Protein AF-0000000077379219 (afdb_homodimer)

Nearest PDB structures (foldseek):
  6yjz-assembly1_B  TM=3.121E-01  e=6.248E+00  Mus musculus
  6yjz-assembly1_B  TM=3.515E-01  e=5.167E+00  Mus musculus

InterPro domains:
  IPR004119 Ecdysteroid kinase-like [PF02958] (50-337)
  IPR011009 Protein kinase-like domain superfamily [SSF56112] (17-368)
  IPR015897 CHK kinase-like [SM00587] (141-334)

Radius of gyration: 33.35 Å; Cα contacts (8 Å, |Δi|>4): 1382; chains: 2; bounding box: 71×116×78 Å

Foldseek 3Di:
DDDPPDDDAQAPPDDDDPVPDPVVCVVLCCVVPVQFDDWDDWDKHFPDHPLLDAFWGKIKIWTWTQGNVGDIDIFIKIKTWGDFPVVCRVVSVVLCLLVQVLCCLVPPQVVLQVLCVVLVDRDRAAFNWSDWDQDPRGIMTITGDCVVVVWDFDQQQQFDEPLRLLQLLLSQLSQFLSQLVCCVVPNDDDPSQLFFPFDPVCLVVVLLLCVLLVVLQLVLLVLLPADPSVVVSVQADDSLLLSLLSVLLSDADPVADKGWGLRQDERSQKIFDADPVGRTDDMYGHRSSRIHIHANLQVLLQHLLAHHGLVCSLVCSLVSLVSSLVSNVVSNVSSVPPDDRGDSVRSVVVNQDSNRLSRNVCNLSPPRLSSNDPDDPPDHPVLCSDNDPSSSVVSNCSSNPNSSSPRCNPSVVSCVVSNSSRSVVSD/DPDPPDDDAQAPPDDDDPVPDDVVCVVLCCVVPVQFDDWPDWDKHFPDHPLLDAFWGKIKIWTWTQGNVGDIDIFIKIKIWGDFPVVCRVVSVVLCLLVQVLCCLVPPQVVLQVLCVVLVDRDRAAFNWSDWDQDPRGIMTITGDCVVVVWDFDQQQQFDEPLRLLQLLLSQLSQFLSQLVCCVVPNDDDPSQLFFPFDPVCLVVVLLLCVLLVVLQLVLLVLLPADPSVVVSVQADDSLLLSLLSVLLSDADPVADKGWGLRQDERSQKIFDADPVGRTDDMYGHRSSRIHIHANLQVLLQHLLAHHGLVCSLVCSLVSLVSSLVSNVVSNVSSVPPDDRGDSVRSVVVNQDSNRLSRNVCNLSPPRLSSNDPDDPPDHPVLCSDNDPSSSVVSNCSSNPNSSSPRCNPSVVSCVVSNSSRSVVSD

Structure (mmCIF, N/CA/C/O backbone):
data_AF-0000000077379219-model_v1
#
loop_
_entity.id
_entity.type
_entity.pdbx_description
1 polymer 'CHK kinase-like domain-containing protein'
#
loop_
_atom_site.group_PDB
_atom_site.id
_atom_site.type_symbol
_atom_site.label_atom_id
_atom_site.label_alt_id
_atom_site.label_comp_id
_atom_site.label_asym_id
_atom_site.label_entity_id
_atom_site.label_seq_id
_atom_site.pdbx_PDB_ins_code
_atom_site.Cartn_x
_atom_site.Cartn_y
_atom_site.Cartn_z
_atom_site.occupancy
_atom_site.B_iso_or_equiv
_atom_site.auth_seq_id
_atom_site.auth_comp_id
_atom_site.auth_asym_id
_atom_site.auth_atom_id
_atom_site.pdbx_PDB_model_num
ATOM 1 N N . MET A 1 1 ? -1.895 63 2.174 1 30.33 1 MET A N 1
ATOM 2 C CA . MET A 1 1 ? -3.068 62.531 2.898 1 30.33 1 MET A CA 1
ATOM 3 C C . MET A 1 1 ? -3.525 61.156 2.359 1 30.33 1 MET A C 1
ATOM 5 O O . MET A 1 1 ? -4.066 61.094 1.255 1 30.33 1 MET A O 1
ATOM 9 N N . SER A 1 2 ? -2.73 60.188 2.426 1 35.19 2 SER A N 1
ATOM 10 C CA . SER A 1 2 ? -2.658 58.938 1.664 1 35.19 2 SER A CA 1
ATOM 11 C C . SER A 1 2 ? -4.012 58.25 1.621 1 35.19 2 SER A C 1
ATOM 13 O O . SER A 1 2 ? -4.852 58.438 2.502 1 35.19 2 SER A O 1
ATOM 15 N N . ASP A 1 3 ? -4.473 57.906 0.447 1 36 3 ASP A N 1
ATOM 16 C CA . ASP A 1 3 ? -5.668 57.156 0.04 1 36 3 ASP A CA 1
ATOM 17 C C . ASP A 1 3 ? -6.031 56.094 1.068 1 36 3 ASP A C 1
ATOM 19 O O . ASP A 1 3 ? -5.215 55.25 1.391 1 36 3 ASP A O 1
ATOM 23 N N . ASN A 1 4 ? -6.75 56.375 2.219 1 40.84 4 ASN A N 1
ATOM 24 C CA . ASN A 1 4 ? -7.469 55.5 3.148 1 40.84 4 ASN A CA 1
ATOM 25 C C . ASN A 1 4 ? -7.891 54.188 2.482 1 40.84 4 ASN A C 1
ATOM 27 O O . ASN A 1 4 ? -8.852 54.156 1.714 1 40.84 4 ASN A O 1
ATOM 31 N N . ASN A 1 5 ? -7.086 53.406 1.92 1 50.97 5 ASN A N 1
ATOM 32 C CA . ASN A 1 5 ? -7.309 52.094 1.318 1 50.97 5 ASN A CA 1
ATOM 33 C C . ASN A 1 5 ? -8.406 51.344 2.049 1 50.97 5 ASN A C 1
ATOM 35 O O . ASN A 1 5 ? -8.297 51.062 3.248 1 50.97 5 ASN A O 1
ATOM 39 N N . SER A 1 6 ? -9.664 51.469 1.656 1 74.31 6 SER A N 1
ATOM 40 C CA . SER A 1 6 ? -10.969 51 2.104 1 74.31 6 SER A CA 1
ATOM 41 C C . SER A 1 6 ? -10.883 49.562 2.596 1 74.31 6 SER A C 1
ATOM 43 O O . SER A 1 6 ? -10.461 48.656 1.855 1 74.31 6 SER A O 1
ATOM 45 N N . ILE A 1 7 ? -10.859 49.375 3.947 1 87.94 7 ILE A N 1
ATOM 46 C CA . ILE A 1 7 ? -10.969 48.094 4.609 1 87.94 7 ILE A CA 1
ATOM 47 C C . ILE A 1 7 ? -12.211 47.375 4.105 1 87.94 7 ILE A C 1
ATOM 49 O O . ILE A 1 7 ? -13.328 47.875 4.191 1 87.94 7 ILE A O 1
ATOM 53 N N . VAL A 1 8 ? -11.938 46.281 3.398 1 86.75 8 VAL A N 1
ATOM 54 C CA . VAL A 1 8 ? -13.031 45.5 2.865 1 86.75 8 VAL A CA 1
ATOM 55 C C . VAL A 1 8 ? -13.43 44.406 3.879 1 86.75 8 VAL A C 1
ATOM 57 O O . VAL A 1 8 ? -12.562 43.719 4.43 1 86.75 8 VAL A O 1
ATOM 60 N N . ASN A 1 9 ? -14.703 44.344 4.191 1 89.44 9 ASN A N 1
ATOM 61 C CA . ASN A 1 9 ? -15.258 43.281 5.012 1 89.44 9 ASN A CA 1
ATOM 62 C C . ASN A 1 9 ? -15.75 42.125 4.16 1 89.44 9 ASN A C 1
ATOM 64 O O . ASN A 1 9 ? -16.781 42.219 3.498 1 89.44 9 ASN A O 1
ATOM 68 N N . PRO A 1 10 ? -15.133 40.969 4.164 1 83.75 10 PRO A N 1
ATOM 69 C CA . PRO A 1 10 ? -15.484 39.844 3.273 1 83.75 10 PRO A CA 1
ATOM 70 C C . PRO A 1 10 ? -16.797 39.188 3.664 1 83.75 10 PRO A C 1
ATOM 72 O O . PRO A 1 10 ? -17.344 38.375 2.893 1 83.75 10 PRO A O 1
ATOM 75 N N . ASN A 1 11 ? -17.312 39.375 4.848 1 83.69 11 ASN A N 1
ATOM 76 C CA . ASN A 1 11 ? -18.578 38.875 5.336 1 83.69 11 ASN A CA 1
ATOM 77 C C . ASN A 1 11 ? -19.344 39.938 6.137 1 83.69 11 ASN A C 1
ATOM 79 O O . ASN A 1 11 ? -19.297 39.938 7.367 1 83.69 11 ASN A O 1
ATOM 83 N N . LYS A 1 12 ? -20.188 40.688 5.543 1 84.25 12 LYS A N 1
ATOM 84 C CA . LYS A 1 12 ? -20.875 41.812 6.137 1 84.25 12 LYS A CA 1
ATOM 85 C C . LYS A 1 12 ? -21.969 41.375 7.102 1 84.25 12 LYS A C 1
ATOM 87 O O . LYS A 1 12 ? -22.391 42.125 7.977 1 84.25 12 LYS A O 1
ATOM 92 N N . SER A 1 13 ? -22.297 40.156 6.945 1 79.88 13 SER A N 1
ATOM 93 C CA . SER A 1 13 ? -23.406 39.625 7.746 1 79.88 13 SER A CA 1
ATOM 94 C C . SER A 1 13 ? -22.906 39.062 9.062 1 79.88 13 SER A C 1
ATOM 96 O O . SER A 1 13 ? -23.703 38.75 9.945 1 79.88 13 SER A O 1
ATOM 98 N N . LEU A 1 14 ? -21.594 39 9.211 1 84.5 14 LEU A N 1
ATOM 99 C CA . LEU A 1 14 ? -21.062 38.406 10.438 1 84.5 14 LEU A CA 1
ATOM 100 C C . LEU A 1 14 ? -21.281 39.375 11.617 1 84.5 14 LEU A C 1
ATOM 102 O O . LEU A 1 14 ? -20.953 40.562 11.539 1 84.5 14 LEU A O 1
ATOM 106 N N . GLU A 1 15 ? -21.891 38.875 12.648 1 83.81 15 GLU A N 1
ATOM 107 C CA . GLU A 1 15 ? -22.078 39.625 13.875 1 83.81 15 GLU A CA 1
ATOM 108 C C . GLU A 1 15 ? -20.781 39.656 14.695 1 83.81 15 GLU A C 1
ATOM 110 O O . GLU A 1 15 ? -20.266 38.625 15.086 1 83.81 15 GLU A O 1
ATOM 115 N N . ILE A 1 16 ? -20.328 40.812 14.992 1 88.81 16 ILE A N 1
ATOM 116 C CA . ILE A 1 16 ? -19.109 40.969 15.773 1 88.81 16 ILE A CA 1
ATOM 117 C C . ILE A 1 16 ? -19.469 41.219 17.234 1 88.81 16 ILE A C 1
ATOM 119 O O . ILE A 1 16 ? -20.188 42.156 17.562 1 88.81 16 ILE A O 1
ATOM 123 N N . PRO A 1 17 ? -18.969 40.344 18.094 1 87.88 17 PRO A N 1
ATOM 124 C CA . PRO A 1 17 ? -19.297 40.531 19.516 1 87.88 17 PRO A CA 1
ATOM 125 C C . PRO A 1 17 ? -18.906 41.906 20.047 1 87.88 17 PRO A C 1
ATOM 127 O O . PRO A 1 17 ? -17.844 42.438 19.703 1 87.88 17 PRO A O 1
ATOM 130 N N . LYS A 1 18 ? -19.625 42.406 21.016 1 87.94 18 LYS A N 1
ATOM 131 C CA . LYS A 1 18 ? -19.469 43.75 21.516 1 87.94 18 LYS A CA 1
ATOM 132 C C . LYS A 1 18 ? -18.203 43.906 22.344 1 87.94 18 LYS A C 1
ATOM 134 O O . LYS A 1 18 ? -17.609 44.969 22.406 1 87.94 18 LYS A O 1
ATOM 139 N N . TRP A 1 19 ? -17.859 42.812 22.938 1 89.38 19 TRP A N 1
ATOM 140 C CA . TRP A 1 19 ? -16.703 42.875 23.828 1 89.38 19 TRP A CA 1
ATOM 141 C C . TRP A 1 19 ? -15.414 43.062 23.031 1 89.38 19 TRP A C 1
ATOM 143 O O . TRP A 1 19 ? -14.383 43.406 23.609 1 89.38 19 TRP A O 1
ATOM 153 N N . ILE A 1 20 ? -15.477 42.844 21.734 1 92.31 20 ILE A N 1
ATOM 154 C CA . ILE A 1 20 ? -14.344 43.125 20.859 1 92.31 20 ILE A CA 1
ATOM 155 C C . ILE A 1 20 ? -14.281 44.625 20.547 1 92.31 20 ILE A C 1
ATOM 157 O O . ILE A 1 20 ? -14.922 45.094 19.609 1 92.31 20 ILE A O 1
ATOM 161 N N . ASN A 1 21 ? -13.531 45.281 21.312 1 93.38 21 ASN A N 1
ATOM 162 C CA . ASN A 1 21 ? -13.391 46.75 21.188 1 93.38 21 ASN A CA 1
ATOM 163 C C . ASN A 1 21 ? -11.953 47.188 21.438 1 93.38 21 ASN A C 1
ATOM 165 O O . ASN A 1 21 ? -11.078 46.375 21.703 1 93.38 21 ASN A O 1
ATOM 169 N N . GLN A 1 22 ? -11.742 48.438 21.312 1 94.38 22 GLN A N 1
ATOM 170 C CA . GLN A 1 22 ? -10.406 49 21.406 1 94.38 22 GLN A CA 1
ATOM 171 C C . GLN A 1 22 ? -9.742 48.656 22.734 1 94.38 22 GLN A C 1
ATOM 173 O O . GLN A 1 22 ? -8.562 48.312 22.781 1 94.38 22 GLN A O 1
ATOM 178 N N . GLU A 1 23 ? -10.484 48.719 23.797 1 94.12 23 GLU A N 1
ATOM 179 C CA . GLU A 1 23 ? -9.961 48.469 25.141 1 94.12 23 GLU A CA 1
ATOM 180 C C . GLU A 1 23 ? -9.445 47.031 25.266 1 94.12 23 GLU A C 1
ATOM 182 O O . GLU A 1 23 ? -8.445 46.781 25.953 1 94.12 23 GLU A O 1
ATOM 187 N N . TYR A 1 24 ? -10.125 46.156 24.625 1 93.62 24 TYR A N 1
ATOM 188 C CA . TYR A 1 24 ? -9.789 44.75 24.688 1 93.62 24 TYR A CA 1
ATOM 189 C C . TYR A 1 24 ? -8.391 44.5 24.141 1 93.62 24 TYR A C 1
ATOM 191 O O . TYR A 1 24 ? -7.727 43.531 24.531 1 93.62 24 TYR A O 1
ATOM 199 N N . PHE A 1 25 ? -7.867 45.344 23.297 1 95.62 25 PHE A N 1
ATOM 200 C CA . PHE A 1 25 ? -6.617 45.062 22.594 1 95.62 25 PHE A CA 1
ATOM 201 C C . PHE A 1 25 ? -5.461 45.812 23.234 1 95.62 25 PHE A C 1
ATOM 203 O O . PHE A 1 25 ? -4.312 45.719 22.812 1 95.62 25 PHE A O 1
ATOM 210 N N . GLU A 1 26 ? -5.738 46.562 24.25 1 93.56 26 GLU A N 1
ATOM 211 C CA . GLU A 1 26 ? -4.703 47.344 24.906 1 93.56 26 GLU A CA 1
ATOM 212 C C . GLU A 1 26 ? -3.619 46.438 25.516 1 93.56 26 GLU A C 1
ATOM 214 O O . GLU A 1 26 ? -2.428 46.75 25.391 1 93.56 26 GLU A O 1
ATOM 219 N N . ALA A 1 27 ? -4.066 45.406 26.141 1 92.5 27 ALA A N 1
ATOM 220 C CA . ALA A 1 27 ? -3.119 44.5 26.797 1 92.5 27 ALA A CA 1
ATOM 221 C C . ALA A 1 27 ? -2.156 43.875 25.797 1 92.5 27 ALA A C 1
ATOM 223 O O . ALA A 1 27 ? -0.951 43.812 26.047 1 92.5 27 ALA A O 1
ATOM 224 N N . VAL A 1 28 ? -2.699 43.406 24.688 1 95.12 28 VAL A N 1
ATOM 225 C CA . VAL A 1 28 ? -1.868 42.75 23.672 1 95.12 28 VAL A CA 1
ATOM 226 C C . VAL A 1 28 ? -0.973 43.812 23 1 95.12 28 VAL A C 1
ATOM 228 O O . VAL A 1 28 ? 0.186 43.531 22.688 1 95.12 28 VAL A O 1
ATOM 231 N N . LEU A 1 29 ? -1.454 45 22.828 1 95.38 29 LEU A N 1
ATOM 232 C CA . LEU A 1 29 ? -0.696 46.062 22.188 1 95.38 29 LEU A CA 1
ATOM 233 C C . LEU A 1 29 ? 0.474 46.5 23.062 1 95.38 29 LEU A C 1
ATOM 235 O O . LEU A 1 29 ? 1.556 46.812 22.547 1 95.38 29 LEU A O 1
ATOM 239 N N . LYS A 1 30 ? 0.212 46.531 24.328 1 94.19 30 LYS A N 1
ATOM 240 C CA . LYS A 1 30 ? 1.273 46.938 25.25 1 94.19 30 LYS A CA 1
ATOM 241 C C . LYS A 1 30 ? 2.486 46.031 25.125 1 94.19 30 LYS A C 1
ATOM 243 O O . LYS A 1 30 ? 3.627 46.469 25.25 1 94.19 30 LYS A O 1
ATOM 248 N N . LYS A 1 31 ? 2.234 44.812 24.859 1 94.38 31 LYS A N 1
ATOM 249 C CA . LYS A 1 31 ? 3.301 43.812 24.734 1 94.38 31 LYS A CA 1
ATOM 250 C C . LYS A 1 31 ? 3.863 43.812 23.312 1 94.38 31 LYS A C 1
ATOM 252 O O . LYS A 1 31 ? 5.082 43.75 23.125 1 94.38 31 LYS A O 1
ATOM 257 N N . ASP A 1 32 ? 3.053 43.906 22.344 1 94.44 32 ASP A N 1
ATOM 258 C CA . ASP A 1 32 ? 3.42 43.688 20.953 1 94.44 32 ASP A CA 1
ATOM 259 C C . ASP A 1 32 ? 3.938 45 20.312 1 94.44 32 ASP A C 1
ATOM 261 O O . ASP A 1 32 ? 4.73 44.938 19.359 1 94.44 32 ASP A O 1
ATOM 265 N N . GLU A 1 33 ? 3.354 46.094 20.75 1 94.12 33 GLU A N 1
ATOM 266 C CA . GLU A 1 33 ? 3.734 47.438 20.297 1 94.12 33 GLU A CA 1
ATOM 267 C C . GLU A 1 33 ? 3.986 48.375 21.484 1 94.12 33 GLU A C 1
ATOM 269 O O . GLU A 1 33 ? 3.242 49.312 21.703 1 94.12 33 GLU A O 1
ATOM 274 N N . PRO A 1 34 ? 5.133 48.156 22.062 1 93.88 34 PRO A N 1
ATOM 275 C CA . PRO A 1 34 ? 5.355 48.906 23.297 1 93.88 34 PRO A CA 1
ATOM 276 C C . PRO A 1 34 ? 5.484 50.406 23.078 1 93.88 34 PRO A C 1
ATOM 278 O O . PRO A 1 34 ? 5.289 51.188 24.016 1 93.88 34 PRO A O 1
ATOM 281 N N . ASN A 1 35 ? 5.793 50.812 21.891 1 95.31 35 ASN A N 1
ATOM 282 C CA . ASN A 1 35 ? 6.016 52.219 21.641 1 95.31 35 ASN A CA 1
ATOM 283 C C . ASN A 1 35 ? 4.73 52.906 21.203 1 95.31 35 ASN A C 1
ATOM 285 O O . ASN A 1 35 ? 4.738 54.125 20.875 1 95.31 35 ASN A O 1
ATOM 289 N N . TYR A 1 36 ? 3.686 52.094 21.125 1 94.75 36 TYR A N 1
ATOM 290 C CA . TYR A 1 36 ? 2.482 52.781 20.672 1 94.75 36 TYR A CA 1
ATOM 291 C C . TYR A 1 36 ? 1.947 53.719 21.75 1 94.75 36 TYR A C 1
ATOM 293 O O . TYR A 1 36 ? 2.096 53.469 22.953 1 94.75 36 TYR A O 1
ATOM 301 N N . VAL A 1 37 ? 1.266 54.781 21.438 1 95.38 37 VAL A N 1
ATOM 302 C CA . VAL A 1 37 ? 0.77 55.812 22.375 1 95.38 37 VAL A CA 1
ATOM 303 C C . VAL A 1 37 ? -0.75 55.688 22.484 1 95.38 37 VAL A C 1
ATOM 305 O O . VAL A 1 37 ? -1.302 55.719 23.578 1 95.38 37 VAL A O 1
ATOM 308 N N . LYS A 1 38 ? -1.36 55.656 21.359 1 94.69 38 LYS A N 1
ATOM 309 C CA . LYS A 1 38 ? -2.816 55.562 21.359 1 94.69 38 LYS A CA 1
ATOM 310 C C . LYS A 1 38 ? -3.334 54.938 20.078 1 94.69 38 LYS A C 1
ATOM 312 O O . LYS A 1 38 ? -2.639 54.906 19.062 1 94.69 38 LYS A O 1
ATOM 317 N N . ILE A 1 39 ? -4.488 54.406 20.172 1 95.44 39 ILE A N 1
ATOM 318 C CA . ILE A 1 39 ? -5.215 53.875 19.031 1 95.44 39 ILE A CA 1
ATOM 319 C C . ILE A 1 39 ? -6.078 54.969 18.406 1 95.44 39 ILE A C 1
ATOM 321 O O . ILE A 1 39 ? -6.891 55.594 19.094 1 95.44 39 ILE A O 1
ATOM 325 N N . VAL A 1 40 ? -5.938 55.25 17.172 1 94.69 40 VAL A N 1
ATOM 326 C CA . VAL A 1 40 ? -6.695 56.312 16.547 1 94.69 40 VAL A CA 1
ATOM 327 C C . VAL A 1 40 ? -7.871 55.719 15.766 1 94.69 40 VAL A C 1
ATOM 329 O O . VAL A 1 40 ? -8.891 56.375 15.57 1 94.69 40 VAL A O 1
ATOM 332 N N . ASN A 1 41 ? -7.656 54.594 15.242 1 94.88 41 ASN A N 1
ATOM 333 C CA . ASN A 1 41 ? -8.719 53.906 14.531 1 94.88 41 ASN A CA 1
ATOM 334 C C . ASN A 1 41 ? -8.773 52.438 14.922 1 94.88 41 ASN A C 1
ATOM 336 O O . ASN A 1 41 ? -7.73 51.781 15.102 1 94.88 41 ASN A O 1
ATOM 340 N N . PHE A 1 42 ? -9.977 51.906 15.117 1 96.12 42 PHE A N 1
ATOM 341 C CA . PHE A 1 42 ? -10.266 50.5 15.43 1 96.12 42 PHE A CA 1
ATOM 342 C C . PHE A 1 42 ? -11.398 49.969 14.555 1 96.12 42 PHE A C 1
ATOM 344 O O . PHE A 1 42 ? -12.547 50.406 14.695 1 96.12 42 PHE A O 1
ATOM 351 N N . THR A 1 43 ? -11.07 49.031 13.664 1 95.5 43 THR A N 1
ATOM 352 C CA . THR A 1 43 ? -12.07 48.531 12.727 1 95.5 43 THR A CA 1
ATOM 353 C C . THR A 1 43 ? -12.047 47 12.672 1 95.5 43 THR A C 1
ATOM 355 O O . THR A 1 43 ? -11.242 46.438 11.938 1 95.5 43 THR A O 1
ATOM 358 N N . PRO A 1 44 ? -12.953 46.344 13.383 1 95.31 44 PRO A N 1
ATOM 359 C CA . PRO A 1 44 ? -13.094 44.906 13.25 1 95.31 44 PRO A CA 1
ATOM 360 C C . PRO A 1 44 ? -13.883 44.5 12.008 1 95.31 44 PRO A C 1
ATOM 362 O O . PRO A 1 44 ? -14.922 45.094 11.711 1 95.31 44 PRO A O 1
ATOM 365 N N . VAL A 1 45 ? -13.352 43.531 11.25 1 94.25 45 VAL A N 1
ATOM 366 C CA . VAL A 1 45 ? -14.07 42.938 10.109 1 94.25 45 VAL A CA 1
ATOM 367 C C . VAL A 1 45 ? -13.922 41.438 10.125 1 94.25 45 VAL A C 1
ATOM 369 O O . VAL A 1 45 ? -13.102 40.875 10.867 1 94.25 45 VAL A O 1
ATOM 372 N N . ALA A 1 46 ? -14.75 40.719 9.336 1 90.94 46 ALA A N 1
ATOM 373 C CA . ALA A 1 46 ? -14.555 39.281 9.148 1 90.94 46 ALA A CA 1
ATOM 374 C C . ALA A 1 46 ? -13.188 39 8.531 1 90.94 46 ALA A C 1
ATOM 376 O O . ALA A 1 46 ? -12.719 39.75 7.66 1 90.94 46 ALA A O 1
ATOM 377 N N . ALA A 1 47 ? -12.539 38 9.008 1 90.12 47 ALA A N 1
ATOM 378 C CA . ALA A 1 47 ? -11.227 37.656 8.469 1 90.12 47 ALA A CA 1
ATOM 379 C C . ALA A 1 47 ? -11.359 36.875 7.156 1 90.12 47 ALA A C 1
ATOM 381 O O . ALA A 1 47 ? -10.461 36.906 6.316 1 90.12 47 ALA A O 1
ATOM 382 N N . ILE A 1 48 ? -12.516 36.094 6.98 1 82.88 48 ILE A N 1
ATOM 383 C CA . ILE A 1 48 ? -12.688 35.188 5.844 1 82.88 48 ILE A CA 1
ATOM 384 C C . ILE A 1 48 ? -14.117 35.312 5.309 1 82.88 48 ILE A C 1
ATOM 386 O O . ILE A 1 48 ? -15.023 35.75 6.027 1 82.88 48 ILE A O 1
ATOM 390 N N . PRO A 1 49 ? -14.258 34.906 4.035 1 76.06 49 PRO A N 1
ATOM 391 C CA . PRO A 1 49 ? -15.609 34.938 3.465 1 76.06 49 PRO A CA 1
ATOM 392 C C . PRO A 1 49 ? -16.516 33.844 4.062 1 76.06 49 PRO A C 1
ATOM 394 O O . PRO A 1 49 ? -16.031 32.938 4.73 1 76.06 49 PRO A O 1
ATOM 397 N N . PRO A 1 50 ? -17.766 34 3.766 1 70.31 50 PRO A N 1
ATOM 398 C CA . PRO A 1 50 ? -18.688 32.938 4.227 1 70.31 50 PRO A CA 1
ATOM 399 C C . PRO A 1 50 ? -18.375 31.578 3.621 1 70.31 50 PRO A C 1
ATOM 401 O O . PRO A 1 50 ? -17.953 31.5 2.467 1 70.31 50 PRO A O 1
ATOM 404 N N . GLY A 1 51 ? -18.516 30.484 4.43 1 64.38 51 GLY A N 1
ATOM 405 C CA . GLY A 1 51 ? -18.375 29.141 3.91 1 64.38 51 GLY A CA 1
ATOM 406 C C . GLY A 1 51 ? -16.984 28.578 4.082 1 64.38 51 GLY A C 1
ATOM 407 O O . GLY A 1 51 ? -16.688 27.453 3.633 1 64.38 51 GLY A O 1
ATOM 408 N N . GLU A 1 52 ? -16.094 29.297 4.676 1 65.62 52 GLU A N 1
ATOM 409 C CA . GLU A 1 52 ? -14.719 28.844 4.809 1 65.62 52 GLU A CA 1
ATOM 410 C C . GLU A 1 52 ? -14.406 28.438 6.242 1 65.62 52 GLU A C 1
ATOM 412 O O . GLU A 1 52 ? -13.328 27.906 6.52 1 65.62 52 GLU A O 1
ATOM 417 N N . ASN A 1 53 ? -15.281 28.781 7.105 1 60.91 53 ASN A N 1
ATOM 418 C CA . ASN A 1 53 ? -15.117 28.453 8.516 1 60.91 53 ASN A CA 1
ATOM 419 C C . ASN A 1 53 ? -16.422 27.953 9.133 1 60.91 53 ASN A C 1
ATOM 421 O O . ASN A 1 53 ? -17.484 28.5 8.875 1 60.91 53 ASN A O 1
ATOM 425 N N . PHE A 1 54 ? -16.125 26.906 9.984 1 62.78 54 PHE A N 1
ATOM 426 C CA . PHE A 1 54 ? -17.375 26.234 10.32 1 62.78 54 PHE A CA 1
ATOM 427 C C . PHE A 1 54 ? -17.625 26.25 11.82 1 62.78 54 PHE A C 1
ATOM 429 O O . PHE A 1 54 ? -18.75 26.109 12.281 1 62.78 54 PHE A O 1
ATOM 436 N N . THR A 1 55 ? -16.562 26.469 12.492 1 73.5 55 THR A N 1
ATOM 437 C CA . THR A 1 55 ? -16.781 26.203 13.906 1 73.5 55 THR A CA 1
ATOM 438 C C . THR A 1 55 ? -16.406 27.406 14.758 1 73.5 55 THR A C 1
ATOM 440 O O . THR A 1 55 ? -16.438 27.344 15.984 1 73.5 55 THR A O 1
ATOM 443 N N . SER A 1 56 ? -15.992 28.547 14.078 1 84 56 SER A N 1
ATOM 444 C CA . SER A 1 56 ? -15.508 29.672 14.859 1 84 56 SER A CA 1
ATOM 445 C C . SER A 1 56 ? -15.82 31 14.156 1 84 56 SER A C 1
ATOM 447 O O . SER A 1 56 ? -16.266 31 13.008 1 84 56 SER A O 1
ATOM 449 N N . VAL A 1 57 ? -15.727 31.984 14.922 1 85.44 57 VAL A N 1
ATOM 450 C CA . VAL A 1 57 ? -15.734 33.344 14.383 1 85.44 57 VAL A CA 1
ATOM 451 C C . VAL A 1 57 ? -14.305 33.844 14.211 1 85.44 57 VAL A C 1
ATOM 453 O O . VAL A 1 57 ? -13.516 33.812 15.156 1 85.44 57 VAL A O 1
ATOM 456 N N . MET A 1 58 ? -14.039 34.219 12.961 1 91.31 58 MET A N 1
ATOM 457 C CA . MET A 1 58 ? -12.711 34.75 12.641 1 91.31 58 MET A CA 1
ATOM 458 C C . MET A 1 58 ? -12.781 36.219 12.242 1 91.31 58 MET A C 1
ATOM 460 O O . MET A 1 58 ? -13.484 36.562 11.297 1 91.31 58 MET A O 1
ATOM 464 N N . LEU A 1 59 ? -12.008 37 12.938 1 94 59 LEU A N 1
ATOM 465 C CA . LEU A 1 59 ? -12.031 38.438 12.672 1 94 59 LEU A CA 1
ATOM 466 C C . LEU A 1 59 ? -10.633 38.938 12.391 1 94 59 LEU A C 1
ATOM 468 O O . LEU A 1 59 ? -9.641 38.406 12.883 1 94 59 LEU A O 1
ATOM 472 N N . ARG A 1 60 ? -10.594 39.938 11.562 1 96.38 60 ARG A N 1
ATOM 473 C CA . ARG A 1 60 ? -9.398 40.75 11.391 1 96.38 60 ARG A CA 1
ATOM 474 C C . ARG A 1 60 ? -9.594 42.156 11.992 1 96.38 60 ARG A C 1
ATOM 476 O O . ARG A 1 60 ? -10.516 42.875 11.617 1 96.38 60 ARG A O 1
ATOM 483 N N . ILE A 1 61 ? -8.766 42.5 12.891 1 96.88 61 ILE A N 1
ATOM 484 C CA . ILE A 1 61 ? -8.852 43.781 13.578 1 96.88 61 ILE A CA 1
ATOM 485 C C . ILE A 1 61 ? -7.836 44.75 12.984 1 96.88 61 ILE A C 1
ATOM 487 O O . ILE A 1 61 ? -6.629 44.562 13.125 1 96.88 61 ILE A O 1
ATOM 491 N N . HIS A 1 62 ? -8.359 45.781 12.391 1 96.44 62 HIS A N 1
ATOM 492 C CA . HIS A 1 62 ? -7.512 46.844 11.867 1 96.44 62 HIS A CA 1
ATOM 493 C C . HIS A 1 62 ? -7.312 47.969 12.906 1 96.44 62 HIS A C 1
ATOM 495 O O . HIS A 1 62 ? -8.289 48.531 13.414 1 96.44 62 HIS A O 1
ATOM 501 N N . LEU A 1 63 ? -6.098 48.25 13.141 1 96.31 63 LEU A N 1
ATOM 502 C CA . LEU A 1 63 ? -5.75 49.312 14.094 1 96.31 63 LEU A CA 1
ATOM 503 C C . LEU A 1 63 ? -4.828 50.344 13.445 1 96.31 63 LEU A C 1
ATOM 505 O O . LEU A 1 63 ? -3.912 49.969 12.703 1 96.31 63 LEU A O 1
ATOM 509 N N . ASP A 1 64 ? -5.156 51.562 13.68 1 96.06 64 ASP A N 1
ATOM 510 C CA . ASP A 1 64 ? -4.199 52.656 13.43 1 96.06 64 ASP A CA 1
ATOM 511 C C . ASP A 1 64 ? -3.627 53.188 14.734 1 96.06 64 ASP A C 1
ATOM 513 O O . ASP A 1 64 ? -4.371 53.688 15.594 1 96.06 64 ASP A O 1
ATOM 517 N N . LEU A 1 65 ? -2.383 53.094 14.812 1 96.5 65 LEU A N 1
ATOM 518 C CA . LEU A 1 65 ? -1.697 53.438 16.047 1 96.5 65 LEU A CA 1
ATOM 519 C C . LEU A 1 65 ? -0.84 54.656 15.875 1 96.5 65 LEU A C 1
ATOM 521 O O . LEU A 1 65 ? -0.207 54.844 14.836 1 96.5 65 LEU A O 1
ATOM 525 N N . VAL A 1 66 ? -0.898 55.531 16.891 1 96.5 66 VAL A N 1
ATOM 526 C CA . VAL A 1 66 ? 0.1 56.594 16.969 1 96.5 66 VAL A CA 1
ATOM 527 C C . VAL A 1 66 ? 1.312 56.094 17.766 1 96.5 66 VAL A C 1
ATOM 529 O O . VAL A 1 66 ? 1.173 55.562 18.875 1 96.5 66 VAL A O 1
ATOM 532 N N . ILE A 1 67 ? 2.457 56.312 17.156 1 95.31 67 ILE A N 1
ATOM 533 C CA . ILE A 1 67 ? 3.701 55.844 17.766 1 95.31 67 ILE A CA 1
ATOM 534 C C . ILE A 1 67 ? 4.387 57.031 18.469 1 95.31 67 ILE A C 1
ATOM 536 O O . ILE A 1 67 ? 4.113 58.188 18.156 1 95.31 67 ILE A O 1
ATOM 540 N N . ASN A 1 68 ? 5.199 56.688 19.422 1 94.44 68 ASN A N 1
ATOM 541 C CA . ASN A 1 68 ? 5.785 57.719 20.281 1 94.44 68 ASN A CA 1
ATOM 542 C C . ASN A 1 68 ? 6.668 58.688 19.484 1 94.44 68 ASN A C 1
ATOM 544 O O . ASN A 1 68 ? 6.918 59.812 19.922 1 94.44 68 ASN A O 1
ATOM 548 N N . ASP A 1 69 ? 7.102 58.312 18.375 1 94.31 69 ASP A N 1
ATOM 549 C CA . ASP A 1 69 ? 7.91 59.219 17.547 1 94.31 69 ASP A CA 1
ATOM 550 C C . ASP A 1 69 ? 7.031 60.094 16.688 1 94.31 69 ASP A C 1
ATOM 552 O O . ASP A 1 69 ? 7.535 60.844 15.844 1 94.31 69 ASP A O 1
ATOM 556 N N . GLY A 1 70 ? 5.73 59.969 16.812 1 91.5 70 GLY A N 1
ATOM 557 C CA . GLY A 1 70 ? 4.789 60.844 16.125 1 91.5 70 GLY A CA 1
ATOM 558 C C . GLY A 1 70 ? 4.23 60.25 14.859 1 91.5 70 GLY A C 1
ATOM 559 O O . GLY A 1 70 ? 3.27 60.75 14.281 1 91.5 70 GLY A O 1
ATOM 560 N N . THR A 1 71 ? 4.754 59.156 14.477 1 94.38 71 THR A N 1
ATOM 561 C CA . THR A 1 71 ? 4.281 58.5 13.25 1 94.38 71 THR A CA 1
ATOM 562 C C . THR A 1 71 ? 3.049 57.656 13.531 1 94.38 71 THR A C 1
ATOM 564 O O . THR A 1 71 ? 2.715 57.406 14.688 1 94.38 71 THR A O 1
ATOM 567 N N . THR A 1 72 ? 2.367 57.344 12.445 1 95.19 72 THR A N 1
ATOM 568 C CA . THR A 1 72 ? 1.226 56.438 12.531 1 95.19 72 THR A CA 1
ATOM 569 C C . THR A 1 72 ? 1.562 55.094 11.922 1 95.19 72 THR A C 1
ATOM 571 O O . THR A 1 72 ? 2.236 55 10.898 1 95.19 72 THR A O 1
ATOM 574 N N . LYS A 1 73 ? 1.128 54.062 12.594 1 95.06 73 LYS A N 1
ATOM 575 C CA . LYS A 1 73 ? 1.376 52.688 12.141 1 95.06 73 LYS A CA 1
ATOM 576 C C . LYS A 1 73 ? 0.073 51.906 12.023 1 95.06 73 LYS A C 1
ATOM 578 O O . LYS A 1 73 ? -0.739 51.906 12.953 1 95.06 73 LYS A O 1
ATOM 583 N N . HIS A 1 74 ? -0.121 51.344 10.859 1 95.12 74 HIS A N 1
ATOM 584 C CA . HIS A 1 74 ? -1.241 50.406 10.695 1 95.12 74 HIS A CA 1
ATOM 585 C C . HIS A 1 74 ? -0.871 49 11.148 1 95.12 74 HIS A C 1
ATOM 587 O O . HIS A 1 74 ? 0.19 48.5 10.781 1 95.12 74 HIS A O 1
ATOM 593 N N . LYS A 1 75 ? -1.692 48.469 11.984 1 95 75 LYS A N 1
ATOM 594 C CA . LYS A 1 75 ? -1.484 47.125 12.539 1 95 75 LYS A CA 1
ATOM 595 C C . LYS A 1 75 ? -2.758 46.281 12.453 1 95 75 LYS A C 1
ATOM 597 O O . LYS A 1 75 ? -3.863 46.812 12.617 1 95 75 LYS A O 1
ATOM 602 N N . THR A 1 76 ? -2.617 45 12.094 1 96.5 76 THR A N 1
ATOM 603 C CA . THR A 1 76 ? -3.775 44.125 12.094 1 96.5 76 THR A CA 1
ATOM 604 C C . THR A 1 76 ? -3.518 42.906 12.969 1 96.5 76 THR A C 1
ATOM 606 O O . THR A 1 76 ? -2.379 42.438 13.094 1 96.5 76 THR A O 1
ATOM 609 N N . TYR A 1 77 ? -4.484 42.375 13.648 1 97.06 77 TYR A N 1
ATOM 610 C CA . TYR A 1 77 ? -4.523 41.125 14.375 1 97.06 77 TYR A CA 1
ATOM 611 C C . TYR A 1 77 ? -5.645 40.219 13.852 1 97.06 77 TYR A C 1
ATOM 613 O O . TYR A 1 77 ? -6.613 40.719 13.266 1 97.06 77 TYR A O 1
ATOM 621 N N . VAL A 1 78 ? -5.496 38.969 14 1 96.44 78 VAL A N 1
ATOM 622 C CA . VAL A 1 78 ? -6.57 38.031 13.727 1 96.44 78 VAL A CA 1
ATOM 623 C C . VAL A 1 78 ? -7.113 37.469 15.047 1 96.44 78 VAL A C 1
ATOM 625 O O . VAL A 1 78 ? -6.344 37.031 15.906 1 96.44 78 VAL A O 1
ATOM 628 N N . VAL A 1 79 ? -8.406 37.531 15.148 1 95.44 79 VAL A N 1
ATOM 629 C CA . VAL A 1 79 ? -9.062 37.031 16.344 1 95.44 79 VAL A CA 1
ATOM 630 C C . VAL A 1 79 ? -9.906 35.781 16 1 95.44 79 VAL A C 1
ATOM 632 O O . VAL A 1 79 ? -10.648 35.781 15.016 1 95.44 79 VAL A O 1
ATOM 635 N N . LYS A 1 80 ? -9.75 34.688 16.734 1 93.75 80 LYS A N 1
ATOM 636 C CA . LYS A 1 80 ? -10.609 33.5 16.672 1 93.75 80 LYS A CA 1
ATOM 637 C C . LYS A 1 80 ? -11.391 33.344 17.969 1 93.75 80 LYS A C 1
ATOM 639 O O . LYS A 1 80 ? -10.797 33.312 19.062 1 93.75 80 LYS A O 1
ATOM 644 N N . THR A 1 81 ? -12.633 33.281 17.828 1 90.31 81 THR A N 1
ATOM 645 C CA . THR A 1 81 ? -13.453 33.125 19.016 1 90.31 81 THR A CA 1
ATOM 646 C C . THR A 1 81 ? -14.633 32.188 18.734 1 90.31 81 THR A C 1
ATOM 648 O O . THR A 1 81 ? -14.875 31.812 17.578 1 90.31 81 THR A O 1
ATOM 651 N N . MET A 1 82 ? -15.25 31.703 19.828 1 86.94 82 MET A N 1
ATOM 652 C CA . MET A 1 82 ? -16.312 30.703 19.75 1 86.94 82 MET A CA 1
ATOM 653 C C . MET A 1 82 ? -17.594 31.312 19.188 1 86.94 82 MET A C 1
ATOM 655 O O . MET A 1 82 ? -17.828 32.531 19.328 1 86.94 82 MET A O 1
ATOM 659 N N . LEU A 1 83 ? -18.328 30.484 18.609 1 78.88 83 LEU A N 1
ATOM 660 C CA . LEU A 1 83 ? -19.656 30.875 18.156 1 78.88 83 LEU A CA 1
ATOM 661 C C . LEU A 1 83 ? -20.562 31.156 19.359 1 78.88 83 LEU A C 1
ATOM 663 O O . LEU A 1 83 ? -20.391 30.562 20.422 1 78.88 83 LEU A O 1
ATOM 667 N N . ALA A 1 84 ? -21.469 31.984 19.062 1 75.31 84 ALA A N 1
ATOM 668 C CA . ALA A 1 84 ? -22.484 32.219 20.078 1 75.31 84 ALA A CA 1
ATOM 669 C C . ALA A 1 84 ? -23.297 30.938 20.328 1 75.31 84 ALA A C 1
ATOM 671 O O . ALA A 1 84 ? -23.5 30.125 19.422 1 75.31 84 ALA A O 1
ATOM 672 N N . GLU A 1 85 ? -23.75 30.781 21.531 1 74 85 GLU A N 1
ATOM 673 C CA . GLU A 1 85 ? -24.453 29.562 21.938 1 74 85 GLU A CA 1
ATOM 674 C C . GLU A 1 85 ? -25.656 29.312 21.047 1 74 85 GLU A C 1
ATOM 676 O O . GLU A 1 85 ? -25.969 28.156 20.734 1 74 85 GLU A O 1
ATOM 681 N N . ASP A 1 86 ? -26.266 30.375 20.656 1 66.75 86 ASP A N 1
ATOM 682 C CA . ASP A 1 86 ? -27.5 30.219 19.906 1 66.75 86 ASP A CA 1
ATOM 683 C C . ASP A 1 86 ? -27.203 29.969 18.422 1 66.75 86 ASP A C 1
ATOM 685 O O . ASP A 1 86 ? -28.109 29.719 17.641 1 66.75 86 ASP A O 1
ATOM 689 N N . ARG A 1 87 ? -26.078 29.969 18.062 1 67.44 87 ARG A N 1
ATOM 690 C CA . ARG A 1 87 ? -25.719 29.781 16.656 1 67.44 87 ARG A CA 1
ATOM 691 C C . ARG A 1 87 ? -24.781 28.578 16.5 1 67.44 87 ARG A C 1
ATOM 693 O O . ARG A 1 87 ? -23.812 28.641 15.734 1 67.44 87 ARG A O 1
ATOM 700 N N . GLY A 1 88 ? -25 27.641 17.391 1 63.47 88 GLY A N 1
ATOM 701 C CA . GLY A 1 88 ? -24.219 26.422 17.234 1 63.47 88 GLY A CA 1
ATOM 702 C C . GLY A 1 88 ? -23.062 26.328 18.203 1 63.47 88 GLY A C 1
ATOM 703 O O . GLY A 1 88 ? -22.391 25.281 18.297 1 63.47 88 GLY A O 1
ATOM 704 N N . GLY A 1 89 ? -22.906 27.281 18.953 1 73.38 89 GLY A N 1
ATOM 705 C CA . GLY A 1 89 ? -21.797 27.344 19.891 1 73.38 89 GLY A CA 1
ATOM 706 C C . GLY A 1 89 ? -21.891 26.328 21.016 1 73.38 89 GLY A C 1
ATOM 707 O O . GLY A 1 89 ? -20.859 25.875 21.531 1 73.38 89 GLY A O 1
ATOM 708 N N . LYS A 1 90 ? -23.047 25.891 21.188 1 72.94 90 LYS A N 1
ATOM 709 C CA . LYS A 1 90 ? -23.234 24.938 22.281 1 72.94 90 LYS A CA 1
ATOM 710 C C . LYS A 1 90 ? -22.625 23.578 21.938 1 72.94 90 LYS A C 1
ATOM 712 O O . LYS A 1 90 ? -21.922 22.984 22.75 1 72.94 90 LYS A O 1
ATOM 717 N N . GLN A 1 91 ? -22.828 23.141 20.75 1 71.38 91 GLN A N 1
ATOM 718 C CA . GLN A 1 91 ? -22.281 21.859 20.312 1 71.38 91 GLN A CA 1
ATOM 719 C C . GLN A 1 91 ? -20.766 21.891 20.234 1 71.38 91 GLN A C 1
ATOM 721 O O . GLN A 1 91 ? -20.094 20.938 20.656 1 71.38 91 GLN A O 1
ATOM 726 N N . VAL A 1 92 ? -20.359 22.938 19.75 1 76 92 VAL A N 1
ATOM 727 C CA . VAL A 1 92 ? -18.906 23.109 19.594 1 76 92 VAL A CA 1
ATOM 728 C C . VAL A 1 92 ? -18.25 23.109 20.969 1 76 92 VAL A C 1
ATOM 730 O O . VAL A 1 92 ? -17.203 22.5 21.172 1 76 92 VAL A O 1
ATOM 733 N N . LYS A 1 93 ? -18.922 23.75 21.844 1 75.94 93 LYS A N 1
ATOM 734 C CA . LYS A 1 93 ? -18.422 23.812 23.219 1 75.94 93 LYS A CA 1
ATOM 735 C C . LYS A 1 93 ? -18.406 22.422 23.859 1 75.94 93 LYS A C 1
ATOM 737 O O . LYS A 1 93 ? -17.469 22.062 24.578 1 75.94 93 LYS A O 1
ATOM 742 N N . GLU A 1 94 ? -19.359 21.719 23.562 1 73.75 94 GLU A N 1
ATOM 743 C CA . GLU A 1 94 ? -19.484 20.375 24.156 1 73.75 94 GLU A CA 1
ATOM 744 C C . GLU A 1 94 ? -18.438 19.422 23.609 1 73.75 94 GLU A C 1
ATOM 746 O O . GLU A 1 94 ? -17.969 18.547 24.328 1 73.75 94 GLU A O 1
ATOM 751 N N . VAL A 1 95 ? -18.047 19.656 22.438 1 76.62 95 VAL A N 1
ATOM 752 C CA . VAL A 1 95 ? -17.047 18.797 21.812 1 76.62 95 VAL A CA 1
ATOM 753 C C . VAL A 1 95 ? -15.664 19.141 22.375 1 76.62 95 VAL A C 1
ATOM 755 O O . VAL A 1 95 ? -14.773 18.281 22.375 1 76.62 95 VAL A O 1
ATOM 758 N N . GLY A 1 96 ? -15.469 20.328 22.828 1 78.75 96 GLY A N 1
ATOM 759 C CA . GLY A 1 96 ? -14.242 20.703 23.516 1 78.75 96 GLY A CA 1
ATOM 760 C C . GLY A 1 96 ? -13.102 21.031 22.578 1 78.75 96 GLY A C 1
ATOM 761 O O . GLY A 1 96 ? -11.93 20.891 22.938 1 78.75 96 GLY A O 1
ATOM 762 N N . ILE A 1 97 ? -13.398 21.406 21.359 1 86.44 97 ILE A N 1
ATOM 763 C CA . ILE A 1 97 ? -12.352 21.641 20.375 1 86.44 97 ILE A CA 1
ATOM 764 C C . ILE A 1 97 ? -11.57 22.906 20.734 1 86.44 97 ILE A C 1
ATOM 766 O O . ILE A 1 97 ? -10.359 22.969 20.531 1 86.44 97 ILE A O 1
ATOM 770 N N . PHE A 1 98 ? -12.219 23.875 21.375 1 91.06 98 PHE A N 1
ATOM 771 C CA . PHE A 1 98 ? -11.516 25.094 21.75 1 91.06 98 PHE A CA 1
ATOM 772 C C . PHE A 1 98 ? -10.625 24.844 22.969 1 91.06 98 PHE A C 1
ATOM 774 O O . PHE A 1 98 ? -9.555 25.453 23.094 1 91.06 98 PHE A O 1
ATOM 781 N N . ASP A 1 99 ? -11.086 23.969 23.859 1 92 99 ASP A N 1
ATOM 782 C CA . ASP A 1 99 ? -10.25 23.609 25 1 92 99 ASP A CA 1
ATOM 783 C C . ASP A 1 99 ? -8.922 23 24.547 1 92 99 ASP A C 1
ATOM 785 O O . ASP A 1 99 ? -7.859 23.375 25.047 1 92 99 ASP A O 1
ATOM 789 N N . LYS A 1 100 ? -9 22.125 23.641 1 94.69 100 LYS A N 1
ATOM 790 C CA . LYS A 1 100 ? -7.801 21.484 23.094 1 94.69 100 LYS A CA 1
ATOM 791 C C . LYS A 1 100 ? -6.91 22.516 22.391 1 94.69 100 LYS A C 1
ATOM 793 O O . LYS A 1 100 ? -5.691 22.5 22.562 1 94.69 100 LYS A O 1
ATOM 798 N N . GLU A 1 101 ? -7.547 23.328 21.641 1 95.69 101 GLU A N 1
ATOM 799 C CA . GLU A 1 101 ? -6.793 24.344 20.922 1 95.69 101 GLU A CA 1
ATOM 800 C C . GLU A 1 101 ? -6.09 25.297 21.891 1 95.69 101 GLU A C 1
ATOM 802 O O . GLU A 1 101 ? -4.973 25.75 21.625 1 95.69 101 GLU A O 1
ATOM 807 N N . LEU A 1 102 ? -6.816 25.625 22.953 1 95.44 102 LEU A N 1
ATOM 808 C CA . LEU A 1 102 ? -6.227 26.453 23.984 1 95.44 102 LEU A CA 1
ATOM 809 C C . LEU A 1 102 ? -4.949 25.828 24.531 1 95.44 102 LEU A C 1
ATOM 811 O O . LEU A 1 102 ? -3.924 26.5 24.656 1 95.44 102 LEU A O 1
ATOM 815 N N . HIS A 1 103 ? -4.973 24.547 24.828 1 96.12 103 HIS A N 1
ATOM 816 C CA . HIS A 1 103 ? -3.797 23.844 25.328 1 96.12 103 HIS A CA 1
ATOM 817 C C . HIS A 1 103 ? -2.676 23.844 24.297 1 96.12 103 HIS A C 1
ATOM 819 O O . HIS A 1 103 ? -1.503 24 24.656 1 96.12 103 HIS A O 1
ATOM 825 N N . MET A 1 104 ? -3.018 23.719 23.094 1 98 104 MET A N 1
ATOM 826 C CA . MET A 1 104 ? -2.023 23.672 22.016 1 98 104 MET A CA 1
ATOM 827 C C . MET A 1 104 ? -1.257 25 21.953 1 98 104 MET A C 1
ATOM 829 O O . MET A 1 104 ? -0.025 25 21.984 1 98 104 MET A O 1
ATOM 833 N N . TYR A 1 105 ? -1.951 26.109 21.922 1 97.25 105 TYR A N 1
ATOM 834 C CA . TYR A 1 105 ? -1.312 27.406 21.703 1 97.25 105 TYR A CA 1
ATOM 835 C C . TYR A 1 105 ? -0.69 27.938 22.984 1 97.25 105 TYR A C 1
ATOM 837 O O . TYR A 1 105 ? 0.308 28.656 22.953 1 97.25 105 TYR A O 1
ATOM 845 N N . GLN A 1 106 ? -1.287 27.531 24.062 1 95.69 106 GLN A N 1
ATOM 846 C CA . GLN A 1 106 ? -0.803 28.047 25.344 1 95.69 106 GLN A CA 1
ATOM 847 C C . GLN A 1 106 ? 0.409 27.25 25.828 1 95.69 106 GLN A C 1
ATOM 849 O O . GLN A 1 106 ? 1.306 27.812 26.453 1 95.69 106 GLN A O 1
ATOM 854 N N . THR A 1 107 ? 0.421 26 25.516 1 96.69 107 THR A N 1
ATOM 855 C CA . THR A 1 107 ? 1.406 25.156 26.172 1 96.69 107 THR A CA 1
ATOM 856 C C . THR A 1 107 ? 2.232 24.391 25.141 1 96.69 107 THR A C 1
ATOM 858 O O . THR A 1 107 ? 3.451 24.562 25.062 1 96.69 107 THR A O 1
ATOM 861 N N . TYR A 1 108 ? 1.712 23.594 24.328 1 98.38 108 TYR A N 1
ATOM 862 C CA . TYR A 1 108 ? 2.418 22.547 23.578 1 98.38 108 TYR A CA 1
ATOM 863 C C . TYR A 1 108 ? 3.205 23.141 22.422 1 98.38 108 TYR A C 1
ATOM 865 O O . TYR A 1 108 ? 4.398 22.859 22.266 1 98.38 108 TYR A O 1
ATOM 873 N N . LEU A 1 109 ? 2.588 24 21.609 1 98.56 109 LEU A N 1
ATOM 874 C CA . LEU A 1 109 ? 3.258 24.531 20.422 1 98.56 109 LEU A CA 1
ATOM 875 C C . LEU A 1 109 ? 4.473 25.359 20.828 1 98.56 109 LEU A C 1
ATOM 877 O O . LEU A 1 109 ? 5.551 25.203 20.25 1 98.56 109 LEU A O 1
ATOM 881 N N . PRO A 1 110 ? 4.34 26.266 21.812 1 97.44 110 PRO A N 1
ATOM 882 C CA . PRO A 1 110 ? 5.543 26.969 22.266 1 97.44 110 PRO A CA 1
ATOM 883 C C . PRO A 1 110 ? 6.645 26.031 22.734 1 97.44 110 PRO A C 1
ATOM 885 O O . PRO A 1 110 ? 7.824 26.25 22.453 1 97.44 110 PRO A O 1
ATOM 888 N N . GLN A 1 111 ? 6.266 25 23.438 1 98.25 111 GLN A N 1
ATOM 889 C CA . GLN A 1 111 ? 7.254 24.031 23.922 1 98.25 111 GLN A CA 1
ATOM 890 C C . GLN A 1 111 ? 7.867 23.25 22.781 1 98.25 111 GLN A C 1
ATOM 892 O O . GLN A 1 111 ? 9.062 22.938 22.797 1 98.25 111 GLN A O 1
ATOM 897 N N . PHE A 1 112 ? 7.062 22.875 21.797 1 98.81 112 PHE A N 1
ATOM 898 C CA . PHE A 1 112 ? 7.559 22.172 20.609 1 98.81 112 PHE A CA 1
ATOM 899 C C . PHE A 1 112 ? 8.633 23 19.906 1 98.81 112 PHE A C 1
ATOM 901 O O . PHE A 1 112 ? 9.711 22.484 19.594 1 98.81 112 PHE A O 1
ATOM 908 N N . GLU A 1 113 ? 8.336 24.234 19.688 1 98.44 113 GLU A N 1
ATOM 909 C CA . GLU A 1 113 ? 9.297 25.109 19 1 98.44 113 GLU A CA 1
ATOM 910 C C . GLU A 1 113 ? 10.539 25.328 19.859 1 98.44 113 GLU A C 1
ATOM 912 O O . GLU A 1 113 ? 11.648 25.438 19.328 1 98.44 113 GLU A O 1
ATOM 917 N N . ALA A 1 114 ? 10.359 25.391 21.141 1 98.19 114 ALA A N 1
ATOM 918 C CA . ALA A 1 114 ? 11.5 25.516 22.047 1 98.19 114 ALA A CA 1
ATOM 919 C C . ALA A 1 114 ? 12.414 24.297 21.953 1 98.19 114 ALA A C 1
ATOM 921 O O . ALA A 1 114 ? 13.641 24.438 22.031 1 98.19 114 ALA A O 1
ATOM 922 N N . ILE A 1 115 ? 11.828 23.109 21.844 1 98.56 115 ILE A N 1
ATOM 923 C CA . ILE A 1 115 ? 12.602 21.891 21.734 1 98.56 115 ILE A CA 1
ATOM 924 C C . ILE A 1 115 ? 13.453 21.922 20.469 1 98.56 115 ILE A C 1
ATOM 926 O O . ILE A 1 115 ? 14.625 21.547 20.484 1 98.56 115 ILE A O 1
ATOM 930 N N . TYR A 1 116 ? 12.906 22.375 19.391 1 98.69 116 TYR A N 1
ATOM 931 C CA . TYR A 1 116 ? 13.68 22.516 18.172 1 98.69 116 TYR A CA 1
ATOM 932 C C . TYR A 1 116 ? 14.805 23.531 18.344 1 98.69 116 TYR A C 1
ATOM 934 O O . TYR A 1 116 ? 15.922 23.312 17.875 1 98.69 116 TYR A O 1
ATOM 942 N N . LYS A 1 117 ? 14.477 24.625 18.969 1 98.12 117 LYS A N 1
ATOM 943 C CA . LYS A 1 117 ? 15.484 25.656 19.219 1 98.12 117 LYS A CA 1
ATOM 944 C C . LYS A 1 117 ? 16.656 25.109 20.031 1 98.12 117 LYS A C 1
ATOM 946 O O . LYS A 1 117 ? 17.812 25.422 19.75 1 98.12 117 LYS A O 1
ATOM 951 N N . GLU A 1 118 ? 16.266 24.359 21.016 1 97.94 118 GLU A N 1
ATOM 952 C CA . GLU A 1 118 ? 17.281 23.719 21.828 1 97.94 118 GLU A CA 1
ATOM 953 C C . GLU A 1 118 ? 18.188 22.828 20.984 1 97.94 118 GLU A C 1
ATOM 955 O O . GLU A 1 118 ? 19.375 22.688 21.266 1 97.94 118 GLU A O 1
ATOM 960 N N . ALA A 1 119 ? 17.672 22.25 20 1 98.06 119 ALA A N 1
ATOM 961 C CA . ALA A 1 119 ? 18.422 21.344 19.125 1 98.06 119 ALA A CA 1
ATOM 962 C C . ALA A 1 119 ? 19.156 22.125 18.031 1 98.06 119 ALA A C 1
ATOM 964 O O . ALA A 1 119 ? 19.812 21.531 17.172 1 98.06 119 ALA A O 1
ATOM 965 N N . GLY A 1 120 ? 19 23.453 17.984 1 97.81 120 GLY A N 1
ATOM 966 C CA . GLY A 1 120 ? 19.734 24.297 17.062 1 97.81 120 GLY A CA 1
ATOM 967 C C . GLY A 1 120 ? 18.969 24.656 15.812 1 97.81 120 GLY A C 1
ATOM 968 O O . GLY A 1 120 ? 19.531 25.141 14.836 1 97.81 120 GLY A O 1
ATOM 969 N N . GLU A 1 121 ? 17.656 24.328 15.789 1 97.75 121 GLU A N 1
ATOM 970 C CA . GLU A 1 121 ? 16.812 24.609 14.633 1 97.75 121 GLU A CA 1
ATOM 971 C C . GLU A 1 121 ? 15.688 25.578 15 1 97.75 121 GLU A C 1
ATOM 973 O O . GLU A 1 121 ? 15.047 25.422 16.047 1 97.75 121 GLU A O 1
ATOM 978 N N . GLU A 1 122 ? 15.484 26.578 14.172 1 96.31 122 GLU A N 1
ATOM 979 C CA . GLU A 1 122 ? 14.352 27.484 14.32 1 96.31 122 GLU A CA 1
ATOM 980 C C . GLU A 1 122 ? 13.195 27.078 13.398 1 96.31 122 GLU A C 1
ATOM 982 O O . GLU A 1 122 ? 13.172 27.469 12.234 1 96.31 122 GLU A O 1
ATOM 987 N N . ILE A 1 123 ? 12.328 26.328 13.938 1 96.5 123 ILE A N 1
ATOM 988 C CA . ILE A 1 123 ? 11.188 25.859 13.164 1 96.5 123 ILE A CA 1
ATOM 989 C C . ILE A 1 123 ? 9.898 26.453 13.742 1 96.5 123 ILE A C 1
ATOM 991 O O . ILE A 1 123 ? 9.602 26.281 14.922 1 96.5 123 ILE A O 1
ATOM 995 N N . GLN A 1 124 ? 9.203 27.234 12.977 1 96.44 124 GLN A N 1
ATOM 996 C CA . GLN A 1 124 ? 7.891 27.75 13.352 1 96.44 124 GLN A CA 1
ATOM 997 C C . GLN A 1 124 ? 6.777 26.797 12.938 1 96.44 124 GLN A C 1
ATOM 999 O O . GLN A 1 124 ? 6.629 26.484 11.75 1 96.44 124 GLN A O 1
ATOM 1004 N N . LEU A 1 125 ? 5.996 26.344 13.875 1 97.56 125 LEU A N 1
ATOM 1005 C CA . LEU A 1 125 ? 4.988 25.328 13.594 1 97.56 125 LEU A CA 1
ATOM 1006 C C . LEU A 1 125 ? 3.598 25.953 13.5 1 97.56 125 LEU A C 1
ATOM 1008 O O . LEU A 1 125 ? 2.672 25.328 12.969 1 97.56 125 LEU A O 1
ATOM 1012 N N . ALA A 1 126 ? 3.391 27.141 14.023 1 97.38 126 ALA A N 1
ATOM 1013 C CA . ALA A 1 126 ? 2.084 27.781 14.094 1 97.38 126 ALA A CA 1
ATOM 1014 C C . ALA A 1 126 ? 2.225 29.312 14.102 1 97.38 126 ALA A C 1
ATOM 1016 O O . ALA A 1 126 ? 3.318 29.844 14.312 1 97.38 126 ALA A O 1
ATOM 1017 N N . PRO A 1 127 ? 1.103 29.984 13.773 1 96.31 127 PRO A N 1
ATOM 1018 C CA . PRO A 1 127 ? 1.157 31.438 13.969 1 96.31 127 PRO A CA 1
ATOM 1019 C C . PRO A 1 127 ? 1.449 31.828 15.414 1 96.31 127 PRO A C 1
ATOM 1021 O O . PRO A 1 127 ? 1.019 31.141 16.344 1 96.31 127 PRO A O 1
ATOM 1024 N N . LYS A 1 128 ? 2.092 32.906 15.523 1 95 128 LYS A N 1
ATOM 1025 C CA . LYS A 1 128 ? 2.291 33.438 16.875 1 95 128 LYS A CA 1
ATOM 1026 C C . LYS A 1 128 ? 0.96 33.781 17.531 1 95 128 LYS A C 1
ATOM 1028 O O . LYS A 1 128 ? 0.202 34.594 17.016 1 95 128 LYS A O 1
ATOM 1033 N N . CYS A 1 129 ? 0.661 33.094 18.547 1 96.75 129 CYS A N 1
ATOM 1034 C CA . CYS A 1 129 ? -0.508 33.406 19.359 1 96.75 129 CYS A CA 1
ATOM 1035 C C . CYS A 1 129 ? -0.156 34.438 20.438 1 96.75 129 CYS A C 1
ATOM 1037 O O . CYS A 1 129 ? 0.553 34.094 21.391 1 96.75 129 CYS A O 1
ATOM 1039 N N . LEU A 1 130 ? -0.67 35.594 20.312 1 96 130 LEU A N 1
ATOM 1040 C CA . LEU A 1 130 ? -0.269 36.719 21.156 1 96 130 LEU A CA 1
ATOM 1041 C C . LEU A 1 130 ? -1.028 36.688 22.484 1 96 130 LEU A C 1
ATOM 1043 O O . LEU A 1 130 ? -0.544 37.219 23.5 1 96 130 LEU A O 1
ATOM 1047 N N . GLN A 1 131 ? -2.191 36.156 22.422 1 94.94 131 GLN A N 1
ATOM 1048 C CA . GLN A 1 131 ? -3.01 36.094 23.641 1 94.94 131 GLN A CA 1
ATOM 1049 C C . GLN A 1 131 ? -4.012 34.938 23.562 1 94.94 131 GLN A C 1
ATOM 1051 O O . GLN A 1 131 ? -4.609 34.688 22.516 1 94.94 131 GLN A O 1
ATOM 1056 N N . THR A 1 132 ? -4.016 34.156 24.594 1 94.25 132 THR A N 1
ATOM 1057 C CA . THR A 1 132 ? -5.102 33.188 24.844 1 94.25 132 THR A CA 1
ATOM 1058 C C . THR A 1 132 ? -5.914 33.594 26.062 1 94.25 132 THR A C 1
ATOM 1060 O O . THR A 1 132 ? -5.352 34.062 27.062 1 94.25 132 THR A O 1
ATOM 1063 N N . GLU A 1 133 ? -7.215 33.5 25.906 1 91.25 133 GLU A N 1
ATOM 1064 C CA . GLU A 1 133 ? -8.055 33.906 27.016 1 91.25 133 GLU A CA 1
ATOM 1065 C C . GLU A 1 133 ? -9.266 33 27.172 1 91.25 133 GLU A C 1
ATOM 1067 O O . GLU A 1 133 ? -9.891 32.625 26.172 1 91.25 133 GLU A O 1
ATOM 1072 N N . GLU A 1 134 ? -9.43 32.594 28.328 1 89.88 134 GLU A N 1
ATOM 1073 C CA . GLU A 1 134 ? -10.672 31.906 28.688 1 89.88 134 GLU A CA 1
ATOM 1074 C C . GLU A 1 134 ? -11.555 32.812 29.562 1 89.88 134 GLU A C 1
ATOM 1076 O O . GLU A 1 134 ? -11.117 33.281 30.609 1 89.88 134 GLU A O 1
ATOM 1081 N N . ARG A 1 135 ? -12.711 33.062 29.031 1 84.44 135 ARG A N 1
ATOM 1082 C CA . ARG A 1 135 ? -13.68 33.875 29.766 1 84.44 135 ARG A CA 1
ATOM 1083 C C . ARG A 1 135 ? -15.023 33.156 29.859 1 84.44 135 ARG A C 1
ATOM 1085 O O . ARG A 1 135 ? -15.164 32.031 29.422 1 84.44 135 ARG A O 1
ATOM 1092 N N . ASP A 1 136 ? -15.961 33.844 30.594 1 77.75 136 ASP A N 1
ATOM 1093 C CA . ASP A 1 136 ? -17.297 33.281 30.781 1 77.75 136 ASP A CA 1
ATOM 1094 C C . ASP A 1 136 ? -17.953 33 29.438 1 77.75 136 ASP A C 1
ATOM 1096 O O . ASP A 1 136 ? -18.734 32.062 29.312 1 77.75 136 ASP A O 1
ATOM 1100 N N . ASP A 1 137 ? -17.5 33.781 28.469 1 75.94 137 ASP A N 1
ATOM 1101 C CA . ASP A 1 137 ? -18.172 33.656 27.172 1 75.94 137 ASP A CA 1
ATOM 1102 C C . ASP A 1 137 ? -17.391 32.719 26.25 1 75.94 137 ASP A C 1
ATOM 1104 O O . ASP A 1 137 ? -17.781 32.531 25.094 1 75.94 137 ASP A O 1
ATOM 1108 N N . GLY A 1 138 ? -16.375 32.25 26.75 1 87.06 138 GLY A N 1
ATOM 1109 C CA . GLY A 1 138 ? -15.711 31.25 25.922 1 87.06 138 GLY A CA 1
ATOM 1110 C C . GLY A 1 138 ? -14.211 31.438 25.844 1 87.06 138 GLY A C 1
ATOM 1111 O O . GLY A 1 138 ? -13.609 32.031 26.75 1 87.06 138 GLY A O 1
ATOM 1112 N N . ILE A 1 139 ? -13.633 30.797 24.891 1 92.12 139 ILE A N 1
ATOM 1113 C CA . ILE A 1 139 ? -12.195 30.812 24.688 1 92.12 139 ILE A CA 1
ATOM 1114 C C . ILE A 1 139 ? -11.867 31.656 23.453 1 92.12 139 ILE A C 1
ATOM 1116 O O . ILE A 1 139 ? -12.5 31.516 22.406 1 92.12 139 ILE A O 1
ATOM 1120 N N . HIS A 1 140 ? -10.922 32.562 23.594 1 93.12 140 HIS A N 1
ATOM 1121 C CA . HIS A 1 140 ? -10.578 33.531 22.547 1 93.12 140 HIS A CA 1
ATOM 1122 C C . HIS A 1 140 ? -9.07 33.531 22.281 1 93.12 140 HIS A C 1
ATOM 1124 O O . HIS A 1 140 ? -8.273 33.375 23.203 1 93.12 140 HIS A O 1
ATOM 1130 N N . PHE A 1 141 ? -8.742 33.656 21.047 1 95.56 141 PHE A N 1
ATOM 1131 C CA . PHE A 1 141 ? -7.344 33.719 20.625 1 95.56 141 PHE A CA 1
ATOM 1132 C C . PHE A 1 141 ? -7.074 35 19.844 1 95.56 141 PHE A C 1
ATOM 1134 O O . PHE A 1 141 ? -7.895 35.406 19.031 1 95.56 141 PHE A O 1
ATOM 1141 N N . ILE A 1 142 ? -5.996 35.688 20.094 1 96.69 142 ILE A N 1
ATOM 1142 C CA . ILE A 1 142 ? -5.48 36.75 19.25 1 96.69 142 ILE A CA 1
ATOM 1143 C C . ILE A 1 142 ? -4.164 36.344 18.609 1 96.69 142 ILE A C 1
ATOM 1145 O O . ILE A 1 142 ? -3.199 36 19.297 1 96.69 142 ILE A O 1
ATOM 1149 N N . PHE A 1 143 ? -4.16 36.312 17.281 1 97.06 143 PHE A N 1
ATOM 1150 C CA . PHE A 1 143 ? -2.99 35.875 16.531 1 97.06 143 PHE A CA 1
ATOM 1151 C C . PHE A 1 143 ? -2.369 37.062 15.766 1 97.06 143 PHE A C 1
ATOM 1153 O O . PHE A 1 143 ? -3.053 38.031 15.453 1 97.06 143 PHE A O 1
ATOM 1160 N N . GLU A 1 144 ? -1.065 36.906 15.523 1 95.62 144 GLU A N 1
ATOM 1161 C CA . GLU A 1 144 ? -0.486 37.75 14.477 1 95.62 144 GLU A CA 1
ATOM 1162 C C . GLU A 1 144 ? -1.218 37.562 13.148 1 95.62 144 GLU A C 1
ATOM 1164 O O . GLU A 1 144 ? -1.775 36.5 12.883 1 95.62 144 GLU A O 1
ATOM 1169 N N . ASP A 1 145 ? -1.319 38.625 12.422 1 95.94 145 ASP A N 1
ATOM 1170 C CA . ASP A 1 145 ? -1.944 38.531 11.102 1 95.94 145 ASP A CA 1
ATOM 1171 C C . ASP A 1 145 ? -0.937 38.062 10.047 1 95.94 145 ASP A C 1
ATOM 1173 O O . ASP A 1 145 ? -0.172 38.875 9.523 1 95.94 145 ASP A O 1
ATOM 1177 N N . LEU A 1 146 ? -1.062 36.844 9.602 1 95.31 146 LEU A N 1
ATOM 1178 C CA . LEU A 1 146 ? -0.124 36.25 8.648 1 95.31 146 LEU A CA 1
ATOM 1179 C C . LEU A 1 146 ? -0.307 36.875 7.266 1 95.31 146 LEU A C 1
ATOM 1181 O O . LEU A 1 146 ? 0.585 36.75 6.418 1 95.31 146 LEU A O 1
ATOM 1185 N N . GLY A 1 147 ? -1.489 37.438 7.051 1 93 147 GLY A N 1
ATOM 1186 C CA . GLY A 1 147 ? -1.678 38.188 5.809 1 93 147 GLY A CA 1
ATOM 1187 C C . GLY A 1 147 ? -0.691 39.312 5.629 1 93 147 GLY A C 1
ATOM 1188 O O . GLY A 1 147 ? -0.226 39.562 4.516 1 93 147 GLY A O 1
ATOM 1189 N N . GLU A 1 148 ? -0.432 39.969 6.719 1 92.06 148 GLU A N 1
ATOM 1190 C CA . GLU A 1 148 ? 0.536 41.062 6.695 1 92.06 148 GLU A CA 1
ATOM 1191 C C . GLU A 1 148 ? 1.938 40.562 6.379 1 92.06 148 GLU A C 1
ATOM 1193 O O . GLU A 1 148 ? 2.779 41.312 5.875 1 92.06 148 GLU A O 1
ATOM 1198 N N . LEU A 1 149 ? 2.168 39.344 6.68 1 93.44 149 LEU A N 1
ATOM 1199 C CA . LEU A 1 149 ? 3.455 38.719 6.402 1 93.44 149 LEU A CA 1
ATOM 1200 C C . LEU A 1 149 ? 3.439 38.031 5.043 1 93.44 149 LEU A C 1
ATOM 1202 O O . LEU A 1 149 ? 4.348 37.25 4.723 1 93.44 149 LEU A O 1
ATOM 1206 N N . GLN A 1 150 ? 2.367 38.188 4.297 1 94.81 150 GLN A N 1
ATOM 1207 C CA . GLN A 1 150 ? 2.215 37.75 2.906 1 94.81 150 GLN A CA 1
ATOM 1208 C C . GLN A 1 150 ? 1.955 36.25 2.807 1 94.81 150 GLN A C 1
ATOM 1210 O O . GLN A 1 150 ? 2.311 35.625 1.812 1 94.81 150 GLN A O 1
ATOM 1215 N N . PHE A 1 151 ? 1.527 35.719 3.867 1 96.12 151 PHE A N 1
ATOM 1216 C CA . PHE A 1 151 ? 1.035 34.344 3.783 1 96.12 151 PHE A CA 1
ATOM 1217 C C . PHE A 1 151 ? -0.341 34.312 3.129 1 96.12 151 PHE A C 1
ATOM 1219 O O . PHE A 1 151 ? -1.16 35.188 3.338 1 96.12 151 PHE A O 1
ATOM 1226 N N . GLN A 1 152 ? -0.594 33.312 2.43 1 94.31 152 GLN A N 1
ATOM 1227 C CA . GLN A 1 152 ? -1.892 33.188 1.778 1 94.31 152 GLN A CA 1
ATOM 1228 C C . GLN A 1 152 ? -2.275 31.703 1.656 1 94.31 152 GLN A C 1
ATOM 1230 O O . GLN A 1 152 ? -1.409 30.828 1.662 1 94.31 152 GLN A O 1
ATOM 1235 N N . ASN A 1 153 ? -3.574 31.469 1.551 1 91.94 153 ASN A N 1
ATOM 1236 C CA . ASN A 1 153 ? -4.066 30.109 1.294 1 91.94 153 ASN A CA 1
ATOM 1237 C C . ASN A 1 153 ? -3.842 29.703 -0.157 1 91.94 153 ASN A C 1
ATOM 1239 O O . ASN A 1 153 ? -3.527 30.547 -1.004 1 91.94 153 ASN A O 1
ATOM 1243 N N . VAL A 1 154 ? -4.004 28.391 -0.344 1 91.56 154 VAL A N 1
ATOM 1244 C CA . VAL A 1 154 ? -3.975 27.859 -1.698 1 91.56 154 VAL A CA 1
ATOM 1245 C C . VAL A 1 154 ? -5.398 27.609 -2.193 1 91.56 154 VAL A C 1
ATOM 1247 O O . VAL A 1 154 ? -6.348 27.641 -1.406 1 91.56 154 VAL A O 1
ATOM 1250 N N . ASP A 1 155 ? -5.57 27.516 -3.51 1 90.62 155 ASP A N 1
ATOM 1251 C CA . ASP A 1 155 ? -6.863 27.141 -4.086 1 90.62 155 ASP A CA 1
ATOM 1252 C C . ASP A 1 155 ? -7.25 25.719 -3.713 1 90.62 155 ASP A C 1
ATOM 1254 O O . ASP A 1 155 ? -6.715 24.766 -4.27 1 90.62 155 ASP A O 1
ATOM 1258 N N . ARG A 1 156 ? -8.188 25.594 -2.893 1 88.94 156 ARG A N 1
ATOM 1259 C CA . ARG A 1 156 ? -8.547 24.297 -2.336 1 88.94 156 ARG A CA 1
ATOM 1260 C C . ARG A 1 156 ? -9.133 23.375 -3.408 1 88.94 156 ARG A C 1
ATOM 1262 O O . ARG A 1 156 ? -9.062 22.156 -3.293 1 88.94 156 ARG A O 1
ATOM 1269 N N . ILE A 1 157 ? -9.734 23.875 -4.449 1 90.31 157 ILE A N 1
ATOM 1270 C CA . ILE A 1 157 ? -10.375 23.078 -5.484 1 90.31 157 ILE A CA 1
ATOM 1271 C C . ILE A 1 157 ? -9.312 22.438 -6.379 1 90.31 157 ILE A C 1
ATOM 1273 O O . ILE A 1 157 ? -9.445 21.281 -6.77 1 90.31 157 ILE A O 1
ATOM 1277 N N . LYS A 1 158 ? -8.258 23.203 -6.617 1 93.38 158 LYS A N 1
ATOM 1278 C CA . LYS A 1 158 ? -7.199 22.719 -7.5 1 93.38 158 LYS A CA 1
ATOM 1279 C C . LYS A 1 158 ? -6.34 21.672 -6.801 1 93.38 158 LYS A C 1
ATOM 1281 O O . LYS A 1 158 ? -5.758 20.797 -7.457 1 93.38 158 LYS A O 1
ATOM 1286 N N . GLY A 1 159 ? -6.25 21.719 -5.512 1 95.75 159 GLY A N 1
ATOM 1287 C CA . GLY A 1 159 ? -5.391 20.812 -4.762 1 95.75 159 GLY A CA 1
ATOM 1288 C C . GLY A 1 159 ? -3.938 21.25 -4.742 1 95.75 159 GLY A C 1
ATOM 1289 O O . GLY A 1 159 ? -3.566 22.219 -5.402 1 95.75 159 GLY A O 1
ATOM 1290 N N . LEU A 1 160 ? -3.125 20.594 -4.035 1 98.31 160 LEU A N 1
ATOM 1291 C CA . LEU A 1 160 ? -1.711 20.922 -3.857 1 98.31 160 LEU A CA 1
ATOM 1292 C C . LEU A 1 160 ? -0.857 20.188 -4.891 1 98.31 160 LEU A C 1
ATOM 1294 O O . LEU A 1 160 ? -0.952 18.969 -5.035 1 98.31 160 LEU A O 1
ATOM 1298 N N . ASP A 1 161 ? -0.066 20.953 -5.621 1 98 161 ASP A N 1
ATOM 1299 C CA . ASP A 1 161 ? 0.873 20.328 -6.539 1 98 161 ASP A CA 1
ATOM 1300 C C . ASP A 1 161 ? 2.035 19.688 -5.781 1 98 161 ASP A C 1
ATOM 1302 O O . ASP A 1 161 ? 2.041 19.656 -4.551 1 98 161 ASP A O 1
ATOM 1306 N N . MET A 1 162 ? 3.008 19.125 -6.469 1 98.19 162 MET A N 1
ATOM 1307 C CA . MET A 1 162 ? 4.066 18.328 -5.867 1 98.19 162 MET A CA 1
ATOM 1308 C C . MET A 1 162 ? 4.895 19.156 -4.891 1 98.19 162 MET A C 1
ATOM 1310 O O . MET A 1 162 ? 5.203 18.703 -3.787 1 98.19 162 MET A O 1
ATOM 1314 N N . GLU A 1 163 ? 5.309 20.328 -5.266 1 98.19 163 GLU A N 1
ATOM 1315 C CA . GLU A 1 163 ? 6.121 21.188 -4.398 1 98.19 163 GLU A CA 1
ATOM 1316 C C . GLU A 1 163 ? 5.387 21.516 -3.104 1 98.19 163 GLU A C 1
ATOM 1318 O O . GLU A 1 163 ? 5.973 21.438 -2.02 1 98.19 163 GLU A O 1
ATOM 1323 N N . HIS A 1 164 ? 4.125 21.859 -3.242 1 98.69 164 HIS A N 1
ATOM 1324 C CA . HIS A 1 164 ? 3.311 22.172 -2.072 1 98.69 164 HIS A CA 1
ATOM 1325 C C . HIS A 1 164 ? 3.15 20.953 -1.174 1 98.69 164 HIS A C 1
ATOM 1327 O O . HIS A 1 164 ? 3.314 21.047 0.044 1 98.69 164 HIS A O 1
ATOM 1333 N N . MET A 1 165 ? 2.826 19.797 -1.794 1 98.75 165 MET A N 1
ATOM 1334 C CA . MET A 1 165 ? 2.664 18.562 -1.015 1 98.75 165 MET A CA 1
ATOM 1335 C C . MET A 1 165 ? 3.939 18.234 -0.248 1 98.75 165 MET A C 1
ATOM 1337 O O . MET A 1 165 ? 3.889 17.922 0.941 1 98.75 165 MET A O 1
ATOM 1341 N N . LYS A 1 166 ? 5.059 18.328 -0.904 1 98.69 166 LYS A N 1
ATOM 1342 C CA . LYS A 1 166 ? 6.332 18.047 -0.245 1 98.69 166 LYS A CA 1
ATOM 1343 C C . LYS A 1 166 ? 6.551 18.969 0.949 1 98.69 166 LYS A C 1
ATOM 1345 O O . LYS A 1 166 ? 6.953 18.516 2.023 1 98.69 166 LYS A O 1
ATOM 1350 N N . THR A 1 167 ? 6.266 20.203 0.745 1 98.75 167 THR A N 1
ATOM 1351 C CA . THR A 1 167 ? 6.445 21.203 1.796 1 98.75 167 THR A CA 1
ATOM 1352 C C . THR A 1 167 ? 5.551 20.891 2.992 1 98.75 167 THR A C 1
ATOM 1354 O O . THR A 1 167 ? 5.996 20.953 4.141 1 98.75 167 THR A O 1
ATOM 1357 N N . VAL A 1 168 ? 4.301 20.547 2.723 1 98.81 168 VAL A N 1
ATOM 1358 C CA . VAL A 1 168 ? 3.34 20.25 3.777 1 98.81 168 VAL A CA 1
ATOM 1359 C C . VAL A 1 168 ? 3.783 19 4.531 1 98.81 168 VAL A C 1
ATOM 1361 O O . VAL A 1 168 ? 3.742 18.953 5.766 1 98.81 168 VAL A O 1
ATOM 1364 N N . LEU A 1 169 ? 4.23 17.984 3.789 1 98.88 169 LEU A N 1
ATOM 1365 C CA . LEU A 1 169 ? 4.629 16.719 4.398 1 98.88 169 LEU A CA 1
ATOM 1366 C C . LEU A 1 169 ? 5.875 16.906 5.258 1 98.88 169 LEU A C 1
ATOM 1368 O O . LEU A 1 169 ? 6.008 16.266 6.305 1 98.88 169 LEU A O 1
ATOM 1372 N N . TYR A 1 170 ? 6.773 17.781 4.844 1 98.81 170 TYR A N 1
ATOM 1373 C CA . TYR A 1 170 ? 7.941 18.109 5.652 1 98.81 170 TYR A CA 1
ATOM 1374 C C . TYR A 1 170 ? 7.535 18.781 6.961 1 98.81 170 TYR A C 1
ATOM 1376 O O . TYR A 1 170 ? 7.988 18.375 8.031 1 98.81 170 TYR A O 1
ATOM 1384 N N . LYS A 1 171 ? 6.68 19.734 6.816 1 98.81 171 LYS A N 1
ATOM 1385 C CA . LYS A 1 171 ? 6.23 20.453 8.008 1 98.81 171 LYS A CA 1
ATOM 1386 C C . LYS A 1 171 ? 5.457 19.531 8.945 1 98.81 171 LYS A C 1
ATOM 1388 O O . LYS A 1 171 ? 5.605 19.609 10.164 1 98.81 171 LYS A O 1
ATOM 1393 N N . LEU A 1 172 ? 4.641 18.703 8.383 1 98.88 172 LEU A N 1
ATOM 1394 C CA . LEU A 1 172 ? 3.889 17.734 9.164 1 98.88 172 LEU A CA 1
ATOM 1395 C C . LEU A 1 172 ? 4.828 16.797 9.93 1 98.88 172 LEU A C 1
ATOM 1397 O O . LEU A 1 172 ? 4.602 16.516 11.102 1 98.88 172 LEU A O 1
ATOM 1401 N N . ALA A 1 173 ? 5.863 16.328 9.227 1 98.94 173 ALA A N 1
ATOM 1402 C CA . ALA A 1 173 ? 6.859 15.461 9.859 1 98.94 173 ALA A CA 1
ATOM 1403 C C . ALA A 1 173 ? 7.543 16.172 11.023 1 98.94 173 ALA A C 1
ATOM 1405 O O . ALA A 1 173 ? 7.781 15.578 12.07 1 98.94 173 ALA A O 1
ATOM 1406 N N . GLU A 1 174 ? 7.883 17.453 10.82 1 98.94 174 GLU A N 1
ATOM 1407 C CA . GLU A 1 174 ? 8.484 18.266 11.883 1 98.94 174 GLU A CA 1
ATOM 1408 C C . GLU A 1 174 ? 7.574 18.328 13.109 1 98.94 174 GLU A C 1
ATOM 1410 O O . GLU A 1 174 ? 8.031 18.141 14.234 1 98.94 174 GLU A O 1
ATOM 1415 N N . PHE A 1 175 ? 6.336 18.562 12.891 1 98.94 175 PHE A N 1
ATOM 1416 C CA . PHE A 1 175 ? 5.355 18.641 13.969 1 98.94 175 PHE A CA 1
ATOM 1417 C C . PHE A 1 175 ? 5.234 17.297 14.68 1 98.94 175 PHE A C 1
ATOM 1419 O O . PHE A 1 175 ? 5.305 17.234 15.914 1 98.94 175 PHE A O 1
ATOM 1426 N N . HIS A 1 176 ? 5.09 16.188 13.914 1 98.94 176 HIS A N 1
ATOM 1427 C CA . HIS A 1 176 ? 4.906 14.859 14.477 1 98.94 176 HIS A CA 1
ATOM 1428 C C . HIS A 1 176 ? 6.133 14.422 15.273 1 98.94 176 HIS A C 1
ATOM 1430 O O . HIS A 1 176 ? 6 13.82 16.344 1 98.94 176 HIS A O 1
ATOM 1436 N N . ALA A 1 177 ? 7.312 14.711 14.758 1 98.94 177 ALA A N 1
ATOM 1437 C CA . ALA A 1 177 ? 8.547 14.289 15.414 1 98.94 177 ALA A CA 1
ATOM 1438 C C . ALA A 1 177 ? 8.672 14.914 16.797 1 98.94 177 ALA A C 1
ATOM 1440 O O . ALA A 1 177 ? 8.922 14.211 17.781 1 98.94 177 ALA A O 1
ATOM 1441 N N . VAL A 1 178 ? 8.461 16.219 16.891 1 98.88 178 VAL A N 1
ATOM 1442 C CA . VAL A 1 178 ? 8.664 16.906 18.156 1 98.88 178 VAL A CA 1
ATOM 1443 C C . VAL A 1 178 ? 7.57 16.516 19.141 1 98.88 178 VAL A C 1
ATOM 1445 O O . VAL A 1 178 ? 7.816 16.422 20.344 1 98.88 178 VAL A O 1
ATOM 1448 N N . ALA A 1 179 ? 6.367 16.297 18.656 1 98.88 179 ALA A N 1
ATOM 1449 C CA . ALA A 1 179 ? 5.293 15.836 19.531 1 98.88 179 ALA A CA 1
ATOM 1450 C C . ALA A 1 179 ? 5.629 14.484 20.141 1 98.88 179 ALA A C 1
ATOM 1452 O O . ALA A 1 179 ? 5.359 14.242 21.328 1 98.88 179 ALA A O 1
ATOM 1453 N N . ALA A 1 180 ? 6.164 13.609 19.344 1 98.75 180 ALA A N 1
ATOM 1454 C CA . ALA A 1 180 ? 6.574 12.305 19.844 1 98.75 180 ALA A CA 1
ATOM 1455 C C . ALA A 1 180 ? 7.664 12.445 20.906 1 98.75 180 ALA A C 1
ATOM 1457 O O . ALA A 1 180 ? 7.621 11.781 21.938 1 98.75 180 ALA A O 1
ATOM 1458 N N . VAL A 1 181 ? 8.633 13.289 20.656 1 98.69 181 VAL A N 1
ATOM 1459 C CA . VAL A 1 181 ? 9.727 13.531 21.594 1 98.69 181 VAL A CA 1
ATOM 1460 C C . VAL A 1 181 ? 9.18 14.156 22.875 1 98.69 181 VAL A C 1
ATOM 1462 O O . VAL A 1 181 ? 9.633 13.836 23.969 1 98.69 181 VAL A O 1
ATOM 1465 N N . TYR A 1 182 ? 8.219 15.047 22.719 1 98.62 182 TYR A N 1
ATOM 1466 C CA . TYR A 1 182 ? 7.602 15.672 23.891 1 98.62 182 TYR A CA 1
ATOM 1467 C C . TYR A 1 182 ? 6.973 14.625 24.797 1 98.62 182 TYR A C 1
ATOM 1469 O O . TYR A 1 182 ? 7.129 14.688 26.016 1 98.62 182 TYR A O 1
ATOM 1477 N N . VAL A 1 183 ? 6.246 13.703 24.234 1 97.75 183 VAL A N 1
ATOM 1478 C CA . VAL A 1 183 ? 5.598 12.648 25 1 97.75 183 VAL A CA 1
ATOM 1479 C C . VAL A 1 183 ? 6.652 11.812 25.734 1 97.75 183 VAL A C 1
ATOM 1481 O O . VAL A 1 183 ? 6.453 11.422 26.891 1 97.75 183 VAL A O 1
ATOM 1484 N N . GLU A 1 184 ? 7.699 11.562 25.016 1 96.38 184 GLU A N 1
ATOM 1485 C CA . GLU A 1 184 ? 8.797 10.812 25.609 1 96.38 184 GLU A CA 1
ATOM 1486 C C . GLU A 1 184 ? 9.359 11.539 26.828 1 96.38 184 GLU A C 1
ATOM 1488 O O . GLU A 1 184 ? 9.648 10.914 27.859 1 96.38 184 GLU A O 1
ATOM 1493 N N . ARG A 1 185 ? 9.461 12.859 26.781 1 96.5 185 ARG A N 1
ATOM 1494 C CA . ARG A 1 185 ? 10.125 13.664 27.797 1 96.5 185 ARG A CA 1
ATOM 1495 C C . ARG A 1 185 ? 9.156 14.031 28.922 1 96.5 185 ARG A C 1
ATOM 1497 O O . ARG A 1 185 ? 9.562 14.164 30.078 1 96.5 185 ARG A O 1
ATOM 1504 N N . ASN A 1 186 ? 7.867 14.188 28.625 1 97.25 186 ASN A N 1
ATOM 1505 C CA . ASN A 1 186 ? 6.961 14.82 29.578 1 97.25 186 ASN A CA 1
ATOM 1506 C C . ASN A 1 186 ? 5.801 13.898 29.938 1 97.25 186 ASN A C 1
ATOM 1508 O O . ASN A 1 186 ? 5.039 14.188 30.875 1 97.25 186 ASN A O 1
ATOM 1512 N N . GLY A 1 187 ? 5.676 12.758 29.219 1 96.38 187 GLY A N 1
ATOM 1513 C CA . GLY A 1 187 ? 4.531 11.883 29.453 1 96.38 187 GLY A CA 1
ATOM 1514 C C . GLY A 1 187 ? 3.387 12.148 28.484 1 96.38 187 GLY A C 1
ATOM 1515 O O . GLY A 1 187 ? 3.48 13.023 27.625 1 96.38 187 GLY A O 1
ATOM 1516 N N . PRO A 1 188 ? 2.322 11.43 28.609 1 96.81 188 PRO A N 1
ATOM 1517 C CA . PRO A 1 188 ? 1.224 11.5 27.641 1 96.81 188 PRO A CA 1
ATOM 1518 C C . PRO A 1 188 ? 0.452 12.812 27.719 1 96.81 188 PRO A C 1
ATOM 1520 O O . PRO A 1 188 ? 0.451 13.477 28.75 1 96.81 188 PRO A O 1
ATOM 1523 N N . PHE A 1 189 ? -0.169 13.164 26.656 1 97.38 189 PHE A N 1
ATOM 1524 C CA . PHE A 1 189 ? -1.108 14.281 26.625 1 97.38 189 PHE A CA 1
ATOM 1525 C C . PHE A 1 189 ? -2.334 13.969 27.484 1 97.38 189 PHE A C 1
ATOM 1527 O O . PHE A 1 189 ? -2.582 12.812 27.828 1 97.38 189 PHE A O 1
ATOM 1534 N N . PRO A 1 190 ? -3.127 15.023 27.812 1 95.69 190 PRO A N 1
ATOM 1535 C CA . PRO A 1 190 ? -4.387 14.789 28.516 1 95.69 190 PRO A CA 1
ATOM 1536 C C . PRO A 1 190 ? -5.371 13.953 27.703 1 95.69 190 PRO A C 1
ATOM 1538 O O . PRO A 1 190 ? -5.254 13.867 26.469 1 95.69 190 PRO A O 1
ATOM 1541 N N . LYS A 1 191 ? -6.348 13.422 28.312 1 93.12 191 LYS A N 1
ATOM 1542 C CA . LYS A 1 191 ? -7.258 12.43 27.75 1 93.12 191 LYS A CA 1
ATOM 1543 C C . LYS A 1 191 ? -8.047 13.016 26.578 1 93.12 191 LYS A C 1
ATOM 1545 O O . LYS A 1 191 ? -8.484 12.281 25.688 1 93.12 191 LYS A O 1
ATOM 1550 N N . GLU A 1 192 ? -8.219 14.281 26.625 1 92.44 192 GLU A N 1
ATOM 1551 C CA . GLU A 1 192 ? -8.961 14.938 25.562 1 92.44 192 GLU A CA 1
ATOM 1552 C C . GLU A 1 192 ? -8.258 14.75 24.219 1 92.44 192 GLU A C 1
ATOM 1554 O O . GLU A 1 192 ? -8.906 14.805 23.156 1 92.44 192 GLU A O 1
ATOM 1559 N N . PHE A 1 193 ? -6.988 14.461 24.266 1 96.56 193 PHE A N 1
ATOM 1560 C CA . PHE A 1 193 ? -6.203 14.328 23.047 1 96.56 193 PHE A CA 1
ATOM 1561 C C . PHE A 1 193 ? -6.285 12.898 22.5 1 96.56 193 PHE A C 1
ATOM 1563 O O . PHE A 1 193 ? -5.723 12.594 21.453 1 96.56 193 PHE A O 1
ATOM 1570 N N . ASP A 1 194 ? -7.078 12.016 23.172 1 94.81 194 ASP A N 1
ATOM 1571 C CA . ASP A 1 194 ? -7.312 10.656 22.672 1 94.81 194 ASP A CA 1
ATOM 1572 C C . ASP A 1 194 ? -8.367 10.648 21.578 1 94.81 194 ASP A C 1
ATOM 1574 O O . ASP A 1 194 ? -8.508 9.664 20.859 1 94.81 194 ASP A O 1
ATOM 1578 N N . GLU A 1 195 ? -9.039 11.75 21.5 1 95.12 195 GLU A N 1
ATOM 1579 C CA . GLU A 1 195 ? -10.156 11.836 20.562 1 95.12 195 GLU A CA 1
ATOM 1580 C C . GLU A 1 195 ? -9.922 12.922 19.516 1 95.12 195 GLU A C 1
ATOM 1582 O O . GLU A 1 195 ? -9.188 13.875 19.766 1 95.12 195 GLU A O 1
ATOM 1587 N N . GLY A 1 196 ? -10.359 12.758 18.328 1 94.19 196 GLY A N 1
ATOM 1588 C CA . GLY A 1 196 ? -10.312 13.703 17.219 1 94.19 196 GLY A CA 1
ATOM 1589 C C . GLY A 1 196 ? -11.672 13.953 16.594 1 94.19 196 GLY A C 1
ATOM 1590 O O . GLY A 1 196 ? -12.633 14.289 17.281 1 94.19 196 GLY A O 1
ATOM 1591 N N . PHE A 1 197 ? -11.82 13.648 15.336 1 93 197 PHE A N 1
ATOM 1592 C CA . PHE A 1 197 ? -13.109 13.797 14.672 1 93 197 PHE A CA 1
ATOM 1593 C C . PHE A 1 197 ? -14.18 12.977 15.375 1 93 197 PHE A C 1
ATOM 1595 O O . PHE A 1 197 ? -15.328 13.406 15.484 1 93 197 PHE A O 1
ATOM 1602 N N . MET A 1 198 ? -13.766 11.805 15.797 1 92.38 198 MET A N 1
ATOM 1603 C CA . MET A 1 198 ? -14.688 10.945 16.516 1 92.38 198 MET A CA 1
ATOM 1604 C C . MET A 1 198 ? -14.516 11.102 18.031 1 92.38 198 MET A C 1
ATOM 1606 O O . MET A 1 198 ? -13.398 11.008 18.531 1 92.38 198 MET A O 1
ATOM 1610 N N . THR A 1 199 ? -15.602 11.422 18.672 1 91.62 199 THR A N 1
ATOM 1611 C CA . THR A 1 199 ? -15.664 11.422 20.125 1 91.62 199 THR A CA 1
ATOM 1612 C C . THR A 1 199 ? -16.797 10.539 20.625 1 91.62 199 THR A C 1
ATOM 1614 O O . THR A 1 199 ? -17.828 10.422 19.953 1 91.62 199 THR A O 1
ATOM 1617 N N . ARG A 1 200 ? -16.594 9.875 21.75 1 90 200 ARG A N 1
ATOM 1618 C CA . ARG A 1 200 ? -17.625 8.992 22.281 1 90 200 ARG A CA 1
ATOM 1619 C C . ARG A 1 200 ? -18.906 9.758 22.562 1 90 200 ARG A C 1
ATOM 1621 O O . ARG A 1 200 ? -20 9.25 22.328 1 90 200 ARG A O 1
ATOM 1628 N N . LYS A 1 201 ? -18.75 10.93 23.031 1 87 201 LYS A N 1
ATOM 1629 C CA . LYS A 1 201 ? -19.891 11.75 23.438 1 87 201 LYS A CA 1
ATOM 1630 C C . LYS A 1 201 ? -20.75 12.125 22.234 1 87 201 LYS A C 1
ATOM 1632 O O . LYS A 1 201 ? -21.953 12.344 22.375 1 87 201 LYS A O 1
ATOM 1637 N N . TYR A 1 202 ? -20.188 12.125 21.094 1 85.19 202 TYR A N 1
ATOM 1638 C CA . TYR A 1 202 ? -20.906 12.609 19.938 1 85.19 202 TYR A CA 1
ATOM 1639 C C . TYR A 1 202 ? -21.156 11.484 18.938 1 85.19 202 TYR A C 1
ATOM 1641 O O . TYR A 1 202 ? -21.391 11.734 17.75 1 85.19 202 TYR A O 1
ATOM 1649 N N . GLN A 1 203 ? -21.078 10.328 19.375 1 90.56 203 GLN A N 1
ATOM 1650 C CA . GLN A 1 203 ? -21.25 9.172 18.516 1 90.56 203 GLN A CA 1
ATOM 1651 C C . GLN A 1 203 ? -22.641 9.156 17.875 1 90.56 203 GLN A C 1
ATOM 1653 O O . GLN A 1 203 ? -22.766 8.898 16.672 1 90.56 203 GLN A O 1
ATOM 1658 N N . ASP A 1 204 ? -23.641 9.453 18.672 1 89.88 204 ASP A N 1
ATOM 1659 C CA . ASP A 1 204 ? -25 9.43 18.156 1 89.88 204 ASP A CA 1
ATOM 1660 C C . ASP A 1 204 ? -25.188 10.461 17.047 1 89.88 204 ASP A C 1
ATOM 1662 O O . ASP A 1 204 ? -25.891 10.195 16.078 1 89.88 204 ASP A O 1
ATOM 1666 N N . PHE A 1 205 ? -24.594 11.555 17.266 1 86.38 205 PHE A N 1
ATOM 1667 C CA . PHE A 1 205 ? -24.672 12.602 16.266 1 86.38 205 PHE A CA 1
ATOM 1668 C C . PHE A 1 205 ? -24.016 12.156 14.961 1 86.38 205 PHE A C 1
ATOM 1670 O O . PHE A 1 205 ? -24.578 12.344 13.883 1 86.38 205 PHE A O 1
ATOM 1677 N N . GLN A 1 206 ? -22.875 11.57 15.062 1 89.31 206 GLN A N 1
ATOM 1678 C CA . GLN A 1 206 ? -22.156 11.078 13.883 1 89.31 206 GLN A CA 1
ATOM 1679 C C . GLN A 1 206 ? -22.969 10.008 13.156 1 89.31 206 GLN A C 1
ATOM 1681 O O . GLN A 1 206 ? -23.047 10.008 11.93 1 89.31 206 GLN A O 1
ATOM 1686 N N . ASP A 1 207 ? -23.562 9.141 13.938 1 93.81 207 ASP A N 1
ATOM 1687 C CA . ASP A 1 207 ? -24.375 8.062 13.359 1 93.81 207 ASP A CA 1
ATOM 1688 C C . ASP A 1 207 ? -25.578 8.609 12.609 1 93.81 207 ASP A C 1
ATOM 1690 O O . ASP A 1 207 ? -25.891 8.156 11.508 1 93.81 207 ASP A O 1
ATOM 1694 N N . SER A 1 208 ? -26.219 9.609 13.211 1 91.62 208 SER A N 1
ATOM 1695 C CA . SER A 1 208 ? -27.375 10.219 12.594 1 91.62 208 SER A CA 1
ATOM 1696 C C . SER A 1 208 ? -27 10.969 11.32 1 91.62 208 SER A C 1
ATOM 1698 O O . SER A 1 208 ? -27.734 10.906 10.32 1 91.62 208 SER A O 1
ATOM 1700 N N . ALA A 1 209 ? -25.906 11.672 11.414 1 90.44 209 ALA A N 1
ATOM 1701 C CA . ALA A 1 209 ? -25.438 12.391 10.234 1 90.44 209 ALA A CA 1
ATOM 1702 C C . ALA A 1 209 ? -25.109 11.422 9.094 1 90.44 209 ALA A C 1
ATOM 1704 O O . ALA A 1 209 ? -25.406 11.711 7.934 1 90.44 209 ALA A O 1
ATOM 1705 N N . PHE A 1 210 ? -24.531 10.297 9.406 1 95.31 210 PHE A N 1
ATOM 1706 C CA . PHE A 1 210 ? -24.203 9.289 8.406 1 95.31 210 PHE A CA 1
ATOM 1707 C C . PHE A 1 210 ? -25.453 8.742 7.75 1 95.31 210 PHE A C 1
ATOM 1709 O O . PHE A 1 210 ? -25.531 8.648 6.523 1 95.31 210 PHE A O 1
ATOM 1716 N N . LYS A 1 211 ? -26.406 8.406 8.555 1 94.56 211 LYS A N 1
ATOM 1717 C CA . LYS A 1 211 ? -27.641 7.836 8.039 1 94.56 211 LYS A CA 1
ATOM 1718 C C . LYS A 1 211 ? -28.328 8.805 7.086 1 94.56 211 LYS A C 1
ATOM 1720 O O . LYS A 1 211 ? -28.875 8.383 6.059 1 94.56 211 LYS A O 1
ATOM 1725 N N . LEU A 1 212 ? -28.281 10.031 7.473 1 91.94 212 LEU A N 1
ATOM 1726 C CA . LEU A 1 212 ? -28.938 11.062 6.68 1 91.94 212 LEU A CA 1
ATOM 1727 C C . LEU A 1 212 ? -28.281 11.195 5.309 1 91.94 212 LEU A C 1
ATOM 1729 O O . LEU A 1 212 ? -28.984 11.359 4.301 1 91.94 212 LEU A O 1
ATOM 1733 N N . LYS A 1 213 ? -27.016 11.125 5.223 1 94.19 213 LYS A N 1
ATOM 1734 C CA . LYS A 1 213 ? -26.266 11.398 3.996 1 94.19 213 LYS A CA 1
ATOM 1735 C C . LYS A 1 213 ? -26.094 10.125 3.17 1 94.19 213 LYS A C 1
ATOM 1737 O O . LYS A 1 213 ? -25.891 10.195 1.954 1 94.19 213 LYS A O 1
ATOM 1742 N N . ARG A 1 214 ? -26.125 9 3.826 1 95.5 214 ARG A N 1
ATOM 1743 C CA . ARG A 1 214 ? -25.734 7.719 3.24 1 95.5 214 ARG A CA 1
ATOM 1744 C C . ARG A 1 214 ? -26.5 7.453 1.948 1 95.5 214 ARG A C 1
ATOM 1746 O O . ARG A 1 214 ? -25.906 7.078 0.935 1 95.5 214 ARG A O 1
ATOM 1753 N N . GLU A 1 215 ? -27.797 7.668 1.976 1 92.38 215 GLU A N 1
ATOM 1754 C CA . GLU A 1 215 ? -28.641 7.34 0.824 1 92.38 215 GLU A CA 1
ATOM 1755 C C . GLU A 1 215 ? -28.234 8.164 -0.397 1 92.38 215 GLU A C 1
ATOM 1757 O O . GLU A 1 215 ? -28.047 7.617 -1.486 1 92.38 215 GLU A O 1
ATOM 1762 N N . SER A 1 216 ? -28.172 9.492 -0.167 1 94.06 216 SER A N 1
ATOM 1763 C CA . SER A 1 216 ? -27.781 10.375 -1.263 1 94.06 216 SER A CA 1
ATOM 1764 C C . SER A 1 216 ? -26.391 10.031 -1.777 1 94.06 216 SER A C 1
ATOM 1766 O O . SER A 1 216 ? -26.141 10.086 -2.982 1 94.06 216 SER A O 1
ATOM 1768 N N . PHE A 1 217 ? -25.531 9.672 -0.898 1 97.06 217 PHE A N 1
ATOM 1769 C CA . PHE A 1 217 ? -24.156 9.344 -1.272 1 97.06 217 PHE A CA 1
ATOM 1770 C C . PHE A 1 217 ? -24.125 8.102 -2.143 1 97.06 217 PHE A C 1
ATOM 1772 O O . PHE A 1 217 ? -23.5 8.102 -3.211 1 97.06 217 PHE A O 1
ATOM 1779 N N . VAL A 1 218 ? -24.781 7.051 -1.743 1 97.19 218 VAL A N 1
ATOM 1780 C CA . VAL A 1 218 ? -24.797 5.781 -2.457 1 97.19 218 VAL A CA 1
ATOM 1781 C C . VAL A 1 218 ? -25.406 5.969 -3.844 1 97.19 218 VAL A C 1
ATOM 1783 O O . VAL A 1 218 ? -24.875 5.461 -4.836 1 97.19 218 VAL A O 1
ATOM 1786 N N . LYS A 1 219 ? -26.484 6.719 -3.896 1 95.56 219 LYS A N 1
ATOM 1787 C CA . LYS A 1 219 ? -27.109 7 -5.184 1 95.56 219 LYS A CA 1
ATOM 1788 C C . LYS A 1 219 ? -26.172 7.773 -6.102 1 95.56 219 LYS A C 1
ATOM 1790 O O . LYS A 1 219 ? -26.109 7.504 -7.301 1 95.56 219 LYS A O 1
ATOM 1795 N N . ALA A 1 220 ? -25.5 8.719 -5.52 1 96.94 220 ALA A N 1
ATOM 1796 C CA . ALA A 1 220 ? -24.609 9.586 -6.285 1 96.94 220 ALA A CA 1
ATOM 1797 C C . ALA A 1 220 ? -23.453 8.789 -6.875 1 96.94 220 ALA A C 1
ATOM 1799 O O . ALA A 1 220 ? -22.875 9.188 -7.895 1 96.94 220 ALA A O 1
ATOM 1800 N N . MET A 1 221 ? -23.047 7.656 -6.258 1 97.12 221 MET A N 1
ATOM 1801 C CA . MET A 1 221 ? -21.938 6.836 -6.727 1 97.12 221 MET A CA 1
ATOM 1802 C C . MET A 1 221 ? -22.156 6.391 -8.172 1 97.12 221 MET A C 1
ATOM 1804 O O . MET A 1 221 ? -21.203 6.25 -8.93 1 97.12 221 MET A O 1
ATOM 1808 N N . ALA A 1 222 ? -23.344 6.23 -8.555 1 94.56 222 ALA A N 1
ATOM 1809 C CA . ALA A 1 222 ? -23.672 5.824 -9.914 1 94.56 222 ALA A CA 1
ATOM 1810 C C . ALA A 1 222 ? -23.312 6.918 -10.922 1 94.56 222 ALA A C 1
ATOM 1812 O O . ALA A 1 222 ? -23.109 6.641 -12.102 1 94.56 222 ALA A O 1
ATOM 1813 N N . ALA A 1 223 ? -23.234 8.133 -10.406 1 94.31 223 ALA A N 1
ATOM 1814 C CA . ALA A 1 223 ? -22.984 9.289 -11.273 1 94.31 223 ALA A CA 1
ATOM 1815 C C . ALA A 1 223 ? -21.5 9.578 -11.398 1 94.31 223 ALA A C 1
ATOM 1817 O O . ALA A 1 223 ? -21.094 10.438 -12.188 1 94.31 223 ALA A O 1
ATOM 1818 N N . TRP A 1 224 ? -20.609 8.93 -10.719 1 97.19 224 TRP A N 1
ATOM 1819 C CA . TRP A 1 224 ? -19.188 9.258 -10.656 1 97.19 224 TRP A CA 1
ATOM 1820 C C . TRP A 1 224 ? -18.453 8.711 -11.883 1 97.19 224 TRP A C 1
ATOM 1822 O O . TRP A 1 224 ? -17.312 9.125 -12.164 1 97.19 224 TRP A O 1
ATOM 1832 N N . GLY A 1 225 ? -19.062 7.77 -12.609 1 95.94 225 GLY A N 1
ATOM 1833 C CA . GLY A 1 225 ? -18.438 7.211 -13.805 1 95.94 225 GLY A CA 1
ATOM 1834 C C . GLY A 1 225 ? -17.453 6.102 -13.492 1 95.94 225 GLY A C 1
ATOM 1835 O O . GLY A 1 225 ? -16.469 5.914 -14.227 1 95.94 225 GLY A O 1
ATOM 1836 N N . MET A 1 226 ? -17.594 5.41 -12.352 1 95.19 226 MET A N 1
ATOM 1837 C CA . MET A 1 226 ? -16.75 4.273 -12 1 95.19 226 MET A CA 1
ATOM 1838 C C . MET A 1 226 ? -17.109 3.049 -12.844 1 95.19 226 MET A C 1
ATOM 1840 O O . MET A 1 226 ? -18.25 2.891 -13.266 1 95.19 226 MET A O 1
ATOM 1844 N N . ASP A 1 227 ? -16 2.225 -13.023 1 89.19 227 ASP A N 1
ATOM 1845 C CA . ASP A 1 227 ? -16.281 0.918 -13.609 1 89.19 227 ASP A CA 1
ATOM 1846 C C . ASP A 1 227 ? -17 0.008 -12.609 1 89.19 227 ASP A C 1
ATOM 1848 O O . ASP A 1 227 ? -16.5 -0.208 -11.5 1 89.19 227 ASP A O 1
ATOM 1852 N N . ASN A 1 228 ? -18.141 -0.511 -12.859 1 89.56 228 ASN A N 1
ATOM 1853 C CA . ASN A 1 228 ? -18.938 -1.423 -12.039 1 89.56 228 ASN A CA 1
ATOM 1854 C C . ASN A 1 228 ? -19.219 -0.827 -10.664 1 89.56 228 ASN A C 1
ATOM 1856 O O . ASN A 1 228 ? -18.875 -1.415 -9.641 1 89.56 228 ASN A O 1
ATOM 1860 N N . PRO A 1 229 ? -19.859 0.284 -10.656 1 93.88 229 PRO A N 1
ATOM 1861 C CA . PRO A 1 229 ? -20.125 0.976 -9.391 1 93.88 229 PRO A CA 1
ATOM 1862 C C . PRO A 1 229 ? -20.891 0.108 -8.391 1 93.88 229 PRO A C 1
ATOM 1864 O O . PRO A 1 229 ? -20.781 0.325 -7.184 1 93.88 229 PRO A O 1
ATOM 1867 N N . GLU A 1 230 ? -21.562 -0.94 -8.859 1 93.94 230 GLU A N 1
ATOM 1868 C CA . GLU A 1 230 ? -22.391 -1.796 -8.008 1 93.94 230 GLU A CA 1
ATOM 1869 C C . GLU A 1 230 ? -21.531 -2.537 -6.984 1 93.94 230 GLU A C 1
ATOM 1871 O O . GLU A 1 230 ? -21.969 -2.783 -5.859 1 93.94 230 GLU A O 1
ATOM 1876 N N . VAL A 1 231 ? -20.328 -2.824 -7.355 1 91.94 231 VAL A N 1
ATOM 1877 C CA . VAL A 1 231 ? -19.422 -3.521 -6.449 1 91.94 231 VAL A CA 1
ATOM 1878 C C . VAL A 1 231 ? -19.156 -2.656 -5.223 1 91.94 231 VAL A C 1
ATOM 1880 O O . VAL A 1 231 ? -19.094 -3.166 -4.098 1 91.94 231 VAL A O 1
ATOM 1883 N N . TYR A 1 232 ? -19.125 -1.384 -5.422 1 94.44 232 TYR A N 1
ATOM 1884 C CA . TYR A 1 232 ? -18.781 -0.465 -4.34 1 94.44 232 TYR A CA 1
ATOM 1885 C C . TYR A 1 232 ? -20.031 -0.064 -3.559 1 94.44 232 TYR A C 1
ATOM 1887 O O . TYR A 1 232 ? -19.984 0.059 -2.334 1 94.44 232 TYR A O 1
ATOM 1895 N N . THR A 1 233 ? -21.172 0.091 -4.242 1 95.94 233 THR A N 1
ATOM 1896 C CA . THR A 1 233 ? -22.391 0.488 -3.551 1 95.94 233 THR A CA 1
ATOM 1897 C C . THR A 1 233 ? -22.906 -0.644 -2.666 1 95.94 233 THR A C 1
ATOM 1899 O O . THR A 1 233 ? -23.438 -0.398 -1.581 1 95.94 233 THR A O 1
ATOM 1902 N N . GLU A 1 234 ? -22.688 -1.856 -3.143 1 94 234 GLU A N 1
ATOM 1903 C CA . GLU A 1 234 ? -23.125 -3.018 -2.371 1 94 234 GLU A CA 1
ATOM 1904 C C . GLU A 1 234 ? -22.281 -3.189 -1.112 1 94 234 GLU A C 1
ATOM 1906 O O . GLU A 1 234 ? -22.75 -3.762 -0.122 1 94 234 GLU A O 1
ATOM 1911 N N . ASN A 1 235 ? -21.094 -2.674 -1.191 1 94.06 235 ASN A N 1
ATOM 1912 C CA . ASN A 1 235 ? -20.172 -2.844 -0.069 1 94.06 235 ASN A CA 1
ATOM 1913 C C . ASN A 1 235 ? -20.062 -1.572 0.768 1 94.06 235 ASN A C 1
ATOM 1915 O O . ASN A 1 235 ? -19.234 -1.484 1.669 1 94.06 235 ASN A O 1
ATOM 1919 N N . PHE A 1 236 ? -20.891 -0.553 0.445 1 97.38 236 PHE A N 1
ATOM 1920 C CA . PHE A 1 236 ? -20.906 0.664 1.247 1 97.38 236 PHE A CA 1
ATOM 1921 C C . PHE A 1 236 ? -21.328 0.368 2.68 1 97.38 236 PHE A C 1
ATOM 1923 O O . PHE A 1 236 ? -22.219 -0.448 2.91 1 97.38 236 PHE A O 1
ATOM 1930 N N . PRO A 1 237 ? -20.703 0.965 3.676 1 97.69 237 PRO A N 1
ATOM 1931 C CA . PRO A 1 237 ? -20.938 0.534 5.055 1 97.69 237 PRO A CA 1
ATOM 1932 C C . PRO A 1 237 ? -22.375 0.789 5.512 1 97.69 237 PRO A C 1
ATOM 1934 O O . PRO A 1 237 ? -22.969 1.808 5.152 1 97.69 237 PRO A O 1
ATOM 1937 N N . THR A 1 238 ? -22.922 -0.127 6.277 1 96.62 238 THR A N 1
ATOM 1938 C CA . THR A 1 238 ? -24.156 0.085 7.02 1 96.62 238 THR A CA 1
ATOM 1939 C C . THR A 1 238 ? -23.938 1.066 8.172 1 96.62 238 THR A C 1
ATOM 1941 O O . THR A 1 238 ? -22.797 1.406 8.492 1 96.62 238 THR A O 1
ATOM 1944 N N . ALA A 1 239 ? -25.031 1.545 8.75 1 96.19 239 ALA A N 1
ATOM 1945 C CA . ALA A 1 239 ? -24.922 2.447 9.891 1 96.19 239 ALA A CA 1
ATOM 1946 C C . ALA A 1 239 ? -24.172 1.796 11.039 1 96.19 239 ALA A C 1
ATOM 1948 O O . ALA A 1 239 ? -23.375 2.451 11.719 1 96.19 239 ALA A O 1
ATOM 1949 N N . ASP A 1 240 ? -24.438 0.533 11.211 1 96.94 240 ASP A N 1
ATOM 1950 C CA . ASP A 1 240 ? -23.766 -0.197 12.281 1 96.94 240 ASP A CA 1
ATOM 1951 C C . ASP A 1 240 ? -22.266 -0.315 12.008 1 96.94 240 ASP A C 1
ATOM 1953 O O . ASP A 1 240 ? -21.453 -0.117 12.914 1 96.94 240 ASP A O 1
ATOM 1957 N N . GLN A 1 241 ? -21.906 -0.671 10.797 1 97.56 241 GLN A N 1
ATOM 1958 C CA . GLN A 1 241 ? -20.5 -0.765 10.422 1 97.56 241 GLN A CA 1
ATOM 1959 C C . GLN A 1 241 ? -19.797 0.58 10.578 1 97.56 241 GLN A C 1
ATOM 1961 O O . GLN A 1 241 ? -18.672 0.644 11.078 1 97.56 241 GLN A O 1
ATOM 1966 N N . PHE A 1 242 ? -20.469 1.631 10.156 1 97.5 242 PHE A N 1
ATOM 1967 C CA . PHE A 1 242 ? -19.922 2.971 10.297 1 97.5 242 PHE A CA 1
ATOM 1968 C C . PHE A 1 242 ? -19.688 3.309 11.766 1 97.5 242 PHE A C 1
ATOM 1970 O O . PHE A 1 242 ? -18.625 3.832 12.125 1 97.5 242 PHE A O 1
ATOM 1977 N N . SER A 1 243 ? -20.656 2.998 12.57 1 97.19 243 SER A N 1
ATOM 1978 C CA . SER A 1 243 ? -20.547 3.273 14 1 97.19 243 SER A CA 1
ATOM 1979 C C . SER A 1 243 ? -19.344 2.561 14.617 1 97.19 243 SER A C 1
ATOM 1981 O O . SER A 1 243 ? -18.578 3.162 15.383 1 97.19 243 SER A O 1
ATOM 1983 N N . LYS A 1 244 ? -19.188 1.35 14.289 1 97.5 244 LYS A N 1
ATOM 1984 C CA . LYS A 1 244 ? -18.078 0.555 14.812 1 97.5 244 LYS A CA 1
ATOM 1985 C C . LYS A 1 244 ? -16.734 1.057 14.281 1 97.5 244 LYS A C 1
ATOM 1987 O O . LYS A 1 244 ? -15.734 1.043 14.992 1 97.5 244 LYS A O 1
ATOM 1992 N N . MET A 1 245 ? -16.719 1.417 13 1 97.19 245 MET A N 1
ATOM 1993 C CA . MET A 1 245 ? -15.523 2.008 12.414 1 97.19 245 MET A CA 1
ATOM 1994 C C . MET A 1 245 ? -15.117 3.27 13.172 1 97.19 245 MET A C 1
ATOM 1996 O O . MET A 1 245 ? -13.938 3.477 13.453 1 97.19 245 MET A O 1
ATOM 2000 N N . CYS A 1 246 ? -16.078 4.133 13.508 1 96.5 246 CYS A N 1
ATOM 2001 C CA . CYS A 1 246 ? -15.836 5.348 14.281 1 96.5 246 CYS A CA 1
ATOM 2002 C C . CYS A 1 246 ? -15.219 5.016 15.633 1 96.5 246 CYS A C 1
ATOM 2004 O O . CYS A 1 246 ? -14.219 5.613 16.031 1 96.5 246 CYS A O 1
ATOM 2006 N N . LEU A 1 247 ? -15.773 4.059 16.281 1 96.31 247 LEU A N 1
ATOM 2007 C CA . LEU A 1 247 ? -15.305 3.686 17.609 1 96.31 247 LEU A CA 1
ATOM 2008 C C . LEU A 1 247 ? -13.906 3.08 17.547 1 96.31 247 LEU A C 1
ATOM 2010 O O . LEU A 1 247 ? -13.094 3.291 18.438 1 96.31 247 LEU A O 1
ATOM 2014 N N . ARG A 1 248 ? -13.68 2.332 16.469 1 96.31 248 ARG A N 1
ATOM 2015 C CA . ARG A 1 248 ? -12.375 1.713 16.297 1 96.31 248 ARG A CA 1
ATOM 2016 C C . ARG A 1 248 ? -11.281 2.77 16.188 1 96.31 248 ARG A C 1
ATOM 2018 O O . ARG A 1 248 ? -10.141 2.543 16.609 1 96.31 248 ARG A O 1
ATOM 2025 N N . ASN A 1 249 ? -11.617 3.9 15.672 1 96.5 249 ASN A N 1
ATOM 2026 C CA . ASN A 1 249 ? -10.664 4.992 15.5 1 96.5 249 ASN A CA 1
ATOM 2027 C C . ASN A 1 249 ? -10.156 5.512 16.844 1 96.5 249 ASN A C 1
ATOM 2029 O O . ASN A 1 249 ? -9.109 6.16 16.906 1 96.5 249 ASN A O 1
ATOM 2033 N N . LEU A 1 250 ? -10.875 5.27 17.938 1 96.31 250 LEU A N 1
ATOM 2034 C CA . LEU A 1 250 ? -10.484 5.738 19.266 1 96.31 250 LEU A CA 1
ATOM 2035 C C . LEU A 1 250 ? -9.367 4.875 19.844 1 96.31 250 LEU A C 1
ATOM 2037 O O . LEU A 1 250 ? -8.711 5.262 20.812 1 96.31 250 LEU A O 1
ATOM 2041 N N . ASP A 1 251 ? -9.188 3.709 19.219 1 95.38 251 ASP A N 1
ATOM 2042 C CA . ASP A 1 251 ? -8.125 2.812 19.672 1 95.38 251 ASP A CA 1
ATOM 2043 C C . ASP A 1 251 ? -6.781 3.205 19.062 1 95.38 251 ASP A C 1
ATOM 2045 O O . ASP A 1 251 ? -6.727 3.822 18 1 95.38 251 ASP A O 1
ATOM 2049 N N . ILE A 1 252 ? -5.746 2.93 19.812 1 94 252 ILE A N 1
ATOM 2050 C CA . ILE A 1 252 ? -4.383 3.188 19.359 1 94 252 ILE A CA 1
ATOM 2051 C C . ILE A 1 252 ? -3.59 1.883 19.344 1 94 252 ILE A C 1
ATOM 2053 O O . ILE A 1 252 ? -3.73 1.05 20.234 1 94 252 ILE A O 1
ATOM 2057 N N . ASP A 1 253 ? -2.85 1.665 18.297 1 93.06 253 ASP A N 1
ATOM 2058 C CA . ASP A 1 253 ? -1.885 0.57 18.281 1 93.06 253 ASP A CA 1
ATOM 2059 C C . ASP A 1 253 ? -0.605 0.954 19.016 1 93.06 253 ASP A C 1
ATOM 2061 O O . ASP A 1 253 ? 0.284 1.587 18.438 1 93.06 253 ASP A O 1
ATOM 2065 N N . SER A 1 254 ? -0.432 0.458 20.203 1 90.31 254 SER A N 1
ATOM 2066 C CA . SER A 1 254 ? 0.653 0.887 21.078 1 90.31 254 SER A CA 1
ATOM 2067 C C . SER A 1 254 ? 2 0.366 20.594 1 90.31 254 SER A C 1
ATOM 2069 O O . SER A 1 254 ? 3.051 0.833 21.031 1 90.31 254 SER A O 1
ATOM 2071 N N . GLN A 1 255 ? 1.952 -0.584 19.672 1 88.5 255 GLN A N 1
ATOM 2072 C CA . GLN A 1 255 ? 3.195 -1.17 19.172 1 88.5 255 GLN A CA 1
ATOM 2073 C C . GLN A 1 255 ? 3.732 -0.393 17.984 1 88.5 255 GLN A C 1
ATOM 2075 O O . GLN A 1 255 ? 4.859 -0.623 17.531 1 88.5 255 GLN A O 1
ATOM 2080 N N . SER A 1 256 ? 2.951 0.511 17.547 1 94.25 256 SER A N 1
ATOM 2081 C CA . SER A 1 256 ? 3.359 1.317 16.406 1 94.25 256 SER A CA 1
ATOM 2082 C C . SER A 1 256 ? 3.828 2.701 16.844 1 94.25 256 SER A C 1
ATOM 2084 O O . SER A 1 256 ? 3.641 3.09 18 1 94.25 256 SER A O 1
ATOM 2086 N N . PHE A 1 257 ? 4.473 3.377 15.914 1 97.75 257 PHE A N 1
ATOM 2087 C CA . PHE A 1 257 ? 4.852 4.762 16.172 1 97.75 257 PHE A CA 1
ATOM 2088 C C . PHE A 1 257 ? 3.621 5.656 16.25 1 97.75 257 PHE A C 1
ATOM 2090 O O . PHE A 1 257 ? 2.787 5.652 15.344 1 97.75 257 PHE A O 1
ATOM 2097 N N . ASN A 1 258 ? 3.496 6.289 17.344 1 98 258 ASN A N 1
ATOM 2098 C CA . ASN A 1 258 ? 2.41 7.242 17.547 1 98 258 ASN A CA 1
ATOM 2099 C C . ASN A 1 258 ? 2.939 8.633 17.859 1 98 258 ASN A C 1
ATOM 2101 O O . ASN A 1 258 ? 4.082 8.789 18.297 1 98 258 ASN A O 1
ATOM 2105 N N . THR A 1 259 ? 2.176 9.617 17.609 1 98.62 259 THR A N 1
ATOM 2106 C CA . THR A 1 259 ? 2.48 11.023 17.812 1 98.62 259 THR A CA 1
ATOM 2107 C C . THR A 1 259 ? 1.198 11.836 18 1 98.62 259 THR A C 1
ATOM 2109 O O . THR A 1 259 ? 0.109 11.266 18.094 1 98.62 259 THR A O 1
ATOM 2112 N N . LEU A 1 260 ? 1.353 13.141 18.188 1 98.75 260 LEU A N 1
ATOM 2113 C CA . LEU A 1 260 ? 0.192 14.023 18.141 1 98.75 260 LEU A CA 1
ATOM 2114 C C . LEU A 1 260 ? -0.101 14.461 16.703 1 98.75 260 LEU A C 1
ATOM 2116 O O . LEU A 1 260 ? 0.718 15.133 16.078 1 98.75 260 LEU A O 1
ATOM 2120 N N . THR A 1 261 ? -1.221 14.047 16.219 1 98.62 261 THR A N 1
ATOM 2121 C CA . THR A 1 261 ? -1.604 14.414 14.859 1 98.62 261 THR A CA 1
ATOM 2122 C C . THR A 1 261 ? -2.254 15.797 14.836 1 98.62 261 THR A C 1
ATOM 2124 O O . THR A 1 261 ? -2.703 16.297 15.875 1 98.62 261 THR A O 1
ATOM 2127 N N . HIS A 1 262 ? -2.283 16.422 13.648 1 98.5 262 HIS A N 1
ATOM 2128 C CA . HIS A 1 262 ? -3.039 17.656 13.445 1 98.5 262 HIS A CA 1
ATOM 2129 C C . HIS A 1 262 ? -4.539 17.391 13.508 1 98.5 262 HIS A C 1
ATOM 2131 O O . HIS A 1 262 ? -5.297 18.219 14.039 1 98.5 262 HIS A O 1
ATOM 2137 N N . GLY A 1 263 ? -4.898 16.234 12.938 1 97.5 263 GLY A N 1
ATOM 2138 C CA . GLY A 1 263 ? -6.27 15.773 13.023 1 97.5 263 GLY A CA 1
ATOM 2139 C C . GLY A 1 263 ? -7.168 16.344 11.938 1 97.5 263 GLY A C 1
ATOM 2140 O O . GLY A 1 263 ? -8.133 15.703 11.523 1 97.5 263 GLY A O 1
ATOM 2141 N N . ASP A 1 264 ? -6.887 17.547 11.508 1 96.38 264 ASP A N 1
ATOM 2142 C CA . ASP A 1 264 ? -7.691 18.203 10.492 1 96.38 264 ASP A CA 1
ATOM 2143 C C . ASP A 1 264 ? -6.809 18.953 9.492 1 96.38 264 ASP A C 1
ATOM 2145 O O . ASP A 1 264 ? -7.023 20.141 9.227 1 96.38 264 ASP A O 1
ATOM 2149 N N . LEU A 1 265 ? -5.832 18.25 8.953 1 96.75 265 LEU A N 1
ATOM 2150 C CA . LEU A 1 265 ? -4.848 18.875 8.07 1 96.75 265 LEU A CA 1
ATOM 2151 C C . LEU A 1 265 ? -5.316 18.828 6.621 1 96.75 265 LEU A C 1
ATOM 2153 O O . LEU A 1 265 ? -5.32 17.781 5.992 1 96.75 265 LEU A O 1
ATOM 2157 N N . TRP A 1 266 ? -5.715 19.969 6.113 1 94.81 266 TRP A N 1
ATOM 2158 C CA . TRP A 1 266 ? -6.102 20.094 4.711 1 94.81 266 TRP A CA 1
ATOM 2159 C C . TRP A 1 266 ? -5.824 21.5 4.188 1 94.81 266 TRP A C 1
ATOM 2161 O O . TRP A 1 266 ? -5.379 22.375 4.941 1 94.81 266 TRP A O 1
ATOM 2171 N N . SER A 1 267 ? -6.004 21.812 3.01 1 93.44 267 SER A N 1
ATOM 2172 C CA . SER A 1 267 ? -5.492 22.953 2.266 1 93.44 267 SER A CA 1
ATOM 2173 C C . SER A 1 267 ? -5.887 24.266 2.932 1 93.44 267 SER A C 1
ATOM 2175 O O . SER A 1 267 ? -5.098 25.219 2.965 1 93.44 267 SER A O 1
ATOM 2177 N N . SER A 1 268 ? -7.102 24.375 3.508 1 90.19 268 SER A N 1
ATOM 2178 C CA . SER A 1 268 ? -7.566 25.641 4.082 1 90.19 268 SER A CA 1
ATOM 2179 C C . SER A 1 268 ? -6.883 25.922 5.418 1 90.19 268 SER A C 1
ATOM 2181 O O . SER A 1 268 ? -6.945 27.047 5.93 1 90.19 268 SER A O 1
ATOM 2183 N N . ASN A 1 269 ? -6.273 24.906 5.965 1 94.88 269 ASN A N 1
ATOM 2184 C CA . ASN A 1 269 ? -5.559 25.062 7.227 1 94.88 269 ASN A CA 1
ATOM 2185 C C . ASN A 1 269 ? -4.059 25.219 7.004 1 94.88 269 ASN A C 1
ATOM 2187 O O . ASN A 1 269 ? -3.26 24.922 7.898 1 94.88 269 ASN A O 1
ATOM 2191 N N . LEU A 1 270 ? -3.717 25.609 5.777 1 96.62 270 LEU A N 1
ATOM 2192 C CA . LEU A 1 270 ? -2.328 25.828 5.391 1 96.62 270 LEU A CA 1
ATOM 2193 C C . LEU A 1 270 ? -2.145 27.219 4.789 1 96.62 270 LEU A C 1
ATOM 2195 O O . LEU A 1 270 ? -2.949 27.641 3.963 1 96.62 270 LEU A O 1
ATOM 2199 N N . LEU A 1 271 ? -1.127 27.922 5.184 1 97.19 271 LEU A N 1
ATOM 2200 C CA . LEU A 1 271 ? -0.75 29.172 4.559 1 97.19 271 LEU A CA 1
ATOM 2201 C C . LEU A 1 271 ? 0.675 29.109 4.016 1 97.19 271 LEU A C 1
ATOM 2203 O O . LEU A 1 271 ? 1.558 28.531 4.648 1 97.19 271 LEU A O 1
ATOM 2207 N N . PHE A 1 272 ? 0.842 29.688 2.871 1 97.94 272 PHE A N 1
ATOM 2208 C CA . PHE A 1 272 ? 2.143 29.672 2.211 1 97.94 272 PHE A CA 1
ATOM 2209 C C . PHE A 1 272 ? 2.637 31.078 1.939 1 97.94 272 PHE A C 1
ATOM 2211 O O . PHE A 1 272 ? 1.843 31.969 1.634 1 97.94 272 PHE A O 1
ATOM 2218 N N . LYS A 1 273 ? 3.854 31.297 2.162 1 97.75 273 LYS A N 1
ATOM 2219 C CA . LYS A 1 273 ? 4.586 32.469 1.708 1 97.75 273 LYS A CA 1
ATOM 2220 C C . LYS A 1 273 ? 5.531 32.125 0.561 1 97.75 273 LYS A C 1
ATOM 2222 O O . LYS A 1 273 ? 6.195 31.094 0.588 1 97.75 273 LYS A O 1
ATOM 2227 N N . TYR A 1 274 ? 5.582 33 -0.441 1 97.62 274 TYR A N 1
ATOM 2228 C CA . TYR A 1 274 ? 6.332 32.656 -1.646 1 97.62 274 TYR A CA 1
ATOM 2229 C C . TYR A 1 274 ? 7.484 33.625 -1.861 1 97.62 274 TYR A C 1
ATOM 2231 O O . TYR A 1 274 ? 7.41 34.781 -1.453 1 97.62 274 TYR A O 1
ATOM 2239 N N . GLN A 1 275 ? 8.477 33.125 -2.455 1 96.94 275 GLN A N 1
ATOM 2240 C CA . GLN A 1 275 ? 9.555 33.969 -2.977 1 96.94 275 GLN A CA 1
ATOM 2241 C C . GLN A 1 275 ? 9.125 34.656 -4.254 1 96.94 275 GLN A C 1
ATOM 2243 O O . GLN A 1 275 ? 8.125 34.281 -4.875 1 96.94 275 GLN A O 1
ATOM 2248 N N . PRO A 1 276 ? 9.852 35.656 -4.578 1 96 276 PRO A N 1
ATOM 2249 C CA . PRO A 1 276 ? 9.5 36.406 -5.793 1 96 276 PRO A CA 1
ATOM 2250 C C . PRO A 1 276 ? 9.438 35.5 -7.027 1 96 276 PRO A C 1
ATOM 2252 O O . PRO A 1 276 ? 8.648 35.75 -7.945 1 96 276 PRO A O 1
ATOM 2255 N N . ASP A 1 277 ? 10.203 34.438 -7.023 1 95.94 277 ASP A N 1
ATOM 2256 C CA . ASP A 1 277 ? 10.242 33.562 -8.195 1 95.94 277 ASP A CA 1
ATOM 2257 C C . ASP A 1 277 ? 9.109 32.531 -8.164 1 95.94 277 ASP A C 1
ATOM 2259 O O . ASP A 1 277 ? 9.016 31.688 -9.047 1 95.94 277 ASP A O 1
ATOM 2263 N N . GLY A 1 278 ? 8.336 32.594 -7.137 1 94.94 278 GLY A N 1
ATOM 2264 C CA . GLY A 1 278 ? 7.176 31.719 -7.074 1 94.94 278 GLY A CA 1
ATOM 2265 C C . GLY A 1 278 ? 7.402 30.484 -6.227 1 94.94 278 GLY A C 1
ATOM 2266 O O . GLY A 1 278 ? 6.457 29.766 -5.906 1 94.94 278 GLY A O 1
ATOM 2267 N N . SER A 1 279 ? 8.609 30.25 -5.902 1 96.88 279 SER A N 1
ATOM 2268 C CA . SER A 1 279 ? 8.906 29.094 -5.055 1 96.88 279 SER A CA 1
ATOM 2269 C C . SER A 1 279 ? 8.445 29.328 -3.621 1 96.88 279 SER A C 1
ATOM 2271 O O . SER A 1 279 ? 8.305 30.484 -3.189 1 96.88 279 SER A O 1
ATOM 2273 N N . ILE A 1 280 ? 8.164 28.297 -2.951 1 98.06 280 ILE A N 1
ATOM 2274 C CA . ILE A 1 280 ? 7.648 28.406 -1.589 1 98.06 280 ILE A CA 1
ATOM 2275 C C . ILE A 1 280 ? 8.773 28.812 -0.643 1 98.06 280 ILE A C 1
ATOM 2277 O O . ILE A 1 280 ? 9.844 28.188 -0.635 1 98.06 280 ILE A O 1
ATOM 2281 N N . ASP A 1 281 ? 8.578 29.812 0.083 1 97.31 281 ASP A N 1
ATOM 2282 C CA . ASP A 1 281 ? 9.531 30.297 1.083 1 97.31 281 ASP A CA 1
ATOM 2283 C C . ASP A 1 281 ? 9.25 29.672 2.449 1 97.31 281 ASP A C 1
ATOM 2285 O O . ASP A 1 281 ? 10.156 29.125 3.078 1 97.31 281 ASP A O 1
ATOM 2289 N N . GLN A 1 282 ? 7.988 29.797 2.902 1 96.88 282 GLN A N 1
ATOM 2290 C CA . GLN A 1 282 ? 7.562 29.312 4.211 1 96.88 282 GLN A CA 1
ATOM 2291 C C . GLN A 1 282 ? 6.129 28.797 4.164 1 96.88 282 GLN A C 1
ATOM 2293 O O . GLN A 1 282 ? 5.359 29.156 3.27 1 96.88 282 GLN A O 1
ATOM 2298 N N . MET A 1 283 ? 5.891 27.953 5.035 1 97.31 283 MET A N 1
ATOM 2299 C CA . MET A 1 283 ? 4.523 27.469 5.215 1 97.31 283 MET A CA 1
ATOM 2300 C C . MET A 1 283 ? 4.172 27.359 6.695 1 97.31 283 MET A C 1
ATOM 2302 O O . MET A 1 283 ? 5.047 27.109 7.527 1 97.31 283 MET A O 1
ATOM 2306 N N . ILE A 1 284 ? 2.902 27.641 7.027 1 97.44 284 ILE A N 1
ATOM 2307 C CA . ILE A 1 284 ? 2.436 27.562 8.406 1 97.44 284 ILE A CA 1
ATOM 2308 C C . ILE A 1 284 ? 1.114 26.812 8.469 1 97.44 284 ILE A C 1
ATOM 2310 O O . ILE A 1 284 ? 0.251 26.969 7.605 1 97.44 284 ILE A O 1
ATOM 2314 N N . MET A 1 285 ? 1.056 25.859 9.391 1 97.81 285 MET A N 1
ATOM 2315 C CA . MET A 1 285 ? -0.191 25.141 9.641 1 97.81 285 MET A CA 1
ATOM 2316 C C . MET A 1 285 ? -1.069 25.906 10.633 1 97.81 285 MET A C 1
ATOM 2318 O O . MET A 1 285 ? -0.562 26.562 11.539 1 97.81 285 MET A O 1
ATOM 2322 N N . LEU A 1 286 ? -2.379 25.828 10.414 1 95.62 286 LEU A N 1
ATOM 2323 C CA . LEU A 1 286 ? -3.367 26.516 11.242 1 95.62 286 LEU A CA 1
ATOM 2324 C C . LEU A 1 286 ? -4.309 25.5 11.898 1 95.62 286 LEU A C 1
ATOM 2326 O O . LEU A 1 286 ? -4.324 24.328 11.531 1 95.62 286 LEU A O 1
ATOM 2330 N N . ASP A 1 287 ? -5.043 25.875 12.852 1 93.88 287 ASP A N 1
ATOM 2331 C CA . ASP A 1 287 ? -6.238 25.234 13.383 1 93.88 287 ASP A CA 1
ATOM 2332 C C . ASP A 1 287 ? -5.891 23.891 14.039 1 93.88 287 ASP A C 1
ATOM 2334 O O . ASP A 1 287 ? -6.309 22.844 13.562 1 93.88 287 ASP A O 1
ATOM 2338 N N . TYR A 1 288 ? -5.316 23.922 15.219 1 97 288 TYR A N 1
ATOM 2339 C CA . TYR A 1 288 ? -4.887 22.766 15.984 1 97 288 TYR A CA 1
ATOM 2340 C C . TYR A 1 288 ? -5.98 22.297 16.938 1 97 288 TYR A C 1
ATOM 2342 O O . TYR A 1 288 ? -5.691 21.859 18.047 1 97 288 TYR A O 1
ATOM 2350 N N . GLN A 1 289 ? -7.18 22.375 16.516 1 94.19 289 GLN A N 1
ATOM 2351 C CA . GLN A 1 289 ? -8.297 22.156 17.422 1 94.19 289 GLN A CA 1
ATOM 2352 C C . GLN A 1 289 ? -8.703 20.688 17.453 1 94.19 289 GLN A C 1
ATOM 2354 O O . GLN A 1 289 ? -9.445 20.25 18.328 1 94.19 289 GLN A O 1
ATOM 2359 N N . LEU A 1 290 ? -8.188 19.875 16.453 1 96 290 LEU A N 1
ATOM 2360 C CA . LEU A 1 290 ? -8.633 18.484 16.375 1 96 290 LEU A CA 1
ATOM 2361 C C . LEU A 1 290 ? -7.457 17.531 16.547 1 96 290 LEU A C 1
ATOM 2363 O O . LEU A 1 290 ? -7.508 16.391 16.078 1 96 290 LEU A O 1
ATOM 2367 N N . CYS A 1 291 ? -6.43 18.016 17.203 1 97.81 291 CYS A N 1
ATOM 2368 C CA . CYS A 1 291 ? -5.262 17.172 17.453 1 97.81 291 CYS A CA 1
ATOM 2369 C C . CYS A 1 291 ? -5.648 15.898 18.188 1 97.81 291 CYS A C 1
ATOM 2371 O O . CYS A 1 291 ? -6.496 15.93 19.078 1 97.81 291 CYS A O 1
ATOM 2373 N N . LYS A 1 292 ? -5.082 14.844 17.75 1 97.31 292 LYS A N 1
ATOM 2374 C CA . LYS A 1 292 ? -5.328 13.531 18.328 1 97.31 292 LYS A CA 1
ATOM 2375 C C . LYS A 1 292 ? -4.047 12.703 18.391 1 97.31 292 LYS A C 1
ATOM 2377 O O . LYS A 1 292 ? -3.297 12.633 17.422 1 97.31 292 LYS A O 1
ATOM 2382 N N . TYR A 1 293 ? -3.844 12.148 19.625 1 98.06 293 TYR A N 1
ATOM 2383 C CA . TYR A 1 293 ? -2.701 11.25 19.75 1 98.06 293 TYR A CA 1
ATOM 2384 C C . TYR A 1 293 ? -2.967 9.93 19.031 1 98.06 293 TYR A C 1
ATOM 2386 O O . TYR A 1 293 ? -4.016 9.312 19.234 1 98.06 293 TYR A O 1
ATOM 2394 N N . GLY A 1 294 ? -2.127 9.531 18.141 1 98 294 GLY A N 1
ATOM 2395 C CA . GLY A 1 294 ? -2.279 8.305 17.359 1 98 294 GLY A CA 1
ATOM 2396 C C . GLY A 1 294 ? -1.278 8.188 16.234 1 98 294 GLY A C 1
ATOM 2397 O O . GLY A 1 294 ? -0.245 8.852 16.234 1 98 294 GLY A O 1
ATOM 2398 N N . SER A 1 295 ? -1.532 7.309 15.328 1 98.25 295 SER A N 1
ATOM 2399 C CA . SER A 1 295 ? -0.642 7.055 14.195 1 98.25 295 SER A CA 1
ATOM 2400 C C . SER A 1 295 ? -0.564 8.266 13.273 1 98.25 295 SER A C 1
ATOM 2402 O O . SER A 1 295 ? -1.58 8.906 12.992 1 98.25 295 SER A O 1
ATOM 2404 N N . PRO A 1 296 ? 0.651 8.586 12.758 1 98.5 296 PRO A N 1
ATOM 2405 C CA . PRO A 1 296 ? 0.746 9.648 11.75 1 98.5 296 PRO A CA 1
ATOM 2406 C C . PRO A 1 296 ? -0.045 9.344 10.484 1 98.5 296 PRO A C 1
ATOM 2408 O O . PRO A 1 296 ? -0.327 10.242 9.688 1 98.5 296 PRO A O 1
ATOM 2411 N N . ALA A 1 297 ? -0.415 8.039 10.328 1 98.56 297 ALA A N 1
ATOM 2412 C CA . ALA A 1 297 ? -1.206 7.633 9.172 1 98.56 297 ALA A CA 1
ATOM 2413 C C . ALA A 1 297 ? -2.514 8.414 9.102 1 98.56 297 ALA A C 1
ATOM 2415 O O . ALA A 1 297 ? -3.045 8.641 8.008 1 98.56 297 ALA A O 1
ATOM 2416 N N . LEU A 1 298 ? -3.023 8.859 10.242 1 98.56 298 LEU A N 1
ATOM 2417 C CA . LEU A 1 298 ? -4.273 9.609 10.273 1 98.56 298 LEU A CA 1
ATOM 2418 C C . LEU A 1 298 ? -4.156 10.891 9.453 1 98.56 298 LEU A C 1
ATOM 2420 O O . LEU A 1 298 ? -4.949 11.117 8.531 1 98.56 298 LEU A O 1
ATOM 2424 N N . ASP A 1 299 ? -3.098 11.648 9.711 1 98.81 299 ASP A N 1
ATOM 2425 C CA . ASP A 1 299 ? -2.887 12.898 8.992 1 98.81 299 ASP A CA 1
ATOM 2426 C C . ASP A 1 299 ? -2.512 12.641 7.535 1 98.81 299 ASP A C 1
ATOM 2428 O O . ASP A 1 299 ? -2.943 13.375 6.641 1 98.81 299 ASP A O 1
ATOM 2432 N N . LEU A 1 300 ? -1.712 11.617 7.301 1 98.88 300 LEU A N 1
ATOM 2433 C CA . LEU A 1 300 ? -1.28 11.305 5.941 1 98.88 300 LEU A CA 1
ATOM 2434 C C . LEU A 1 300 ? -2.469 10.922 5.066 1 98.88 300 LEU A C 1
ATOM 2436 O O . LEU A 1 300 ? -2.623 11.438 3.957 1 98.88 300 LEU A O 1
ATOM 2440 N N . LEU A 1 301 ? -3.295 10.023 5.598 1 98.81 301 LEU A N 1
ATOM 2441 C CA . LEU A 1 301 ? -4.492 9.609 4.871 1 98.81 301 LEU A CA 1
ATOM 2442 C C . LEU A 1 301 ? -5.402 10.805 4.605 1 98.81 301 LEU A C 1
ATOM 2444 O O . LEU A 1 301 ? -5.953 10.938 3.512 1 98.81 301 LEU A O 1
ATOM 2448 N N . PHE A 1 302 ? -5.477 11.664 5.547 1 98.69 302 PHE A N 1
ATOM 2449 C CA . PHE A 1 302 ? -6.387 12.797 5.434 1 98.69 302 PHE A CA 1
ATOM 2450 C C . PHE A 1 302 ? -5.887 13.797 4.395 1 98.69 302 PHE A C 1
ATOM 2452 O O . PHE A 1 302 ? -6.574 14.062 3.408 1 98.69 302 PHE A O 1
ATOM 2459 N N . ILE A 1 303 ? -4.672 14.25 4.496 1 98.69 303 ILE A N 1
ATOM 2460 C CA . ILE A 1 303 ? -4.148 15.336 3.668 1 98.69 303 ILE A CA 1
ATOM 2461 C C . ILE A 1 303 ? -3.986 14.844 2.23 1 98.69 303 ILE A C 1
ATOM 2463 O O . ILE A 1 303 ? -4.266 15.586 1.282 1 98.69 303 ILE A O 1
ATOM 2467 N N . ILE A 1 304 ? -3.551 13.602 2.047 1 98.75 304 ILE A N 1
ATOM 2468 C CA . ILE A 1 304 ? -3.354 13.094 0.691 1 98.75 304 ILE A CA 1
ATOM 2469 C C . ILE A 1 304 ? -4.707 12.93 0.002 1 98.75 304 ILE A C 1
ATOM 2471 O O . ILE A 1 304 ? -4.871 13.312 -1.158 1 98.75 304 ILE A O 1
ATOM 2475 N N . THR A 1 305 ? -5.684 12.438 0.754 1 98.38 305 THR A N 1
ATOM 2476 C CA . THR A 1 305 ? -7.008 12.156 0.212 1 98.38 305 THR A CA 1
ATOM 2477 C C . THR A 1 305 ? -7.699 13.445 -0.232 1 98.38 305 THR A C 1
ATOM 2479 O O . THR A 1 305 ? -8.273 13.5 -1.319 1 98.38 305 THR A O 1
ATOM 2482 N N . ILE A 1 306 ? -7.57 14.5 0.476 1 96.94 306 ILE A N 1
ATOM 2483 C CA . ILE A 1 306 ? -8.508 15.586 0.225 1 96.94 306 ILE A CA 1
ATOM 2484 C C . ILE A 1 306 ? -7.766 16.781 -0.376 1 96.94 306 ILE A C 1
ATOM 2486 O O . ILE A 1 306 ? -8.383 17.688 -0.938 1 96.94 306 ILE A O 1
ATOM 2490 N N . SER A 1 307 ? -6.363 16.766 -0.287 1 97.75 307 SER A N 1
ATOM 2491 C CA . SER A 1 307 ? -5.734 18.047 -0.639 1 97.75 307 SER A CA 1
ATOM 2492 C C . SER A 1 307 ? -4.73 17.859 -1.773 1 97.75 307 SER A C 1
ATOM 2494 O O . SER A 1 307 ? -4.312 18.844 -2.398 1 97.75 307 SER A O 1
ATOM 2496 N N . ALA A 1 308 ? -4.238 16.641 -2.049 1 98.38 308 ALA A N 1
ATOM 2497 C CA . ALA A 1 308 ? -3.322 16.453 -3.172 1 98.38 308 ALA A CA 1
ATOM 2498 C C . ALA A 1 308 ? -4.023 16.703 -4.504 1 98.38 308 ALA A C 1
ATOM 2500 O O . ALA A 1 308 ? -5.191 16.344 -4.676 1 98.38 308 ALA A O 1
ATOM 2501 N N . ALA A 1 309 ? -3.305 17.297 -5.422 1 98.12 309 ALA A N 1
ATOM 2502 C CA . ALA A 1 309 ? -3.854 17.516 -6.758 1 98.12 309 ALA A CA 1
ATOM 2503 C C . ALA A 1 309 ? -4.246 16.188 -7.406 1 98.12 309 ALA A C 1
ATOM 2505 O O . ALA A 1 309 ? -3.625 15.156 -7.148 1 98.12 309 ALA A O 1
ATOM 2506 N N . ASN A 1 310 ? -5.258 16.266 -8.273 1 96.75 310 ASN A N 1
ATOM 2507 C CA . ASN A 1 310 ? -5.887 15.07 -8.828 1 96.75 310 ASN A CA 1
ATOM 2508 C C . ASN A 1 310 ? -4.883 14.211 -9.594 1 96.75 310 ASN A C 1
ATOM 2510 O O . ASN A 1 310 ? -4.91 12.984 -9.492 1 96.75 310 ASN A O 1
ATOM 2514 N N . ASP A 1 311 ? -3.967 14.82 -10.312 1 96.81 311 ASP A N 1
ATOM 2515 C CA . ASP A 1 311 ? -3.072 14.078 -11.195 1 96.81 311 ASP A CA 1
ATOM 2516 C C . ASP A 1 311 ? -1.977 13.375 -10.406 1 96.81 311 ASP A C 1
ATOM 2518 O O . ASP A 1 311 ? -1.323 12.461 -10.914 1 96.81 311 ASP A O 1
ATOM 2522 N N . ILE A 1 312 ? -1.76 13.758 -9.117 1 98 312 ILE A N 1
ATOM 2523 C CA . ILE A 1 312 ? -0.648 13.164 -8.383 1 98 312 ILE A CA 1
ATOM 2524 C C . ILE A 1 312 ? -1.173 12.453 -7.141 1 98 312 ILE A C 1
ATOM 2526 O O . ILE A 1 312 ? -0.445 11.688 -6.5 1 98 312 ILE A O 1
ATOM 2530 N N . ARG A 1 313 ? -2.459 12.609 -6.766 1 98.25 313 ARG A N 1
ATOM 2531 C CA . ARG A 1 313 ? -3.033 12.078 -5.531 1 98.25 313 ARG A CA 1
ATOM 2532 C C . ARG A 1 313 ? -2.781 10.578 -5.41 1 98.25 313 ARG A C 1
ATOM 2534 O O . ARG A 1 313 ? -2.191 10.125 -4.43 1 98.25 313 ARG A O 1
ATOM 2541 N N . ILE A 1 314 ? -3.154 9.844 -6.441 1 98.06 314 ILE A N 1
ATOM 2542 C CA . ILE A 1 314 ? -3.021 8.391 -6.426 1 98.06 314 ILE A CA 1
ATOM 2543 C C . ILE A 1 314 ? -1.622 8 -6.887 1 98.06 314 ILE A C 1
ATOM 2545 O O . ILE A 1 314 ? -0.962 7.172 -6.254 1 98.06 314 ILE A O 1
ATOM 2549 N N . LYS A 1 315 ? -1.107 8.648 -7.91 1 96.81 315 LYS A N 1
ATOM 2550 C CA . LYS A 1 315 ? 0.171 8.312 -8.531 1 96.81 315 LYS A CA 1
ATOM 2551 C C . LYS A 1 315 ? 1.316 8.43 -7.535 1 96.81 315 LYS A C 1
ATOM 2553 O O . LYS A 1 315 ? 2.242 7.617 -7.543 1 96.81 315 LYS A O 1
ATOM 2558 N N . GLU A 1 316 ? 1.251 9.43 -6.66 1 97.81 316 GLU A N 1
ATOM 2559 C CA . GLU A 1 316 ? 2.357 9.734 -5.758 1 97.81 316 GLU A CA 1
ATOM 2560 C C . GLU A 1 316 ? 2.031 9.312 -4.328 1 97.81 316 GLU A C 1
ATOM 2562 O O . GLU A 1 316 ? 2.758 9.656 -3.393 1 97.81 316 GLU A O 1
ATOM 2567 N N . PHE A 1 317 ? 0.933 8.555 -4.145 1 98.62 317 PHE A N 1
ATOM 2568 C CA . PHE A 1 317 ? 0.432 8.258 -2.809 1 98.62 317 PHE A CA 1
ATOM 2569 C C . PHE A 1 317 ? 1.537 7.672 -1.935 1 98.62 317 PHE A C 1
ATOM 2571 O O . PHE A 1 317 ? 1.857 8.227 -0.88 1 98.62 317 PHE A O 1
ATOM 2578 N N . ASP A 1 318 ? 2.176 6.598 -2.385 1 98.31 318 ASP A N 1
ATOM 2579 C CA . ASP A 1 318 ? 3.197 5.934 -1.582 1 98.31 318 ASP A CA 1
ATOM 2580 C C . ASP A 1 318 ? 4.469 6.773 -1.504 1 98.31 318 ASP A C 1
ATOM 2582 O O . ASP A 1 318 ? 5.18 6.742 -0.499 1 98.31 318 ASP A O 1
ATOM 2586 N N . ASN A 1 319 ? 4.773 7.496 -2.58 1 97.81 319 ASN A N 1
ATOM 2587 C CA . ASN A 1 319 ? 5.898 8.422 -2.561 1 97.81 319 ASN A CA 1
ATOM 2588 C C . ASN A 1 319 ? 5.711 9.508 -1.509 1 97.81 319 ASN A C 1
ATOM 2590 O O . ASN A 1 319 ? 6.672 9.922 -0.852 1 97.81 319 ASN A O 1
ATOM 2594 N N . PHE A 1 320 ? 4.473 10.016 -1.352 1 98.88 320 PHE A N 1
ATOM 2595 C CA . PHE A 1 320 ? 4.18 11.016 -0.329 1 98.88 320 PHE A CA 1
ATOM 2596 C C . PHE A 1 320 ? 4.477 10.469 1.062 1 98.88 320 PHE A C 1
ATOM 2598 O O . PHE A 1 320 ? 5.055 11.164 1.896 1 98.88 320 PHE A O 1
ATOM 2605 N N . VAL A 1 321 ? 4.094 9.227 1.287 1 98.81 321 VAL A N 1
ATOM 2606 C CA . VAL A 1 321 ? 4.352 8.594 2.576 1 98.81 321 VAL A CA 1
ATOM 2607 C C . VAL A 1 321 ? 5.855 8.508 2.818 1 98.81 321 VAL A C 1
ATOM 2609 O O . VAL A 1 321 ? 6.332 8.781 3.922 1 98.81 321 VAL A O 1
ATOM 2612 N N . ARG A 1 322 ? 6.598 8.172 1.813 1 98.38 322 ARG A N 1
ATOM 2613 C CA . ARG A 1 322 ? 8.047 8.062 1.94 1 98.38 322 ARG A CA 1
ATOM 2614 C C . ARG A 1 322 ? 8.672 9.422 2.229 1 98.38 322 ARG A C 1
ATOM 2616 O O . ARG A 1 322 ? 9.547 9.539 3.094 1 98.38 322 ARG A O 1
ATOM 2623 N N . ILE A 1 323 ? 8.266 10.453 1.444 1 98.44 323 ILE A N 1
ATOM 2624 C CA . ILE A 1 323 ? 8.789 11.805 1.633 1 98.44 323 ILE A CA 1
ATOM 2625 C C . ILE A 1 323 ? 8.586 12.234 3.084 1 98.44 323 ILE A C 1
ATOM 2627 O O . ILE A 1 323 ? 9.516 12.727 3.727 1 98.44 323 ILE A O 1
ATOM 2631 N N . TYR A 1 324 ? 7.398 12.047 3.557 1 98.88 324 TYR A N 1
ATOM 2632 C CA . TYR A 1 324 ? 7.086 12.344 4.949 1 98.88 324 TYR A CA 1
ATOM 2633 C C . TYR A 1 324 ? 7.988 11.555 5.891 1 98.88 324 TYR A C 1
ATOM 2635 O O . TYR A 1 324 ? 8.57 12.117 6.824 1 98.88 324 TYR A O 1
ATOM 2643 N N . TRP A 1 325 ? 8.07 10.242 5.688 1 98.81 325 TRP A N 1
ATOM 2644 C CA . TRP A 1 325 ? 8.836 9.344 6.547 1 98.81 325 TRP A CA 1
ATOM 2645 C C . TRP A 1 325 ? 10.289 9.781 6.633 1 98.81 325 TRP A C 1
ATOM 2647 O O . TRP A 1 325 ? 10.875 9.805 7.723 1 98.81 325 TRP A O 1
ATOM 2657 N N . GLU A 1 326 ? 10.867 10.117 5.531 1 98.12 326 GLU A N 1
ATOM 2658 C CA . GLU A 1 326 ? 12.273 10.523 5.508 1 98.12 326 GLU A CA 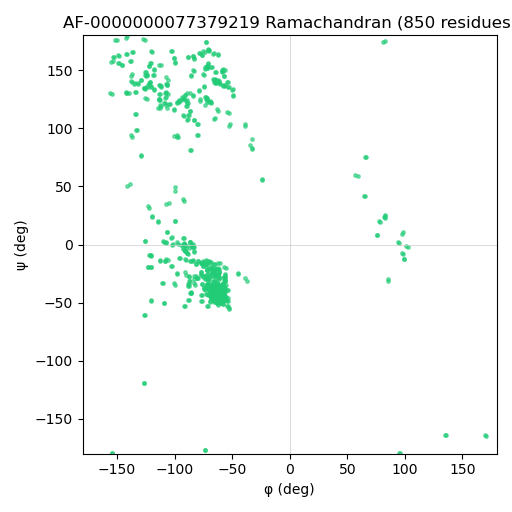1
ATOM 2659 C C . GLU A 1 326 ? 12.508 11.734 6.402 1 98.12 326 GLU A C 1
ATOM 2661 O O . GLU A 1 326 ? 13.453 11.75 7.199 1 98.12 326 GLU A O 1
ATOM 2666 N N . ARG A 1 327 ? 11.664 12.711 6.27 1 98.81 327 ARG A N 1
ATOM 2667 C CA . ARG A 1 327 ? 11.812 13.906 7.094 1 98.81 327 ARG A CA 1
ATOM 2668 C C . ARG A 1 327 ? 11.539 13.602 8.562 1 98.81 327 ARG A C 1
ATOM 2670 O O . ARG A 1 327 ? 12.188 14.156 9.453 1 98.81 327 ARG A O 1
ATOM 2677 N N . LEU A 1 328 ? 10.539 12.766 8.812 1 98.88 328 LEU A N 1
ATOM 2678 C CA . LEU A 1 328 ? 10.234 12.359 10.18 1 98.88 328 LEU A CA 1
ATOM 2679 C C . LEU A 1 328 ? 11.461 11.766 10.852 1 98.88 328 LEU A C 1
ATOM 2681 O O . LEU A 1 328 ? 11.797 12.141 11.984 1 98.88 328 LEU A O 1
ATOM 2685 N N . ILE A 1 329 ? 12.141 10.859 10.172 1 98.5 329 ILE A N 1
ATOM 2686 C CA . ILE A 1 329 ? 13.305 10.188 10.727 1 98.5 329 ILE A CA 1
ATOM 2687 C C . ILE A 1 329 ? 14.414 11.203 10.992 1 98.5 329 ILE A C 1
ATOM 2689 O O . ILE A 1 329 ? 15.055 11.172 12.047 1 98.5 329 ILE A O 1
ATOM 2693 N N . GLU A 1 330 ? 14.617 12.086 10.055 1 98.69 330 GLU A N 1
ATOM 2694 C CA . GLU A 1 330 ? 15.609 13.141 10.234 1 98.69 330 GLU A CA 1
ATOM 2695 C C . GLU A 1 330 ? 15.344 13.953 11.5 1 98.69 330 GLU A C 1
ATOM 2697 O O . GLU A 1 330 ? 16.266 14.219 12.273 1 98.69 330 GLU A O 1
ATOM 2702 N N . CYS A 1 331 ? 14.133 14.328 11.672 1 98.88 331 CYS A N 1
ATOM 2703 C CA . CYS A 1 331 ? 13.758 15.156 12.805 1 98.88 331 CYS A CA 1
ATOM 2704 C C . CYS A 1 331 ? 13.875 14.383 14.109 1 98.88 331 CYS A C 1
ATOM 2706 O O . CYS A 1 331 ? 14.336 14.922 15.117 1 98.88 331 CYS A O 1
ATOM 2708 N N . LEU A 1 332 ? 13.383 13.125 14.109 1 98.81 332 LEU A N 1
ATOM 2709 C CA . LEU A 1 332 ? 13.492 12.297 15.305 1 98.81 332 LEU A CA 1
ATOM 2710 C C . LEU A 1 332 ? 14.953 12.141 15.727 1 98.81 332 LEU A C 1
ATOM 2712 O O . LEU A 1 332 ? 15.266 12.172 16.922 1 98.81 332 LEU A O 1
ATOM 2716 N N . GLN A 1 333 ? 15.805 11.984 14.758 1 98.69 333 GLN A N 1
ATOM 2717 C CA . GLN A 1 333 ? 17.234 11.867 15.055 1 98.69 333 GLN A CA 1
ATOM 2718 C C . GLN A 1 333 ? 17.797 13.18 15.578 1 98.69 333 GLN A C 1
ATOM 2720 O O . GLN A 1 333 ? 18.547 13.195 16.547 1 98.69 333 GLN A O 1
ATOM 2725 N N . LEU A 1 334 ? 17.469 14.227 14.914 1 98.69 334 LEU A N 1
ATOM 2726 C CA . LEU A 1 334 ? 17.906 15.555 15.344 1 98.69 334 LEU A CA 1
ATOM 2727 C C . LEU A 1 334 ? 17.516 15.812 16.797 1 98.69 334 LEU A C 1
ATOM 2729 O O . LEU A 1 334 ? 18.297 16.375 17.562 1 98.69 334 LEU A O 1
ATOM 2733 N N . LEU A 1 335 ? 16.312 15.359 17.172 1 98.75 335 LEU A N 1
ATOM 2734 C CA . LEU A 1 335 ? 15.758 15.648 18.5 1 98.75 335 LEU A CA 1
ATOM 2735 C C . LEU A 1 335 ? 16.125 14.547 19.484 1 98.75 335 LEU A C 1
ATOM 2737 O O . LEU A 1 335 ? 15.648 14.555 20.625 1 98.75 335 LEU A O 1
ATOM 2741 N N . LYS A 1 336 ? 16.875 13.539 19.047 1 98.12 336 LYS A N 1
ATOM 2742 C CA . LYS A 1 336 ? 17.438 12.477 19.875 1 98.12 336 LYS A CA 1
ATOM 2743 C C . LYS A 1 336 ? 16.328 11.625 20.5 1 98.12 336 LYS A C 1
ATOM 2745 O O . LYS A 1 336 ? 16.359 11.359 21.703 1 98.12 336 LYS A O 1
ATOM 2750 N N . TYR A 1 337 ? 15.328 11.352 19.672 1 98.25 337 TYR A N 1
ATOM 2751 C CA . TYR A 1 337 ? 14.289 10.414 20.078 1 98.25 337 TYR A CA 1
ATOM 2752 C C . TYR A 1 337 ? 14.891 9.086 20.531 1 98.25 337 TYR A C 1
ATOM 2754 O O . TYR A 1 337 ? 15.789 8.547 19.875 1 98.25 337 TYR A O 1
ATOM 2762 N N . GLN A 1 338 ? 14.414 8.562 21.625 1 96.75 338 GLN A N 1
ATOM 2763 C CA . GLN A 1 338 ? 15.125 7.461 22.281 1 96.75 338 GLN A CA 1
ATOM 2764 C C . GLN A 1 338 ? 14.516 6.113 21.891 1 96.75 338 GLN A C 1
ATOM 2766 O O . GLN A 1 338 ? 15.18 5.078 21.984 1 96.75 338 GLN A O 1
ATOM 2771 N N . LYS A 1 339 ? 13.289 6.086 21.531 1 95.81 339 LYS A N 1
ATOM 2772 C CA . LYS A 1 339 ? 12.648 4.832 21.141 1 95.81 339 LYS A CA 1
ATOM 2773 C C . LYS A 1 339 ? 13.039 4.418 19.734 1 95.81 339 LYS A C 1
ATOM 2775 O O . LYS A 1 339 ? 13.609 5.215 18.984 1 95.81 339 LYS A O 1
ATOM 2780 N N . PRO A 1 340 ? 12.789 3.168 19.359 1 94.81 340 PRO A N 1
ATOM 2781 C CA . PRO A 1 340 ? 13.094 2.734 18 1 94.81 340 PRO A CA 1
ATOM 2782 C C . PRO A 1 340 ? 12.375 3.568 16.938 1 94.81 340 PRO A C 1
ATOM 2784 O O . PRO A 1 340 ? 11.195 3.887 17.094 1 94.81 340 PRO A O 1
ATOM 2787 N N . LEU A 1 341 ? 13.125 3.881 15.938 1 96.94 341 LEU A N 1
ATOM 2788 C CA . LEU A 1 341 ? 12.547 4.645 14.836 1 96.94 341 LEU A CA 1
ATOM 2789 C C . LEU A 1 341 ? 11.648 3.768 13.969 1 96.94 341 LEU A C 1
ATOM 2791 O O . LEU A 1 341 ? 11.969 2.602 13.727 1 96.94 341 LEU A O 1
ATOM 2795 N N . THR A 1 342 ? 10.555 4.277 13.625 1 97.31 342 THR A N 1
ATOM 2796 C CA . THR A 1 342 ? 9.656 3.555 12.727 1 97.31 342 THR A CA 1
ATOM 2797 C C . THR A 1 342 ? 10.289 3.383 11.352 1 97.31 342 THR A C 1
ATOM 2799 O O . THR A 1 342 ? 11 4.273 10.867 1 97.31 342 THR A O 1
ATOM 2802 N N . THR A 1 343 ? 10.094 2.252 10.719 1 97.25 343 THR A N 1
ATOM 2803 C CA . THR A 1 343 ? 10.555 2.037 9.352 1 97.25 343 THR A CA 1
ATOM 2804 C C . THR A 1 343 ? 9.492 2.479 8.344 1 97.25 343 THR A C 1
ATOM 2806 O O . THR A 1 343 ? 8.328 2.658 8.703 1 97.25 343 THR A O 1
ATOM 2809 N N . LEU A 1 344 ? 9.906 2.689 7.105 1 98 344 LEU A N 1
ATOM 2810 C CA . LEU A 1 344 ? 8.953 3.053 6.059 1 98 344 LEU A CA 1
ATOM 2811 C C . LEU A 1 344 ? 7.887 1.978 5.898 1 98 344 LEU A C 1
ATOM 2813 O O . LEU A 1 344 ? 6.707 2.289 5.73 1 98 344 LEU A O 1
ATOM 2817 N N . ARG A 1 345 ? 8.258 0.654 5.906 1 97.06 345 ARG A N 1
ATOM 2818 C CA . ARG A 1 345 ? 7.293 -0.424 5.738 1 97.06 345 ARG A CA 1
ATOM 2819 C C . ARG A 1 345 ? 6.273 -0.43 6.871 1 97.06 345 ARG A C 1
ATOM 2821 O O . ARG A 1 345 ? 5.102 -0.749 6.66 1 97.06 345 ARG A O 1
ATOM 2828 N N . GLU A 1 346 ? 6.73 -0.13 8.109 1 96.94 346 GLU A N 1
ATOM 2829 C CA . GLU A 1 346 ? 5.805 -0.069 9.234 1 96.94 346 GLU A CA 1
ATOM 2830 C C . GLU A 1 346 ? 4.793 1.061 9.055 1 96.94 346 GLU A C 1
ATOM 2832 O O . GLU A 1 346 ? 3.611 0.897 9.367 1 96.94 346 GLU A O 1
ATOM 2837 N N . LEU A 1 347 ? 5.293 2.186 8.602 1 98.12 347 LEU A N 1
ATOM 2838 C CA . LEU A 1 347 ? 4.391 3.309 8.359 1 98.12 347 LEU A CA 1
ATOM 2839 C C . LEU A 1 347 ? 3.402 2.98 7.246 1 98.12 347 LEU A C 1
ATOM 2841 O O . LEU A 1 347 ? 2.211 3.283 7.359 1 98.12 347 LEU A O 1
ATOM 2845 N N . GLN A 1 348 ? 3.889 2.34 6.191 1 98.06 348 GLN A N 1
ATOM 2846 C CA . GLN A 1 348 ? 3.014 1.927 5.098 1 98.06 348 GLN A CA 1
ATOM 2847 C C . GLN A 1 348 ? 1.952 0.945 5.586 1 98.06 348 GLN A C 1
ATOM 2849 O O . GLN A 1 348 ? 0.782 1.055 5.215 1 98.06 348 GLN A O 1
ATOM 2854 N N . LYS A 1 349 ? 2.34 0.035 6.406 1 96.75 349 LYS A N 1
ATOM 2855 C CA . LYS A 1 349 ? 1.381 -0.909 6.973 1 96.75 349 LYS A CA 1
ATOM 2856 C C . LYS A 1 349 ? 0.331 -0.188 7.812 1 96.75 349 LYS A C 1
ATOM 2858 O O . LYS A 1 349 ? -0.839 -0.576 7.82 1 96.75 349 LYS A O 1
ATOM 2863 N N . SER A 1 350 ? 0.755 0.891 8.484 1 97.38 350 SER A N 1
ATOM 2864 C CA . SER A 1 350 ? -0.147 1.644 9.344 1 97.38 350 SER A CA 1
ATOM 2865 C C . SER A 1 350 ? -1.261 2.307 8.539 1 97.38 350 SER A C 1
ATOM 2867 O O . SER A 1 350 ? -2.352 2.549 9.062 1 97.38 350 SER A O 1
ATOM 2869 N N . ILE A 1 351 ? -1.012 2.559 7.273 1 97.69 351 ILE A N 1
ATOM 2870 C CA . ILE A 1 351 ? -1.992 3.158 6.375 1 97.69 351 ILE A CA 1
ATOM 2871 C C . ILE A 1 351 ? -3.215 2.248 6.266 1 97.69 351 ILE A C 1
ATOM 2873 O O . ILE A 1 351 ? -4.34 2.725 6.098 1 97.69 351 ILE A O 1
ATOM 2877 N N . TYR A 1 352 ? -2.994 0.931 6.449 1 97.06 352 TYR A N 1
ATOM 2878 C CA . TYR A 1 352 ? -4.047 -0.056 6.238 1 97.06 352 TYR A CA 1
ATOM 2879 C C . TYR A 1 352 ? -4.73 -0.412 7.551 1 97.06 352 TYR A C 1
ATOM 2881 O O . TYR A 1 352 ? -5.773 -1.071 7.559 1 97.06 352 TYR A O 1
ATOM 2889 N N . HIS A 1 353 ? -4.172 -0.015 8.641 1 96.56 353 HIS A N 1
ATOM 2890 C CA . HIS A 1 353 ? -4.652 -0.469 9.938 1 96.56 353 HIS A CA 1
ATOM 2891 C C . HIS A 1 353 ? -6.074 0.016 10.203 1 96.56 353 HIS A C 1
ATOM 2893 O O . HIS A 1 353 ? -6.402 1.169 9.914 1 96.56 353 HIS A O 1
ATOM 2899 N N . GLU A 1 354 ? -6.898 -0.786 10.742 1 95.69 354 GLU A N 1
ATOM 2900 C CA . GLU A 1 354 ? -8.328 -0.524 10.898 1 95.69 354 GLU A CA 1
ATOM 2901 C C . GLU A 1 354 ? -8.57 0.691 11.781 1 95.69 354 GLU A C 1
ATOM 2903 O O . GLU A 1 354 ? -9.57 1.397 11.617 1 95.69 354 GLU A O 1
ATOM 2908 N N . ASN A 1 355 ? -7.641 0.994 12.664 1 96.38 355 ASN A N 1
ATOM 2909 C CA . ASN A 1 355 ? -7.777 2.158 13.531 1 96.38 355 ASN A CA 1
ATOM 2910 C C . ASN A 1 355 ? -7.652 3.461 12.75 1 96.38 355 ASN A C 1
ATOM 2912 O O . ASN A 1 355 ? -8.086 4.516 13.219 1 96.38 355 ASN A O 1
ATOM 2916 N N . ASN A 1 356 ? -7.043 3.359 11.578 1 97.44 356 ASN A N 1
ATOM 2917 C CA . ASN A 1 356 ? -6.656 4.59 10.891 1 97.44 356 ASN A CA 1
ATOM 2918 C C . ASN A 1 356 ? -7.531 4.848 9.664 1 97.44 356 ASN A C 1
ATOM 2920 O O . ASN A 1 356 ? -7.578 5.973 9.156 1 97.44 356 ASN A O 1
ATOM 2924 N N . THR A 1 357 ? -8.273 3.879 9.203 1 96.94 357 THR A N 1
ATOM 2925 C CA . THR A 1 357 ? -8.922 3.951 7.898 1 96.94 357 THR A CA 1
ATOM 2926 C C . THR A 1 357 ? -10.242 4.715 7.988 1 96.94 357 THR A C 1
ATOM 2928 O O . THR A 1 357 ? -10.859 5.02 6.969 1 96.94 357 THR A O 1
ATOM 2931 N N . PHE A 1 358 ? -10.609 5.047 9.234 1 96.88 358 PHE A N 1
ATOM 2932 C CA . PHE A 1 358 ? -11.719 5.969 9.453 1 96.88 358 PHE A CA 1
ATOM 2933 C C . PHE A 1 358 ? -11.461 7.297 8.742 1 96.88 358 PHE A C 1
ATOM 2935 O O . PHE A 1 358 ? -12.367 7.863 8.133 1 96.88 358 PHE A O 1
ATOM 2942 N N . TYR A 1 359 ? -10.297 7.777 8.688 1 97.75 359 TYR A N 1
ATOM 2943 C CA . TYR A 1 359 ? -9.945 9.141 8.281 1 97.75 359 TYR A CA 1
ATOM 2944 C C . TYR A 1 359 ? -10.188 9.344 6.793 1 97.75 359 TYR A C 1
ATOM 2946 O O . TYR A 1 359 ? -10.852 10.297 6.391 1 97.75 359 TYR A O 1
ATOM 2954 N N . PRO A 1 360 ? -9.68 8.398 5.953 1 98.25 360 PRO A N 1
ATOM 2955 C CA . PRO A 1 360 ? -9.977 8.633 4.539 1 98.25 360 PRO A CA 1
ATOM 2956 C C . PRO A 1 360 ? -11.461 8.508 4.211 1 98.25 360 PRO A C 1
ATOM 2958 O O . PRO A 1 360 ? -11.961 9.195 3.322 1 98.25 360 PRO A O 1
ATOM 2961 N N . PHE A 1 361 ? -12.164 7.656 4.898 1 98.19 361 PHE A N 1
ATOM 2962 C CA . PHE A 1 361 ? -13.602 7.539 4.668 1 98.19 361 PHE A CA 1
ATOM 2963 C C . PHE A 1 361 ? -14.32 8.812 5.086 1 98.19 361 PHE A C 1
ATOM 2965 O O . PHE A 1 361 ? -15.125 9.359 4.324 1 98.19 361 PHE A O 1
ATOM 2972 N N . PHE A 1 362 ? -13.93 9.219 6.309 1 97.12 362 PHE A N 1
ATOM 2973 C CA . PHE A 1 362 ? -14.539 10.438 6.832 1 97.12 362 PHE A CA 1
ATOM 2974 C C . PHE A 1 362 ? -14.227 11.625 5.93 1 97.12 362 PHE A C 1
ATOM 2976 O O . PHE A 1 362 ? -15.078 12.484 5.703 1 97.12 362 PHE A O 1
ATOM 2983 N N . ALA A 1 363 ? -13.078 11.68 5.402 1 97.19 363 ALA A N 1
ATOM 2984 C CA . ALA A 1 363 ? -12.609 12.758 4.539 1 97.19 363 ALA A CA 1
ATOM 2985 C C . ALA A 1 363 ? -13.438 12.828 3.256 1 97.19 363 ALA A C 1
ATOM 2987 O O . ALA A 1 363 ? -13.922 13.898 2.879 1 97.19 363 ALA A O 1
ATOM 2988 N N . ILE A 1 364 ? -13.648 11.703 2.584 1 97.44 364 ILE A N 1
ATOM 2989 C CA . ILE A 1 364 ? -14.312 11.719 1.282 1 97.44 364 ILE A CA 1
ATOM 2990 C C . ILE A 1 364 ? -15.812 11.906 1.468 1 97.44 364 ILE A C 1
ATOM 2992 O O . ILE A 1 364 ? -16.5 12.375 0.558 1 97.44 364 ILE A O 1
ATOM 2996 N N . PHE A 1 365 ? -16.281 11.539 2.637 1 96.12 365 PHE A N 1
ATOM 2997 C CA . PHE A 1 365 ? -17.719 11.555 2.912 1 96.12 365 PHE A CA 1
ATOM 2998 C C . PHE A 1 365 ? -18.156 12.922 3.418 1 96.12 365 PHE A C 1
ATOM 3000 O O . PHE A 1 365 ? -19.297 13.336 3.184 1 96.12 365 PHE A O 1
ATOM 3007 N N . ASN A 1 366 ? -17.219 13.641 4.059 1 93.12 366 ASN A N 1
ATOM 3008 C CA . ASN A 1 366 ? -17.625 14.883 4.711 1 93.12 366 ASN A CA 1
ATOM 3009 C C . ASN A 1 366 ? -16.875 16.078 4.145 1 93.12 366 ASN A C 1
ATOM 3011 O O . ASN A 1 366 ? -17.5 17.078 3.752 1 93.12 366 ASN A O 1
ATOM 3015 N N . HIS A 1 367 ? -15.594 16.031 4.012 1 93.75 367 HIS A N 1
ATOM 3016 C CA . HIS A 1 367 ? -14.781 17.203 3.701 1 93.75 367 HIS A CA 1
ATOM 3017 C C . HIS A 1 367 ? -14.672 17.422 2.195 1 93.75 367 HIS A C 1
ATOM 3019 O O . HIS A 1 367 ? -14.922 18.516 1.701 1 93.75 367 HIS A O 1
ATOM 3025 N N . LEU A 1 368 ? -14.375 16.375 1.518 1 95.44 368 LEU A N 1
ATOM 3026 C CA . LEU A 1 368 ? -13.992 16.484 0.116 1 95.44 368 LEU A CA 1
ATOM 3027 C C . LEU A 1 368 ? -15.141 17.031 -0.721 1 95.44 368 LEU A C 1
ATOM 3029 O O . LEU A 1 368 ? -14.93 17.875 -1.607 1 95.44 368 LEU A O 1
ATOM 3033 N N . PRO A 1 369 ? -16.422 16.625 -0.484 1 93.56 369 PRO A N 1
ATOM 3034 C CA . PRO A 1 369 ? -17.516 17.203 -1.27 1 93.56 369 PRO A CA 1
ATOM 3035 C C . PRO A 1 369 ? -17.625 18.719 -1.093 1 93.56 369 PRO A C 1
ATOM 3037 O O . PRO A 1 369 ? -17.891 19.438 -2.059 1 93.56 369 PRO A O 1
ATOM 3040 N N . VAL A 1 370 ? -17.391 19.141 0.105 1 88.88 370 VAL A N 1
ATOM 3041 C CA . VAL A 1 370 ? -17.5 20.578 0.398 1 88.88 370 VAL A CA 1
ATOM 3042 C C . VAL A 1 370 ? -16.297 21.312 -0.19 1 88.88 370 VAL A C 1
ATOM 3044 O O . VAL A 1 370 ? -16.453 22.406 -0.742 1 88.88 370 VAL A O 1
ATOM 3047 N N . ILE A 1 371 ? -15.156 20.703 -0.111 1 90.69 371 ILE A N 1
ATOM 3048 C CA . ILE A 1 371 ? -13.922 21.312 -0.621 1 90.69 371 ILE A CA 1
ATOM 3049 C C . ILE A 1 371 ? -14.031 21.5 -2.131 1 90.69 371 ILE A C 1
ATOM 3051 O O . ILE A 1 371 ? -13.594 22.531 -2.662 1 90.69 371 ILE A O 1
ATOM 3055 N N . GLN A 1 372 ? -14.68 20.609 -2.771 1 91.81 372 GLN A N 1
ATOM 3056 C CA . GLN A 1 372 ? -14.742 20.641 -4.23 1 91.81 372 GLN A CA 1
ATOM 3057 C C . GLN A 1 372 ? -15.953 21.438 -4.715 1 91.81 372 GLN A C 1
ATOM 3059 O O . GLN A 1 372 ? -16.141 21.609 -5.918 1 91.81 372 GLN A O 1
ATOM 3064 N N . PHE A 1 373 ? -16.734 21.828 -3.746 1 87.44 373 PHE A N 1
ATOM 3065 C CA . PHE A 1 373 ? -17.938 22.578 -4.105 1 87.44 373 PHE A CA 1
ATOM 3066 C C . PHE A 1 373 ? -17.641 24.062 -4.152 1 87.44 373 PHE A C 1
ATOM 3068 O O . PHE A 1 373 ? -17.141 24.641 -3.178 1 87.44 373 PHE A O 1
ATOM 3075 N N . PRO A 1 374 ? -17.844 24.656 -5.34 1 79 374 PRO A N 1
ATOM 3076 C CA . PRO A 1 374 ? -17.562 26.094 -5.426 1 79 374 PRO A CA 1
ATOM 3077 C C . PRO A 1 374 ? -18.312 26.906 -4.371 1 79 374 PRO A C 1
ATOM 3079 O O . PRO A 1 374 ? -19.391 26.516 -3.939 1 79 374 PRO A O 1
ATOM 3082 N N . SER A 1 375 ? -17.609 27.875 -3.828 1 66.44 375 SER A N 1
ATOM 3083 C CA . SER A 1 375 ? -18.188 28.734 -2.795 1 66.44 375 SER A CA 1
ATOM 3084 C C . SER A 1 375 ? -19.5 29.344 -3.244 1 66.44 375 SER A C 1
ATOM 3086 O O . SER A 1 375 ? -19.609 29.875 -4.352 1 66.44 375 SER A O 1
ATOM 3088 N N . ASP A 1 376 ? -20.594 28.75 -2.725 1 59.47 376 ASP A N 1
ATOM 3089 C CA . ASP A 1 376 ? -21.922 29.297 -2.957 1 59.47 376 ASP A CA 1
ATOM 3090 C C . ASP A 1 376 ? -22.469 29.953 -1.691 1 59.47 376 ASP A C 1
ATOM 3092 O O . ASP A 1 376 ? -22.156 29.531 -0.579 1 59.47 376 ASP A O 1
ATOM 3096 N N . GLU A 1 377 ? -22.875 31.156 -1.809 1 55.25 377 GLU A N 1
ATOM 3097 C CA . GLU A 1 377 ? -23.469 31.906 -0.708 1 55.25 377 GLU A CA 1
ATOM 3098 C C . GLU A 1 377 ? -24.344 31.016 0.166 1 55.25 377 GLU A C 1
ATOM 3100 O O . GLU A 1 377 ? -24.469 31.234 1.37 1 55.25 377 GLU A O 1
ATOM 3105 N N . GLN A 1 378 ? -24.969 30 -0.414 1 52.56 378 GLN A N 1
ATOM 3106 C CA . GLN A 1 378 ? -25.953 29.188 0.298 1 52.56 378 GLN A CA 1
ATOM 3107 C C . GLN A 1 378 ? -25.312 27.969 0.948 1 52.56 378 GLN A C 1
ATOM 3109 O O . GLN A 1 378 ? -25.953 27.25 1.704 1 52.56 378 GLN A O 1
ATOM 3114 N N . SER A 1 379 ? -24 27.75 0.77 1 55.41 379 SER A N 1
ATOM 3115 C CA . SER A 1 379 ? -23.375 26.516 1.232 1 55.41 379 SER A CA 1
ATOM 3116 C C . SER A 1 379 ? -22.938 26.625 2.689 1 55.41 379 SER A C 1
ATOM 3118 O O . SER A 1 379 ? -22.016 27.375 3.012 1 55.41 379 SER A O 1
ATOM 3120 N N . ASN A 1 380 ? -23.891 26.438 3.645 1 54.62 380 ASN A N 1
ATOM 3121 C CA . ASN A 1 380 ? -23.531 26.359 5.055 1 54.62 380 ASN A CA 1
ATOM 3122 C C . ASN A 1 380 ? -23.609 24.938 5.582 1 54.62 380 ASN A C 1
ATOM 3124 O O . ASN A 1 380 ? -24.297 24.094 4.992 1 54.62 380 ASN A O 1
ATOM 3128 N N . LEU A 1 381 ? -22.672 24.516 6.457 1 57.53 381 LEU A N 1
ATOM 3129 C CA . LEU A 1 381 ? -22.609 23.188 7.086 1 57.53 381 LEU A CA 1
ATOM 3130 C C . LEU A 1 381 ? -23.984 22.766 7.59 1 57.53 381 LEU A C 1
ATOM 3132 O O . LEU A 1 381 ? -24.328 21.578 7.547 1 57.53 381 LEU A O 1
ATOM 3136 N N . HIS A 1 382 ? -24.781 23.703 7.863 1 57.75 382 HIS A N 1
ATOM 3137 C CA . HIS A 1 382 ? -26.109 23.422 8.383 1 57.75 382 HIS A CA 1
ATOM 3138 C C . HIS A 1 382 ? -27 22.797 7.312 1 57.75 382 HIS A C 1
ATOM 3140 O O . HIS A 1 382 ? -27.875 21.984 7.621 1 57.75 382 HIS A O 1
ATOM 3146 N N . SER A 1 383 ? -26.641 23.172 6.199 1 63.06 383 SER A N 1
ATOM 3147 C CA . SER A 1 383 ? -27.453 22.672 5.098 1 63.06 383 SER A CA 1
ATOM 3148 C C . SER A 1 383 ? -27.188 21.188 4.863 1 63.06 383 SER A C 1
ATOM 3150 O O . SER A 1 383 ? -28.047 20.469 4.34 1 63.06 383 SER A O 1
ATOM 3152 N N . LEU A 1 384 ? -26.141 20.75 5.324 1 68 384 LEU A N 1
ATOM 3153 C CA . LEU A 1 384 ? -25.797 19.344 5.113 1 68 384 LEU A CA 1
ATOM 3154 C C . LEU A 1 384 ? -26.625 18.438 6.02 1 68 384 LEU A C 1
ATOM 3156 O O . LEU A 1 384 ? -26.812 17.25 5.715 1 68 384 LEU A O 1
ATOM 3160 N N . LYS A 1 385 ? -27.188 18.984 7.031 1 73.5 385 LYS A N 1
ATOM 3161 C CA . LYS A 1 385 ? -27.938 18.188 7.988 1 73.5 385 LYS A CA 1
ATOM 3162 C C . LYS A 1 385 ? -29.438 18.422 7.84 1 73.5 385 LYS A C 1
ATOM 3164 O O . LYS A 1 385 ? -30.234 17.875 8.594 1 73.5 385 LYS A O 1
ATOM 3169 N N . ASP A 1 386 ? -29.719 19.219 6.914 1 78 386 ASP A N 1
ATOM 3170 C CA . ASP A 1 386 ? -31.109 19.562 6.691 1 78 386 ASP A CA 1
ATOM 3171 C C . ASP A 1 386 ? -31.891 18.375 6.133 1 78 386 ASP A C 1
ATOM 3173 O O . ASP A 1 386 ? -31.531 17.828 5.086 1 78 386 ASP A O 1
ATOM 3177 N N . GLU A 1 387 ? -32.969 17.938 6.785 1 84.12 387 GLU A N 1
ATOM 3178 C CA . GLU A 1 387 ? -33.75 16.75 6.391 1 84.12 387 GLU A CA 1
ATOM 3179 C C . GLU A 1 387 ? -34.812 17.125 5.387 1 84.12 387 GLU A C 1
ATOM 3181 O O . GLU A 1 387 ? -35.531 16.25 4.887 1 84.12 387 GLU A O 1
ATOM 3186 N N . SER A 1 388 ? -34.906 18.312 5.105 1 86 388 SER A N 1
ATOM 3187 C CA . SER A 1 388 ? -35.938 18.781 4.172 1 86 388 SER A CA 1
ATOM 3188 C C . SER A 1 388 ? -35.594 18.375 2.74 1 86 388 SER A C 1
ATOM 3190 O O . SER A 1 388 ? -34.531 17.781 2.486 1 86 388 SER A O 1
ATOM 3192 N N . GLU A 1 389 ? -36.5 18.641 1.854 1 88.19 389 GLU A N 1
ATOM 3193 C CA . GLU A 1 389 ? -36.281 18.375 0.433 1 88.19 389 GLU A CA 1
ATOM 3194 C C . GLU A 1 389 ? -35.156 19.219 -0.11 1 88.19 389 GLU A C 1
ATOM 3196 O O . GLU A 1 389 ? -34.375 18.766 -0.96 1 88.19 389 GLU A O 1
ATOM 3201 N N . GLU A 1 390 ? -35.094 20.375 0.415 1 86.12 390 GLU A N 1
ATOM 3202 C CA . GLU A 1 390 ? -34.031 21.266 0.003 1 86.12 390 GLU A CA 1
ATOM 3203 C C . GLU A 1 390 ? -32.656 20.719 0.435 1 86.12 390 GLU A C 1
ATOM 3205 O O . GLU A 1 390 ? -31.688 20.812 -0.309 1 86.12 390 GLU A O 1
ATOM 3210 N N . GLY A 1 391 ? -32.594 20.188 1.595 1 87.06 391 GLY A N 1
ATOM 3211 C CA . GLY A 1 391 ? -31.391 19.547 2.066 1 87.06 391 GLY A CA 1
ATOM 3212 C C . GLY A 1 391 ? -30.969 18.359 1.22 1 87.06 391 GLY A C 1
ATOM 3213 O O . GLY A 1 391 ? -29.781 18.203 0.913 1 87.06 391 GLY A O 1
ATOM 3214 N N . ASN A 1 392 ? -31.984 17.625 0.86 1 88.94 392 ASN A N 1
ATOM 3215 C CA . ASN A 1 392 ? -31.719 16.469 0.019 1 88.94 392 ASN A CA 1
ATOM 3216 C C . ASN A 1 392 ? -31.172 16.875 -1.345 1 88.94 392 ASN A C 1
ATOM 3218 O O . ASN A 1 392 ? -30.234 16.234 -1.86 1 88.94 392 ASN A O 1
ATOM 3222 N N . LYS A 1 393 ? -31.734 17.891 -1.863 1 89.5 393 LYS A N 1
ATOM 3223 C CA . LYS A 1 393 ? -31.266 18.391 -3.156 1 89.5 393 LYS A CA 1
ATOM 3224 C C . LYS A 1 393 ? -29.844 18.922 -3.066 1 89.5 393 LYS A C 1
ATOM 3226 O O . LYS A 1 393 ? -29.047 18.734 -3.99 1 89.5 393 LYS A O 1
ATOM 3231 N N . PHE A 1 394 ? -29.594 19.547 -1.999 1 88.25 394 PHE A N 1
ATOM 3232 C CA . PHE A 1 394 ? -28.25 20.078 -1.803 1 88.25 394 PHE A CA 1
ATOM 3233 C C . PHE A 1 394 ? -27.234 18.953 -1.703 1 88.25 394 PHE A C 1
ATOM 3235 O O . PHE A 1 394 ? -26.172 19 -2.352 1 88.25 394 PHE A O 1
ATOM 3242 N N . ARG A 1 395 ? -27.516 17.953 -0.916 1 91.69 395 ARG A N 1
ATOM 3243 C CA . ARG A 1 395 ? -26.609 16.828 -0.765 1 91.69 395 ARG A CA 1
ATOM 3244 C C . ARG A 1 395 ? -26.375 16.125 -2.102 1 91.69 395 ARG A C 1
ATOM 3246 O O . ARG A 1 395 ? -25.25 15.734 -2.412 1 91.69 395 ARG A O 1
ATOM 3253 N N . TRP A 1 396 ? -27.422 16.047 -2.836 1 92.5 396 TRP A N 1
ATOM 3254 C CA . TRP A 1 396 ? -27.297 15.445 -4.164 1 92.5 396 TRP A CA 1
ATOM 3255 C C . TRP A 1 396 ? -26.344 16.25 -5.039 1 92.5 396 TRP A C 1
ATOM 3257 O O . TRP A 1 396 ? -25.469 15.688 -5.699 1 92.5 396 TRP A O 1
ATOM 3267 N N . ARG A 1 397 ? -26.516 17.562 -5.02 1 91.38 397 ARG A N 1
ATOM 3268 C CA . ARG A 1 397 ? -25.656 18.438 -5.805 1 91.38 397 ARG A CA 1
ATOM 3269 C C . ARG A 1 397 ? -24.203 18.344 -5.332 1 91.38 397 ARG A C 1
ATOM 3271 O O . ARG A 1 397 ? -23.281 18.344 -6.145 1 91.38 397 ARG A O 1
ATOM 3278 N N . LEU A 1 398 ? -24.047 18.219 -4.082 1 92.06 398 LEU A N 1
ATOM 3279 C CA . LEU A 1 398 ? -22.719 18.125 -3.488 1 92.06 398 LEU A CA 1
ATOM 3280 C C . LEU A 1 398 ? -22.016 16.844 -3.941 1 92.06 398 LEU A C 1
ATOM 3282 O O . LEU A 1 398 ? -20.859 16.891 -4.387 1 92.06 398 LEU A O 1
ATOM 3286 N N . PHE A 1 399 ? -22.703 15.711 -3.916 1 96.19 399 PHE A N 1
ATOM 3287 C CA . PHE A 1 399 ? -22.094 14.406 -4.145 1 96.19 399 PHE A CA 1
ATOM 3288 C C . PHE A 1 399 ? -21.984 14.109 -5.633 1 96.19 399 PHE A C 1
ATOM 3290 O O . PHE A 1 399 ? -21.281 13.18 -6.043 1 96.19 399 PHE A O 1
ATOM 3297 N N . THR A 1 400 ? -22.719 14.914 -6.461 1 95.94 400 THR A N 1
ATOM 3298 C CA . THR A 1 400 ? -22.672 14.664 -7.898 1 95.94 400 THR A CA 1
ATOM 3299 C C . THR A 1 400 ? -21.906 15.773 -8.617 1 95.94 400 THR A C 1
ATOM 3301 O O . THR A 1 400 ? -21.828 15.789 -9.844 1 95.94 400 THR A O 1
ATOM 3304 N N . ASN A 1 401 ? -21.406 16.719 -7.773 1 93.69 401 ASN A N 1
ATOM 3305 C CA . ASN A 1 401 ? -20.578 17.766 -8.367 1 93.69 401 ASN A CA 1
ATOM 3306 C C . ASN A 1 401 ? -19.5 17.188 -9.266 1 93.69 401 ASN A C 1
ATOM 3308 O O . ASN A 1 401 ? -18.797 16.234 -8.883 1 93.69 401 ASN A O 1
ATOM 3312 N N . PRO A 1 402 ? -19.328 17.75 -10.461 1 94.62 402 PRO A N 1
ATOM 3313 C CA . PRO A 1 402 ? -18.406 17.156 -11.43 1 94.62 402 PRO A CA 1
ATOM 3314 C C . PRO A 1 402 ? -16.969 17.109 -10.93 1 94.62 402 PRO A C 1
ATOM 3316 O O . PRO A 1 402 ? -16.25 16.141 -11.195 1 94.62 402 PRO A O 1
ATOM 3319 N N . ALA A 1 403 ? -16.594 18.141 -10.234 1 94.38 403 ALA A N 1
ATOM 3320 C CA . ALA A 1 403 ? -15.234 18.172 -9.703 1 94.38 403 ALA A CA 1
ATOM 3321 C C . ALA A 1 403 ? -15.023 17.062 -8.68 1 94.38 403 ALA A C 1
ATOM 3323 O O . ALA A 1 403 ? -13.992 16.375 -8.695 1 94.38 403 ALA A O 1
ATOM 3324 N N . TYR A 1 404 ? -15.977 16.906 -7.875 1 96.44 404 TYR A N 1
ATOM 3325 C CA . TYR A 1 404 ? -15.938 15.844 -6.871 1 96.44 404 TYR A CA 1
ATOM 3326 C C . TYR A 1 404 ? -15.984 14.469 -7.527 1 96.44 404 TYR A C 1
ATOM 3328 O O . TYR A 1 404 ? -15.188 13.586 -7.191 1 96.44 404 TYR A O 1
ATOM 3336 N N . ALA A 1 405 ? -16.812 14.289 -8.453 1 97 405 ALA A N 1
ATOM 3337 C CA . ALA A 1 405 ? -17 13.016 -9.148 1 97 405 ALA A CA 1
ATOM 3338 C C . ALA A 1 405 ? -15.711 12.609 -9.875 1 97 405 ALA A C 1
ATOM 3340 O O . ALA A 1 405 ? -15.352 11.43 -9.898 1 97 405 ALA A O 1
ATOM 3341 N N . ALA A 1 406 ? -15.07 13.602 -10.414 1 96.38 406 ALA A N 1
ATOM 3342 C CA . ALA A 1 406 ? -13.836 13.352 -11.148 1 96.38 406 ALA A CA 1
ATOM 3343 C C . ALA A 1 406 ? -12.766 12.773 -10.234 1 96.38 406 ALA A C 1
ATOM 3345 O O . ALA A 1 406 ? -11.953 11.953 -10.664 1 96.38 406 ALA A O 1
ATOM 3346 N N . ILE A 1 407 ? -12.75 13.164 -9 1 97.69 407 ILE A N 1
ATOM 3347 C CA . ILE A 1 407 ? -11.797 12.641 -8.023 1 97.69 407 ILE A CA 1
ATOM 3348 C C . ILE A 1 407 ? -12.227 11.242 -7.59 1 97.69 407 ILE A C 1
ATOM 3350 O O . ILE A 1 407 ? -11.414 10.312 -7.59 1 97.69 407 ILE A O 1
ATOM 3354 N N . MET A 1 408 ? -13.5 11.062 -7.34 1 97.75 408 MET A N 1
ATOM 3355 C CA . MET A 1 408 ? -14.008 9.852 -6.699 1 97.75 408 MET A CA 1
ATOM 3356 C C . MET A 1 408 ? -13.969 8.664 -7.66 1 97.75 408 MET A C 1
ATOM 3358 O O . MET A 1 408 ? -13.797 7.523 -7.238 1 97.75 408 MET A O 1
ATOM 3362 N N . LYS A 1 409 ? -14.039 8.984 -8.938 1 97.19 409 LYS A N 1
ATOM 3363 C CA . LYS A 1 409 ? -14.055 7.938 -9.953 1 97.19 409 LYS A CA 1
ATOM 3364 C C . LYS A 1 409 ? -12.828 7.035 -9.828 1 97.19 409 LYS A C 1
ATOM 3366 O O . LYS A 1 409 ? -12.914 5.828 -10.047 1 97.19 409 LYS A O 1
ATOM 3371 N N . ASP A 1 410 ? -11.711 7.609 -9.375 1 96.56 410 ASP A N 1
ATOM 3372 C CA . ASP A 1 410 ? -10.477 6.84 -9.266 1 96.56 410 ASP A CA 1
ATOM 3373 C C . ASP A 1 410 ? -10.102 6.602 -7.805 1 96.56 410 ASP A C 1
ATOM 3375 O O . ASP A 1 410 ? -9.562 5.551 -7.461 1 96.56 410 ASP A O 1
ATOM 3379 N N . LEU A 1 411 ? -10.414 7.535 -6.98 1 98 411 LEU A N 1
ATOM 3380 C CA . LEU A 1 411 ? -9.969 7.488 -5.594 1 98 411 LEU A CA 1
ATOM 3381 C C . LEU A 1 411 ? -10.711 6.406 -4.82 1 98 411 LEU A C 1
ATOM 3383 O O . LEU A 1 411 ? -10.102 5.684 -4.023 1 98 411 LEU A O 1
ATOM 3387 N N . TYR A 1 412 ? -12.031 6.297 -5.02 1 98.06 412 TYR A N 1
ATOM 3388 C CA . TYR A 1 412 ? -12.812 5.332 -4.25 1 98.06 412 TYR A CA 1
ATOM 3389 C C . TYR A 1 412 ? -12.344 3.908 -4.539 1 98.06 412 TYR A C 1
ATOM 3391 O O . TYR A 1 412 ? -12.008 3.16 -3.617 1 98.06 412 TYR A O 1
ATOM 3399 N N . PRO A 1 413 ? -12.195 3.492 -5.871 1 97.44 413 PRO A N 1
ATOM 3400 C CA . PRO A 1 413 ? -11.672 2.156 -6.152 1 97.44 413 PRO A CA 1
ATOM 3401 C C . PRO A 1 413 ? -10.258 1.955 -5.617 1 97.44 413 PRO A C 1
ATOM 3403 O O . PRO A 1 413 ? -9.914 0.862 -5.156 1 97.44 413 PRO A O 1
ATOM 3406 N N . PHE A 1 414 ? -9.477 3.004 -5.68 1 97.94 414 PHE A N 1
ATOM 3407 C CA . PHE A 1 414 ? -8.109 2.939 -5.191 1 97.94 414 PHE A CA 1
ATOM 3408 C C . PHE A 1 414 ? -8.07 2.559 -3.717 1 97.94 414 PHE A C 1
ATOM 3410 O O . PHE A 1 414 ? -7.34 1.651 -3.32 1 97.94 414 PHE A O 1
ATOM 3417 N N . LEU A 1 415 ? -8.867 3.18 -2.914 1 98.19 415 LEU A N 1
ATOM 3418 C CA . LEU A 1 415 ? -8.93 2.92 -1.479 1 98.19 415 LEU A CA 1
ATOM 3419 C C . LEU A 1 415 ? -9.578 1.571 -1.197 1 98.19 415 LEU A C 1
ATOM 3421 O O . LEU A 1 415 ? -9.156 0.851 -0.29 1 98.19 415 LEU A O 1
ATOM 3425 N N . ALA A 1 416 ? -10.586 1.233 -2.012 1 97.31 416 ALA A N 1
ATOM 3426 C CA . ALA A 1 416 ? -11.266 -0.05 -1.856 1 97.31 416 ALA A CA 1
ATOM 3427 C C . ALA A 1 416 ? -10.328 -1.21 -2.17 1 97.31 416 ALA A C 1
ATOM 3429 O O . ALA A 1 416 ? -10.266 -2.191 -1.426 1 97.31 416 ALA A O 1
ATOM 3430 N N . ASN A 1 417 ? -9.531 -1.09 -3.223 1 97.12 417 ASN A N 1
ATOM 3431 C CA . ASN A 1 417 ? -8.617 -2.143 -3.641 1 97.12 417 ASN A CA 1
ATOM 3432 C C . ASN A 1 417 ? -7.527 -2.383 -2.598 1 97.12 417 ASN A C 1
ATOM 3434 O O . ASN A 1 417 ? -7.008 -3.494 -2.48 1 97.12 417 ASN A O 1
ATOM 3438 N N . ARG A 1 418 ? -7.273 -1.443 -1.79 1 97.44 418 ARG A N 1
ATOM 3439 C CA . ARG A 1 418 ? -6.227 -1.519 -0.775 1 97.44 418 ARG A CA 1
ATOM 3440 C C . ARG A 1 418 ? -6.777 -2.059 0.54 1 97.44 418 ARG A C 1
ATOM 3442 O O . ARG A 1 418 ? -6.039 -2.197 1.518 1 97.44 418 ARG A O 1
ATOM 3449 N N . GLY A 1 419 ? -8.039 -2.348 0.55 1 96.81 419 GLY A N 1
ATOM 3450 C CA . GLY A 1 419 ? -8.648 -2.861 1.764 1 96.81 419 GLY A CA 1
ATOM 3451 C C . GLY A 1 419 ? -8.875 -1.794 2.82 1 96.81 419 GLY A C 1
ATOM 3452 O O . GLY A 1 419 ? -9.242 -2.104 3.955 1 96.81 419 GLY A O 1
ATOM 3453 N N . ILE A 1 420 ? -8.648 -0.539 2.443 1 97.44 420 ILE A N 1
ATOM 3454 C CA . ILE A 1 420 ? -8.914 0.583 3.338 1 97.44 420 ILE A CA 1
ATOM 3455 C C . ILE A 1 420 ? -10.422 0.738 3.531 1 97.44 420 ILE A C 1
ATOM 3457 O O . ILE A 1 420 ? -10.891 0.987 4.645 1 97.44 420 ILE A O 1
ATOM 3461 N N . PHE A 1 421 ? -11.203 0.528 2.406 1 97 421 PHE A N 1
ATOM 3462 C CA . PHE A 1 421 ? -12.656 0.578 2.469 1 97 421 PHE A CA 1
ATOM 3463 C C . PHE A 1 421 ? -13.242 -0.828 2.533 1 97 421 PHE A C 1
ATOM 3465 O O . PHE A 1 421 ? -14.156 -1.16 1.772 1 97 421 PHE A O 1
ATOM 3472 N N . GLN A 1 422 ? -12.719 -1.657 3.35 1 94.19 422 GLN A N 1
ATOM 3473 C CA . GLN A 1 422 ? -13.32 -2.953 3.658 1 94.19 422 GLN A CA 1
ATOM 3474 C C . GLN A 1 422 ? -14.133 -2.893 4.945 1 94.19 422 GLN A C 1
ATOM 3476 O O . GLN A 1 422 ? -13.648 -3.291 6.012 1 94.19 422 GLN A O 1
ATOM 3481 N N . PHE A 1 423 ? -15.367 -2.629 4.832 1 96.56 423 PHE A N 1
ATOM 3482 C CA . PHE A 1 423 ? -16.188 -2.252 5.977 1 96.56 423 PHE A CA 1
ATOM 3483 C C . PHE A 1 423 ? -16.719 -3.488 6.688 1 96.56 423 PHE A C 1
ATOM 3485 O O . PHE A 1 423 ? -17.172 -3.406 7.832 1 96.56 423 PHE A O 1
ATOM 3492 N N . LYS A 1 424 ? -16.609 -4.609 6.016 1 93.31 424 LYS A N 1
ATOM 3493 C CA . LYS A 1 424 ? -17.016 -5.875 6.625 1 93.31 424 LYS A CA 1
ATOM 3494 C C . LYS A 1 424 ? -16.125 -6.215 7.82 1 93.31 424 LYS A C 1
ATOM 3496 O O . LYS A 1 424 ? -16.484 -7.051 8.648 1 93.31 424 LYS A O 1
ATOM 3501 N N . ASP A 1 425 ? -14.992 -5.551 7.867 1 94.69 425 ASP A N 1
ATOM 3502 C CA . ASP A 1 425 ? -14.07 -5.773 8.977 1 94.69 425 ASP A CA 1
ATOM 3503 C C . ASP A 1 425 ? -14.656 -5.242 10.289 1 94.69 425 ASP A C 1
ATOM 3505 O O . ASP A 1 425 ? -14.156 -5.551 11.367 1 94.69 425 ASP A O 1
ATOM 3509 N N . PHE A 1 426 ? -15.641 -4.422 10.203 1 95.25 426 PHE A N 1
ATOM 3510 C CA . PHE A 1 426 ? -16.25 -3.787 11.367 1 95.25 426 PHE A CA 1
ATOM 3511 C C . PHE A 1 426 ? -17.594 -4.418 11.688 1 95.25 426 PHE A C 1
ATOM 3513 O O . PHE A 1 426 ? -18.531 -3.723 12.086 1 95.25 426 PHE A O 1
ATOM 3520 N N . GLU A 1 427 ? -17.781 -5.719 11.516 1 88.38 427 GLU A N 1
ATOM 3521 C CA . GLU A 1 427 ? -19.016 -6.426 11.867 1 88.38 427 GLU A CA 1
ATOM 3522 C C . GLU A 1 427 ? -19.031 -6.785 13.352 1 88.38 427 GLU A C 1
ATOM 3524 O O . GLU A 1 427 ? -17.984 -7.008 13.961 1 88.38 427 GLU A O 1
ATOM 3529 N N . MET B 1 1 ? -1.572 -42.031 -48.094 1 30.28 1 MET B N 1
ATOM 3530 C CA . MET B 1 1 ? -0.313 -42.156 -47.375 1 30.28 1 MET B CA 1
ATOM 3531 C C . MET B 1 1 ? 0.043 -40.875 -46.656 1 30.28 1 MET B C 1
ATOM 3533 O O . MET B 1 1 ? 0.333 -39.844 -47.312 1 30.28 1 MET B O 1
ATOM 3537 N N . SER B 1 2 ? -0.675 -40.469 -45.688 1 35.03 2 SER B N 1
ATOM 3538 C CA . SER B 1 2 ? -0.805 -39.125 -45.125 1 35.03 2 SER B CA 1
ATOM 3539 C C . SER B 1 2 ? 0.562 -38.5 -44.844 1 35.03 2 SER B C 1
ATOM 3541 O O . SER B 1 2 ? 1.541 -39.25 -44.625 1 35.03 2 SER B O 1
ATOM 3543 N N . ASP B 1 3 ? 0.796 -37.312 -45.312 1 36.16 3 ASP B N 1
ATOM 3544 C CA . ASP B 1 3 ? 1.943 -36.406 -45.156 1 36.16 3 ASP B CA 1
ATOM 3545 C C . ASP B 1 3 ? 2.584 -36.562 -43.781 1 36.16 3 ASP B C 1
ATOM 3547 O O . ASP B 1 3 ? 1.909 -36.438 -42.75 1 36.16 3 ASP B O 1
ATOM 3551 N N . ASN B 1 4 ? 3.516 -37.562 -43.5 1 41 4 ASN B N 1
ATOM 3552 C CA . ASN B 1 4 ? 4.469 -37.719 -42.406 1 41 4 ASN B CA 1
ATOM 3553 C C . ASN B 1 4 ? 4.832 -36.375 -41.781 1 41 4 ASN B C 1
ATOM 3555 O O . ASN B 1 4 ? 5.617 -35.594 -42.344 1 41 4 ASN B O 1
ATOM 3559 N N . ASN B 1 5 ? 3.992 -35.562 -41.312 1 51.31 5 ASN B N 1
ATOM 3560 C CA . ASN B 1 5 ? 4.164 -34.281 -40.625 1 51.31 5 ASN B CA 1
ATOM 3561 C C . ASN B 1 5 ? 5.41 -34.281 -39.75 1 51.31 5 ASN B C 1
ATOM 3563 O O . ASN B 1 5 ? 5.508 -35.094 -38.812 1 51.31 5 ASN B O 1
ATOM 3567 N N . SER B 1 6 ? 6.582 -33.969 -40.312 1 74.06 6 SER B N 1
ATOM 3568 C CA . SER B 1 6 ? 7.961 -33.938 -39.844 1 74.06 6 SER B CA 1
ATOM 3569 C C . SER B 1 6 ? 8.039 -33.406 -38.406 1 74.06 6 SER B C 1
ATOM 3571 O O . SER B 1 6 ? 7.574 -32.281 -38.125 1 74.06 6 SER B O 1
ATOM 3573 N N . ILE B 1 7 ? 8.234 -34.344 -37.438 1 87.88 7 ILE B N 1
ATOM 3574 C CA . ILE B 1 7 ? 8.516 -34 -36.031 1 87.88 7 ILE B CA 1
ATOM 3575 C C . ILE B 1 7 ? 9.711 -33.062 -35.938 1 87.88 7 ILE B C 1
ATOM 3577 O O . ILE B 1 7 ? 10.797 -33.375 -36.438 1 87.88 7 ILE B O 1
ATOM 3581 N N . VAL B 1 8 ? 9.414 -31.859 -35.5 1 86.75 8 VAL B N 1
ATOM 3582 C CA . VAL B 1 8 ? 10.469 -30.859 -35.375 1 86.75 8 VAL B CA 1
ATOM 3583 C C . VAL B 1 8 ? 11.07 -30.938 -33.969 1 86.75 8 VAL B C 1
ATOM 3585 O O . VAL B 1 8 ? 10.336 -31.016 -32.969 1 86.75 8 VAL B O 1
ATOM 3588 N N . ASN B 1 9 ? 12.391 -31.031 -33.906 1 89.12 9 ASN B N 1
ATOM 3589 C CA . ASN B 1 9 ? 13.125 -30.953 -32.625 1 89.12 9 ASN B CA 1
ATOM 3590 C C . ASN B 1 9 ? 13.555 -29.516 -32.344 1 89.12 9 ASN B C 1
ATOM 3592 O O . ASN B 1 9 ? 14.477 -29 -32.969 1 89.12 9 ASN B O 1
ATOM 3596 N N . PRO B 1 10 ? 13.016 -28.844 -31.359 1 83.06 10 PRO B N 1
ATOM 3597 C CA . PRO B 1 10 ? 13.305 -27.422 -31.109 1 83.06 10 PRO B CA 1
ATOM 3598 C C . PRO B 1 10 ? 14.703 -27.203 -30.531 1 83.06 10 PRO B C 1
ATOM 3600 O O . PRO B 1 10 ? 15.172 -26.062 -30.469 1 83.06 10 PRO B O 1
ATOM 3603 N N . ASN B 1 11 ? 15.359 -28.188 -30.016 1 82.81 11 ASN B N 1
ATOM 3604 C CA . ASN B 1 11 ? 16.719 -28.156 -29.516 1 82.81 11 ASN B CA 1
ATOM 3605 C C . ASN B 1 11 ? 17.516 -29.375 -29.922 1 82.81 11 ASN B C 1
ATOM 3607 O O . ASN B 1 11 ? 17.641 -30.344 -29.156 1 82.81 11 ASN B O 1
ATOM 3611 N N . LYS B 1 12 ? 18.25 -29.344 -30.984 1 83 12 LYS B N 1
ATOM 3612 C CA . LYS B 1 12 ? 18.938 -30.469 -31.594 1 83 12 LYS B CA 1
ATOM 3613 C C . LYS B 1 12 ? 20.188 -30.844 -30.797 1 83 12 LYS B C 1
ATOM 3615 O O . LYS B 1 12 ? 20.688 -31.969 -30.906 1 83 12 LYS B O 1
ATOM 3620 N N . SER B 1 13 ? 20.547 -29.922 -30 1 79.38 13 SER B N 1
ATOM 3621 C CA . SER B 1 13 ? 21.781 -30.141 -29.266 1 79.38 13 SER B CA 1
ATOM 3622 C C . SER B 1 13 ? 21.516 -30.828 -27.922 1 79.38 13 SER B C 1
ATOM 3624 O O . SER B 1 13 ? 22.453 -31.25 -27.25 1 79.38 13 SER B O 1
ATOM 3626 N N . LEU B 1 14 ? 20.25 -31.016 -27.609 1 84.25 14 LEU B N 1
ATOM 3627 C CA . LEU B 1 14 ? 19.922 -31.641 -26.344 1 84.25 14 LEU B CA 1
ATOM 3628 C C . LEU B 1 14 ? 20.25 -33.125 -26.359 1 84.25 14 LEU B C 1
ATOM 3630 O O . LEU B 1 14 ? 19.859 -33.844 -27.281 1 84.25 14 LEU B O 1
ATOM 3634 N N . GLU B 1 15 ? 21.047 -33.562 -25.422 1 83.19 15 GLU B N 1
ATOM 3635 C CA . GLU B 1 15 ? 21.344 -35 -25.281 1 83.19 15 GLU B CA 1
ATOM 3636 C C . GLU B 1 15 ? 20.188 -35.719 -24.609 1 83.19 15 GLU B C 1
ATOM 3638 O O . GLU B 1 15 ? 19.812 -35.406 -23.484 1 83.19 15 GLU B O 1
ATOM 3643 N N . ILE B 1 16 ? 19.703 -36.719 -25.234 1 88.69 16 ILE B N 1
ATOM 3644 C CA . ILE B 1 16 ? 18.594 -37.5 -24.719 1 88.69 16 ILE B CA 1
ATOM 3645 C C . ILE B 1 16 ? 19.141 -38.75 -24.031 1 88.69 16 ILE B C 1
ATOM 3647 O O . ILE B 1 16 ? 19.828 -39.562 -24.672 1 88.69 16 ILE B O 1
ATOM 3651 N N . PRO B 1 17 ? 18.812 -38.906 -22.781 1 87.69 17 PRO B N 1
ATOM 3652 C CA . PRO B 1 17 ? 19.328 -40.094 -22.078 1 87.69 17 PRO B CA 1
ATOM 3653 C C . PRO B 1 17 ? 18.922 -41.406 -22.75 1 87.69 17 PRO B C 1
ATOM 3655 O O . PRO B 1 17 ? 17.781 -41.531 -23.219 1 87.69 17 PRO B O 1
ATOM 3658 N N . LYS B 1 18 ? 19.734 -42.406 -22.641 1 87.75 18 LYS B N 1
ATOM 3659 C CA . LYS B 1 18 ? 19.562 -43.688 -23.359 1 87.75 18 LYS B CA 1
ATOM 3660 C C . LYS B 1 18 ? 18.422 -44.5 -22.766 1 87.75 18 LYS B C 1
ATOM 3662 O O . LYS B 1 18 ? 17.766 -45.281 -23.484 1 87.75 18 LYS B O 1
ATOM 3667 N N . TRP B 1 19 ? 18.234 -44.281 -21.5 1 89.19 19 TRP B N 1
ATOM 3668 C CA . TRP B 1 19 ? 17.219 -45.094 -20.828 1 89.19 19 TRP B CA 1
ATOM 3669 C C . TRP B 1 19 ? 15.82 -44.688 -21.297 1 89.19 19 TRP B C 1
ATOM 3671 O O . TRP B 1 19 ? 14.859 -45.438 -21.078 1 89.19 19 TRP B O 1
ATOM 3681 N N . ILE B 1 20 ? 15.711 -43.531 -21.938 1 92.25 20 ILE B N 1
ATOM 3682 C CA . ILE B 1 20 ? 14.445 -43.125 -22.531 1 92.25 20 ILE B CA 1
ATOM 3683 C C . ILE B 1 20 ? 14.25 -43.812 -23.875 1 92.25 20 ILE B C 1
ATOM 3685 O O . ILE B 1 20 ? 14.695 -43.312 -24.906 1 92.25 20 ILE B O 1
ATOM 3689 N N . ASN B 1 21 ? 13.578 -44.906 -23.828 1 93.25 21 ASN B N 1
ATOM 3690 C CA . ASN B 1 21 ? 13.336 -45.719 -25.016 1 93.25 21 ASN B CA 1
ATOM 3691 C C . ASN B 1 21 ? 11.922 -46.312 -25 1 93.25 21 ASN B C 1
ATOM 3693 O O . ASN B 1 21 ? 11.148 -46.062 -24.078 1 93.25 21 ASN B O 1
ATOM 3697 N N . GLN B 1 22 ? 11.617 -47.031 -26 1 94.31 22 GLN B N 1
ATOM 3698 C CA . GLN B 1 22 ? 10.273 -47.562 -26.203 1 94.31 22 GLN B CA 1
ATOM 3699 C C . GLN B 1 22 ? 9.836 -48.406 -25 1 94.31 22 GLN B C 1
ATOM 3701 O O . GLN B 1 22 ? 8.695 -48.312 -24.547 1 94.31 22 GLN B O 1
ATOM 3706 N N . GLU B 1 23 ? 10.711 -49.219 -24.516 1 93.94 23 GLU B N 1
ATOM 3707 C CA . GLU B 1 23 ? 10.406 -50.125 -23.422 1 93.94 23 GLU B CA 1
ATOM 3708 C C . GLU B 1 23 ? 10.008 -49.344 -22.156 1 93.94 23 GLU B C 1
ATOM 3710 O O . GLU B 1 23 ? 9.133 -49.781 -21.406 1 93.94 23 GLU B O 1
ATOM 3715 N N . TYR B 1 24 ? 10.648 -48.25 -21.969 1 93.5 24 TYR B N 1
ATOM 3716 C CA . TYR B 1 24 ? 10.414 -47.438 -20.797 1 93.5 24 TYR B CA 1
ATOM 3717 C C . TYR B 1 24 ? 8.969 -46.938 -20.734 1 93.5 24 TYR B C 1
ATOM 3719 O O . TYR B 1 24 ? 8.43 -46.688 -19.656 1 93.5 24 TYR B O 1
ATOM 3727 N N . PHE B 1 25 ? 8.289 -46.844 -21.859 1 95.56 25 PHE B N 1
ATOM 3728 C CA . PHE B 1 25 ? 6.969 -46.219 -21.906 1 95.56 25 PHE B CA 1
ATOM 3729 C C . PHE B 1 25 ? 5.875 -47.281 -21.938 1 95.56 25 PHE B C 1
ATOM 3731 O O . PHE B 1 25 ? 4.688 -46.969 -21.938 1 95.56 25 PHE B O 1
ATOM 3738 N N . GLU B 1 26 ? 6.246 -48.531 -21.906 1 93.44 26 GLU B N 1
ATOM 3739 C CA . GLU B 1 26 ? 5.266 -49.594 -21.969 1 93.44 26 GLU B CA 1
ATOM 3740 C C . GLU B 1 26 ? 4.344 -49.562 -20.75 1 93.44 26 GLU B C 1
ATOM 3742 O O . GLU B 1 26 ? 3.131 -49.75 -20.875 1 93.44 26 GLU B O 1
ATOM 3747 N N . ALA B 1 27 ? 4.953 -49.375 -19.609 1 92.31 27 ALA B N 1
ATOM 3748 C CA . ALA B 1 27 ? 4.172 -49.375 -18.375 1 92.31 27 ALA B CA 1
ATOM 3749 C C . ALA B 1 27 ? 3.117 -48.281 -18.391 1 92.31 27 ALA B C 1
ATOM 3751 O O . ALA B 1 27 ? 1.969 -48.5 -18 1 92.31 27 ALA B O 1
ATOM 3752 N N . VAL B 1 28 ? 3.523 -47.062 -18.766 1 95.12 28 VAL B N 1
ATOM 3753 C CA . VAL B 1 28 ? 2.604 -45.938 -18.781 1 95.12 28 VAL B CA 1
ATOM 3754 C C . VAL B 1 28 ? 1.552 -46.156 -19.875 1 95.12 28 VAL B C 1
ATOM 3756 O O . VAL B 1 28 ? 0.38 -45.812 -19.688 1 95.12 28 VAL B O 1
ATOM 3759 N N . LEU B 1 29 ? 1.913 -46.719 -20.984 1 95.38 29 LEU B N 1
ATOM 3760 C CA . LEU B 1 29 ? 1 -46.969 -22.094 1 95.38 29 LEU B CA 1
ATOM 3761 C C . LEU B 1 29 ? -0.058 -48 -21.734 1 95.38 29 LEU B C 1
ATOM 3763 O O . LEU B 1 29 ? -1.22 -47.875 -22.125 1 95.38 29 LEU B O 1
ATOM 3767 N N . LYS B 1 30 ? 0.386 -48.969 -21 1 94.06 30 LYS B N 1
ATOM 3768 C CA . LYS B 1 30 ? -0.556 -50.031 -20.578 1 94.06 30 LYS B CA 1
ATOM 3769 C C . LYS B 1 30 ? -1.712 -49.406 -19.781 1 94.06 30 LYS B C 1
ATOM 3771 O O . LYS B 1 30 ? -2.852 -49.875 -19.891 1 94.06 30 LYS B O 1
ATOM 3776 N N . LYS B 1 31 ? -1.421 -48.438 -19.062 1 94.38 31 LYS B N 1
ATOM 3777 C CA . LYS B 1 31 ? -2.43 -47.781 -18.219 1 94.38 31 LYS B CA 1
ATOM 3778 C C . LYS B 1 31 ? -3.184 -46.719 -19 1 94.38 31 LYS B C 1
ATOM 3780 O O . LYS B 1 31 ? -4.41 -46.625 -18.906 1 94.38 31 LYS B O 1
ATOM 3785 N N . ASP B 1 32 ? -2.527 -45.969 -19.812 1 94.5 32 ASP B N 1
ATOM 3786 C CA . ASP B 1 32 ? -3.076 -44.781 -20.453 1 94.5 32 ASP B CA 1
ATOM 3787 C C . ASP B 1 32 ? -3.762 -45.156 -21.781 1 94.5 32 ASP B C 1
ATOM 3789 O O . ASP B 1 32 ? -4.68 -44.469 -22.219 1 94.5 32 ASP B O 1
ATOM 3793 N N . GLU B 1 33 ? -3.199 -46.156 -22.438 1 94.25 33 GLU B N 1
ATOM 3794 C CA . GLU B 1 33 ? -3.73 -46.688 -23.703 1 94.25 33 GLU B CA 1
ATOM 3795 C C . GLU B 1 33 ? -3.875 -48.188 -23.641 1 94.25 33 GLU B C 1
ATOM 3797 O O . GLU B 1 33 ? -3.174 -48.906 -24.359 1 94.25 33 GLU B O 1
ATOM 3802 N N . PRO B 1 34 ? -4.914 -48.562 -22.969 1 93.88 34 PRO B N 1
ATOM 3803 C CA . PRO B 1 34 ? -5.008 -50.031 -22.734 1 93.88 34 PRO B CA 1
ATOM 3804 C C . PRO B 1 34 ? -5.258 -50.812 -24.016 1 93.88 34 PRO B C 1
ATOM 3806 O O . PRO B 1 34 ? -4.988 -52.031 -24.047 1 93.88 34 PRO B O 1
ATOM 3809 N N . ASN B 1 35 ? -5.762 -50.188 -25.031 1 95.31 35 ASN B N 1
ATOM 3810 C CA . ASN B 1 35 ? -6.105 -50.906 -26.25 1 95.31 35 ASN B CA 1
ATOM 3811 C C . ASN B 1 35 ? -4.945 -50.906 -27.234 1 95.31 35 ASN B C 1
ATOM 3813 O O . ASN B 1 35 ? -5.074 -51.438 -28.359 1 95.31 35 ASN B O 1
ATOM 3817 N N . TYR B 1 36 ? -3.871 -50.281 -26.797 1 94.75 36 TYR B N 1
ATOM 3818 C CA . TYR B 1 36 ? -2.791 -50.281 -27.781 1 94.75 36 TYR B CA 1
ATOM 3819 C C . TYR B 1 36 ? -2.168 -51.656 -27.906 1 94.75 36 TYR B C 1
ATOM 3821 O O . TYR B 1 36 ? -2.119 -52.406 -26.922 1 94.75 36 TYR B O 1
ATOM 3829 N N . VAL B 1 37 ? -1.606 -52.062 -29.016 1 95.31 37 VAL B N 1
ATOM 3830 C CA . VAL B 1 37 ? -1.05 -53.375 -29.281 1 95.31 37 VAL B CA 1
ATOM 3831 C C . VAL B 1 37 ? 0.473 -53.281 -29.344 1 95.31 37 VAL B C 1
ATOM 3833 O O . VAL B 1 37 ? 1.173 -54.094 -28.734 1 95.31 37 VAL B O 1
ATOM 3836 N N . LYS B 1 38 ? 0.922 -52.375 -30.109 1 94.62 38 LYS B N 1
ATOM 3837 C CA . LYS B 1 38 ? 2.369 -52.219 -30.219 1 94.62 38 LYS B CA 1
ATOM 3838 C C . LYS B 1 38 ? 2.74 -50.781 -30.594 1 94.62 38 LYS B C 1
ATOM 3840 O O . LYS B 1 38 ? 1.912 -50.031 -31.125 1 94.62 38 LYS B O 1
ATOM 3845 N N . ILE B 1 39 ? 3.922 -50.438 -30.297 1 95.38 39 ILE B N 1
ATOM 3846 C CA . ILE B 1 39 ? 4.512 -49.156 -30.703 1 95.38 39 ILE B CA 1
ATOM 3847 C C . ILE B 1 39 ? 5.203 -49.312 -32.062 1 95.38 39 ILE B C 1
ATOM 3849 O O . ILE B 1 39 ? 6.066 -50.188 -32.219 1 95.38 39 ILE B O 1
ATOM 3853 N N . VAL B 1 40 ? 4.863 -48.562 -33 1 94.56 40 VAL B N 1
ATOM 3854 C CA . VAL B 1 40 ? 5.449 -48.688 -34.344 1 94.56 40 VAL B CA 1
ATOM 3855 C C . VAL B 1 40 ? 6.539 -47.625 -34.531 1 94.56 40 VAL B C 1
ATOM 3857 O O . VAL B 1 40 ? 7.484 -47.844 -35.281 1 94.56 40 VAL B O 1
ATOM 3860 N N . ASN B 1 41 ? 6.336 -46.531 -33.969 1 94.81 41 ASN B N 1
ATOM 3861 C CA . ASN B 1 41 ? 7.328 -45.469 -34 1 94.81 41 ASN B CA 1
ATOM 3862 C C . ASN B 1 41 ? 7.531 -44.844 -32.625 1 94.81 41 ASN B C 1
ATOM 3864 O O . ASN B 1 41 ? 6.57 -44.656 -31.891 1 94.81 41 ASN B O 1
ATOM 3868 N N . PHE B 1 42 ? 8.773 -44.562 -32.281 1 96.06 42 PHE B N 1
ATOM 3869 C CA . PHE B 1 42 ? 9.203 -43.906 -31.047 1 96.06 42 PHE B CA 1
ATOM 3870 C C . PHE B 1 42 ? 10.234 -42.812 -31.344 1 96.06 42 PHE B C 1
ATOM 3872 O O . PHE B 1 42 ? 11.359 -43.125 -31.75 1 96.06 42 PHE B O 1
ATOM 3879 N N . THR B 1 43 ? 9.844 -41.562 -31.125 1 95.44 43 THR B N 1
ATOM 3880 C CA . THR B 1 43 ? 10.734 -40.438 -31.469 1 95.44 43 THR B CA 1
ATOM 3881 C C . THR B 1 43 ? 10.797 -39.438 -30.328 1 95.44 43 THR B C 1
ATOM 3883 O O . THR B 1 43 ? 9.938 -38.562 -30.219 1 95.44 43 THR B O 1
ATOM 3886 N N . PRO B 1 44 ? 11.836 -39.5 -29.5 1 95.25 44 PRO B N 1
ATOM 3887 C CA . PRO B 1 44 ? 12.047 -38.469 -28.484 1 95.25 44 PRO B CA 1
ATOM 3888 C C . PRO B 1 44 ? 12.672 -37.188 -29.047 1 95.25 44 PRO B C 1
ATOM 3890 O O . PRO B 1 44 ? 13.617 -37.281 -29.844 1 95.25 44 PRO B O 1
ATOM 3893 N N . VAL B 1 45 ? 12.109 -36.031 -28.688 1 94.06 45 VAL B N 1
ATOM 3894 C CA . VAL B 1 45 ? 12.688 -34.75 -29.062 1 94.06 45 VAL B CA 1
ATOM 3895 C C . VAL B 1 45 ? 12.641 -33.812 -27.859 1 94.06 45 VAL B C 1
ATOM 3897 O O . VAL B 1 45 ? 11.969 -34.094 -26.859 1 94.06 45 VAL B O 1
ATOM 3900 N N . ALA B 1 46 ? 13.398 -32.688 -27.938 1 90.75 46 ALA B N 1
ATOM 3901 C CA . ALA B 1 46 ? 13.258 -31.656 -26.922 1 90.75 46 ALA B CA 1
ATOM 3902 C C . ALA B 1 46 ? 11.836 -31.094 -26.906 1 90.75 46 ALA B C 1
ATOM 3904 O O . ALA B 1 46 ? 11.211 -30.922 -27.953 1 90.75 46 ALA B O 1
ATOM 3905 N N . ALA B 1 47 ? 11.328 -30.859 -25.719 1 89.94 47 ALA B N 1
ATOM 3906 C CA . ALA B 1 47 ? 9.977 -30.312 -25.625 1 89.94 47 ALA B CA 1
ATOM 3907 C C . ALA B 1 47 ? 9.977 -28.797 -25.844 1 89.94 47 ALA B C 1
ATOM 3909 O O . ALA B 1 47 ? 8.961 -28.234 -26.266 1 89.94 47 ALA B O 1
ATOM 3910 N N . ILE B 1 48 ? 11.141 -28.078 -25.516 1 82.56 48 ILE B N 1
ATOM 3911 C CA . ILE B 1 48 ? 11.203 -26.625 -25.547 1 82.56 48 ILE B CA 1
ATOM 3912 C C . ILE B 1 48 ? 12.523 -26.188 -26.156 1 82.56 48 ILE B C 1
ATOM 3914 O O . ILE B 1 48 ? 13.5 -26.938 -26.172 1 82.56 48 ILE B O 1
ATOM 3918 N N . PRO B 1 49 ? 12.5 -24.922 -26.656 1 75.81 49 PRO B N 1
ATOM 3919 C CA . PRO B 1 49 ? 13.75 -24.391 -27.203 1 75.81 49 PRO B CA 1
ATOM 3920 C C . PRO B 1 49 ? 14.789 -24.094 -26.125 1 75.81 49 PRO B C 1
ATOM 3922 O O . PRO B 1 49 ? 14.461 -24.078 -24.938 1 75.81 49 PRO B O 1
ATOM 3925 N N . PRO B 1 50 ? 15.984 -23.875 -26.594 1 70 50 PRO B N 1
ATOM 3926 C CA . PRO B 1 50 ? 17.016 -23.484 -25.625 1 70 50 PRO B CA 1
ATOM 3927 C C . PRO B 1 50 ? 16.703 -22.188 -24.906 1 70 50 PRO B C 1
ATOM 3929 O O . PRO B 1 50 ? 16.109 -21.281 -25.5 1 70 50 PRO B O 1
ATOM 3932 N N . GLY B 1 51 ? 17 -22.094 -23.578 1 64.5 51 GLY B N 1
ATOM 3933 C CA . GLY B 1 51 ? 16.859 -20.859 -22.828 1 64.5 51 GLY B CA 1
ATOM 3934 C C . GLY B 1 51 ? 15.523 -20.734 -22.109 1 64.5 51 GLY B C 1
ATOM 3935 O O . GLY B 1 51 ? 15.242 -19.719 -21.484 1 64.5 51 GLY B O 1
ATOM 3936 N N . GLU B 1 52 ? 14.711 -21.719 -22.203 1 65.25 52 GLU B N 1
ATOM 3937 C CA . GLU B 1 52 ? 13.383 -21.656 -21.594 1 65.25 52 GLU B CA 1
ATOM 3938 C C . GLU B 1 52 ? 13.312 -22.516 -20.328 1 65.25 52 GLU B C 1
ATOM 3940 O O . GLU B 1 52 ? 12.32 -22.469 -19.609 1 65.25 52 GLU B O 1
ATOM 3945 N N . ASN B 1 53 ? 14.305 -23.328 -20.188 1 61.38 53 ASN B N 1
ATOM 3946 C CA . ASN B 1 53 ? 14.383 -24.203 -19.031 1 61.38 53 ASN B CA 1
ATOM 3947 C C . ASN B 1 53 ? 15.797 -24.281 -18.469 1 61.38 53 ASN B C 1
ATOM 3949 O O . ASN B 1 53 ? 16.766 -24.359 -19.219 1 61.38 53 ASN B O 1
ATOM 3953 N N . PHE B 1 54 ? 15.734 -24.297 -17.094 1 62.66 54 PHE B N 1
ATOM 3954 C CA . PHE B 1 54 ? 17.078 -24.062 -16.562 1 62.66 54 PHE B CA 1
ATOM 3955 C C . PHE B 1 54 ? 17.516 -25.234 -15.688 1 62.66 54 PHE B C 1
ATOM 3957 O O . PHE B 1 54 ? 18.719 -25.422 -15.469 1 62.66 54 PHE B O 1
ATOM 3964 N N . THR B 1 55 ? 16.562 -25.953 -15.273 1 72.5 55 THR B N 1
ATOM 3965 C CA . THR B 1 55 ? 17 -26.844 -14.211 1 72.5 55 THR B CA 1
ATOM 3966 C C . THR B 1 55 ? 16.656 -28.297 -14.555 1 72.5 55 THR B C 1
ATOM 3968 O O . THR B 1 55 ? 16.891 -29.203 -13.75 1 72.5 55 THR B O 1
ATOM 3971 N N . SER B 1 56 ? 16.078 -28.531 -15.781 1 83.62 56 SER B N 1
ATOM 39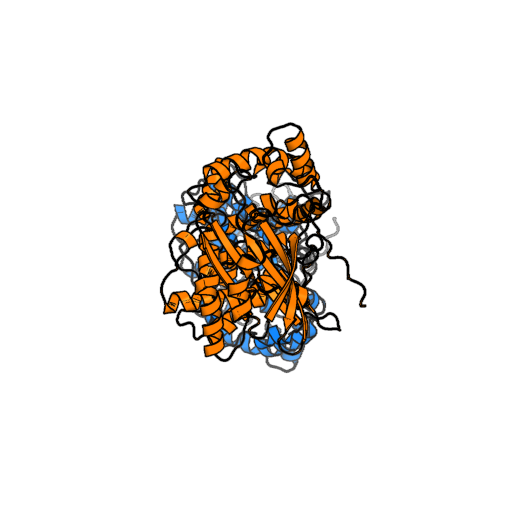72 C CA . SER B 1 56 ? 15.625 -29.875 -16.109 1 83.62 56 SER B CA 1
ATOM 3973 C C . SER B 1 56 ? 15.75 -30.156 -17.609 1 83.62 56 SER B C 1
ATOM 3975 O O . SER B 1 56 ? 16.016 -29.25 -18.391 1 83.62 56 SER B O 1
ATOM 3977 N N . VAL B 1 57 ? 15.711 -31.391 -17.875 1 84.94 57 VAL B N 1
ATOM 3978 C CA . VAL B 1 57 ? 15.555 -31.828 -19.25 1 84.94 57 VAL B CA 1
ATOM 3979 C C . VAL B 1 57 ? 14.078 -32.125 -19.547 1 84.94 57 VAL B C 1
ATOM 3981 O O . VAL B 1 57 ? 13.438 -32.906 -18.844 1 84.94 57 VAL B O 1
ATOM 3984 N N . MET B 1 58 ? 13.609 -31.406 -20.562 1 91.12 58 MET B N 1
ATOM 3985 C CA . MET B 1 58 ? 12.219 -31.578 -20.984 1 91.12 58 MET B CA 1
ATOM 3986 C C . MET B 1 58 ? 12.141 -32.188 -22.375 1 91.12 58 MET B C 1
ATOM 3988 O O . MET B 1 58 ? 12.68 -31.641 -23.344 1 91.12 58 MET B O 1
ATOM 3992 N N . LEU B 1 59 ? 11.422 -33.281 -22.438 1 93.88 59 LEU B N 1
ATOM 3993 C CA . LEU B 1 59 ? 11.32 -34 -23.719 1 93.88 59 LEU B CA 1
ATOM 3994 C C . LEU B 1 59 ? 9.867 -34.188 -24.109 1 93.88 59 LEU B C 1
ATOM 3996 O O . LEU B 1 59 ? 8.992 -34.312 -23.234 1 93.88 59 LEU B O 1
ATOM 4000 N N . ARG B 1 60 ? 9.648 -34.188 -25.375 1 96.38 60 ARG B N 1
ATOM 4001 C CA . ARG B 1 60 ? 8.391 -34.688 -25.953 1 96.38 60 ARG B CA 1
ATOM 4002 C C . ARG B 1 60 ? 8.586 -36 -26.672 1 96.38 60 ARG B C 1
ATOM 4004 O O . ARG B 1 60 ? 9.406 -36.094 -27.594 1 96.38 60 ARG B O 1
ATOM 4011 N N . ILE B 1 61 ? 7.875 -36.969 -26.25 1 96.81 61 ILE B N 1
ATOM 4012 C CA . ILE B 1 61 ? 7.98 -38.312 -26.828 1 96.81 61 ILE B CA 1
ATOM 4013 C C . ILE B 1 61 ? 6.832 -38.531 -27.797 1 96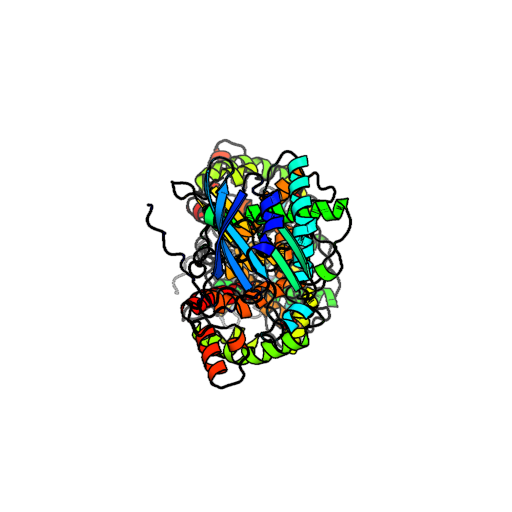.81 61 ILE B C 1
ATOM 4015 O O . ILE B 1 61 ? 5.668 -38.625 -27.391 1 96.81 61 ILE B O 1
ATOM 4019 N N . HIS B 1 62 ? 7.199 -38.719 -29.047 1 96.31 62 HIS B N 1
ATOM 4020 C CA . HIS B 1 62 ? 6.219 -39.031 -30.078 1 96.31 62 HIS B CA 1
ATOM 4021 C C . HIS B 1 62 ? 6.102 -40.562 -30.266 1 96.31 62 HIS B C 1
ATOM 4023 O O . HIS B 1 62 ? 7.102 -41.219 -30.516 1 96.31 62 HIS B O 1
ATOM 4029 N N . LEU B 1 63 ? 4.914 -41 -30.172 1 96.25 63 LEU B N 1
ATOM 4030 C CA . LEU B 1 63 ? 4.637 -42.438 -30.344 1 96.25 63 LEU B CA 1
ATOM 4031 C C . LEU B 1 63 ? 3.57 -42.656 -31.422 1 96.25 63 LEU B C 1
ATOM 4033 O O . LEU B 1 63 ? 2.586 -41.906 -31.469 1 96.25 63 LEU B O 1
ATOM 4037 N N . ASP B 1 64 ? 3.844 -43.594 -32.281 1 96.06 64 ASP B N 1
ATOM 4038 C CA . ASP B 1 64 ? 2.791 -44.156 -33.125 1 96.06 64 ASP B CA 1
ATOM 4039 C C . ASP B 1 64 ? 2.377 -45.531 -32.625 1 96.06 64 ASP B C 1
ATOM 4041 O O . ASP B 1 64 ? 3.203 -46.469 -32.562 1 96.06 64 ASP B O 1
ATOM 4045 N N . LEU B 1 65 ? 1.166 -45.625 -32.312 1 96.44 65 LEU B N 1
ATOM 4046 C CA . LEU B 1 65 ? 0.643 -46.844 -31.719 1 96.44 65 LEU B CA 1
ATOM 4047 C C . LEU B 1 65 ? -0.313 -47.562 -32.656 1 96.44 65 LEU B C 1
ATOM 4049 O O . LEU B 1 65 ? -1.104 -46.906 -33.344 1 96.44 65 LEU B O 1
ATOM 4053 N N . VAL B 1 66 ? -0.152 -48.875 -32.719 1 96.44 66 VAL B N 1
ATOM 4054 C CA . VAL B 1 66 ? -1.194 -49.688 -33.344 1 96.44 66 VAL B CA 1
ATOM 4055 C C . VAL B 1 66 ? -2.25 -50.031 -32.281 1 96.44 66 VAL B C 1
ATOM 4057 O O . VAL B 1 66 ? -1.922 -50.562 -31.219 1 96.44 66 VAL B O 1
ATOM 4060 N N . ILE B 1 67 ? -3.482 -49.781 -32.688 1 95.25 67 ILE B N 1
ATOM 4061 C CA . ILE B 1 67 ? -4.594 -50.062 -31.766 1 95.25 67 ILE B CA 1
ATOM 4062 C C . ILE B 1 67 ? -5.246 -51.406 -32.125 1 95.25 67 ILE B C 1
ATOM 4064 O O . ILE B 1 67 ? -5.094 -51.875 -33.25 1 95.25 67 ILE B O 1
ATOM 4068 N N . ASN B 1 68 ? -5.902 -52 -31.188 1 94.38 68 ASN B N 1
ATOM 4069 C CA . ASN B 1 68 ? -6.426 -53.344 -31.359 1 94.38 68 ASN B CA 1
ATOM 4070 C C . ASN B 1 68 ? -7.465 -53.406 -32.469 1 94.38 68 ASN B C 1
ATOM 4072 O O . ASN B 1 68 ? -7.719 -54.469 -33.031 1 94.38 68 ASN B O 1
ATOM 4076 N N . ASP B 1 69 ? -8.047 -52.344 -32.812 1 94.25 69 ASP B N 1
ATOM 4077 C CA . ASP B 1 69 ? -9.016 -52.312 -33.906 1 94.25 69 ASP B CA 1
ATOM 4078 C C . ASP B 1 69 ? -8.32 -52.156 -35.281 1 94.25 69 ASP B C 1
ATOM 4080 O O . ASP B 1 69 ? -8.984 -52.031 -36.312 1 94.25 69 ASP B O 1
ATOM 4084 N N . GLY B 1 70 ? -7 -52.094 -35.281 1 91.31 70 GLY B N 1
ATOM 4085 C CA . GLY B 1 70 ? -6.219 -52.062 -36.5 1 91.31 70 GLY B CA 1
ATOM 4086 C C . GLY B 1 70 ? -5.805 -50.656 -36.906 1 91.31 70 GLY B C 1
ATOM 4087 O O . GLY B 1 70 ? -4.973 -50.469 -37.812 1 91.31 70 GLY B O 1
ATOM 4088 N N . THR B 1 71 ? -6.309 -49.688 -36.219 1 94.38 71 THR B N 1
ATOM 4089 C CA . THR B 1 71 ? -5.969 -48.312 -36.562 1 94.38 71 THR B CA 1
ATOM 4090 C C . THR B 1 71 ? -4.66 -47.906 -35.906 1 94.38 71 THR B C 1
ATOM 4092 O O . THR B 1 71 ? -4.152 -48.625 -35.031 1 94.38 71 THR B O 1
ATOM 4095 N N . THR B 1 72 ? -4.109 -46.844 -36.438 1 95.19 72 THR B N 1
ATOM 4096 C CA . THR B 1 72 ? -2.914 -46.25 -35.844 1 95.19 72 THR B CA 1
ATOM 4097 C C . THR B 1 72 ? -3.246 -44.938 -35.125 1 95.19 72 THR B C 1
ATOM 4099 O O . THR B 1 72 ? -4.043 -44.156 -35.625 1 95.19 72 THR B O 1
ATOM 4102 N N . LYS B 1 73 ? -2.678 -44.781 -33.969 1 95.06 73 LYS B N 1
ATOM 4103 C CA . LYS B 1 73 ? -2.9 -43.594 -33.156 1 95.06 73 LYS B CA 1
ATOM 4104 C C . LYS B 1 73 ? -1.579 -42.906 -32.812 1 95.06 73 LYS B C 1
ATOM 4106 O O . LYS B 1 73 ? -0.646 -43.562 -32.344 1 95.06 73 LYS B O 1
ATOM 4111 N N . HIS B 1 74 ? -1.521 -41.625 -33.156 1 95.19 74 HIS B N 1
ATOM 4112 C CA . HIS B 1 74 ? -0.381 -40.844 -32.688 1 95.19 74 HIS B CA 1
ATOM 4113 C C . HIS B 1 74 ? -0.592 -40.312 -31.281 1 95.19 74 HIS B C 1
ATOM 4115 O O . HIS B 1 74 ? -1.656 -39.781 -30.953 1 95.19 74 HIS B O 1
ATOM 4121 N N . LYS B 1 75 ? 0.373 -40.562 -30.438 1 95.06 75 LYS B N 1
ATOM 4122 C CA . LYS B 1 75 ? 0.332 -40.156 -29.031 1 95.06 75 LYS B CA 1
ATOM 4123 C C . LYS B 1 75 ? 1.633 -39.469 -28.625 1 95.06 75 LYS B C 1
ATOM 4125 O O . LYS B 1 75 ? 2.713 -39.875 -29.078 1 95.06 75 LYS B O 1
ATOM 4130 N N . THR B 1 76 ? 1.528 -38.375 -27.844 1 96.5 76 THR B N 1
ATOM 4131 C CA . THR B 1 76 ? 2.729 -37.75 -27.328 1 96.5 76 THR B CA 1
ATOM 4132 C C . THR B 1 76 ? 2.68 -37.656 -25.797 1 96.5 76 THR B C 1
ATOM 4134 O O . THR B 1 76 ? 1.602 -37.531 -25.219 1 96.5 76 THR B O 1
ATOM 4137 N N . TYR B 1 77 ? 3.764 -37.781 -25.109 1 97.06 77 TYR B N 1
ATOM 4138 C CA . TYR B 1 77 ? 3.986 -37.531 -23.688 1 97.06 77 TYR B CA 1
ATOM 4139 C C . TYR B 1 77 ? 5.074 -36.5 -23.484 1 97.06 77 TYR B C 1
ATOM 4141 O O . TYR B 1 77 ? 5.918 -36.281 -24.359 1 97.06 77 TYR B O 1
ATOM 4149 N N . VAL B 1 78 ? 5.027 -35.812 -22.406 1 96.38 78 VAL B N 1
ATOM 4150 C CA . VAL B 1 78 ? 6.105 -34.938 -21.984 1 96.38 78 VAL B CA 1
ATOM 4151 C C . VAL B 1 78 ? 6.867 -35.562 -20.812 1 96.38 78 VAL B C 1
ATOM 4153 O O . VAL B 1 78 ? 6.258 -36 -19.844 1 96.38 78 VAL B O 1
ATOM 4156 N N . VAL B 1 79 ? 8.156 -35.594 -20.984 1 95.31 79 VAL B N 1
ATOM 4157 C CA . VAL B 1 79 ? 9.008 -36.156 -19.938 1 95.31 79 VAL B CA 1
ATOM 4158 C C . VAL B 1 79 ? 9.867 -35.062 -19.328 1 95.31 79 VAL B C 1
ATOM 4160 O O . VAL B 1 79 ? 10.461 -34.25 -20.047 1 95.31 79 VAL B O 1
ATOM 4163 N N . LYS B 1 80 ? 9.883 -34.938 -18 1 93.62 80 LYS B N 1
ATOM 4164 C CA . LYS B 1 80 ? 10.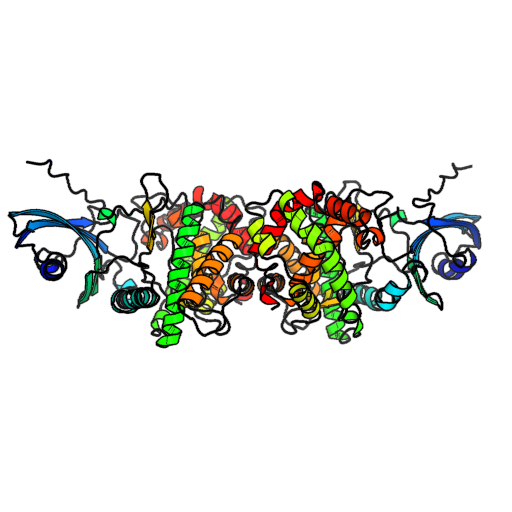789 -34.062 -17.25 1 93.62 80 LYS B CA 1
ATOM 4165 C C . LYS B 1 80 ? 11.758 -34.906 -16.406 1 93.62 80 LYS B C 1
ATOM 4167 O O . LYS B 1 80 ? 11.336 -35.75 -15.633 1 93.62 80 LYS B O 1
ATOM 4172 N N . THR B 1 81 ? 12.977 -34.656 -16.641 1 90.19 81 THR B N 1
ATOM 4173 C CA . THR B 1 81 ? 13.961 -35.406 -15.875 1 90.19 81 THR B CA 1
ATOM 4174 C C . THR B 1 81 ? 15.141 -34.531 -15.492 1 90.19 81 THR B C 1
ATOM 4176 O O . THR B 1 81 ? 15.242 -33.375 -15.961 1 90.19 81 THR B O 1
ATOM 4179 N N . MET B 1 82 ? 15.93 -35.031 -14.516 1 86.56 82 MET B N 1
ATOM 4180 C CA . MET B 1 82 ? 17.031 -34.25 -13.945 1 86.56 82 MET B CA 1
ATOM 4181 C C . MET B 1 82 ? 18.172 -34.125 -14.953 1 86.56 82 MET B C 1
ATOM 4183 O O . MET B 1 82 ? 18.359 -34.969 -15.812 1 86.56 82 MET B O 1
ATOM 4187 N N . LEU B 1 83 ? 18.875 -33.062 -14.773 1 78.25 83 LEU B N 1
ATOM 4188 C CA . LEU B 1 83 ? 20.094 -32.906 -15.547 1 78.25 83 LEU B CA 1
ATOM 4189 C C . LEU B 1 83 ? 21.156 -33.906 -15.141 1 78.25 83 LEU B C 1
ATOM 4191 O O . LEU B 1 83 ? 21.172 -34.375 -14 1 78.25 83 LEU B O 1
ATOM 4195 N N . ALA B 1 84 ? 21.938 -34.156 -16.078 1 74.38 84 ALA B N 1
ATOM 4196 C CA . ALA B 1 84 ? 23.078 -35.031 -15.773 1 74.38 84 ALA B CA 1
ATOM 4197 C C . ALA B 1 84 ? 24 -34.344 -14.758 1 74.38 84 ALA B C 1
ATOM 4199 O O . ALA B 1 84 ? 24.109 -33.125 -14.734 1 74.38 84 ALA B O 1
ATOM 4200 N N . GLU B 1 85 ? 24.625 -35.125 -13.945 1 73.06 85 GLU B N 1
ATOM 4201 C CA . GLU B 1 85 ? 25.469 -34.625 -12.867 1 73.06 85 GLU B CA 1
ATOM 4202 C C . GLU B 1 85 ? 26.547 -33.688 -13.391 1 73.06 85 GLU B C 1
ATOM 4204 O O . GLU B 1 85 ? 26.875 -32.688 -12.75 1 73.06 85 GLU B O 1
ATOM 4209 N N . ASP B 1 86 ? 27.016 -34 -14.547 1 65.5 86 ASP B N 1
ATOM 4210 C CA . ASP B 1 86 ? 28.141 -33.219 -15.07 1 65.5 86 ASP B CA 1
ATOM 4211 C C . ASP B 1 86 ? 27.641 -31.953 -15.75 1 65.5 86 ASP B C 1
ATOM 4213 O O . ASP B 1 86 ? 28.438 -31.125 -16.188 1 65.5 86 ASP B O 1
ATOM 4217 N N . ARG B 1 87 ? 26.469 -31.766 -15.805 1 66.38 87 ARG B N 1
ATOM 4218 C CA . ARG B 1 87 ? 25.906 -30.594 -16.469 1 66.38 87 ARG B CA 1
ATOM 4219 C C . ARG B 1 87 ? 25.031 -29.797 -15.523 1 66.38 87 ARG B C 1
ATOM 4221 O O . ARG B 1 87 ? 23.969 -29.312 -15.906 1 66.38 87 ARG B O 1
ATOM 4228 N N . GLY B 1 88 ? 25.453 -29.844 -14.297 1 62.72 88 GLY B N 1
ATOM 4229 C CA . GLY B 1 88 ? 24.75 -29.016 -13.336 1 62.72 88 GLY B CA 1
ATOM 4230 C C . GLY B 1 88 ? 23.75 -29.781 -12.492 1 62.72 88 GLY B C 1
ATOM 4231 O O . GLY B 1 88 ? 23.188 -29.25 -11.539 1 62.72 88 GLY B O 1
ATOM 4232 N N . GLY B 1 89 ? 23.641 -30.969 -12.727 1 72.25 89 GLY B N 1
ATOM 4233 C CA . GLY B 1 89 ? 22.688 -31.828 -12.039 1 72.25 89 GLY B CA 1
ATOM 4234 C C . GLY B 1 89 ? 23 -32 -10.57 1 72.25 89 GLY B C 1
ATOM 4235 O O . GLY B 1 89 ? 22.109 -32.219 -9.758 1 72.25 89 GLY B O 1
ATOM 4236 N N . LYS B 1 90 ? 24.203 -31.797 -10.297 1 71.81 90 LYS B N 1
ATOM 4237 C CA . LYS B 1 90 ? 24.609 -32 -8.914 1 71.81 90 LYS B CA 1
ATOM 4238 C C . LYS B 1 90 ? 24.047 -30.922 -8 1 71.81 90 LYS B C 1
ATOM 4240 O O . LYS B 1 90 ? 23.5 -31.234 -6.938 1 71.81 90 LYS B O 1
ATOM 4245 N N . GLN B 1 91 ? 24.094 -29.734 -8.422 1 70.19 91 GLN B N 1
ATOM 4246 C CA . GLN B 1 91 ? 23.594 -28.609 -7.629 1 70.19 91 GLN B CA 1
ATOM 4247 C C . GLN B 1 91 ? 22.078 -28.688 -7.492 1 70.19 91 GLN B C 1
ATOM 4249 O O . GLN B 1 91 ? 21.531 -28.469 -6.406 1 70.19 91 GLN B O 1
ATOM 4254 N N . VAL B 1 92 ? 21.531 -29.016 -8.547 1 74.94 92 VAL B N 1
ATOM 4255 C CA . VAL B 1 92 ? 20.078 -29.109 -8.57 1 74.94 92 VAL B CA 1
ATOM 4256 C C . VAL B 1 92 ? 19.609 -30.219 -7.625 1 74.94 92 VAL B C 1
ATOM 4258 O O . VAL B 1 92 ? 18.656 -30.062 -6.879 1 74.94 92 VAL B O 1
ATOM 4261 N N . LYS B 1 93 ? 20.359 -31.25 -7.664 1 74.81 93 LYS B N 1
ATOM 4262 C CA . LYS B 1 93 ? 20.062 -32.375 -6.785 1 74.81 93 LYS B CA 1
ATOM 4263 C C . LYS B 1 93 ? 20.234 -32 -5.32 1 74.81 93 LYS B C 1
ATOM 4265 O O . LYS B 1 93 ? 19.422 -32.375 -4.473 1 74.81 93 LYS B O 1
ATOM 4270 N N . GLU B 1 94 ? 21.156 -31.25 -5.09 1 72.69 94 GLU B N 1
ATOM 4271 C CA . GLU B 1 94 ? 21.469 -30.844 -3.723 1 72.69 94 GLU B CA 1
ATOM 4272 C C . GLU B 1 94 ? 20.406 -29.891 -3.174 1 72.69 94 GLU B C 1
ATOM 4274 O O . GLU B 1 94 ? 20.094 -29.922 -1.979 1 72.69 94 GLU B O 1
ATOM 4279 N N . VAL B 1 95 ? 19.844 -29.172 -4.035 1 75.94 95 VAL B N 1
ATOM 4280 C CA . VAL B 1 95 ? 18.828 -28.219 -3.617 1 75.94 95 VAL B CA 1
ATOM 4281 C C . VAL B 1 95 ? 17.516 -28.953 -3.34 1 75.94 95 VAL B C 1
ATOM 4283 O O . VAL B 1 95 ? 16.688 -28.469 -2.562 1 75.94 95 VAL B O 1
ATOM 4286 N N . GLY B 1 96 ? 17.297 -30.078 -3.932 1 78.44 96 GLY B N 1
ATOM 4287 C CA . GLY B 1 96 ? 16.156 -30.922 -3.609 1 78.44 96 GLY B CA 1
ATOM 4288 C C . GLY B 1 96 ? 14.883 -30.5 -4.301 1 78.44 96 GLY B C 1
ATOM 4289 O O . GLY B 1 96 ? 13.781 -30.75 -3.803 1 78.44 96 GLY B O 1
ATOM 4290 N N . ILE B 1 97 ? 14.992 -29.797 -5.406 1 86.19 97 ILE B N 1
ATOM 4291 C CA . ILE B 1 97 ? 13.805 -29.25 -6.055 1 86.19 97 ILE B CA 1
ATOM 4292 C C . ILE B 1 97 ? 13.008 -30.391 -6.695 1 86.19 97 ILE B C 1
ATOM 4294 O O . ILE B 1 97 ? 11.773 -30.359 -6.703 1 86.19 97 ILE B O 1
ATOM 4298 N N . PHE B 1 98 ? 13.664 -31.453 -7.117 1 90.88 98 PHE B N 1
ATOM 4299 C CA . PHE B 1 98 ? 12.953 -32.562 -7.723 1 90.88 98 PHE B CA 1
ATOM 4300 C C . PHE B 1 98 ? 12.25 -33.406 -6.66 1 90.88 98 PHE B C 1
ATOM 4302 O O . PHE B 1 98 ? 11.172 -33.969 -6.906 1 90.88 98 PHE B O 1
ATOM 4309 N N . ASP B 1 99 ? 12.898 -33.5 -5.484 1 91.88 99 ASP B N 1
ATOM 4310 C CA . ASP B 1 99 ? 12.258 -34.219 -4.383 1 91.88 99 ASP B CA 1
ATOM 4311 C C . ASP B 1 99 ? 10.922 -33.562 -4.016 1 91.88 99 ASP B C 1
ATOM 4313 O O . ASP B 1 99 ? 9.922 -34.25 -3.834 1 91.88 99 ASP B O 1
ATOM 4317 N N . LYS B 1 100 ? 10.93 -32.312 -3.916 1 94.62 100 LYS B N 1
ATOM 4318 C CA . LYS B 1 100 ? 9.711 -31.578 -3.602 1 94.62 100 LYS B CA 1
ATOM 4319 C C . LYS B 1 100 ? 8.664 -31.734 -4.703 1 94.62 100 LYS B C 1
ATOM 4321 O O . LYS B 1 100 ? 7.484 -31.953 -4.414 1 94.62 100 LYS B O 1
ATOM 4326 N N . GLU B 1 101 ? 9.133 -31.625 -5.891 1 95.69 101 GLU B N 1
ATOM 4327 C CA . GLU B 1 101 ? 8.227 -31.781 -7.02 1 95.69 101 GLU B CA 1
ATOM 4328 C C . GLU B 1 101 ? 7.605 -33.188 -7.047 1 95.69 101 GLU B C 1
ATOM 4330 O O . GLU B 1 101 ? 6.43 -33.344 -7.383 1 95.69 101 GLU B O 1
ATOM 4335 N N . LEU B 1 102 ? 8.453 -34.156 -6.734 1 95.38 102 LEU B N 1
ATOM 4336 C CA . LEU B 1 102 ? 7.965 -35.531 -6.648 1 95.38 102 LEU B CA 1
ATOM 4337 C C . LEU B 1 102 ? 6.824 -35.625 -5.648 1 95.38 102 LEU B C 1
ATOM 4339 O O . LEU B 1 102 ? 5.781 -36.219 -5.945 1 95.38 102 LEU B O 1
ATOM 4343 N N . HIS B 1 103 ? 6.973 -35.062 -4.48 1 96.06 103 HIS B N 1
ATOM 4344 C CA . HIS B 1 103 ? 5.93 -35.062 -3.463 1 96.06 103 HIS B CA 1
ATOM 4345 C C . HIS B 1 103 ? 4.676 -34.344 -3.945 1 96.06 103 HIS B C 1
ATOM 4347 O O . HIS B 1 103 ? 3.557 -34.781 -3.676 1 96.06 103 HIS B O 1
ATOM 4353 N N . MET B 1 104 ? 4.844 -33.312 -4.645 1 98 104 MET B N 1
ATOM 4354 C CA . MET B 1 104 ? 3.711 -32.531 -5.145 1 98 104 MET B CA 1
ATOM 4355 C C . MET B 1 104 ? 2.857 -33.375 -6.094 1 98 104 MET B C 1
ATOM 4357 O O . MET B 1 104 ? 1.646 -33.5 -5.902 1 98 104 MET B O 1
ATOM 4361 N N . TYR B 1 105 ? 3.475 -34 -7.066 1 97.25 105 TYR B N 1
ATOM 4362 C CA . TYR B 1 105 ? 2.727 -34.688 -8.109 1 97.25 105 TYR B CA 1
ATOM 4363 C C . TYR B 1 105 ? 2.258 -36.062 -7.629 1 97.25 105 TYR B C 1
ATOM 4365 O O . TYR B 1 105 ? 1.217 -36.562 -8.07 1 97.25 105 TYR B O 1
ATOM 4373 N N . GLN B 1 106 ? 3.025 -36.594 -6.734 1 95.62 106 GLN B N 1
ATOM 4374 C CA . GLN B 1 106 ? 2.693 -37.938 -6.266 1 95.62 106 GLN B CA 1
ATOM 4375 C C . GLN B 1 106 ? 1.613 -37.875 -5.188 1 95.62 106 GLN B C 1
ATOM 4377 O O . GLN B 1 106 ? 0.782 -38.781 -5.098 1 95.62 106 GLN B O 1
ATOM 4382 N N . THR B 1 107 ? 1.646 -36.875 -4.406 1 96.69 107 THR B N 1
ATOM 4383 C CA . THR B 1 107 ? 0.819 -36.906 -3.205 1 96.69 107 THR B CA 1
ATOM 4384 C C . THR B 1 107 ? -0.094 -35.656 -3.148 1 96.69 107 THR B C 1
ATOM 4386 O O . THR B 1 107 ? -1.319 -35.812 -3.158 1 96.69 107 THR B O 1
ATOM 4389 N N . TYR B 1 108 ? 0.358 -34.5 -3.117 1 98.38 108 TYR B N 1
ATOM 4390 C CA . TYR B 1 108 ? -0.376 -33.312 -2.678 1 98.38 108 TYR B CA 1
ATOM 4391 C C . TYR B 1 108 ? -1.355 -32.844 -3.75 1 98.38 108 TYR B C 1
ATOM 4393 O O . TYR B 1 108 ? -2.537 -32.625 -3.469 1 98.38 108 TYR B O 1
ATOM 4401 N N . LEU B 1 109 ? -0.915 -32.719 -5.004 1 98.62 109 LEU B N 1
ATOM 4402 C CA . LEU B 1 109 ? -1.778 -32.188 -6.055 1 98.62 109 LEU B CA 1
ATOM 4403 C C . LEU B 1 109 ? -2.979 -33.125 -6.277 1 98.62 109 LEU B C 1
ATOM 4405 O O . LEU B 1 109 ? -4.117 -32.656 -6.363 1 98.62 109 LEU B O 1
ATOM 4409 N N . PRO B 1 110 ? -2.771 -34.438 -6.363 1 97.44 110 PRO B N 1
ATOM 4410 C CA . PRO B 1 110 ? -3.943 -35.312 -6.469 1 97.44 110 PRO B CA 1
ATOM 4411 C C . PRO B 1 110 ? -4.906 -35.156 -5.293 1 97.44 110 PRO B C 1
ATOM 4413 O O . PRO B 1 110 ? -6.125 -35.156 -5.484 1 97.44 110 PRO B O 1
ATOM 4416 N N . GLN B 1 111 ? -4.355 -35 -4.113 1 98.25 111 GLN B N 1
ATOM 4417 C CA . GLN B 1 111 ? -5.203 -34.844 -2.936 1 98.25 111 GLN B CA 1
ATOM 4418 C C . GLN B 1 111 ? -5.918 -33.5 -2.963 1 98.25 111 GLN B C 1
ATOM 4420 O O . GLN B 1 111 ? -7.074 -33.375 -2.551 1 98.25 111 GLN B O 1
ATOM 4425 N N . PHE B 1 112 ? -5.234 -32.438 -3.402 1 98.81 112 PHE B N 1
ATOM 4426 C CA . PHE B 1 112 ? -5.844 -31.125 -3.527 1 98.81 112 PHE B CA 1
ATOM 4427 C C . PHE B 1 112 ? -7.055 -31.172 -4.449 1 98.81 112 PHE B C 1
ATOM 4429 O O . PHE B 1 112 ? -8.133 -30.688 -4.098 1 98.81 112 PHE B O 1
ATOM 4436 N N . GLU B 1 113 ? -6.883 -31.766 -5.578 1 98.44 113 GLU B N 1
ATOM 4437 C CA . GLU B 1 113 ? -7.98 -31.859 -6.535 1 98.44 113 GLU B CA 1
ATOM 4438 C C . GLU B 1 113 ? -9.109 -32.75 -6 1 98.44 113 GLU B C 1
ATOM 4440 O O . GLU B 1 113 ? -10.281 -32.469 -6.254 1 98.44 113 GLU B O 1
ATOM 4445 N N . ALA B 1 114 ? -8.758 -33.75 -5.277 1 98.19 114 ALA B N 1
ATOM 4446 C CA . ALA B 1 114 ? -9.766 -34.625 -4.66 1 98.19 114 ALA B CA 1
ATOM 4447 C C . ALA B 1 114 ? -10.602 -33.844 -3.65 1 98.19 114 ALA B C 1
ATOM 4449 O O . ALA B 1 114 ? -11.812 -34.062 -3.529 1 98.19 114 ALA B O 1
ATOM 4450 N N . ILE B 1 115 ? -9.961 -32.969 -2.879 1 98.56 115 ILE B N 1
ATOM 4451 C CA . ILE B 1 115 ? -10.664 -32.156 -1.896 1 98.56 115 ILE B CA 1
ATOM 4452 C C . ILE B 1 115 ? -11.68 -31.25 -2.6 1 98.56 115 ILE B C 1
ATOM 4454 O O . ILE B 1 115 ? -12.812 -31.109 -2.133 1 98.56 115 ILE B O 1
ATOM 4458 N N . TYR B 1 116 ? -11.328 -30.672 -3.688 1 98.69 116 TYR B N 1
ATOM 4459 C CA . TYR B 1 116 ? -12.266 -29.859 -4.457 1 98.69 116 TYR B CA 1
ATOM 4460 C C . TYR B 1 116 ? -13.422 -30.719 -4.977 1 98.69 116 TYR B C 1
ATOM 4462 O O . TYR B 1 116 ? -14.578 -30.297 -4.941 1 98.69 116 TYR B O 1
ATOM 4470 N N . LYS B 1 117 ? -13.078 -31.875 -5.469 1 98.12 117 LYS B N 1
ATOM 4471 C CA . LYS B 1 117 ? -14.102 -32.781 -5.977 1 98.12 117 LYS B CA 1
ATOM 4472 C C . LYS B 1 117 ? -15.102 -33.156 -4.883 1 98.12 117 LYS B C 1
ATOM 4474 O O . LYS B 1 117 ? -16.312 -33.219 -5.137 1 98.12 117 LYS B O 1
ATOM 4479 N N . GLU B 1 118 ? -14.547 -33.406 -3.752 1 97.88 118 GLU B N 1
ATOM 4480 C CA . GLU B 1 118 ? -15.398 -33.688 -2.607 1 97.88 118 GLU B CA 1
ATOM 4481 C C . GLU B 1 118 ? -16.359 -32.531 -2.324 1 97.88 118 GLU B C 1
ATOM 4483 O O . GLU B 1 118 ? -17.484 -32.75 -1.864 1 97.88 118 GLU B O 1
ATOM 4488 N N . ALA B 1 119 ? -15.93 -31.375 -2.553 1 98.06 119 ALA B N 1
ATOM 4489 C CA . ALA B 1 119 ? -16.734 -30.172 -2.301 1 98.06 119 ALA B CA 1
ATOM 4490 C C . ALA B 1 119 ? -17.656 -29.875 -3.477 1 98.06 119 ALA B C 1
ATOM 4492 O O . ALA B 1 119 ? -18.391 -28.891 -3.465 1 98.06 119 ALA B O 1
ATOM 4493 N N . GLY B 1 120 ? -17.594 -30.656 -4.543 1 97.81 120 GLY B N 1
ATOM 4494 C CA . GLY B 1 120 ? -18.516 -30.547 -5.668 1 97.81 120 GLY B CA 1
ATOM 4495 C C . GLY B 1 120 ? -17.938 -29.75 -6.832 1 97.81 120 GLY B C 1
ATOM 4496 O O . GLY B 1 120 ? -18.672 -29.359 -7.738 1 97.81 120 GLY B O 1
ATOM 4497 N N . GLU B 1 121 ? -16.641 -29.453 -6.785 1 97.75 121 GLU B N 1
ATOM 4498 C CA . GLU B 1 121 ? -15.977 -28.688 -7.84 1 97.75 121 GLU B CA 1
ATOM 4499 C C . GLU B 1 121 ? -14.875 -29.5 -8.516 1 97.75 121 GLU B C 1
ATOM 4501 O O . GLU B 1 121 ? -14.094 -30.172 -7.836 1 97.75 121 GLU B O 1
ATOM 4506 N N . GLU B 1 122 ? -14.859 -29.484 -9.82 1 96.38 122 GLU B N 1
ATOM 4507 C CA . GLU B 1 122 ? -13.781 -30.109 -10.586 1 96.38 122 GLU B CA 1
ATOM 4508 C C . GLU B 1 122 ? -12.742 -29.078 -11.016 1 96.38 122 GLU B C 1
ATOM 4510 O O . GLU B 1 122 ? -12.898 -28.422 -12.047 1 96.38 122 GLU B O 1
ATOM 4515 N N . ILE B 1 123 ? -11.773 -28.938 -10.219 1 96.5 123 ILE B N 1
ATOM 4516 C CA . ILE B 1 123 ? -10.719 -27.969 -10.484 1 96.5 123 ILE B CA 1
ATOM 4517 C C . ILE B 1 123 ? -9.406 -28.703 -10.766 1 96.5 123 ILE B C 1
ATOM 4519 O O . ILE B 1 123 ? -8.938 -29.484 -9.938 1 96.5 123 ILE B O 1
ATOM 4523 N N . GLN B 1 124 ? -8.867 -28.562 -11.93 1 96.5 124 GLN B N 1
ATOM 4524 C CA . GLN B 1 124 ? -7.559 -29.109 -12.289 1 96.5 124 GLN B CA 1
ATOM 4525 C C . GLN B 1 124 ? -6.449 -28.109 -11.977 1 96.5 124 GLN B C 1
ATOM 4527 O O . GLN B 1 124 ? -6.453 -26.984 -12.484 1 96.5 124 GLN B O 1
ATOM 4532 N N . LEU B 1 125 ? -5.512 -28.5 -11.148 1 97.62 125 LEU B N 1
ATOM 4533 C CA . LEU B 1 125 ? -4.488 -27.562 -10.68 1 97.62 125 LEU B CA 1
ATOM 4534 C C . LEU B 1 125 ? -3.17 -27.797 -11.414 1 97.62 125 LEU B C 1
ATOM 4536 O O . LEU B 1 125 ? -2.291 -26.938 -11.406 1 97.62 125 LEU B O 1
ATOM 4540 N N . ALA B 1 126 ? -2.971 -28.953 -12.047 1 97.38 126 ALA B N 1
ATOM 4541 C CA . ALA B 1 126 ? -1.713 -29.328 -12.688 1 97.38 126 ALA B CA 1
ATOM 4542 C C . ALA B 1 126 ? -1.955 -30.312 -13.828 1 97.38 126 ALA B C 1
ATOM 4544 O O . ALA B 1 126 ? -3.037 -30.891 -13.945 1 97.38 126 ALA B O 1
ATOM 4545 N N . PRO B 1 127 ? -0.945 -30.406 -14.703 1 96.31 127 PRO B N 1
ATOM 4546 C CA . PRO B 1 127 ? -1.067 -31.484 -15.688 1 96.31 127 PRO B CA 1
ATOM 4547 C C . PRO B 1 127 ? -1.178 -32.875 -15.047 1 96.31 127 PRO B C 1
ATOM 4549 O O . PRO B 1 127 ? -0.574 -33.125 -14 1 96.31 127 PRO B O 1
ATOM 4552 N N . LYS B 1 128 ? -1.873 -33.688 -15.734 1 95 128 LYS B N 1
ATOM 4553 C CA . LYS B 1 128 ? -1.907 -35.062 -15.258 1 95 128 LYS B CA 1
ATOM 4554 C C . LYS B 1 128 ? -0.52 -35.688 -15.297 1 95 128 LYS B C 1
ATOM 4556 O O . LYS B 1 128 ? 0.108 -35.75 -16.359 1 95 128 LYS B O 1
ATOM 4561 N N . CYS B 1 129 ? -0.033 -36.031 -14.18 1 96.69 129 CYS B N 1
ATOM 4562 C CA . CYS B 1 129 ? 1.217 -36.781 -14.094 1 96.69 129 CYS B CA 1
ATOM 4563 C C . CYS B 1 129 ? 0.961 -38.281 -14.148 1 96.69 129 CYS B C 1
ATOM 4565 O O . CYS B 1 129 ? 0.414 -38.844 -13.203 1 96.69 129 CYS B O 1
ATOM 4567 N N . LEU B 1 130 ? 1.372 -38.875 -15.211 1 95.94 130 LEU B N 1
ATOM 4568 C CA . LEU B 1 130 ? 1.024 -40.281 -15.492 1 95.94 130 LEU B CA 1
ATOM 4569 C C . LEU B 1 130 ? 1.968 -41.219 -14.758 1 95.94 130 LEU B C 1
ATOM 4571 O O . LEU B 1 130 ? 1.603 -42.375 -14.469 1 95.94 130 LEU B O 1
ATOM 4575 N N . GLN B 1 131 ? 3.141 -40.75 -14.516 1 94.81 131 GLN B N 1
ATOM 4576 C CA . GLN B 1 131 ? 4.125 -41.594 -13.836 1 94.81 131 GLN B CA 1
ATOM 4577 C C . GLN B 1 131 ? 5.172 -40.719 -13.133 1 94.81 131 GLN B C 1
ATOM 4579 O O . GLN B 1 131 ? 5.629 -39.719 -13.68 1 94.81 131 GLN B O 1
ATOM 4584 N N . THR B 1 132 ? 5.395 -41.031 -11.883 1 94.19 132 THR B N 1
ATOM 4585 C CA . THR B 1 132 ? 6.562 -40.531 -11.156 1 94.19 132 THR B CA 1
ATOM 4586 C C . THR B 1 132 ? 7.512 -41.688 -10.828 1 94.19 132 THR B C 1
ATOM 4588 O O . THR B 1 132 ? 7.07 -42.781 -10.484 1 94.19 132 THR B O 1
ATOM 4591 N N . GLU B 1 133 ? 8.773 -41.406 -11.031 1 91.19 133 GLU B N 1
ATOM 4592 C CA . GLU B 1 133 ? 9.734 -42.469 -10.773 1 91.19 133 GLU B CA 1
ATOM 4593 C C . GLU B 1 133 ? 11.016 -41.906 -10.148 1 91.19 133 GLU B C 1
ATOM 4595 O O . GLU B 1 133 ? 11.508 -40.875 -10.562 1 91.19 133 GLU B O 1
ATOM 4600 N N . GLU B 1 134 ? 11.375 -42.531 -9.133 1 89.69 134 GLU B N 1
ATOM 4601 C CA . GLU B 1 134 ? 12.695 -42.312 -8.555 1 89.69 134 GLU B CA 1
ATOM 4602 C C . GLU B 1 134 ? 13.633 -43.469 -8.828 1 89.69 134 GLU B C 1
ATOM 4604 O O . GLU B 1 134 ? 13.32 -44.625 -8.484 1 89.69 134 GLU B O 1
ATOM 4609 N N . ARG B 1 135 ? 14.68 -43.156 -9.539 1 84 135 ARG B N 1
ATOM 4610 C CA . ARG B 1 135 ? 15.688 -44.188 -9.852 1 84 135 ARG B CA 1
ATOM 4611 C C . ARG B 1 135 ? 17.078 -43.719 -9.422 1 84 135 ARG B C 1
ATOM 4613 O O . ARG B 1 135 ? 17.219 -42.625 -8.852 1 84 135 ARG B O 1
ATOM 4620 N N . ASP B 1 136 ? 18.062 -44.625 -9.594 1 77.25 136 ASP B N 1
ATOM 4621 C CA . ASP B 1 136 ? 19.438 -44.312 -9.219 1 77.25 136 ASP B CA 1
ATOM 4622 C C . ASP B 1 136 ? 19.922 -43.062 -9.93 1 77.25 136 ASP B C 1
ATOM 4624 O O . ASP B 1 136 ? 20.734 -42.312 -9.375 1 77.25 136 ASP B O 1
ATOM 4628 N N . ASP B 1 137 ? 19.281 -42.844 -11.07 1 75.12 137 ASP B N 1
ATOM 4629 C CA . ASP B 1 137 ? 19.781 -41.719 -11.852 1 75.12 137 ASP B CA 1
ATOM 4630 C C . ASP B 1 137 ? 18.922 -40.469 -11.617 1 75.12 137 ASP B C 1
ATOM 4632 O O . ASP B 1 137 ? 19.156 -39.438 -12.25 1 75.12 137 ASP B O 1
ATOM 4636 N N . GLY B 1 138 ? 18.016 -40.625 -10.805 1 86.81 138 GLY B N 1
ATOM 4637 C CA . GLY B 1 138 ? 17.297 -39.375 -10.453 1 86.81 138 GLY B CA 1
ATOM 4638 C C . GLY B 1 138 ? 15.797 -39.562 -10.43 1 86.81 138 GLY B C 1
ATOM 4639 O O . GLY B 1 138 ? 15.297 -40.656 -10.234 1 86.81 138 GLY B O 1
ATOM 4640 N N . ILE B 1 139 ? 15.133 -38.469 -10.453 1 92 139 ILE B N 1
ATOM 4641 C CA . ILE B 1 139 ? 13.672 -38.406 -10.398 1 92 139 ILE B CA 1
ATOM 4642 C C . ILE B 1 139 ? 13.117 -38 -11.766 1 92 139 ILE B C 1
ATOM 4644 O O . ILE B 1 139 ? 13.609 -37.062 -12.398 1 92 139 ILE B O 1
ATOM 4648 N N . HIS B 1 140 ? 12.156 -38.75 -12.242 1 92.94 140 HIS B N 1
ATOM 4649 C CA . HIS B 1 140 ? 11.602 -38.594 -13.586 1 92.94 140 HIS B CA 1
ATOM 4650 C C . HIS B 1 140 ? 10.078 -38.5 -13.539 1 92.94 140 HIS B C 1
ATOM 4652 O O . HIS B 1 140 ? 9.43 -39.156 -12.727 1 92.94 140 HIS B O 1
ATOM 4658 N N . PHE B 1 141 ? 9.562 -37.656 -14.367 1 95.5 141 PHE B N 1
ATOM 4659 C CA . PHE B 1 141 ? 8.125 -37.469 -14.484 1 95.5 141 PHE B CA 1
ATOM 4660 C C . PHE B 1 141 ? 7.664 -37.688 -15.922 1 95.5 141 PHE B C 1
ATOM 4662 O O . PHE B 1 141 ? 8.328 -37.281 -16.859 1 95.5 141 PHE B O 1
ATOM 4669 N N . ILE B 1 142 ? 6.59 -38.375 -16.156 1 96.56 142 ILE B N 1
ATOM 4670 C CA . ILE B 1 142 ? 5.891 -38.469 -17.438 1 96.56 142 ILE B CA 1
ATOM 4671 C C . ILE B 1 142 ? 4.527 -37.781 -17.312 1 96.56 142 ILE B C 1
ATOM 4673 O O . ILE B 1 142 ? 3.693 -38.188 -16.5 1 96.56 142 ILE B O 1
ATOM 4677 N N . PHE B 1 143 ? 4.34 -36.75 -18.141 1 97 143 PHE B N 1
ATOM 4678 C CA . PHE B 1 143 ? 3.107 -36 -18.109 1 97 143 PHE B CA 1
ATOM 4679 C C . PHE B 1 143 ? 2.311 -36.188 -19.391 1 97 143 PHE B C 1
ATOM 4681 O O . PHE B 1 143 ? 2.875 -36.5 -20.438 1 97 143 PHE B O 1
ATOM 4688 N N . GLU B 1 144 ? 0.999 -36 -19.25 1 95.62 144 GLU B N 1
ATOM 4689 C CA . GLU B 1 144 ? 0.223 -35.781 -20.469 1 95.62 144 GLU B CA 1
ATOM 4690 C C . GLU B 1 144 ? 0.769 -34.562 -21.25 1 95.62 144 GLU B C 1
ATOM 4692 O O . GLU B 1 144 ? 1.35 -33.656 -20.672 1 95.62 144 GLU B O 1
ATOM 4697 N N . ASP B 1 145 ? 0.699 -34.688 -22.516 1 95.94 145 ASP B N 1
ATOM 4698 C CA . ASP B 1 145 ? 1.135 -33.562 -23.359 1 95.94 145 ASP B CA 1
ATOM 4699 C C . ASP B 1 145 ? 0.019 -32.531 -23.516 1 95.94 145 ASP B C 1
ATOM 4701 O O . ASP B 1 145 ? -0.868 -32.688 -24.359 1 95.94 145 ASP B O 1
ATOM 4705 N N . LEU B 1 146 ? 0.161 -31.406 -22.875 1 95.31 146 LEU B N 1
ATOM 4706 C CA . LEU B 1 146 ? -0.864 -30.359 -22.891 1 95.31 146 LEU B CA 1
ATOM 4707 C C . LEU B 1 146 ? -0.918 -29.672 -24.234 1 95.31 146 LEU B C 1
ATOM 4709 O O . LEU B 1 146 ? -1.914 -29.016 -24.562 1 95.31 146 LEU B O 1
ATOM 4713 N N . GLY B 1 147 ? 0.178 -29.766 -24.984 1 92.94 147 GLY B N 1
ATOM 4714 C CA . GLY B 1 147 ? 0.142 -29.266 -26.359 1 92.94 147 GLY B CA 1
ATOM 4715 C C . GLY B 1 147 ? -0.928 -29.922 -27.203 1 92.94 147 GLY B C 1
ATOM 4716 O O . GLY B 1 147 ? -1.565 -29.25 -28.031 1 92.94 147 GLY B O 1
ATOM 4717 N N . GL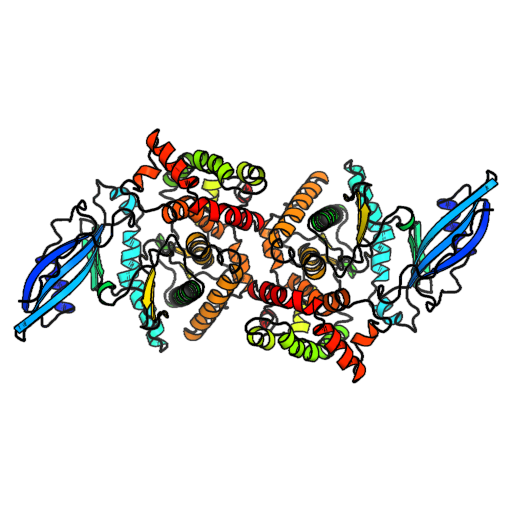U B 1 148 ? -1.062 -31.188 -27 1 92 148 GLU B N 1
ATOM 4718 C CA . GLU B 1 148 ? -2.09 -31.938 -27.719 1 92 148 GLU B CA 1
ATOM 4719 C C . GLU B 1 148 ? -3.488 -31.469 -27.328 1 92 148 GLU B C 1
ATOM 4721 O O . GLU B 1 148 ? -4.434 -31.609 -28.109 1 92 148 GLU B O 1
ATOM 4726 N N . LEU B 1 149 ? -3.586 -30.969 -26.172 1 93.44 149 LEU B N 1
ATOM 4727 C CA . LEU B 1 149 ? -4.859 -30.453 -25.672 1 93.44 149 LEU B CA 1
ATOM 4728 C C . LEU B 1 149 ? -4.996 -28.953 -25.984 1 93.44 149 LEU B C 1
ATOM 4730 O O . LEU B 1 149 ? -5.891 -28.297 -25.469 1 93.44 149 LEU B O 1
ATOM 4734 N N . GLN B 1 150 ? -4.059 -28.406 -26.719 1 94.81 150 GLN B N 1
ATOM 4735 C CA . GLN B 1 150 ? -4.082 -27.062 -27.281 1 94.81 150 GLN B CA 1
ATOM 4736 C C . GLN B 1 150 ? -3.742 -26.016 -26.234 1 94.81 150 GLN B C 1
ATOM 4738 O O . GLN B 1 150 ? -4.199 -24.859 -26.312 1 94.81 150 GLN B O 1
ATOM 4743 N N . PHE B 1 151 ? -3.141 -26.453 -25.203 1 96.12 151 PHE B N 1
ATOM 4744 C CA . PHE B 1 151 ? -2.578 -25.484 -24.281 1 96.12 151 PHE B CA 1
ATOM 4745 C C . PHE B 1 151 ? -1.309 -24.859 -24.844 1 96.12 151 PHE B C 1
ATOM 4747 O O . PHE B 1 151 ? -0.525 -25.531 -25.516 1 96.12 151 PHE B O 1
ATOM 4754 N N . GLN B 1 152 ? -1.096 -23.672 -24.562 1 94.25 152 GLN B N 1
ATOM 4755 C CA . GLN B 1 152 ? 0.103 -23 -25.031 1 94.25 152 GLN B CA 1
ATOM 4756 C C . GLN B 1 152 ? 0.563 -21.938 -24.031 1 94.25 152 GLN B C 1
ATOM 4758 O O . GLN B 1 152 ? -0.234 -21.438 -23.234 1 94.25 152 GLN B O 1
ATOM 4763 N N . ASN B 1 153 ? 1.848 -21.625 -24.094 1 91.81 153 ASN B N 1
ATOM 4764 C CA . ASN B 1 153 ? 2.389 -20.531 -23.297 1 91.81 153 ASN B CA 1
ATOM 4765 C C . ASN B 1 153 ? 1.985 -19.172 -23.844 1 91.81 153 ASN B C 1
ATOM 4767 O O . ASN B 1 153 ? 1.501 -19.078 -24.969 1 91.81 153 ASN B O 1
ATOM 4771 N N . VAL B 1 154 ? 2.207 -18.188 -22.984 1 91.5 154 VAL B N 1
ATOM 4772 C CA . VAL B 1 154 ? 2.027 -16.797 -23.406 1 91.5 154 VAL B CA 1
ATOM 4773 C C . VAL B 1 154 ? 3.385 -16.172 -23.734 1 91.5 154 VAL B C 1
ATOM 4775 O O . VAL B 1 154 ? 4.43 -16.734 -23.391 1 91.5 154 VAL B O 1
ATOM 4778 N N . ASP B 1 155 ? 3.385 -15.086 -24.5 1 90.44 155 ASP B N 1
ATOM 4779 C CA . ASP B 1 155 ? 4.605 -14.336 -24.766 1 90.44 155 ASP B CA 1
ATOM 4780 C C . ASP B 1 155 ? 5.141 -13.695 -23.484 1 90.44 155 ASP B C 1
ATOM 4782 O O . ASP B 1 155 ? 4.594 -12.695 -23 1 90.44 155 ASP B O 1
ATOM 4786 N N . ARG B 1 156 ? 6.191 -14.195 -23 1 88.69 156 ARG B N 1
ATOM 4787 C CA . ARG B 1 156 ? 6.711 -13.773 -21.703 1 88.69 156 ARG B CA 1
ATOM 4788 C C . ARG B 1 156 ? 7.199 -12.336 -21.75 1 88.69 156 ARG B C 1
ATOM 4790 O O . ARG B 1 156 ? 7.23 -11.648 -20.719 1 88.69 156 ARG B O 1
ATOM 4797 N N . ILE B 1 157 ? 7.625 -11.805 -22.859 1 90 157 ILE B N 1
ATOM 4798 C CA . ILE B 1 157 ? 8.172 -10.453 -22.969 1 90 157 ILE B CA 1
ATOM 4799 C C . ILE B 1 157 ? 7.039 -9.43 -22.891 1 90 157 ILE B C 1
ATOM 4801 O O . ILE B 1 157 ? 7.188 -8.391 -22.25 1 90 157 ILE B O 1
ATOM 4805 N N . LYS B 1 158 ? 5.906 -9.789 -23.469 1 93.12 158 LYS B N 1
ATOM 4806 C CA . LYS B 1 158 ? 4.773 -8.875 -23.5 1 93.12 158 LYS B CA 1
ATOM 4807 C C . LYS B 1 158 ? 4.09 -8.797 -22.141 1 93.12 158 LYS B C 1
ATOM 4809 O O . LYS B 1 158 ? 3.488 -7.781 -21.797 1 93.12 158 LYS B O 1
ATOM 4814 N N . GLY B 1 159 ? 4.164 -9.844 -21.375 1 95.62 159 GLY B N 1
ATOM 4815 C CA . GLY B 1 159 ? 3.48 -9.906 -20.094 1 95.62 159 GLY B CA 1
ATOM 4816 C C . GLY B 1 159 ? 2.018 -10.297 -20.203 1 95.62 159 GLY B C 1
ATOM 4817 O O . GLY B 1 159 ? 1.497 -10.43 -21.312 1 95.62 159 GLY B O 1
ATOM 4818 N N . LEU B 1 160 ? 1.365 -10.469 -19.156 1 98.31 160 LEU B N 1
ATOM 4819 C CA . LEU B 1 160 ? -0.027 -10.898 -19.094 1 98.31 160 LEU B CA 1
ATOM 4820 C C . LEU B 1 160 ? -0.966 -9.695 -19.062 1 98.31 160 LEU B C 1
ATOM 4822 O O . LEU B 1 160 ? -0.81 -8.805 -18.219 1 98.31 160 LEU B O 1
ATOM 4826 N N . ASP B 1 161 ? -1.907 -9.68 -20 1 98 161 ASP B N 1
ATOM 4827 C CA . ASP B 1 161 ? -2.922 -8.633 -19.953 1 98 161 ASP B CA 1
ATOM 4828 C C . ASP B 1 161 ? -3.922 -8.891 -18.828 1 98 161 ASP B C 1
ATOM 4830 O O . ASP B 1 161 ? -3.752 -9.82 -18.031 1 98 161 ASP B O 1
ATOM 4834 N N . MET B 1 162 ? -4.938 -8.078 -18.688 1 98.19 162 MET B N 1
ATOM 4835 C CA . MET B 1 162 ? -5.848 -8.094 -17.547 1 98.19 162 MET B CA 1
ATOM 4836 C C . MET B 1 162 ? -6.586 -9.43 -17.453 1 98.19 162 MET B C 1
ATOM 4838 O O . MET B 1 162 ? -6.703 -10.008 -16.375 1 98.19 162 MET B O 1
ATOM 4842 N N . GLU B 1 163 ? -7.117 -9.906 -18.531 1 98.19 163 GLU B N 1
ATOM 4843 C CA . GLU B 1 163 ? -7.855 -11.164 -18.531 1 98.19 163 GLU B CA 1
ATOM 4844 C C . GLU B 1 163 ? -6.973 -12.32 -18.078 1 98.19 163 GLU B C 1
ATOM 4846 O O . GLU B 1 163 ? -7.395 -13.148 -17.281 1 98.19 163 GLU B O 1
ATOM 4851 N N . HIS B 1 164 ? -5.77 -12.359 -18.625 1 98.69 164 HIS B N 1
ATOM 4852 C CA . HIS B 1 164 ? -4.824 -13.406 -18.25 1 98.69 164 HIS B CA 1
ATOM 4853 C C . HIS B 1 164 ? -4.457 -13.305 -16.766 1 98.69 164 HIS B C 1
ATOM 4855 O O . HIS B 1 164 ? -4.461 -14.312 -16.062 1 98.69 164 HIS B O 1
ATOM 4861 N N . MET B 1 165 ? -4.148 -12.07 -16.312 1 98.75 165 MET B N 1
ATOM 4862 C CA . MET B 1 165 ? -3.799 -11.883 -14.906 1 98.75 165 MET B CA 1
ATOM 4863 C C . MET B 1 165 ? -4.93 -12.352 -13.992 1 98.75 165 MET B C 1
ATOM 4865 O O . MET B 1 165 ? -4.691 -13.062 -13.016 1 98.75 165 MET B O 1
ATOM 4869 N N . LYS B 1 166 ? -6.137 -11.977 -14.312 1 98.69 166 LYS B N 1
ATOM 4870 C CA . LYS B 1 166 ? -7.281 -12.383 -13.5 1 98.69 166 LYS B CA 1
ATOM 4871 C C . LYS B 1 166 ? -7.395 -13.898 -13.438 1 98.69 166 LYS B C 1
ATOM 4873 O O . LYS B 1 166 ? -7.613 -14.469 -12.367 1 98.69 166 LYS B O 1
ATOM 4878 N N . THR B 1 167 ? -7.219 -14.508 -14.57 1 98.75 167 THR B N 1
ATOM 4879 C CA . THR B 1 167 ? -7.312 -15.961 -14.656 1 98.75 167 THR B CA 1
ATOM 4880 C C . THR B 1 167 ? -6.242 -16.625 -13.797 1 98.75 167 THR B C 1
ATOM 4882 O O . THR B 1 167 ? -6.527 -17.578 -13.062 1 98.75 167 THR B O 1
ATOM 4885 N N . VAL B 1 168 ? -5.023 -16.125 -13.875 1 98.81 168 VAL B N 1
ATOM 4886 C CA . VAL B 1 168 ? -3.904 -16.672 -13.117 1 98.81 168 VAL B CA 1
ATOM 4887 C C . VAL B 1 168 ? -4.156 -16.484 -11.617 1 98.81 168 VAL B C 1
ATOM 4889 O O . VAL B 1 168 ? -3.939 -17.406 -10.828 1 98.81 168 VAL B O 1
ATOM 4892 N N . LEU B 1 169 ? -4.637 -15.32 -11.242 1 98.88 169 LEU B N 1
ATOM 4893 C CA . LEU B 1 169 ? -4.859 -15.008 -9.836 1 98.88 169 LEU B CA 1
ATOM 4894 C C . LEU B 1 169 ? -5.984 -15.867 -9.266 1 98.88 169 LEU B C 1
ATOM 4896 O O . LEU B 1 169 ? -5.926 -16.281 -8.102 1 98.88 169 LEU B O 1
ATOM 4900 N N . TYR B 1 170 ? -6.992 -16.156 -10.07 1 98.81 170 TYR B N 1
ATOM 4901 C CA . TYR B 1 170 ? -8.055 -17.062 -9.648 1 98.81 170 TYR B CA 1
ATOM 4902 C C . TYR B 1 170 ? -7.516 -18.469 -9.406 1 98.81 170 TYR B C 1
ATOM 4904 O O . TYR B 1 170 ? -7.781 -19.062 -8.367 1 98.81 170 TYR B O 1
ATOM 4912 N N . LYS B 1 171 ? -6.754 -18.906 -10.352 1 98.81 171 LYS B N 1
ATOM 4913 C CA . LYS B 1 171 ? -6.191 -20.25 -10.227 1 98.81 171 LYS B CA 1
ATOM 4914 C C . LYS B 1 171 ? -5.234 -20.328 -9.039 1 98.81 171 LYS B C 1
ATOM 4916 O O . LYS B 1 171 ? -5.219 -21.328 -8.312 1 98.81 171 LYS B O 1
ATOM 4921 N N . LEU B 1 172 ? -4.449 -19.328 -8.875 1 98.88 172 LEU B N 1
ATOM 4922 C CA . LEU B 1 172 ? -3.533 -19.25 -7.742 1 98.88 172 LEU B CA 1
ATOM 4923 C C . LEU B 1 172 ? -4.293 -19.312 -6.422 1 98.88 172 LEU B C 1
ATOM 4925 O O . LEU B 1 172 ? -3.889 -20.031 -5.5 1 98.88 172 LEU B O 1
ATOM 4929 N N . ALA B 1 173 ? -5.379 -18.547 -6.344 1 98.94 173 ALA B N 1
ATOM 4930 C CA . ALA B 1 173 ? -6.219 -18.547 -5.148 1 98.94 173 ALA B CA 1
ATOM 4931 C C . ALA B 1 173 ? -6.781 -19.938 -4.879 1 98.94 173 ALA B C 1
ATOM 4933 O O . ALA B 1 173 ? -6.828 -20.375 -3.729 1 98.94 173 ALA B O 1
ATOM 4934 N N . GLU B 1 174 ? -7.227 -20.625 -5.941 1 98.94 174 GLU B N 1
ATOM 4935 C CA . GLU B 1 174 ? -7.73 -21.984 -5.812 1 98.94 174 GLU B CA 1
ATOM 4936 C C . GLU B 1 174 ? -6.664 -22.906 -5.23 1 98.94 174 GLU B C 1
ATOM 4938 O O . GLU B 1 174 ? -6.941 -23.688 -4.312 1 98.94 174 GLU B O 1
ATOM 4943 N N . PHE B 1 175 ? -5.488 -22.812 -5.715 1 98.94 175 PHE B N 1
ATOM 4944 C CA . PHE B 1 175 ? -4.375 -23.625 -5.242 1 98.94 175 PHE B CA 1
ATOM 4945 C C . PHE B 1 175 ? -4.066 -23.312 -3.781 1 98.94 175 PHE B C 1
ATOM 4947 O O . PHE B 1 175 ? -3.959 -24.219 -2.959 1 98.94 175 PHE B O 1
ATOM 4954 N N . HIS B 1 176 ? -3.955 -22.016 -3.432 1 98.94 176 HIS B N 1
ATOM 4955 C CA . HIS B 1 176 ? -3.605 -21.594 -2.082 1 98.94 176 HIS B CA 1
ATOM 4956 C C . HIS B 1 176 ? -4.676 -22.016 -1.078 1 98.94 176 HIS B C 1
ATOM 4958 O O . HIS B 1 176 ? -4.355 -22.438 0.033 1 98.94 176 HIS B O 1
ATOM 4964 N N . ALA B 1 177 ? -5.934 -21.859 -1.456 1 98.94 177 ALA B N 1
ATOM 4965 C CA . ALA B 1 177 ? -7.031 -22.188 -0.546 1 98.94 177 ALA B CA 1
ATOM 4966 C C . ALA B 1 177 ? -7.008 -23.656 -0.147 1 98.94 177 ALA B C 1
ATOM 4968 O O . ALA B 1 177 ? -7.07 -23.984 1.04 1 98.94 177 ALA B O 1
ATOM 4969 N N . VAL B 1 178 ? -6.863 -24.547 -1.13 1 98.88 178 VAL B N 1
ATOM 4970 C CA . VAL B 1 178 ? -6.938 -25.969 -0.842 1 98.88 178 VAL B CA 1
ATOM 4971 C C . VAL B 1 178 ? -5.691 -26.406 -0.079 1 98.88 178 VAL B C 1
ATOM 4973 O O . VAL B 1 178 ? -5.758 -27.281 0.783 1 98.88 178 VAL B O 1
ATOM 4976 N N . ALA B 1 179 ? -4.559 -25.812 -0.385 1 98.88 179 ALA B N 1
ATOM 4977 C CA . ALA B 1 179 ? -3.346 -26.125 0.365 1 98.88 179 ALA B CA 1
ATOM 4978 C C . ALA B 1 179 ? -3.5 -25.75 1.838 1 98.88 179 ALA B C 1
ATOM 4980 O O . ALA B 1 179 ? -3.055 -26.5 2.719 1 98.88 179 ALA B O 1
ATOM 4981 N N . ALA B 1 180 ? -4.082 -24.609 2.078 1 98.75 180 ALA B N 1
ATOM 4982 C CA . ALA B 1 180 ? -4.328 -24.203 3.459 1 98.75 180 ALA B CA 1
ATOM 4983 C C . ALA B 1 180 ? -5.266 -25.188 4.164 1 98.75 180 ALA B C 1
ATOM 4985 O O . ALA B 1 180 ? -5.031 -25.562 5.312 1 98.75 180 ALA B O 1
ATOM 4986 N N . VAL B 1 181 ? -6.312 -25.578 3.492 1 98.69 181 VAL B N 1
ATOM 4987 C CA . VAL B 1 181 ? -7.277 -26.531 4.047 1 98.69 181 VAL B CA 1
ATOM 4988 C C . VAL B 1 181 ? -6.602 -27.875 4.289 1 98.69 181 VAL B C 1
ATOM 4990 O O . VAL B 1 181 ? -6.875 -28.547 5.289 1 98.69 181 VAL B O 1
ATOM 4993 N N . TYR B 1 182 ? -5.742 -28.266 3.377 1 98.62 182 TYR B N 1
ATOM 4994 C CA . TYR B 1 182 ? -5.008 -29.516 3.531 1 98.62 182 TYR B CA 1
ATOM 4995 C C . TYR B 1 182 ? -4.188 -29.516 4.816 1 98.62 182 TYR B C 1
ATOM 4997 O O . TYR B 1 182 ? -4.176 -30.5 5.551 1 98.62 182 TYR B O 1
ATOM 5005 N N . VAL B 1 183 ? -3.482 -28.438 5.078 1 97.69 183 VAL B N 1
ATOM 5006 C CA . VAL B 1 183 ? -2.66 -28.328 6.277 1 97.69 183 VAL B CA 1
ATOM 5007 C C . VAL B 1 183 ? -3.541 -28.422 7.52 1 97.69 183 VAL B C 1
ATOM 5009 O O . VAL B 1 183 ? -3.156 -29.047 8.516 1 97.69 183 VAL B O 1
ATOM 5012 N N . GLU B 1 184 ? -4.664 -27.766 7.414 1 96.31 184 GLU B N 1
ATOM 5013 C CA . GLU B 1 184 ? -5.609 -27.828 8.523 1 96.31 184 GLU B CA 1
ATOM 5014 C C . GLU B 1 184 ? -6.043 -29.266 8.805 1 96.31 184 GLU B C 1
ATOM 5016 O O . GLU B 1 184 ? -6.145 -29.672 9.961 1 96.31 184 GLU B O 1
ATOM 5021 N N . ARG B 1 185 ? -6.246 -30.062 7.777 1 96.38 185 ARG B N 1
ATOM 5022 C CA . ARG B 1 185 ? -6.812 -31.406 7.891 1 96.38 185 ARG B CA 1
ATOM 5023 C C . ARG B 1 185 ? -5.723 -32.438 8.172 1 96.38 185 ARG B C 1
ATOM 5025 O O . ARG B 1 185 ? -5.969 -33.438 8.844 1 96.38 185 ARG B O 1
ATOM 5032 N N . ASN B 1 186 ? -4.5 -32.25 7.68 1 97.19 186 ASN B N 1
ATOM 5033 C CA . ASN B 1 186 ? -3.516 -33.312 7.664 1 97.19 186 ASN B CA 1
ATOM 5034 C C . ASN B 1 186 ? -2.254 -32.938 8.43 1 97.19 186 ASN B C 1
ATOM 5036 O O . ASN B 1 186 ? -1.393 -33.781 8.68 1 97.19 186 ASN B O 1
ATOM 5040 N N . GLY B 1 187 ? -2.158 -31.641 8.836 1 96.25 187 GLY B N 1
ATOM 5041 C CA . GLY B 1 187 ? -0.94 -31.188 9.484 1 96.25 187 GLY B CA 1
ATOM 5042 C C . GLY B 1 187 ? 0.039 -30.531 8.523 1 96.25 187 GLY B C 1
ATOM 5043 O O . GLY B 1 187 ? -0.239 -30.422 7.332 1 96.25 187 GLY B O 1
ATOM 5044 N N . PRO B 1 188 ? 1.155 -30.109 9 1 96.69 188 PRO B N 1
ATOM 5045 C CA . PRO B 1 188 ? 2.098 -29.328 8.195 1 96.69 188 PRO B CA 1
ATOM 5046 C C . PRO B 1 188 ? 2.783 -30.172 7.117 1 96.69 188 PRO B C 1
ATOM 5048 O O . PRO B 1 188 ? 2.889 -31.391 7.254 1 96.69 188 PRO B O 1
ATOM 5051 N N . PHE B 1 189 ? 3.229 -29.531 6.094 1 97.31 189 PHE B N 1
ATOM 5052 C CA . PHE B 1 189 ? 4.082 -30.156 5.094 1 97.31 189 PHE B CA 1
ATOM 5053 C C . PHE B 1 189 ? 5.434 -30.531 5.691 1 97.31 189 PHE B C 1
ATOM 5055 O O . PHE B 1 189 ? 5.801 -30.031 6.762 1 97.31 189 PHE B O 1
ATOM 5062 N N . PRO B 1 190 ? 6.188 -31.406 4.977 1 95.69 190 PRO B N 1
ATOM 5063 C CA . PRO B 1 190 ? 7.551 -31.703 5.422 1 95.69 190 PRO B CA 1
ATOM 5064 C C . PRO B 1 190 ? 8.461 -30.484 5.422 1 95.69 190 PRO B C 1
ATOM 5066 O O . PRO B 1 190 ? 8.18 -29.5 4.73 1 95.69 190 PRO B O 1
ATOM 5069 N N . LYS B 1 191 ? 9.539 -30.562 6.09 1 93.19 191 LYS B N 1
ATOM 5070 C CA . LYS B 1 191 ? 10.414 -29.422 6.375 1 93.19 191 LYS B CA 1
ATOM 5071 C C . LYS B 1 191 ? 11 -28.844 5.09 1 93.19 191 LYS B C 1
ATOM 5073 O O . LYS B 1 191 ? 11.352 -27.672 5.035 1 93.19 191 LYS B O 1
ATOM 5078 N N . GLU B 1 192 ? 11.094 -29.672 4.109 1 92.5 192 GLU B N 1
ATOM 5079 C CA . GLU B 1 192 ? 11.633 -29.219 2.834 1 92.5 192 GLU B CA 1
ATOM 5080 C C . GLU B 1 192 ? 10.773 -28.109 2.236 1 92.5 192 GLU B C 1
ATOM 5082 O O . GLU B 1 192 ? 11.258 -27.281 1.453 1 92.5 192 GLU B O 1
ATOM 5087 N N . PHE B 1 193 ? 9.539 -28.062 2.658 1 96.5 193 PHE B N 1
ATOM 5088 C CA . PHE B 1 193 ? 8.602 -27.094 2.113 1 96.5 193 PHE B CA 1
ATOM 5089 C C . PHE B 1 193 ? 8.695 -25.766 2.859 1 96.5 193 PHE B C 1
ATOM 5091 O O . PHE B 1 193 ? 8.016 -24.797 2.516 1 96.5 193 PHE B O 1
ATOM 5098 N N . ASP B 1 194 ? 9.625 -25.656 3.852 1 94.81 194 ASP B N 1
ATOM 5099 C CA . ASP B 1 194 ? 9.875 -24.406 4.551 1 94.81 194 ASP B CA 1
ATOM 5100 C C . ASP B 1 194 ? 10.773 -23.484 3.725 1 94.81 194 ASP B C 1
ATOM 5102 O O . ASP B 1 194 ? 10.883 -22.297 4.016 1 94.81 194 ASP B O 1
ATOM 5106 N N . GLU B 1 195 ? 11.359 -24.078 2.736 1 95.06 195 GLU B N 1
ATOM 5107 C CA . GLU B 1 195 ? 12.328 -23.344 1.931 1 95.06 195 GLU B CA 1
ATOM 5108 C C . GLU B 1 195 ? 11.867 -23.234 0.479 1 95.06 195 GLU B C 1
ATOM 5110 O O . GLU B 1 195 ? 11.117 -24.094 -0.004 1 95.06 195 GLU B O 1
ATOM 5115 N N . GLY B 1 196 ? 12.148 -22.188 -0.199 1 94.12 196 GLY B N 1
ATOM 5116 C CA . GLY B 1 196 ? 11.883 -21.938 -1.607 1 94.12 196 GLY B CA 1
ATOM 5117 C C . GLY B 1 196 ? 13.117 -21.531 -2.381 1 94.12 196 GLY B C 1
ATOM 5118 O O . GLY B 1 196 ? 14.141 -22.219 -2.35 1 94.12 196 GLY B O 1
ATOM 5119 N N . PHE B 1 197 ? 13.125 -20.359 -2.949 1 92.94 197 PHE B N 1
ATOM 5120 C CA . PHE B 1 197 ? 14.297 -19.859 -3.654 1 92.94 197 PHE B CA 1
ATOM 5121 C C . PHE B 1 197 ? 15.5 -19.812 -2.727 1 92.94 197 PHE B C 1
ATOM 5123 O O . PHE B 1 197 ? 16.625 -20.094 -3.145 1 92.94 197 PHE B O 1
ATOM 5130 N N . MET B 1 198 ? 15.219 -19.406 -1.512 1 92.38 198 MET B N 1
ATOM 5131 C CA . MET B 1 198 ? 16.281 -19.359 -0.519 1 92.38 198 MET B CA 1
ATOM 5132 C C . MET B 1 198 ? 16.312 -20.641 0.318 1 92.38 198 MET B C 1
ATOM 5134 O O . MET B 1 198 ? 15.281 -21.047 0.861 1 92.38 198 MET B O 1
ATOM 5138 N N . THR B 1 199 ? 17.453 -21.266 0.333 1 91.62 199 THR B N 1
ATOM 5139 C CA . THR B 1 199 ? 17.719 -22.375 1.231 1 91.62 199 THR B CA 1
ATOM 5140 C C . THR B 1 199 ? 18.984 -22.125 2.061 1 91.62 199 THR B C 1
ATOM 5142 O O . THR B 1 199 ? 19.906 -21.469 1.596 1 91.62 199 THR B O 1
ATOM 5145 N N . ARG B 1 200 ? 18.969 -22.594 3.287 1 90 200 ARG B N 1
ATOM 5146 C CA . ARG B 1 200 ? 20.125 -22.375 4.16 1 90 200 ARG B CA 1
ATOM 5147 C C . ARG B 1 200 ? 21.391 -23 3.566 1 90 200 ARG B C 1
ATOM 5149 O O . ARG B 1 200 ? 22.469 -22.406 3.646 1 90 200 ARG B O 1
ATOM 5156 N N . LYS B 1 201 ? 21.219 -24.094 2.971 1 87.06 201 LYS B N 1
ATOM 5157 C CA . LYS B 1 201 ? 22.344 -24.844 2.434 1 87.06 201 LYS B CA 1
ATOM 5158 C C . LYS B 1 201 ? 23 -24.109 1.27 1 87.06 201 LYS B C 1
ATOM 5160 O O . LYS B 1 201 ? 24.188 -24.266 1.013 1 87.06 201 LYS B O 1
ATOM 5165 N N . TYR B 1 202 ? 22.266 -23.281 0.643 1 85.06 202 TYR B N 1
ATOM 5166 C CA . TYR B 1 202 ? 22.781 -22.641 -0.561 1 85.06 202 TYR B CA 1
ATOM 5167 C C . TYR B 1 202 ? 22.953 -21.141 -0.348 1 85.06 202 TYR B C 1
ATOM 5169 O O . TYR B 1 202 ? 23.016 -20.375 -1.311 1 85.06 202 TYR B O 1
ATOM 5177 N N . GLN B 1 203 ? 23.031 -20.75 0.83 1 90.62 203 GLN B N 1
ATOM 5178 C CA . GLN B 1 203 ? 23.156 -19.328 1.155 1 90.62 203 GLN B CA 1
ATOM 5179 C C . GLN B 1 203 ? 24.438 -18.75 0.571 1 90.62 203 GLN B C 1
ATOM 5181 O O . GLN B 1 203 ? 24.422 -17.656 -0.001 1 90.62 203 GLN B O 1
ATOM 5186 N N . ASP B 1 204 ? 25.516 -19.484 0.704 1 90 204 ASP B N 1
ATOM 5187 C CA . ASP B 1 204 ? 26.812 -19 0.214 1 90 204 ASP B CA 1
ATOM 5188 C C . ASP B 1 204 ? 26.766 -18.781 -1.297 1 90 204 ASP B C 1
ATOM 5190 O O . ASP B 1 204 ? 27.359 -17.812 -1.802 1 90 204 ASP B O 1
ATOM 5194 N N . PHE B 1 205 ? 26.141 -19.688 -1.925 1 86.5 205 PHE B N 1
ATOM 5195 C CA . PHE B 1 205 ? 26 -19.562 -3.371 1 86.5 205 PHE B CA 1
ATOM 5196 C C . PHE B 1 205 ? 25.219 -18.312 -3.744 1 86.5 205 PHE B C 1
ATOM 5198 O O . PHE B 1 205 ? 25.609 -17.562 -4.641 1 86.5 205 PHE B O 1
ATOM 5205 N N . GLN B 1 206 ? 24.141 -18.094 -3.066 1 89.44 206 GLN B N 1
ATOM 5206 C CA . GLN B 1 206 ? 23.312 -16.938 -3.324 1 89.44 206 GLN B CA 1
ATOM 5207 C C . GLN B 1 206 ? 24.078 -15.641 -3.061 1 89.44 206 GLN B C 1
ATOM 5209 O O . GLN B 1 206 ? 23.984 -14.688 -3.838 1 89.44 206 GLN B O 1
ATOM 5214 N N . ASP B 1 207 ? 24.828 -15.656 -1.995 1 93.94 207 ASP B N 1
ATOM 5215 C CA . ASP B 1 207 ? 25.625 -14.477 -1.632 1 93.94 207 ASP B CA 1
ATOM 5216 C C . ASP B 1 207 ? 26.672 -14.164 -2.695 1 93.94 207 ASP B C 1
ATOM 5218 O O . ASP B 1 207 ? 26.859 -13.008 -3.07 1 93.94 207 ASP B O 1
ATOM 5222 N N . SER B 1 208 ? 27.312 -15.211 -3.176 1 91.62 208 SER B N 1
ATOM 5223 C CA . SER B 1 208 ? 28.344 -15.055 -4.195 1 91.62 208 SER B CA 1
ATOM 5224 C C . SER B 1 208 ? 27.75 -14.562 -5.512 1 91.62 208 SER B C 1
ATOM 5226 O O . SER B 1 208 ? 28.328 -13.711 -6.184 1 91.62 208 SER B O 1
ATOM 5228 N N . ALA B 1 209 ? 26.641 -15.164 -5.84 1 90.44 209 ALA B N 1
ATOM 5229 C CA . ALA B 1 209 ? 25.953 -14.742 -7.059 1 90.44 209 ALA B CA 1
ATOM 5230 C C . ALA B 1 209 ? 25.547 -13.273 -6.98 1 90.44 209 ALA B C 1
ATOM 5232 O O . ALA B 1 209 ? 25.656 -12.539 -7.969 1 90.44 209 ALA B O 1
ATOM 5233 N N . PHE B 1 210 ? 25.094 -12.836 -5.84 1 95.31 210 PHE B N 1
ATOM 5234 C CA . PHE B 1 210 ? 24.688 -11.445 -5.641 1 95.31 210 PHE B CA 1
ATOM 5235 C C . PHE B 1 210 ? 25.875 -10.508 -5.801 1 95.31 210 PHE B C 1
ATOM 5237 O O . PHE B 1 210 ? 25.797 -9.508 -6.508 1 95.31 210 PHE B O 1
ATOM 5244 N N . LYS B 1 211 ? 26.938 -10.867 -5.176 1 94.62 211 LYS B N 1
ATOM 5245 C CA . LYS B 1 211 ? 28.125 -10.023 -5.23 1 94.62 211 LYS B CA 1
ATOM 5246 C C . LYS B 1 211 ? 28.625 -9.859 -6.668 1 94.62 211 LYS B C 1
ATOM 5248 O O . LYS B 1 211 ? 29.047 -8.773 -7.066 1 94.62 211 LYS B O 1
ATOM 5253 N N . LEU B 1 212 ? 28.531 -10.93 -7.367 1 92 212 LEU B N 1
ATOM 5254 C CA . LEU B 1 212 ? 29.016 -10.938 -8.75 1 92 212 LEU B CA 1
ATOM 5255 C C . LEU B 1 212 ? 28.172 -10.016 -9.617 1 92 212 LEU B C 1
ATOM 5257 O O . LEU B 1 212 ? 28.703 -9.297 -10.461 1 92 212 LEU B O 1
ATOM 5261 N N . LYS B 1 213 ? 26.891 -9.984 -9.422 1 94.25 213 LYS B N 1
ATOM 5262 C CA . LYS B 1 213 ? 25.984 -9.258 -10.297 1 94.25 213 LYS B CA 1
ATOM 5263 C C . LYS B 1 213 ? 25.766 -7.824 -9.812 1 94.25 213 LYS B C 1
ATOM 5265 O O . LYS B 1 213 ? 25.391 -6.949 -10.594 1 94.25 213 LYS B O 1
ATOM 5270 N N . ARG B 1 214 ? 25.984 -7.613 -8.539 1 95.56 214 ARG B N 1
ATOM 5271 C CA . ARG B 1 214 ? 25.594 -6.375 -7.867 1 95.56 214 ARG B CA 1
ATOM 5272 C C . ARG B 1 214 ? 26.188 -5.16 -8.57 1 95.56 214 ARG B C 1
ATOM 5274 O O . ARG B 1 214 ? 25.484 -4.18 -8.828 1 95.56 214 ARG B O 1
ATOM 5281 N N . GLU B 1 215 ? 27.453 -5.23 -8.914 1 92.5 215 GLU B N 1
ATOM 5282 C CA . GLU B 1 215 ? 28.141 -4.082 -9.492 1 92.5 215 GLU B CA 1
ATOM 5283 C C . GLU B 1 215 ? 27.531 -3.686 -10.828 1 92.5 215 GLU B C 1
ATOM 5285 O O . GLU B 1 215 ? 27.219 -2.512 -11.055 1 92.5 215 GLU B O 1
ATOM 5290 N N . SER B 1 216 ? 27.391 -4.707 -11.695 1 94.19 216 SER B N 1
ATOM 5291 C CA . SER B 1 216 ? 26.797 -4.445 -13 1 94.19 216 SER B CA 1
ATOM 5292 C C . SER B 1 216 ? 25.375 -3.926 -12.859 1 94.19 216 SER B C 1
ATOM 5294 O O . SER B 1 216 ? 24.953 -3.053 -13.617 1 94.19 216 SER B O 1
ATOM 5296 N N . PHE B 1 217 ? 24.672 -4.434 -11.914 1 97.06 217 PHE B N 1
ATOM 5297 C CA . PHE B 1 217 ? 23.281 -4.035 -11.703 1 97.06 217 PHE B CA 1
ATOM 5298 C C . PHE B 1 217 ? 23.203 -2.574 -11.273 1 97.06 217 PHE B C 1
ATOM 5300 O O . PHE B 1 217 ? 22.453 -1.793 -11.852 1 97.06 217 PHE B O 1
ATOM 5307 N N . VAL B 1 218 ? 23.984 -2.178 -10.312 1 97.25 218 VAL B N 1
ATOM 5308 C CA . VAL B 1 218 ? 23.984 -0.82 -9.781 1 97.25 218 VAL B CA 1
ATOM 5309 C C . VAL B 1 218 ? 24.391 0.167 -10.875 1 97.25 218 VAL B C 1
ATOM 5311 O O . VAL B 1 218 ? 23.766 1.22 -11.031 1 97.25 218 VAL B O 1
ATOM 5314 N N . LYS B 1 219 ? 25.391 -0.192 -11.641 1 95.62 219 LYS B N 1
ATOM 5315 C CA . LYS B 1 219 ? 25.812 0.664 -12.75 1 95.62 219 LYS B CA 1
ATOM 5316 C C . LYS B 1 219 ? 24.688 0.816 -13.781 1 95.62 219 LYS B C 1
ATOM 5318 O O . LYS B 1 219 ? 24.484 1.907 -14.312 1 95.62 219 LYS B O 1
ATOM 5323 N N . ALA B 1 220 ? 24.047 -0.274 -14.047 1 96.94 220 ALA B N 1
ATOM 5324 C CA . ALA B 1 220 ? 23.016 -0.297 -15.062 1 96.94 220 ALA B CA 1
ATOM 5325 C C . ALA B 1 220 ? 21.828 0.583 -14.656 1 96.94 220 ALA B C 1
ATOM 5327 O O . ALA B 1 220 ? 21.094 1.079 -15.516 1 96.94 220 ALA B O 1
ATOM 5328 N N . MET B 1 221 ? 21.594 0.799 -13.344 1 97.12 221 MET B N 1
ATOM 5329 C CA . MET B 1 221 ? 20.484 1.604 -12.844 1 97.12 221 MET B CA 1
ATOM 5330 C C . MET B 1 221 ? 20.531 3.012 -13.438 1 97.12 221 MET B C 1
ATOM 5332 O O . MET B 1 221 ? 19.484 3.625 -13.664 1 97.12 221 MET B O 1
ATOM 5336 N N . ALA B 1 222 ? 21.672 3.49 -13.711 1 94.62 222 ALA B N 1
ATOM 5337 C CA . ALA B 1 222 ? 21.844 4.82 -14.289 1 94.62 222 ALA B CA 1
ATOM 5338 C C . ALA B 1 222 ? 21.281 4.871 -15.711 1 94.62 222 ALA B C 1
ATOM 5340 O O . ALA B 1 222 ? 20.938 5.945 -16.203 1 94.62 222 ALA B O 1
ATOM 5341 N N . ALA B 1 223 ? 21.188 3.695 -16.312 1 94.31 223 ALA B N 1
ATOM 5342 C CA . ALA B 1 223 ? 20.766 3.619 -17.703 1 94.31 223 ALA B CA 1
ATOM 5343 C C . ALA B 1 223 ? 19.25 3.416 -17.812 1 94.31 223 ALA B C 1
ATOM 5345 O O . ALA B 1 223 ? 18.688 3.434 -18.906 1 94.31 223 ALA B O 1
ATOM 5346 N N . TRP B 1 224 ? 18.484 3.256 -16.766 1 97.19 224 TRP B N 1
ATOM 5347 C CA . TRP B 1 224 ? 17.062 2.904 -16.797 1 97.19 224 TRP B CA 1
ATOM 5348 C C . TRP B 1 224 ? 16.203 4.137 -17.062 1 97.19 224 TRP B C 1
ATOM 5350 O O . TRP B 1 224 ? 15.023 4.016 -17.391 1 97.19 224 TRP B O 1
ATOM 5360 N N . GLY B 1 225 ? 16.766 5.336 -16.875 1 95.88 225 GLY B N 1
ATOM 5361 C CA . GLY B 1 225 ? 16.031 6.562 -17.109 1 95.88 225 GLY B CA 1
ATOM 5362 C C . GLY B 1 225 ? 15.164 6.973 -15.93 1 95.88 225 GLY B C 1
ATOM 5363 O O . GLY B 1 225 ? 14.109 7.582 -16.109 1 95.88 225 GLY B O 1
ATOM 5364 N N . MET B 1 226 ? 15.516 6.555 -14.695 1 94.94 226 MET B N 1
ATOM 5365 C CA . MET B 1 226 ? 14.805 6.957 -13.484 1 94.94 226 MET B CA 1
ATOM 5366 C C . MET B 1 226 ? 15.109 8.406 -13.133 1 94.94 226 MET B C 1
ATOM 5368 O O . MET B 1 226 ? 16.188 8.914 -13.445 1 94.94 226 MET B O 1
ATOM 5372 N N . ASP B 1 227 ? 14.047 8.977 -12.414 1 88.56 227 ASP B N 1
ATOM 5373 C CA . ASP B 1 227 ? 14.328 10.281 -11.82 1 88.56 227 ASP B CA 1
ATOM 5374 C C . ASP B 1 227 ? 15.242 10.148 -10.609 1 88.56 227 ASP B C 1
ATOM 5376 O O . ASP B 1 227 ? 14.93 9.422 -9.664 1 88.56 227 ASP B O 1
ATOM 5380 N N . ASN B 1 228 ? 16.391 10.719 -10.562 1 89.5 228 ASN B N 1
ATOM 5381 C CA . ASN B 1 228 ? 17.359 10.727 -9.477 1 89.5 228 ASN B CA 1
ATOM 5382 C C . ASN B 1 228 ? 17.812 9.312 -9.117 1 89.5 228 ASN B C 1
ATOM 5384 O O . ASN B 1 228 ? 17.641 8.875 -7.977 1 89.5 228 ASN B O 1
ATOM 5388 N N . PRO B 1 229 ? 18.359 8.609 -10.023 1 93.94 229 PRO B N 1
ATOM 5389 C CA . PRO B 1 229 ? 18.766 7.219 -9.797 1 93.94 229 PRO B CA 1
ATOM 5390 C C . PRO B 1 229 ? 19.703 7.059 -8.609 1 93.94 229 PRO B C 1
ATOM 5392 O O . PRO B 1 229 ? 19.75 5.988 -8 1 93.94 229 PRO B O 1
ATOM 5395 N N . GLU B 1 230 ? 20.359 8.148 -8.18 1 94.06 230 GLU B N 1
ATOM 5396 C CA . GLU B 1 230 ? 21.344 8.094 -7.098 1 94.06 230 GLU B CA 1
ATOM 5397 C C . GLU B 1 230 ? 20.688 7.723 -5.773 1 94.06 230 GLU B C 1
ATOM 5399 O O . GLU B 1 230 ? 21.297 7.047 -4.941 1 94.06 230 GLU B O 1
ATOM 5404 N N . VAL B 1 231 ? 19.469 8.094 -5.617 1 91.94 231 VAL B N 1
ATOM 5405 C CA . VAL B 1 231 ? 18.75 7.773 -4.391 1 91.94 231 VAL B CA 1
ATOM 5406 C C . VAL B 1 231 ? 18.609 6.262 -4.254 1 91.94 231 VAL B C 1
ATOM 5408 O O . VAL B 1 231 ? 18.734 5.715 -3.154 1 91.94 231 VAL B O 1
ATOM 5411 N N . TYR B 1 232 ? 18.453 5.605 -5.352 1 94.44 232 TYR B N 1
ATOM 5412 C CA . TYR B 1 232 ? 18.219 4.164 -5.336 1 94.44 232 TYR B CA 1
ATOM 5413 C C . TYR B 1 232 ? 19.547 3.396 -5.332 1 94.44 232 TYR B C 1
ATOM 5415 O O . TYR B 1 232 ? 19.656 2.369 -4.66 1 94.44 232 TYR B O 1
ATOM 5423 N N . THR B 1 233 ? 20.562 3.908 -6.039 1 95.94 233 THR B N 1
ATOM 5424 C CA . THR B 1 233 ? 21.844 3.213 -6.082 1 95.94 233 THR B CA 1
ATOM 5425 C C . THR B 1 233 ? 22.531 3.289 -4.727 1 95.94 233 THR B C 1
ATOM 5427 O O . THR B 1 233 ? 23.203 2.336 -4.312 1 95.94 233 THR B O 1
ATOM 5430 N N . GLU B 1 234 ? 22.328 4.41 -4.062 1 94 234 GLU B N 1
ATOM 5431 C CA . GLU B 1 234 ? 22.953 4.586 -2.75 1 94 234 GLU B CA 1
ATOM 5432 C C . GLU B 1 234 ? 22.297 3.678 -1.71 1 94 234 GLU B C 1
ATOM 5434 O O . GLU B 1 234 ? 22.922 3.314 -0.715 1 94 234 GLU B O 1
ATOM 5439 N N . ASN B 1 235 ? 21.062 3.34 -1.987 1 94.12 235 ASN B N 1
ATOM 5440 C CA . ASN B 1 235 ? 20.328 2.527 -1.025 1 94.12 235 ASN B CA 1
ATOM 5441 C C . ASN B 1 235 ? 20.25 1.067 -1.463 1 94.12 235 ASN B C 1
ATOM 5443 O O . ASN B 1 235 ? 19.547 0.265 -0.85 1 94.12 235 ASN B O 1
ATOM 5447 N N . PHE B 1 236 ? 20.953 0.714 -2.559 1 97.44 236 PHE B N 1
ATOM 5448 C CA . PHE B 1 236 ? 20.984 -0.677 -2.994 1 97.44 236 PHE B CA 1
ATOM 5449 C C . PHE B 1 236 ? 21.641 -1.562 -1.934 1 97.44 236 PHE B C 1
ATOM 5451 O O . PHE B 1 236 ? 22.609 -1.158 -1.287 1 97.44 236 PHE B O 1
ATOM 5458 N N . PRO B 1 237 ? 21.125 -2.754 -1.687 1 97.69 237 PRO B N 1
ATOM 5459 C CA . PRO B 1 237 ? 21.594 -3.523 -0.53 1 97.69 237 PRO B CA 1
ATOM 5460 C C . PRO B 1 237 ? 23.047 -3.939 -0.644 1 97.69 237 PRO B C 1
ATOM 5462 O O . PRO B 1 237 ? 23.516 -4.27 -1.737 1 97.69 237 PRO B O 1
ATOM 5465 N N . THR B 1 238 ? 23.75 -3.914 0.466 1 96.69 238 THR B N 1
ATOM 5466 C CA . THR B 1 238 ? 25.062 -4.539 0.59 1 96.69 238 THR B CA 1
ATOM 5467 C C . THR B 1 238 ? 24.938 -6.059 0.579 1 96.69 238 THR B C 1
ATOM 5469 O O . THR B 1 238 ? 23.844 -6.602 0.675 1 96.69 238 THR B O 1
ATOM 5472 N N . ALA B 1 239 ? 26.078 -6.742 0.424 1 96.19 239 ALA B N 1
ATOM 5473 C CA . ALA B 1 239 ? 26.078 -8.203 0.456 1 96.19 239 ALA B CA 1
ATOM 5474 C C . ALA B 1 239 ? 25.516 -8.727 1.778 1 96.19 239 ALA B C 1
ATOM 5476 O O . ALA B 1 239 ? 24.781 -9.711 1.805 1 96.19 239 ALA B O 1
ATOM 5477 N N . ASP B 1 240 ? 25.891 -8.039 2.812 1 97 240 ASP B N 1
ATOM 5478 C CA . ASP B 1 240 ? 25.422 -8.445 4.137 1 97 240 ASP B CA 1
ATOM 5479 C C . ASP B 1 240 ? 23.922 -8.258 4.266 1 97 240 ASP B C 1
ATOM 5481 O O . ASP B 1 240 ? 23.219 -9.133 4.785 1 97 240 ASP B O 1
ATOM 5485 N N . GLN B 1 241 ? 23.406 -7.121 3.842 1 97.56 241 GLN B N 1
ATOM 5486 C CA . GLN B 1 241 ? 21.969 -6.859 3.871 1 97.56 241 GLN B CA 1
ATOM 5487 C C . GLN B 1 241 ? 21.219 -7.879 3.031 1 97.56 241 GLN B C 1
ATOM 5489 O O . GLN B 1 241 ? 20.172 -8.383 3.455 1 97.56 241 GLN B O 1
ATOM 5494 N N . PHE B 1 242 ? 21.75 -8.18 1.868 1 97.56 242 PHE B N 1
ATOM 5495 C CA . PHE B 1 242 ? 21.141 -9.172 1.001 1 97.56 242 PHE B CA 1
ATOM 5496 C C . PHE B 1 242 ? 21.078 -10.531 1.685 1 97.56 242 PHE B C 1
ATOM 5498 O O . PHE B 1 242 ? 20.062 -11.211 1.653 1 97.56 242 PHE B O 1
ATOM 5505 N N . SER B 1 243 ? 22.172 -10.898 2.299 1 97.19 243 SER B N 1
ATOM 5506 C CA . SER B 1 243 ? 22.25 -12.188 2.99 1 97.19 243 SER B CA 1
ATOM 5507 C C . SER B 1 243 ? 21.203 -12.289 4.086 1 97.19 243 SER B C 1
ATOM 5509 O O . SER B 1 243 ? 20.516 -13.305 4.203 1 97.19 243 SER B O 1
ATOM 5511 N N . LYS B 1 244 ? 21.078 -11.273 4.84 1 97.5 244 LYS B N 1
ATOM 5512 C CA . LYS B 1 244 ? 20.109 -11.242 5.934 1 97.5 244 LYS B CA 1
ATOM 5513 C C . LYS B 1 244 ? 18.688 -11.234 5.398 1 97.5 244 LYS B C 1
ATOM 5515 O O . LYS B 1 244 ? 17.781 -11.844 5.996 1 97.5 244 LYS B O 1
ATOM 5520 N N . MET B 1 245 ? 18.453 -10.484 4.332 1 97.12 245 MET B N 1
ATOM 5521 C CA . MET B 1 245 ? 17.156 -10.492 3.684 1 97.12 245 MET B CA 1
ATOM 5522 C C . MET B 1 245 ? 16.766 -11.898 3.232 1 97.12 245 MET B C 1
ATOM 5524 O O . MET B 1 245 ? 15.633 -12.328 3.414 1 97.12 245 MET B O 1
ATOM 5528 N N . CYS B 1 246 ? 17.719 -12.641 2.633 1 96.5 246 CYS B N 1
ATOM 5529 C CA . CYS B 1 246 ? 17.5 -14.016 2.213 1 96.5 246 CYS B CA 1
ATOM 5530 C C . CYS B 1 246 ? 17.094 -14.891 3.395 1 96.5 246 CYS B C 1
ATOM 5532 O O . CYS B 1 246 ? 16.109 -15.633 3.32 1 96.5 246 CYS B O 1
ATOM 5534 N N . LEU B 1 247 ? 17.797 -14.75 4.457 1 96.31 247 LEU B N 1
ATOM 5535 C CA . LEU B 1 247 ? 17.547 -15.57 5.637 1 96.31 247 LEU B CA 1
ATOM 5536 C C . LEU B 1 247 ? 16.203 -15.227 6.258 1 96.31 247 LEU B C 1
ATOM 5538 O O . LEU B 1 247 ? 15.5 -16.109 6.77 1 96.31 247 LEU B O 1
ATOM 5542 N N . ARG B 1 248 ? 15.867 -13.938 6.191 1 96.25 248 ARG B N 1
ATOM 5543 C CA . ARG B 1 248 ? 14.594 -13.5 6.75 1 96.25 248 ARG B CA 1
ATOM 5544 C C . ARG B 1 248 ? 13.422 -14.156 6.023 1 96.25 248 ARG B C 1
ATOM 5546 O O . ARG B 1 248 ? 12.375 -14.406 6.621 1 96.25 248 ARG B O 1
ATOM 5553 N N . ASN B 1 249 ? 13.617 -14.469 4.793 1 96.44 249 ASN B N 1
ATOM 5554 C CA . ASN B 1 249 ? 12.57 -15.094 3.986 1 96.44 249 ASN B CA 1
ATOM 5555 C C . ASN B 1 249 ? 12.227 -16.5 4.492 1 96.44 249 ASN B C 1
ATOM 5557 O O . ASN B 1 249 ? 11.164 -17.031 4.18 1 96.44 249 ASN B O 1
ATOM 5561 N N . LEU B 1 250 ? 13.109 -17.125 5.258 1 96.25 250 LEU B N 1
ATOM 5562 C CA . LEU B 1 250 ? 12.875 -18.469 5.781 1 96.25 250 LEU B CA 1
ATOM 5563 C C . LEU B 1 250 ? 11.906 -18.438 6.957 1 96.25 250 LEU B C 1
ATOM 5565 O O . LEU B 1 250 ? 11.367 -19.469 7.352 1 96.25 250 LEU B O 1
ATOM 5569 N N . ASP B 1 251 ? 11.727 -17.219 7.484 1 95.31 251 ASP B N 1
ATOM 5570 C CA . ASP B 1 251 ? 10.805 -17.078 8.602 1 95.31 251 ASP B CA 1
ATOM 5571 C C . ASP B 1 251 ? 9.367 -16.938 8.109 1 95.31 251 ASP B C 1
ATOM 5573 O O . ASP B 1 251 ? 9.125 -16.516 6.98 1 95.31 251 ASP B O 1
ATOM 5577 N N . ILE B 1 252 ? 8.453 -17.406 8.93 1 93.81 252 ILE B N 1
ATOM 5578 C CA . ILE B 1 252 ? 7.031 -17.297 8.633 1 93.81 252 ILE B CA 1
ATOM 5579 C C . ILE B 1 252 ? 6.328 -16.516 9.734 1 93.81 252 ILE B C 1
ATOM 5581 O O . ILE B 1 252 ? 6.641 -16.672 10.914 1 93.81 252 ILE B O 1
ATOM 5585 N N . ASP B 1 253 ? 5.473 -15.625 9.344 1 92.94 253 ASP B N 1
ATOM 5586 C CA . ASP B 1 253 ? 4.586 -14.984 10.305 1 92.94 253 ASP B CA 1
ATOM 5587 C C . ASP B 1 253 ? 3.4 -15.891 10.648 1 92.94 253 ASP B C 1
ATOM 5589 O O . ASP B 1 253 ? 2.4 -15.906 9.93 1 92.94 253 ASP B O 1
ATOM 5593 N N . SER B 1 254 ? 3.432 -16.5 11.797 1 90.06 254 SER B N 1
ATOM 5594 C CA . SER B 1 254 ? 2.457 -17.516 12.164 1 90.06 254 SER B CA 1
ATOM 5595 C C . SER B 1 254 ? 1.092 -16.906 12.445 1 90.06 254 SER B C 1
ATOM 5597 O O . SER B 1 254 ? 0.085 -17.609 12.508 1 90.06 254 SER B O 1
ATOM 5599 N N . GLN B 1 255 ? 1.075 -15.586 12.609 1 88.25 255 GLN B N 1
ATOM 5600 C CA . GLN B 1 255 ? -0.183 -14.922 12.922 1 88.25 255 GLN B CA 1
ATOM 5601 C C . GLN B 1 255 ? -0.936 -14.531 11.656 1 88.25 255 GLN B C 1
ATOM 5603 O O . GLN B 1 255 ? -2.104 -14.141 11.719 1 88.25 255 GLN B O 1
ATOM 5608 N N . SER B 1 256 ? -0.281 -14.703 10.586 1 94.12 256 SER B N 1
ATOM 5609 C CA . SER B 1 256 ? -0.901 -14.359 9.312 1 94.12 256 SER B CA 1
ATOM 5610 C C . SER B 1 256 ? -1.401 -15.609 8.586 1 94.12 256 SER B C 1
ATOM 5612 O O . SER B 1 256 ? -1.085 -16.734 8.984 1 94.12 256 SER B O 1
ATOM 5614 N N . PHE B 1 257 ? -2.211 -15.359 7.582 1 97.69 257 PHE B N 1
ATOM 5615 C CA . PHE B 1 257 ? -2.646 -16.469 6.734 1 97.69 257 PHE B CA 1
ATOM 5616 C C . PHE B 1 257 ? -1.479 -17.016 5.922 1 97.69 257 PHE B C 1
ATOM 5618 O O . PHE B 1 257 ? -0.782 -16.266 5.238 1 97.69 257 PHE B O 1
ATOM 5625 N N . ASN B 1 258 ? -1.25 -18.25 6.094 1 98 258 ASN B N 1
ATOM 5626 C CA . ASN B 1 258 ? -0.211 -18.953 5.336 1 98 258 ASN B CA 1
ATOM 5627 C C . ASN B 1 258 ? -0.783 -20.109 4.539 1 98 258 ASN B C 1
ATOM 5629 O O . ASN B 1 258 ? -1.86 -20.625 4.855 1 98 258 ASN B O 1
ATOM 5633 N N . THR B 1 259 ? -0.126 -20.484 3.52 1 98.62 259 THR B N 1
ATOM 5634 C CA . THR B 1 259 ? -0.492 -21.562 2.609 1 98.62 259 THR B CA 1
ATOM 5635 C C . THR B 1 259 ? 0.746 -22.141 1.928 1 98.62 259 THR B C 1
ATOM 5637 O O . THR B 1 259 ? 1.874 -21.781 2.279 1 98.62 259 THR B O 1
ATOM 5640 N N . LEU B 1 260 ? 0.537 -23.125 1.058 1 98.75 260 LEU B N 1
ATOM 5641 C CA . LEU B 1 260 ? 1.617 -23.578 0.187 1 98.75 260 LEU B CA 1
ATOM 5642 C C . LEU B 1 260 ? 1.677 -22.734 -1.083 1 98.75 260 LEU B C 1
ATOM 5644 O O . LEU B 1 260 ? 0.737 -22.734 -1.881 1 98.75 260 LEU B O 1
ATOM 5648 N N . THR B 1 261 ? 2.738 -22.016 -1.226 1 98.62 261 THR B N 1
ATOM 5649 C CA . THR B 1 261 ? 2.902 -21.172 -2.41 1 98.62 261 THR B CA 1
ATOM 5650 C C . THR B 1 261 ? 3.451 -21.984 -3.576 1 98.62 261 THR B C 1
ATOM 5652 O O . THR B 1 261 ? 4.012 -23.062 -3.377 1 98.62 261 THR B O 1
ATOM 5655 N N . HIS B 1 262 ? 3.273 -21.484 -4.812 1 98.56 262 HIS B N 1
ATOM 5656 C CA . HIS B 1 262 ? 3.91 -22.062 -5.988 1 98.56 262 HIS B CA 1
ATOM 5657 C C . HIS B 1 262 ? 5.418 -21.844 -5.965 1 98.56 262 HIS B C 1
ATOM 5659 O O . HIS B 1 262 ? 6.188 -22.719 -6.367 1 98.56 262 HIS B O 1
ATOM 5665 N N . GLY B 1 263 ? 5.77 -20.641 -5.477 1 97.5 263 GLY B N 1
ATOM 5666 C CA . GLY B 1 263 ? 7.168 -20.328 -5.246 1 97.5 263 GLY B CA 1
ATOM 5667 C C . GLY B 1 263 ? 7.875 -19.797 -6.484 1 97.5 263 GLY B C 1
ATOM 5668 O O . GLY B 1 263 ? 8.828 -19.031 -6.387 1 97.5 263 GLY B O 1
ATOM 5669 N N . ASP B 1 264 ? 7.441 -20.219 -7.641 1 96.38 264 ASP B N 1
ATOM 5670 C CA . ASP B 1 264 ? 8.055 -19.812 -8.898 1 96.38 264 ASP B CA 1
ATOM 5671 C C . ASP B 1 264 ? 6.992 -19.578 -9.969 1 96.38 264 ASP B C 1
ATOM 5673 O O . ASP B 1 264 ? 7.098 -20.109 -11.078 1 96.38 264 ASP B O 1
ATOM 5677 N N . LEU B 1 265 ? 5.996 -18.797 -9.633 1 96.75 265 LEU B N 1
ATOM 5678 C CA . LEU B 1 265 ? 4.859 -18.578 -10.523 1 96.75 265 LEU B CA 1
ATOM 5679 C C . LEU B 1 265 ? 5.129 -17.406 -11.461 1 96.75 265 LEU B C 1
ATOM 5681 O O . LEU B 1 265 ? 5.129 -16.25 -11.039 1 96.75 265 LEU B O 1
ATOM 5685 N N . TRP B 1 266 ? 5.359 -17.703 -12.719 1 94.88 266 TRP B N 1
ATOM 5686 C CA . TRP B 1 266 ? 5.539 -16.672 -13.734 1 94.88 266 TRP B CA 1
ATOM 5687 C C . TRP B 1 266 ? 5.098 -17.188 -15.102 1 94.88 266 TRP B C 1
ATOM 5689 O O . TRP B 1 266 ? 4.695 -18.344 -15.242 1 94.88 266 TRP B O 1
ATOM 5699 N N . SER B 1 267 ? 5.09 -16.453 -16.094 1 93.5 267 SER B N 1
ATOM 5700 C CA . SER B 1 267 ? 4.406 -16.641 -17.375 1 93.5 267 SER B CA 1
ATOM 5701 C C . SER B 1 267 ? 4.805 -17.969 -18.016 1 93.5 267 SER B C 1
ATOM 5703 O O . SER B 1 267 ? 3.967 -18.641 -18.625 1 93.5 267 SER B O 1
ATOM 5705 N N . SER B 1 268 ? 6.082 -18.391 -17.9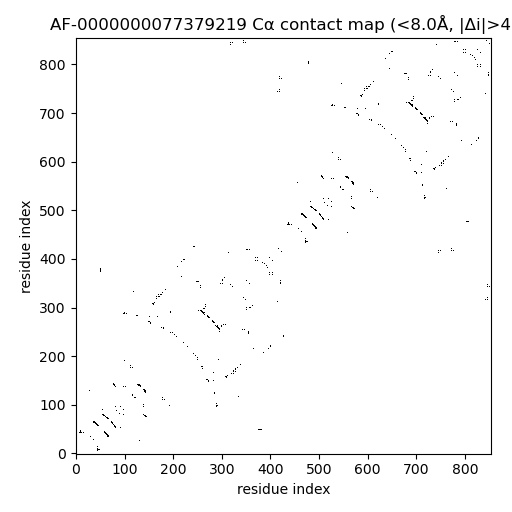06 1 90.19 268 SER B N 1
ATOM 5706 C CA . SER B 1 268 ? 6.539 -19.609 -18.594 1 90.19 268 SER B CA 1
ATOM 5707 C C . SER B 1 268 ? 6.039 -20.859 -17.875 1 90.19 268 SER B C 1
ATOM 5709 O O . SER B 1 268 ? 6.098 -21.953 -18.422 1 90.19 268 SER B O 1
ATOM 5711 N N . ASN B 1 269 ? 5.574 -20.688 -16.672 1 94.88 269 ASN B N 1
ATOM 5712 C CA . ASN B 1 269 ? 5.035 -21.797 -15.906 1 94.88 269 ASN B CA 1
ATOM 5713 C C . ASN B 1 269 ? 3.508 -21.828 -15.953 1 94.88 269 ASN B C 1
ATOM 5715 O O . ASN B 1 269 ? 2.865 -22.375 -15.055 1 94.88 269 ASN B O 1
ATOM 5719 N N . LEU B 1 270 ? 2.975 -21.156 -16.969 1 96.62 270 LEU B N 1
ATOM 5720 C CA . LEU B 1 270 ? 1.533 -21.094 -17.188 1 96.62 270 LEU B CA 1
ATOM 5721 C C . LEU B 1 270 ? 1.176 -21.531 -18.594 1 96.62 270 LEU B C 1
ATOM 5723 O O . LEU B 1 270 ? 1.822 -21.109 -19.562 1 96.62 270 LEU B O 1
ATOM 5727 N N . LEU B 1 271 ? 0.185 -22.344 -18.75 1 97.19 271 LEU B N 1
ATOM 5728 C CA . LEU B 1 271 ? -0.36 -22.688 -20.062 1 97.19 271 LEU B CA 1
ATOM 5729 C C . LEU B 1 271 ? -1.838 -22.328 -20.141 1 97.19 271 LEU B C 1
ATOM 5731 O O . LEU B 1 271 ? -2.582 -22.5 -19.172 1 97.19 271 LEU B O 1
ATOM 5735 N N . PHE B 1 272 ? -2.193 -21.812 -21.281 1 97.94 272 PHE B N 1
ATOM 5736 C CA . PHE B 1 272 ? -3.568 -21.391 -21.484 1 97.94 272 PHE B CA 1
ATOM 5737 C C . PHE B 1 272 ? -4.188 -22.109 -22.688 1 97.94 272 PHE B C 1
ATOM 5739 O O . PHE B 1 272 ? -3.506 -22.391 -23.672 1 97.94 272 PHE B O 1
ATOM 5746 N N . LYS B 1 273 ? -5.375 -22.5 -22.547 1 97.75 273 LYS B N 1
ATOM 5747 C CA . LYS B 1 273 ? -6.242 -22.938 -23.625 1 97.75 273 LYS B CA 1
ATOM 5748 C C . LYS B 1 273 ? -7.309 -21.906 -23.953 1 97.75 273 LYS B C 1
ATOM 5750 O O . LYS B 1 273 ? -7.895 -21.312 -23.031 1 97.75 273 LYS B O 1
ATOM 5755 N N . TYR B 1 274 ? -7.555 -21.688 -25.234 1 97.62 274 TYR B N 1
ATOM 5756 C CA . TYR B 1 274 ? -8.438 -20.594 -25.609 1 97.62 274 TYR B CA 1
ATOM 5757 C C . TYR B 1 274 ? -9.672 -21.125 -26.328 1 97.62 274 TYR B C 1
ATOM 5759 O O . TYR B 1 274 ? -9.617 -22.172 -26.984 1 97.62 274 TYR B O 1
ATOM 5767 N N . GLN B 1 275 ? -10.711 -20.406 -26.172 1 96.88 275 GLN B N 1
ATOM 5768 C CA . GLN B 1 275 ? -11.898 -20.609 -26.984 1 96.88 275 GLN B CA 1
ATOM 5769 C C . GLN B 1 275 ? -11.711 -20.047 -28.391 1 96.88 275 GLN B C 1
ATOM 5771 O O . GLN B 1 275 ? -10.781 -19.266 -28.641 1 96.88 275 GLN B O 1
ATO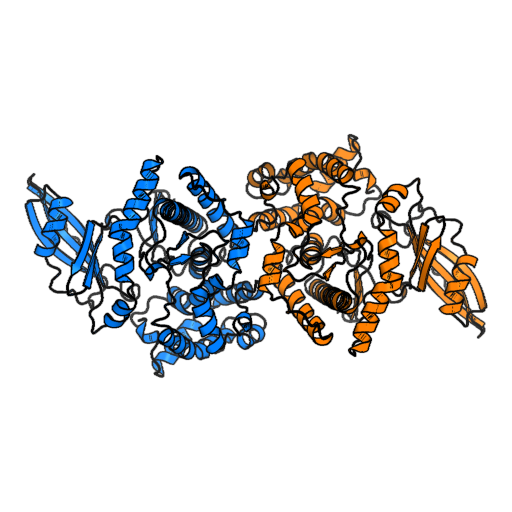M 5776 N N . PRO B 1 276 ? -12.539 -20.469 -29.25 1 96 276 PRO B N 1
ATOM 5777 C CA . PRO B 1 276 ? -12.414 -19.984 -30.609 1 96 276 PRO B CA 1
ATOM 5778 C C . PRO B 1 276 ? -12.469 -18.453 -30.703 1 96 276 PRO B C 1
ATOM 5780 O O . PRO B 1 276 ? -11.844 -17.859 -31.578 1 96 276 PRO B O 1
ATOM 5783 N N . ASP B 1 277 ? -13.148 -17.828 -29.766 1 96 277 ASP B N 1
ATOM 5784 C CA . ASP B 1 277 ? -13.305 -16.375 -29.812 1 96 277 ASP B CA 1
ATOM 5785 C C . ASP B 1 277 ? -12.109 -15.672 -29.172 1 96 277 ASP B C 1
ATOM 5787 O O . ASP B 1 277 ? -12.086 -14.445 -29.078 1 96 277 ASP B O 1
ATOM 5791 N N . GLY B 1 278 ? -11.211 -16.438 -28.688 1 94.94 278 GLY B N 1
ATOM 5792 C CA . GLY B 1 278 ? -10 -15.859 -28.141 1 94.94 278 GLY B CA 1
ATOM 5793 C C . GLY B 1 278 ? -10.016 -15.742 -26.641 1 94.94 278 GLY B C 1
ATOM 5794 O O . GLY B 1 278 ? -8.984 -15.469 -26.016 1 94.94 278 GLY B O 1
ATOM 5795 N N . SER B 1 279 ? -11.148 -15.922 -26.078 1 96.88 279 SER B N 1
ATOM 5796 C CA . SER B 1 279 ? -11.234 -15.867 -24.625 1 96.88 279 SER B CA 1
ATOM 5797 C C . SER B 1 279 ? -10.594 -17.094 -23.984 1 96.88 279 SER B C 1
ATOM 5799 O O . SER B 1 279 ? -10.469 -18.141 -24.625 1 96.88 279 SER B O 1
ATOM 5801 N N . ILE B 1 280 ? -10.141 -16.938 -22.812 1 98.06 280 ILE B N 1
ATOM 5802 C CA . ILE B 1 280 ? -9.453 -18.016 -22.109 1 98.06 280 ILE B CA 1
ATOM 5803 C C . ILE B 1 280 ? -10.461 -19.078 -21.672 1 98.06 280 ILE B C 1
ATOM 5805 O O . ILE B 1 280 ? -11.469 -18.766 -21.047 1 98.06 280 ILE B O 1
ATOM 5809 N N . ASP B 1 281 ? -10.242 -20.266 -22.031 1 97.25 281 ASP B N 1
ATOM 5810 C CA . ASP B 1 281 ? -11.07 -21.406 -21.641 1 97.25 281 ASP B CA 1
ATOM 5811 C C . ASP B 1 281 ? -10.562 -22.047 -20.359 1 97.25 281 ASP B C 1
ATOM 5813 O O . ASP B 1 281 ? -11.32 -22.219 -19.406 1 97.25 281 ASP B O 1
ATOM 5817 N N . GLN B 1 282 ? -9.258 -22.391 -20.344 1 96.88 282 GLN B N 1
ATOM 5818 C CA . GLN B 1 282 ? -8.625 -23.047 -19.219 1 96.88 282 GLN B CA 1
ATOM 5819 C C . GLN B 1 282 ? -7.18 -22.594 -19.047 1 96.88 282 GLN B C 1
ATOM 5821 O O . GLN B 1 282 ? -6.57 -22.094 -19.984 1 96.88 282 GLN B O 1
ATOM 5826 N N . MET B 1 283 ? -6.773 -22.703 -17.891 1 97.31 283 MET B N 1
ATOM 5827 C CA . MET B 1 283 ? -5.363 -22.453 -17.594 1 97.31 283 MET B CA 1
ATOM 5828 C C . MET B 1 283 ? -4.805 -23.5 -16.641 1 97.31 283 MET B C 1
ATOM 5830 O O . MET B 1 283 ? -5.531 -24.031 -15.805 1 97.31 283 MET B O 1
ATOM 5834 N N . ILE B 1 284 ? -3.521 -23.828 -16.812 1 97.44 284 ILE B N 1
ATOM 5835 C CA . ILE B 1 284 ? -2.861 -24.828 -15.977 1 97.44 284 ILE B CA 1
ATOM 5836 C C . ILE B 1 284 ? -1.498 -24.312 -15.531 1 97.44 284 ILE B C 1
ATOM 5838 O O . ILE B 1 284 ? -0.777 -23.688 -16.312 1 97.44 284 ILE B O 1
ATOM 5842 N N . MET B 1 285 ? -1.252 -24.422 -14.242 1 97.88 285 MET B N 1
ATOM 5843 C CA . MET B 1 285 ? 0.062 -24.062 -13.711 1 97.88 285 MET B CA 1
ATOM 5844 C C . MET B 1 285 ? 1.019 -25.25 -13.805 1 97.88 285 MET B C 1
ATOM 5846 O O . MET B 1 285 ? 0.601 -26.406 -13.68 1 97.88 285 MET B O 1
ATOM 5850 N N . LEU B 1 286 ? 2.293 -24.938 -14.047 1 95.62 286 LEU B N 1
ATOM 5851 C CA . LEU B 1 286 ? 3.34 -25.953 -14.203 1 95.62 286 LEU B CA 1
ATOM 5852 C C . LEU B 1 286 ? 4.43 -25.75 -13.148 1 95.62 286 LEU B C 1
ATOM 5854 O O . LEU B 1 286 ? 4.465 -24.734 -12.461 1 95.62 286 LEU B O 1
ATOM 5858 N N . ASP B 1 287 ? 5.27 -26.688 -12.969 1 93.81 287 ASP B N 1
ATOM 5859 C CA . ASP B 1 287 ? 6.57 -26.594 -12.305 1 93.81 287 ASP B CA 1
ATOM 5860 C C . ASP B 1 287 ? 6.406 -26.266 -10.82 1 93.81 287 ASP B C 1
ATOM 5862 O O . ASP B 1 287 ? 6.828 -25.203 -10.359 1 93.81 287 ASP B O 1
ATOM 5866 N N . TYR B 1 288 ? 5.996 -27.25 -10.031 1 97 288 TYR B N 1
ATOM 5867 C CA . TYR B 1 288 ? 5.762 -27.125 -8.594 1 97 288 TYR B CA 1
ATOM 5868 C C . TYR B 1 288 ? 7.008 -27.5 -7.805 1 97 288 TYR B C 1
ATOM 5870 O O . TYR B 1 288 ? 6.914 -28.094 -6.734 1 97 288 TYR B O 1
ATOM 5878 N N . GLN B 1 289 ? 8.133 -27.125 -8.289 1 94 289 GLN B N 1
ATOM 5879 C CA . GLN B 1 289 ? 9.383 -27.609 -7.711 1 94 289 GLN B CA 1
ATOM 5880 C C . GLN B 1 289 ? 9.883 -26.672 -6.621 1 94 289 GLN B C 1
ATOM 5882 O O . GLN B 1 289 ? 10.773 -27.031 -5.848 1 94 289 GLN B O 1
ATOM 5887 N N . LEU B 1 290 ? 9.266 -25.422 -6.535 1 95.94 290 LEU B N 1
ATOM 5888 C CA . LEU B 1 290 ? 9.781 -24.453 -5.582 1 95.94 290 LEU B CA 1
ATOM 5889 C C . LEU B 1 290 ? 8.711 -24.062 -4.57 1 95.94 290 LEU B C 1
ATOM 5891 O O . LEU B 1 290 ? 8.766 -22.969 -3.992 1 95.94 290 LEU B O 1
ATOM 5895 N N . CYS B 1 291 ? 7.754 -24.953 -4.395 1 97.81 291 CYS B N 1
ATOM 5896 C CA . CYS B 1 291 ? 6.688 -24.688 -3.434 1 97.81 291 CYS B CA 1
ATOM 5897 C C . CYS B 1 291 ? 7.258 -24.422 -2.047 1 97.81 291 CYS B C 1
ATOM 5899 O O . CYS B 1 291 ? 8.211 -25.078 -1.622 1 97.81 291 CYS B O 1
ATOM 5901 N N . LYS B 1 292 ? 6.723 -23.438 -1.434 1 97.25 292 LYS B N 1
ATOM 5902 C CA . LYS B 1 292 ? 7.137 -23.031 -0.095 1 97.25 292 LYS B CA 1
ATOM 5903 C C . LYS B 1 292 ? 5.934 -22.641 0.759 1 97.25 292 LYS B C 1
ATOM 5905 O O . LYS B 1 292 ? 5.062 -21.891 0.31 1 97.25 292 LYS B O 1
ATOM 5910 N N . TYR B 1 293 ? 5.941 -23.25 1.973 1 98 293 TYR B N 1
ATOM 5911 C CA . TYR B 1 293 ? 4.891 -22.844 2.898 1 98 293 TYR B CA 1
ATOM 5912 C C . TYR B 1 293 ? 5.141 -21.438 3.434 1 98 293 TYR B C 1
ATOM 5914 O O . TYR B 1 293 ? 6.25 -21.125 3.879 1 98 293 TYR B O 1
ATOM 5922 N N . GLY B 1 294 ? 4.211 -20.547 3.316 1 97.94 294 GLY B N 1
ATOM 5923 C CA . GLY B 1 294 ? 4.332 -19.172 3.756 1 97.94 294 GLY B CA 1
ATOM 5924 C C . GLY B 1 294 ? 3.193 -18.281 3.281 1 97.94 294 GLY B C 1
ATOM 5925 O O . GLY B 1 294 ? 2.131 -18.781 2.908 1 97.94 294 GLY B O 1
ATOM 5926 N N . SER B 1 295 ? 3.369 -17.016 3.354 1 98.25 295 SER B N 1
ATOM 5927 C CA . SER B 1 295 ? 2.35 -16.047 2.967 1 98.25 295 SER B CA 1
ATOM 5928 C C . SER B 1 295 ? 2.064 -16.125 1.47 1 98.25 295 SER B C 1
ATOM 5930 O O . SER B 1 295 ? 2.988 -16.25 0.663 1 98.25 295 SER B O 1
ATOM 5932 N N . PRO B 1 296 ? 0.775 -16 1.076 1 98.5 296 PRO B N 1
ATOM 5933 C CA . PRO B 1 296 ? 0.473 -15.914 -0.354 1 98.5 296 PRO B CA 1
ATOM 5934 C C . PRO B 1 296 ? 1.097 -14.688 -1.016 1 98.5 296 PRO B C 1
ATOM 5936 O O . PRO B 1 296 ? 1.203 -14.633 -2.244 1 98.5 296 PRO B O 1
ATOM 5939 N N . ALA B 1 297 ? 1.525 -13.719 -0.172 1 98.5 297 ALA B N 1
ATOM 5940 C CA . ALA B 1 297 ? 2.174 -12.516 -0.69 1 98.5 297 ALA B CA 1
ATOM 5941 C C . ALA B 1 297 ? 3.402 -12.867 -1.521 1 98.5 297 ALA B C 1
ATOM 5943 O O . ALA B 1 297 ? 3.762 -12.148 -2.451 1 98.5 297 ALA B O 1
ATOM 5944 N N . LEU B 1 298 ? 4.039 -14 -1.214 1 98.56 298 LEU B N 1
ATOM 5945 C CA . LEU B 1 298 ? 5.227 -14.422 -1.948 1 98.56 298 LEU B CA 1
ATOM 5946 C C . LEU B 1 298 ? 4.914 -14.609 -3.428 1 98.56 298 LEU B C 1
ATOM 5948 O O . LEU B 1 298 ? 5.555 -14 -4.285 1 98.56 298 LEU B O 1
ATOM 5952 N N . ASP B 1 299 ? 3.854 -15.352 -3.701 1 98.81 299 ASP B N 1
ATOM 5953 C CA . ASP B 1 299 ? 3.463 -15.617 -5.082 1 98.81 299 ASP B CA 1
ATOM 5954 C C . ASP B 1 299 ? 2.906 -14.359 -5.742 1 98.81 299 ASP B C 1
ATOM 5956 O O . ASP B 1 299 ? 3.16 -14.102 -6.922 1 98.81 299 ASP B O 1
ATOM 5960 N N . LEU B 1 300 ? 2.15 -13.578 -4.984 1 98.88 300 LEU B N 1
ATOM 5961 C CA . LEU B 1 300 ? 1.556 -12.359 -5.535 1 98.88 300 LEU B CA 1
ATOM 5962 C C . LEU B 1 300 ? 2.637 -11.367 -5.949 1 98.88 300 LEU B C 1
ATOM 5964 O O . LEU B 1 300 ? 2.6 -10.828 -7.059 1 98.88 300 LEU B O 1
ATOM 5968 N N . LEU B 1 301 ? 3.588 -11.148 -5.039 1 98.81 301 LEU B N 1
ATOM 5969 C CA . LEU B 1 301 ? 4.695 -10.258 -5.344 1 98.81 301 LEU B CA 1
ATOM 5970 C C . LEU B 1 301 ? 5.48 -10.75 -6.555 1 98.81 301 LEU B C 1
ATOM 5972 O O . LEU B 1 301 ? 5.867 -9.953 -7.418 1 98.81 301 LEU B O 1
ATOM 5976 N N . PHE B 1 302 ? 5.621 -12.016 -6.648 1 98.69 302 PHE B N 1
ATOM 5977 C CA . PHE B 1 302 ? 6.43 -12.586 -7.719 1 98.69 302 PHE B CA 1
ATOM 5978 C C . PHE B 1 302 ? 5.723 -12.453 -9.062 1 98.69 302 PHE B C 1
ATOM 5980 O O . PHE B 1 302 ? 6.246 -11.82 -9.984 1 98.69 302 PHE B O 1
ATOM 5987 N N . ILE B 1 303 ? 4.504 -12.898 -9.172 1 98.69 303 ILE B N 1
ATOM 5988 C CA . ILE B 1 303 ? 3.795 -12.977 -10.445 1 98.69 303 ILE B CA 1
ATOM 5989 C C . ILE B 1 303 ? 3.469 -11.57 -10.945 1 98.69 303 ILE B C 1
ATOM 5991 O O . ILE B 1 303 ? 3.564 -11.297 -12.148 1 98.69 303 ILE B O 1
ATOM 5995 N N . ILE B 1 304 ? 3.096 -10.672 -10.047 1 98.75 304 ILE B N 1
ATOM 5996 C CA . ILE B 1 304 ? 2.748 -9.32 -10.469 1 98.75 304 ILE B CA 1
ATOM 5997 C C . ILE B 1 304 ? 4 -8.602 -10.961 1 98.75 304 ILE B C 1
ATOM 5999 O O . ILE B 1 304 ? 3.977 -7.934 -12 1 98.75 304 ILE B O 1
ATOM 6003 N N . THR B 1 305 ? 5.109 -8.805 -10.258 1 98.38 305 THR B N 1
ATOM 6004 C CA . THR B 1 305 ? 6.359 -8.125 -10.555 1 98.38 305 THR B CA 1
ATOM 6005 C C . THR B 1 305 ? 6.895 -8.547 -11.922 1 98.38 305 THR B C 1
ATOM 6007 O O . THR B 1 305 ? 7.312 -7.711 -12.719 1 98.38 305 THR B O 1
ATOM 6010 N N . ILE B 1 306 ? 6.797 -9.773 -12.273 1 97 306 ILE B N 1
ATOM 6011 C CA . ILE B 1 306 ? 7.617 -10.203 -13.398 1 97 306 ILE B CA 1
ATOM 6012 C C . ILE B 1 306 ? 6.727 -10.555 -14.586 1 97 306 ILE B C 1
ATOM 6014 O O . ILE B 1 306 ? 7.203 -10.672 -15.719 1 97 306 ILE B O 1
ATOM 6018 N N . SER B 1 307 ? 5.348 -10.703 -14.336 1 97.75 307 SER B N 1
ATOM 6019 C CA . SER B 1 307 ? 4.594 -11.289 -15.438 1 97.75 307 SER B CA 1
ATOM 6020 C C . SER B 1 307 ? 3.455 -10.367 -15.867 1 97.75 307 SER B C 1
ATOM 6022 O O . SER B 1 307 ? 2.893 -10.531 -16.953 1 97.75 307 SER B O 1
ATOM 6024 N N . ALA B 1 308 ? 3.002 -9.406 -15.031 1 98.38 308 ALA B N 1
ATOM 6025 C CA . ALA B 1 308 ? 1.953 -8.484 -15.445 1 98.38 308 ALA B CA 1
ATOM 6026 C C . ALA B 1 308 ? 2.443 -7.574 -16.578 1 98.38 308 ALA B C 1
ATOM 6028 O O . ALA B 1 308 ? 3.596 -7.137 -16.562 1 98.38 308 ALA B O 1
ATOM 6029 N N . ALA B 1 309 ? 1.562 -7.297 -17.516 1 98.06 309 ALA B N 1
ATOM 6030 C CA . ALA B 1 309 ? 1.903 -6.367 -18.578 1 98.06 309 ALA B CA 1
ATOM 6031 C C . ALA B 1 309 ? 2.291 -5 -18.016 1 98.06 309 ALA B C 1
ATOM 6033 O O . ALA B 1 309 ? 1.777 -4.578 -16.984 1 98.06 309 ALA B O 1
ATOM 6034 N N . ASN B 1 310 ? 3.164 -4.316 -18.766 1 96.75 310 ASN B N 1
ATOM 6035 C CA . ASN B 1 310 ? 3.785 -3.086 -18.281 1 96.75 310 ASN B CA 1
ATOM 6036 C C . ASN B 1 310 ? 2.742 -2.023 -17.953 1 96.75 310 ASN B C 1
ATOM 6038 O O . ASN B 1 310 ? 2.865 -1.317 -16.953 1 96.75 310 ASN B O 1
ATOM 6042 N N . ASP B 1 311 ? 1.692 -1.913 -18.734 1 96.81 311 ASP B N 1
ATOM 6043 C CA . ASP B 1 311 ? 0.732 -0.822 -18.594 1 96.81 311 ASP B CA 1
ATOM 6044 C C . ASP B 1 311 ? -0.19 -1.053 -17.406 1 96.81 311 ASP B C 1
ATOM 6046 O O . ASP B 1 311 ? -0.849 -0.123 -16.938 1 96.81 311 ASP B O 1
ATOM 6050 N N . ILE B 1 312 ? -0.241 -2.303 -16.875 1 98 312 ILE B N 1
ATOM 6051 C CA . ILE B 1 312 ? -1.196 -2.561 -15.797 1 98 312 ILE B CA 1
ATOM 6052 C C . ILE B 1 312 ? -0.456 -3.033 -14.547 1 98 312 ILE B C 1
ATOM 6054 O O . ILE B 1 312 ? -1.034 -3.092 -13.461 1 98 312 ILE B O 1
ATOM 6058 N N . ARG B 1 313 ? 0.861 -3.328 -14.617 1 98.25 313 ARG B N 1
ATOM 6059 C CA . ARG B 1 313 ? 1.635 -3.904 -13.523 1 98.25 313 ARG B CA 1
ATOM 6060 C C . ARG B 1 313 ? 1.506 -3.062 -12.258 1 98.25 313 ARG B C 1
ATOM 6062 O O . ARG B 1 313 ? 1.093 -3.566 -11.211 1 98.25 313 ARG B O 1
ATOM 6069 N N . ILE B 1 314 ? 1.775 -1.778 -12.383 1 98.06 314 ILE B N 1
ATOM 6070 C CA . ILE B 1 314 ? 1.745 -0.877 -11.234 1 98.06 314 ILE B CA 1
ATOM 6071 C C . ILE B 1 314 ? 0.323 -0.363 -11.023 1 98.06 314 ILE B C 1
ATOM 6073 O O . ILE B 1 314 ? -0.183 -0.372 -9.898 1 98.06 314 ILE B O 1
ATOM 6077 N N . LYS B 1 315 ? -0.376 -0.024 -12.086 1 96.88 315 LYS B N 1
ATOM 6078 C CA . LYS B 1 315 ? -1.705 0.58 -12.039 1 96.88 315 LYS B CA 1
ATOM 6079 C C . LYS B 1 315 ? -2.705 -0.342 -11.344 1 96.88 315 LYS B C 1
ATOM 6081 O O . LYS B 1 315 ? -3.564 0.119 -10.594 1 96.88 315 LYS B O 1
ATOM 6086 N N . GLU B 1 316 ? -2.58 -1.639 -11.586 1 97.81 316 GLU B N 1
ATOM 6087 C CA . GLU B 1 316 ? -3.566 -2.598 -11.102 1 97.81 316 GLU B CA 1
ATOM 6088 C C . GLU B 1 316 ? -3.016 -3.414 -9.938 1 97.81 316 GLU B C 1
ATOM 6090 O O . GLU B 1 316 ? -3.631 -4.395 -9.516 1 97.81 316 GLU B O 1
ATOM 6095 N N . PHE B 1 317 ? -1.857 -2.998 -9.391 1 98.62 317 PHE B N 1
ATOM 6096 C CA . PHE B 1 317 ? -1.158 -3.805 -8.398 1 98.62 317 PHE B CA 1
ATOM 6097 C C . PHE B 1 317 ? -2.09 -4.184 -7.254 1 98.62 317 PHE B C 1
ATOM 6099 O O . PHE B 1 317 ? -2.295 -5.367 -6.98 1 98.62 317 PHE B O 1
ATOM 6106 N N . ASP B 1 318 ? -2.707 -3.191 -6.617 1 98.31 318 ASP B N 1
ATOM 6107 C CA . ASP B 1 318 ? -3.561 -3.457 -5.465 1 98.31 318 ASP B CA 1
ATOM 6108 C C . ASP B 1 318 ? -4.863 -4.133 -5.887 1 98.31 318 ASP B C 1
ATOM 6110 O O . ASP B 1 318 ? -5.426 -4.93 -5.137 1 98.31 318 ASP B O 1
ATOM 6114 N N . ASN B 1 319 ? -5.363 -3.775 -7.066 1 97.88 319 ASN B N 1
ATOM 6115 C CA . ASN B 1 319 ? -6.535 -4.453 -7.609 1 97.88 319 ASN B CA 1
ATOM 6116 C C . ASN B 1 319 ? -6.277 -5.941 -7.816 1 97.88 319 ASN B C 1
ATOM 6118 O O . ASN B 1 319 ? -7.16 -6.77 -7.586 1 97.88 319 ASN B O 1
ATOM 6122 N N . PHE B 1 320 ? -5.055 -6.305 -8.281 1 98.88 320 PHE B N 1
ATOM 6123 C CA . PHE B 1 320 ? -4.691 -7.707 -8.453 1 98.88 320 PHE B CA 1
ATOM 6124 C C . PHE B 1 320 ? -4.754 -8.445 -7.121 1 98.88 320 PHE B C 1
ATOM 6126 O O . PHE B 1 320 ? -5.258 -9.57 -7.051 1 98.88 320 PHE B O 1
ATOM 6133 N N . VAL B 1 321 ? -4.266 -7.809 -6.074 1 98.81 321 VAL B N 1
ATOM 6134 C CA . VAL B 1 321 ? -4.297 -8.414 -4.746 1 98.81 321 VAL B CA 1
ATOM 6135 C C . VAL B 1 321 ? -5.742 -8.641 -4.316 1 98.81 321 VAL B C 1
ATOM 6137 O O . VAL B 1 321 ? -6.074 -9.703 -3.777 1 98.81 321 VAL B O 1
ATOM 6140 N N . ARG B 1 322 ? -6.598 -7.707 -4.59 1 98.38 322 ARG B N 1
ATOM 6141 C CA . ARG B 1 322 ? -8.008 -7.832 -4.227 1 98.38 322 ARG B CA 1
ATOM 6142 C C . ARG B 1 322 ? -8.672 -8.961 -5.004 1 98.38 322 ARG B C 1
ATOM 6144 O O . ARG B 1 322 ? -9.422 -9.758 -4.434 1 98.38 322 ARG B O 1
ATOM 6151 N N . ILE B 1 323 ? -8.445 -8.984 -6.34 1 98.44 323 ILE B N 1
ATOM 6152 C CA . ILE B 1 323 ? -9.016 -10.023 -7.191 1 98.44 323 ILE B CA 1
ATOM 6153 C C . ILE B 1 323 ? -8.641 -11.406 -6.645 1 98.44 323 ILE B C 1
ATOM 6155 O O . ILE B 1 323 ? -9.5 -12.273 -6.492 1 98.44 323 ILE B O 1
ATOM 6159 N N . TYR B 1 324 ? -7.395 -11.562 -6.367 1 98.88 324 TYR B N 1
ATOM 6160 C CA . TYR B 1 324 ? -6.914 -12.805 -5.77 1 98.88 324 TYR B CA 1
ATOM 6161 C C . TYR B 1 324 ? -7.621 -13.086 -4.449 1 98.88 324 TYR B C 1
ATOM 6163 O O . TYR B 1 324 ? -8.102 -14.195 -4.223 1 98.88 324 TYR B O 1
ATOM 6171 N N . TRP B 1 325 ? -7.641 -12.094 -3.559 1 98.81 325 TRP B N 1
ATOM 6172 C CA . TRP B 1 325 ? -8.219 -12.234 -2.223 1 98.81 325 TRP B CA 1
ATOM 6173 C C . TRP B 1 325 ? -9.672 -12.68 -2.301 1 98.81 325 TRP B C 1
ATOM 6175 O O . TRP B 1 325 ? -10.102 -13.57 -1.561 1 98.81 325 TRP B O 1
ATOM 6185 N N . GLU B 1 326 ? -10.422 -12.086 -3.166 1 98.12 326 GLU B N 1
ATOM 6186 C CA . GLU B 1 326 ? -11.844 -12.422 -3.297 1 98.12 326 GLU B CA 1
ATOM 6187 C C . GLU B 1 326 ? -12.031 -13.891 -3.641 1 98.12 326 GLU B C 1
ATOM 6189 O O . GLU B 1 326 ? -12.844 -14.578 -3.021 1 98.12 326 GLU B O 1
ATOM 6194 N N . ARG B 1 327 ? -11.273 -14.352 -4.59 1 98.81 327 ARG B N 1
ATOM 6195 C CA . ARG B 1 327 ? -11.391 -15.75 -4.977 1 98.81 327 ARG B CA 1
ATOM 6196 C C . ARG B 1 327 ? -10.891 -16.672 -3.867 1 98.81 327 ARG B C 1
ATOM 6198 O O . ARG B 1 327 ? -11.445 -17.75 -3.646 1 98.81 327 ARG B O 1
ATOM 6205 N N . LEU B 1 328 ? -9.812 -16.266 -3.213 1 98.88 328 LEU B N 1
ATOM 6206 C CA . LEU B 1 328 ? -9.297 -17.047 -2.094 1 98.88 328 LEU B CA 1
ATOM 6207 C C . LEU B 1 328 ? -10.375 -17.266 -1.039 1 98.88 328 LEU B C 1
ATOM 6209 O O . LEU B 1 328 ? -10.57 -18.391 -0.582 1 98.88 328 LEU B O 1
ATOM 6213 N N . ILE B 1 329 ? -11.078 -16.203 -0.672 1 98.5 329 ILE B N 1
ATOM 6214 C CA . ILE B 1 329 ? -12.109 -16.281 0.358 1 98.5 329 ILE B CA 1
ATOM 6215 C C . ILE B 1 329 ? -13.234 -17.203 -0.103 1 98.5 329 ILE B C 1
ATOM 6217 O O . ILE B 1 329 ? -13.719 -18.031 0.669 1 98.5 329 ILE B O 1
ATOM 6221 N N . GLU B 1 330 ? -13.625 -17.062 -1.341 1 98.69 330 GLU B N 1
ATOM 6222 C CA . GLU B 1 330 ? -14.656 -17.938 -1.904 1 98.69 330 GLU B CA 1
ATOM 6223 C C . GLU B 1 330 ? -14.266 -19.406 -1.776 1 98.69 330 GLU B C 1
ATOM 6225 O O . GLU B 1 330 ? -15.078 -20.234 -1.371 1 98.69 330 GLU B O 1
ATOM 6230 N N . CYS B 1 331 ? -13.07 -19.688 -2.123 1 98.88 331 CYS B N 1
ATOM 6231 C CA . CYS B 1 331 ? -12.594 -21.078 -2.107 1 98.88 331 CYS B CA 1
ATOM 6232 C C . CYS B 1 331 ? -12.477 -21.594 -0.679 1 98.88 331 CYS B C 1
ATOM 6234 O O . CYS B 1 331 ? -12.836 -22.734 -0.397 1 98.88 331 CYS B O 1
ATOM 6236 N N . LEU B 1 332 ? -11.914 -20.766 0.217 1 98.88 332 LEU B N 1
ATOM 6237 C CA . LEU B 1 332 ? -11.797 -21.172 1.612 1 98.88 332 LEU B CA 1
ATOM 6238 C C . LEU B 1 332 ? -13.164 -21.484 2.203 1 98.88 332 LEU B C 1
ATOM 6240 O O . LEU B 1 332 ? -13.312 -22.453 2.961 1 98.88 332 LEU B O 1
ATOM 6244 N N . GLN B 1 333 ? -14.133 -20.688 1.839 1 98.69 333 GLN B N 1
ATOM 6245 C CA . GLN B 1 333 ? -15.492 -20.938 2.312 1 98.69 333 GLN B CA 1
ATOM 6246 C C . GLN B 1 333 ? -16.062 -22.203 1.706 1 98.69 333 GLN B C 1
ATOM 6248 O O . GLN B 1 333 ? -16.672 -23.016 2.412 1 98.69 333 GLN B O 1
ATOM 6253 N N . LEU B 1 334 ? -15.906 -22.359 0.443 1 98.69 334 LEU B N 1
ATOM 6254 C CA . LEU B 1 334 ? -16.375 -23.562 -0.247 1 98.69 334 LEU B CA 1
ATOM 6255 C C . LEU B 1 334 ? -15.797 -24.812 0.405 1 98.69 334 LEU B C 1
ATOM 6257 O O . LEU B 1 334 ? -16.5 -25.812 0.571 1 98.69 334 LEU B O 1
ATOM 6261 N N . LEU B 1 335 ? -14.531 -24.734 0.817 1 98.75 335 LEU B N 1
ATOM 6262 C CA . LEU B 1 335 ? -13.82 -25.891 1.341 1 98.75 335 LEU B CA 1
ATOM 6263 C C . LEU B 1 335 ? -13.969 -25.984 2.855 1 98.75 335 LEU B C 1
ATOM 6265 O O . LEU B 1 335 ? -13.336 -26.828 3.496 1 98.75 335 LEU B O 1
ATOM 6269 N N . LYS B 1 336 ? -14.695 -25.047 3.465 1 98.12 336 LYS B N 1
ATOM 6270 C CA . LYS B 1 336 ? -15.062 -25.047 4.879 1 98.12 336 LYS B CA 1
ATOM 6271 C C . LYS B 1 336 ? -13.828 -24.906 5.766 1 98.12 336 LYS B C 1
ATOM 6273 O O . LYS B 1 336 ? -13.664 -25.656 6.727 1 98.12 336 LYS B O 1
ATOM 6278 N N . TYR B 1 337 ? -12.945 -24.031 5.32 1 98.19 337 TYR B N 1
ATOM 6279 C CA . TYR B 1 337 ? -11.797 -23.672 6.148 1 98.19 337 TYR B CA 1
ATOM 6280 C C . TYR B 1 337 ? -12.242 -23.234 7.535 1 98.19 337 TYR B C 1
ATOM 6282 O O . TYR B 1 337 ? -13.18 -22.438 7.664 1 98.19 337 TYR B O 1
ATOM 6290 N N . GLN B 1 338 ? -11.586 -23.703 8.555 1 96.62 338 GLN B N 1
ATOM 6291 C CA . GLN B 1 338 ? -12.117 -23.547 9.906 1 96.62 338 GLN B CA 1
ATOM 6292 C C . GLN B 1 338 ? -11.477 -22.359 10.617 1 96.62 338 GLN B C 1
ATOM 6294 O O . GLN B 1 338 ? -12.047 -21.812 11.57 1 96.62 338 GLN B O 1
ATOM 6299 N N . LYS B 1 339 ? -10.32 -21.969 10.227 1 95.75 339 LYS B N 1
ATOM 6300 C CA . LYS B 1 339 ? -9.648 -20.844 10.867 1 95.75 339 LYS B CA 1
ATOM 6301 C C . LYS B 1 339 ? -10.211 -19.516 10.359 1 95.75 339 LYS B C 1
ATOM 6303 O O . LYS B 1 339 ? -10.93 -19.484 9.359 1 95.75 339 LYS B O 1
ATOM 6308 N N . PRO B 1 340 ? -9.93 -18.422 11.055 1 94.81 340 PRO B N 1
ATOM 6309 C CA . PRO B 1 340 ? -10.391 -17.109 10.578 1 94.81 340 PRO B CA 1
ATOM 6310 C C . PRO B 1 340 ? -9.883 -16.781 9.18 1 94.81 340 PRO B C 1
ATOM 6312 O O . PRO B 1 340 ? -8.719 -17.031 8.859 1 94.81 340 PRO B O 1
ATOM 6315 N N . LEU B 1 341 ? -10.781 -16.266 8.422 1 96.94 341 LEU B N 1
ATOM 6316 C CA . LEU B 1 341 ? -10.422 -15.859 7.066 1 96.94 341 LEU B CA 1
ATOM 6317 C C . LEU B 1 341 ? -9.594 -14.578 7.078 1 96.94 341 LEU B C 1
ATOM 6319 O O . LEU B 1 341 ? -9.867 -13.672 7.867 1 96.94 341 LEU B O 1
ATOM 6323 N N . THR B 1 342 ? -8.594 -14.57 6.316 1 97.31 342 THR B N 1
ATOM 6324 C CA . THR B 1 342 ? -7.789 -13.359 6.191 1 97.31 342 THR B CA 1
ATOM 6325 C C . THR B 1 342 ? -8.594 -12.234 5.555 1 97.31 342 THR B C 1
ATOM 6327 O O . THR B 1 342 ? -9.414 -12.477 4.668 1 97.31 342 THR B O 1
ATOM 6330 N N . THR B 1 343 ? -8.414 -11.016 6.016 1 97.31 343 THR B N 1
ATOM 6331 C CA . THR B 1 343 ? -9.047 -9.852 5.395 1 97.31 343 THR B CA 1
ATOM 6332 C C . THR B 1 343 ? -8.164 -9.297 4.277 1 97.31 343 THR B C 1
ATOM 6334 O O . THR B 1 343 ? -6.977 -9.617 4.199 1 97.31 343 THR B O 1
ATOM 6337 N N . LEU B 1 344 ? -8.758 -8.508 3.398 1 98 344 LEU B N 1
ATOM 6338 C CA . LEU B 1 344 ? -7.988 -7.871 2.336 1 98 344 LEU B CA 1
ATOM 6339 C C . LEU B 1 344 ? -6.883 -6.992 2.914 1 98 344 LEU B C 1
ATOM 6341 O O . LEU B 1 344 ? -5.762 -6.984 2.404 1 98 344 LEU B O 1
ATOM 6345 N N . ARG B 1 345 ? -7.176 -6.188 3.984 1 97.06 345 ARG B N 1
ATOM 6346 C CA . ARG B 1 345 ? -6.172 -5.305 4.574 1 97.06 345 ARG B CA 1
ATOM 6347 C C . ARG B 1 345 ? -5.004 -6.109 5.145 1 97.06 345 ARG B C 1
ATOM 6349 O O . ARG B 1 345 ? -3.857 -5.664 5.094 1 97.06 345 ARG B O 1
ATOM 6356 N N . GLU B 1 346 ? -5.301 -7.281 5.746 1 97 346 GLU B N 1
ATOM 6357 C CA . GLU B 1 346 ? -4.23 -8.125 6.273 1 97 346 GLU B CA 1
ATOM 6358 C C . GLU B 1 346 ? -3.336 -8.641 5.152 1 97 346 GLU B C 1
ATOM 6360 O O . GLU B 1 346 ? -2.113 -8.703 5.305 1 97 346 GLU B O 1
ATOM 6365 N N . LEU B 1 347 ? -3.965 -9.039 4.07 1 98.06 347 LEU B N 1
ATOM 6366 C CA . LEU B 1 347 ? -3.184 -9.508 2.932 1 98.06 347 LEU B CA 1
ATOM 6367 C C . LEU B 1 347 ? -2.338 -8.375 2.352 1 98.06 347 LEU B C 1
ATOM 6369 O O . LEU B 1 347 ? -1.167 -8.578 2.021 1 98.06 347 LEU B O 1
ATOM 6373 N N . GLN B 1 348 ? -2.922 -7.184 2.256 1 98 348 GLN B N 1
ATOM 6374 C CA . GLN B 1 348 ? -2.18 -6.023 1.774 1 98 348 GLN B CA 1
ATOM 6375 C C . GLN B 1 348 ? -0.996 -5.711 2.686 1 98 348 GLN B C 1
ATOM 6377 O O . GLN B 1 348 ? 0.103 -5.422 2.207 1 98 348 GLN B O 1
ATOM 6382 N N . LYS B 1 349 ? -1.207 -5.793 3.949 1 96.69 349 LYS B N 1
ATOM 6383 C CA . LYS B 1 349 ? -0.118 -5.566 4.895 1 96.69 349 LYS B CA 1
ATOM 6384 C C . LYS B 1 349 ? 0.986 -6.605 4.719 1 96.69 349 LYS B C 1
ATOM 6386 O O . LYS B 1 349 ? 2.17 -6.289 4.859 1 96.69 349 LYS B O 1
ATOM 6391 N N . SER B 1 350 ? 0.589 -7.832 4.363 1 97.31 350 SER B N 1
ATOM 6392 C CA . SER B 1 350 ? 1.548 -8.922 4.199 1 97.31 350 SER B CA 1
ATOM 6393 C C . SER B 1 350 ? 2.492 -8.648 3.031 1 97.31 350 SER B C 1
ATOM 6395 O O . SER B 1 350 ? 3.625 -9.133 3.02 1 97.31 350 SER B O 1
ATOM 6397 N N . ILE B 1 351 ? 2.055 -7.855 2.08 1 97.62 351 ILE B N 1
ATOM 6398 C CA . ILE B 1 351 ? 2.859 -7.48 0.922 1 97.62 351 ILE B CA 1
ATOM 6399 C C . ILE B 1 351 ? 4.109 -6.738 1.383 1 97.62 351 ILE B C 1
ATOM 6401 O O . ILE B 1 351 ? 5.168 -6.84 0.756 1 97.62 351 ILE B O 1
ATOM 6405 N N . TYR B 1 352 ? 3.998 -6.055 2.535 1 97 352 TYR B N 1
ATOM 6406 C CA . TYR B 1 352 ? 5.074 -5.199 3.02 1 97 352 TYR B CA 1
ATOM 6407 C C . TYR B 1 352 ? 5.957 -5.941 4.016 1 97 352 TYR B C 1
ATOM 6409 O O . TYR B 1 352 ? 7.027 -5.457 4.387 1 97 352 TYR B O 1
ATOM 6417 N N . HIS B 1 353 ? 5.543 -7.062 4.453 1 96.44 353 HIS B N 1
ATOM 6418 C CA . HIS B 1 353 ? 6.227 -7.746 5.547 1 96.44 353 HIS B CA 1
ATOM 6419 C C . HIS B 1 353 ? 7.637 -8.164 5.141 1 96.44 353 HIS B C 1
ATOM 6421 O O . HIS B 1 353 ? 7.848 -8.648 4.027 1 96.44 353 HIS B O 1
ATOM 6427 N N . GLU B 1 354 ? 8.578 -8.023 5.977 1 95.5 354 GLU B N 1
ATOM 6428 C CA . GLU B 1 354 ? 9.992 -8.211 5.672 1 95.5 354 GLU B CA 1
ATOM 6429 C C . GLU B 1 354 ? 10.281 -9.648 5.246 1 95.5 354 GLU B C 1
ATOM 6431 O O . GLU B 1 354 ? 11.188 -9.891 4.449 1 95.5 354 GLU B O 1
ATOM 6436 N N . ASN B 1 355 ? 9.461 -10.57 5.695 1 96.19 355 ASN B N 1
ATOM 6437 C CA . ASN B 1 355 ? 9.641 -11.969 5.32 1 96.19 355 ASN B CA 1
ATOM 6438 C C . ASN B 1 355 ? 9.32 -12.195 3.846 1 96.19 355 ASN B C 1
ATOM 6440 O O . ASN B 1 355 ? 9.75 -13.188 3.26 1 96.19 355 ASN B O 1
ATOM 6444 N N . ASN B 1 356 ? 8.555 -11.273 3.287 1 97.38 356 ASN B N 1
ATOM 6445 C CA . ASN B 1 356 ? 7.996 -11.555 1.969 1 97.38 356 ASN B CA 1
ATOM 6446 C C . ASN B 1 356 ? 8.664 -10.719 0.885 1 97.38 356 ASN B C 1
ATOM 6448 O O . ASN B 1 356 ? 8.578 -11.031 -0.301 1 97.38 356 ASN B O 1
ATOM 6452 N N . THR B 1 357 ? 9.398 -9.688 1.238 1 96.88 357 THR B N 1
ATOM 6453 C CA . THR B 1 357 ? 9.852 -8.688 0.278 1 96.88 357 THR B CA 1
ATOM 6454 C C . THR B 1 357 ? 11.117 -9.148 -0.435 1 96.88 357 THR B C 1
ATOM 6456 O O . THR B 1 357 ? 11.57 -8.508 -1.384 1 96.88 357 THR B O 1
ATOM 6459 N N . PHE B 1 358 ? 11.625 -10.297 0.032 1 96.75 358 PHE B N 1
ATOM 6460 C CA . PHE B 1 358 ? 12.695 -10.969 -0.696 1 96.75 358 PHE B CA 1
ATOM 6461 C C . PHE B 1 358 ? 12.266 -11.281 -2.123 1 96.75 358 PHE B C 1
ATOM 6463 O O . PHE B 1 358 ? 13.039 -11.117 -3.064 1 96.75 358 PHE B O 1
ATOM 6470 N N . TYR B 1 359 ? 11.078 -11.641 -2.369 1 97.69 359 TYR B N 1
ATOM 6471 C CA . TYR B 1 359 ? 10.594 -12.219 -3.617 1 97.69 359 TYR B CA 1
ATOM 6472 C C . TYR B 1 359 ? 10.609 -11.188 -4.738 1 97.69 359 TYR B C 1
ATOM 6474 O O . TYR B 1 359 ? 11.148 -11.438 -5.816 1 97.69 359 TYR B O 1
ATOM 6482 N N . PRO B 1 360 ? 10.055 -9.969 -4.473 1 98.25 360 PRO B N 1
ATOM 6483 C CA . PRO B 1 360 ? 10.133 -9.016 -5.582 1 98.25 360 PRO B CA 1
ATOM 6484 C C . PRO B 1 360 ? 11.562 -8.586 -5.891 1 98.25 360 PRO B C 1
ATOM 6486 O O . PRO B 1 360 ? 11.898 -8.312 -7.047 1 98.25 360 PRO B O 1
ATOM 6489 N N . PHE B 1 361 ? 12.414 -8.523 -4.898 1 98.12 361 PHE B N 1
ATOM 6490 C CA . PHE B 1 361 ? 13.805 -8.18 -5.148 1 98.12 361 PHE B CA 1
ATOM 6491 C C . PHE B 1 361 ? 14.5 -9.258 -5.969 1 98.12 361 PHE B C 1
ATOM 6493 O O . PHE B 1 361 ? 15.148 -8.969 -6.977 1 98.12 361 PHE B O 1
ATOM 6500 N N . PHE B 1 362 ? 14.25 -10.477 -5.465 1 97.12 362 PHE B N 1
ATOM 6501 C CA . PHE B 1 362 ? 14.852 -11.617 -6.16 1 97.12 362 PHE B CA 1
ATOM 6502 C C . PHE B 1 362 ? 14.336 -11.703 -7.594 1 97.12 362 PHE B C 1
ATOM 6504 O O . PHE B 1 362 ? 15.094 -12.016 -8.508 1 97.12 362 PHE B O 1
ATOM 6511 N N . ALA B 1 363 ? 13.125 -11.414 -7.801 1 97.19 363 ALA B N 1
ATOM 6512 C CA . ALA B 1 363 ? 12.484 -11.469 -9.109 1 97.19 363 ALA B CA 1
ATOM 6513 C C . ALA B 1 363 ? 13.109 -10.469 -10.078 1 97.19 363 ALA B C 1
ATOM 6515 O O . ALA B 1 363 ? 13.461 -10.828 -11.203 1 97.19 363 ALA B O 1
ATOM 6516 N N . ILE B 1 364 ? 13.297 -9.219 -9.656 1 97.38 364 ILE B N 1
ATOM 6517 C CA . ILE B 1 364 ? 13.766 -8.188 -10.57 1 97.38 364 ILE B CA 1
ATOM 6518 C C . ILE B 1 364 ? 15.266 -8.352 -10.812 1 97.38 364 ILE B C 1
ATOM 6520 O O . ILE B 1 364 ? 15.789 -7.891 -11.828 1 97.38 364 ILE B O 1
ATOM 6524 N N . PHE B 1 365 ? 15.922 -8.984 -9.867 1 96.06 365 PHE B N 1
ATOM 6525 C CA . PHE B 1 365 ? 17.375 -9.109 -9.906 1 96.06 365 PHE B CA 1
ATOM 6526 C C . PHE B 1 365 ? 17.797 -10.336 -10.703 1 96.06 365 PHE B C 1
ATOM 6528 O O . PHE B 1 365 ? 18.859 -10.352 -11.32 1 96.06 365 PHE B O 1
ATOM 6535 N N . ASN B 1 366 ? 16.906 -11.352 -10.727 1 93 366 ASN B N 1
ATOM 6536 C CA . ASN B 1 366 ? 17.328 -12.617 -11.328 1 93 366 ASN B CA 1
ATOM 6537 C C . ASN B 1 366 ? 16.422 -12.992 -12.5 1 93 366 ASN B C 1
ATOM 6539 O O . ASN B 1 366 ? 16.922 -13.289 -13.594 1 93 366 ASN B O 1
ATOM 6543 N N . HIS B 1 367 ? 15.141 -12.938 -12.367 1 93.56 367 HIS B N 1
ATOM 6544 C CA . HIS B 1 367 ? 14.211 -13.5 -13.352 1 93.56 367 HIS B CA 1
ATOM 6545 C C . HIS B 1 367 ? 13.883 -12.484 -14.438 1 93.56 367 HIS B C 1
ATOM 6547 O O . HIS B 1 367 ? 13.992 -12.781 -15.625 1 93.56 367 HIS B O 1
ATOM 6553 N N . LEU B 1 368 ? 13.562 -11.328 -14.016 1 95.31 368 LEU B N 1
ATOM 6554 C CA . LEU B 1 368 ? 12.977 -10.344 -14.93 1 95.31 368 LEU B CA 1
ATOM 6555 C C . LEU B 1 368 ? 13.969 -9.977 -16.031 1 95.31 368 LEU B C 1
ATOM 6557 O O . LEU B 1 368 ? 13.578 -9.836 -17.188 1 95.31 368 LEU B O 1
ATOM 6561 N N . PRO B 1 369 ? 15.289 -9.805 -15.742 1 93.5 369 PRO B N 1
ATOM 6562 C CA . PRO B 1 369 ? 16.219 -9.492 -16.828 1 93.5 369 PRO B CA 1
ATOM 6563 C C . PRO B 1 369 ? 16.266 -10.586 -17.906 1 93.5 369 PRO B C 1
ATOM 6565 O O . PRO B 1 369 ? 16.344 -10.273 -19.094 1 93.5 369 PRO B O 1
ATOM 6568 N N . VAL B 1 370 ? 16.172 -11.797 -17.453 1 88.69 370 VAL B N 1
ATOM 6569 C CA . VAL B 1 370 ? 16.219 -12.922 -18.375 1 88.69 370 VAL B CA 1
ATOM 6570 C C . VAL B 1 370 ? 14.906 -13.016 -19.156 1 88.69 370 VAL B C 1
ATOM 6572 O O . VAL B 1 370 ? 14.898 -13.273 -20.359 1 88.69 370 VAL B O 1
ATOM 6575 N N . ILE B 1 371 ? 13.82 -12.758 -18.484 1 90.5 371 ILE B N 1
ATOM 6576 C CA . ILE B 1 371 ? 12.492 -12.82 -19.078 1 90.5 371 ILE B CA 1
ATOM 6577 C C . ILE B 1 371 ? 12.383 -11.773 -20.188 1 90.5 371 ILE B C 1
ATOM 6579 O O . ILE B 1 371 ? 11.805 -12.039 -21.25 1 90.5 371 ILE B O 1
ATOM 6583 N N . GLN B 1 372 ? 12.992 -10.672 -19.984 1 91.62 372 GLN B N 1
ATOM 6584 C CA . GLN B 1 372 ? 12.852 -9.562 -20.922 1 91.62 372 GLN B CA 1
ATOM 6585 C C . GLN B 1 372 ? 13.93 -9.609 -22 1 91.62 372 GLN B C 1
ATOM 6587 O O . GLN B 1 372 ? 13.938 -8.781 -22.906 1 91.62 372 GLN B O 1
ATOM 6592 N N . PHE B 1 373 ? 14.805 -10.562 -21.812 1 87.31 373 PHE B N 1
ATOM 6593 C CA . PHE B 1 373 ? 15.891 -10.688 -22.781 1 87.31 373 PHE B CA 1
ATOM 6594 C C . PHE B 1 373 ? 15.5 -11.617 -23.922 1 87.31 373 PHE B C 1
ATOM 6596 O O . PHE B 1 373 ? 15.102 -12.758 -23.688 1 87.31 373 PHE B O 1
ATOM 6603 N N . PRO B 1 374 ? 15.5 -11.062 -25.141 1 78.56 374 PRO B N 1
ATOM 6604 C CA . PRO B 1 374 ? 15.133 -11.93 -26.266 1 78.56 374 PRO B CA 1
ATOM 6605 C C . PRO B 1 374 ? 15.961 -13.211 -26.328 1 78.56 374 PRO B C 1
ATOM 6607 O O . PRO B 1 374 ? 17.109 -13.219 -25.906 1 78.56 374 PRO B O 1
ATOM 6610 N N . SER B 1 375 ? 15.281 -14.281 -26.641 1 66.44 375 SER B N 1
ATOM 6611 C CA . SER B 1 375 ? 15.922 -15.586 -26.719 1 66.44 375 SER B CA 1
ATOM 6612 C C . SER B 1 375 ? 17.156 -15.539 -27.625 1 66.44 375 SER B C 1
ATOM 6614 O O . SER B 1 375 ? 17.094 -15.016 -28.734 1 66.44 375 SER B O 1
ATOM 6616 N N . ASP B 1 376 ? 18.297 -15.531 -26.953 1 59.66 376 ASP B N 1
ATOM 6617 C CA . ASP B 1 376 ? 19.562 -15.617 -27.672 1 59.66 376 ASP B CA 1
ATOM 6618 C C . ASP B 1 376 ? 20.219 -16.984 -27.469 1 59.66 376 ASP B C 1
ATOM 6620 O O . ASP B 1 376 ? 20.062 -17.594 -26.406 1 59.66 376 ASP B O 1
ATOM 6624 N N . GLU B 1 377 ? 20.531 -17.609 -28.547 1 55.56 377 GLU B N 1
ATOM 6625 C CA . GLU B 1 377 ? 21.203 -18.906 -28.516 1 55.56 377 GLU B CA 1
ATOM 6626 C C . GLU B 1 377 ? 22.25 -18.984 -27.406 1 55.56 377 GLU B C 1
ATOM 6628 O O . GLU B 1 377 ? 22.516 -20.062 -26.859 1 55.56 377 GLU B O 1
ATOM 6633 N N . GLN B 1 378 ? 22.828 -17.844 -27.047 1 52.97 378 GLN B N 1
ATOM 6634 C CA . GLN B 1 378 ? 23.953 -17.844 -26.109 1 52.97 378 GLN B CA 1
ATOM 6635 C C . GLN B 1 378 ? 23.484 -17.609 -24.688 1 52.97 378 GLN B C 1
ATOM 6637 O O . GLN B 1 378 ? 24.266 -17.688 -23.734 1 52.97 378 GLN B O 1
ATOM 6642 N N . SER B 1 379 ? 22.188 -17.422 -24.438 1 55.81 379 SER B N 1
ATOM 6643 C CA . SER B 1 379 ? 21.719 -17.047 -23.109 1 55.81 379 SER B CA 1
ATOM 6644 C C . SER B 1 379 ? 21.5 -18.281 -22.234 1 55.81 379 SER B C 1
ATOM 6646 O O . SER B 1 379 ? 20.594 -19.078 -22.484 1 55.81 379 SER B O 1
ATOM 6648 N N . ASN B 1 380 ? 22.625 -18.797 -21.641 1 55.56 380 ASN B N 1
ATOM 6649 C CA . ASN B 1 380 ? 22.5 -19.875 -20.656 1 55.56 380 ASN B CA 1
ATOM 6650 C C . ASN B 1 380 ? 22.781 -19.375 -19.25 1 55.56 380 ASN B C 1
ATOM 6652 O O . ASN B 1 380 ? 23.406 -18.328 -19.062 1 55.56 380 ASN B O 1
ATOM 6656 N N . LEU B 1 381 ? 22.047 -19.906 -18.234 1 58.12 381 LEU B N 1
ATOM 6657 C CA . LEU B 1 381 ? 22.203 -19.578 -16.828 1 58.12 381 LEU B CA 1
ATOM 6658 C C . LEU B 1 381 ? 23.672 -19.547 -16.422 1 58.12 381 LEU B C 1
ATOM 6660 O O . LEU B 1 381 ? 24.078 -18.719 -15.602 1 58.12 381 LEU B O 1
ATOM 6664 N N . HIS B 1 382 ? 24.453 -20.25 -17.141 1 58.38 382 HIS B N 1
ATOM 6665 C CA . HIS B 1 382 ? 25.875 -20.328 -16.828 1 58.38 382 HIS B CA 1
ATOM 6666 C C . HIS B 1 382 ? 26.578 -19.016 -17.172 1 58.38 382 HIS B C 1
ATOM 6668 O O . HIS B 1 382 ? 27.547 -18.641 -16.5 1 58.38 382 HIS B O 1
ATOM 6674 N N . SER B 1 383 ? 26 -18.453 -18.109 1 63.62 383 SER B N 1
ATOM 6675 C CA . SER B 1 383 ? 26.625 -17.203 -18.531 1 63.62 383 SER B CA 1
ATOM 6676 C C . SER B 1 383 ? 26.406 -16.109 -17.484 1 63.62 383 SER B C 1
ATOM 6678 O O . SER B 1 383 ? 27.219 -15.18 -17.391 1 63.62 383 SER B O 1
ATOM 6680 N N . LEU B 1 384 ? 25.453 -16.281 -16.719 1 68.38 384 LEU B N 1
ATOM 6681 C CA . LEU B 1 384 ? 25.156 -15.258 -15.719 1 68.38 384 LEU B CA 1
ATOM 6682 C C . LEU B 1 384 ? 26.156 -15.312 -14.57 1 68.38 384 LEU B C 1
ATOM 6684 O O . LEU B 1 384 ? 26.391 -14.312 -13.891 1 68.38 384 LEU B O 1
ATOM 6688 N N . LYS B 1 385 ? 26.844 -16.406 -14.43 1 73.62 385 LYS B N 1
ATOM 6689 C CA . LYS B 1 385 ? 27.781 -16.578 -13.312 1 73.62 385 LYS B CA 1
ATOM 6690 C C . LYS B 1 385 ? 29.219 -16.5 -13.797 1 73.62 385 LYS B C 1
ATOM 6692 O O . LYS B 1 385 ? 30.156 -16.656 -13 1 73.62 385 LYS B O 1
ATOM 6697 N N . ASP B 1 386 ? 29.297 -16.266 -15.023 1 78.06 386 ASP B N 1
ATOM 6698 C CA . ASP B 1 386 ? 30.625 -16.219 -15.625 1 78.06 386 ASP B CA 1
ATOM 6699 C C . ASP B 1 386 ? 31.391 -14.977 -15.156 1 78.06 386 ASP B C 1
ATOM 6701 O O . ASP B 1 386 ? 30.922 -13.852 -15.328 1 78.06 386 ASP B O 1
ATOM 6705 N N . GLU B 1 387 ? 32.562 -15.109 -14.562 1 84.31 387 GLU B N 1
ATOM 6706 C CA . GLU B 1 387 ? 33.344 -14.008 -14 1 84.31 387 GLU B CA 1
ATOM 6707 C C . GLU B 1 387 ? 34.281 -13.391 -15.047 1 84.31 387 GLU B C 1
ATOM 6709 O O . GLU B 1 387 ? 34.969 -12.406 -14.773 1 84.31 387 GLU B O 1
ATOM 6714 N N . SER B 1 388 ? 34.25 -13.906 -16.141 1 86.19 388 SER B N 1
ATOM 6715 C CA . SER B 1 388 ? 35.094 -13.406 -17.219 1 86.19 388 SER B CA 1
ATOM 6716 C C . SER B 1 388 ? 34.594 -12.07 -17.75 1 86.19 388 SER B C 1
ATOM 6718 O O . SER B 1 388 ? 33.531 -11.57 -17.297 1 86.19 388 SER B O 1
ATOM 6720 N N . GLU B 1 389 ? 35.344 -11.484 -18.641 1 88.31 389 GLU B N 1
ATOM 6721 C CA . GLU B 1 389 ? 34.969 -10.242 -19.297 1 88.31 389 GLU B CA 1
ATOM 6722 C C . GLU B 1 389 ? 33.688 -10.438 -20.125 1 88.31 389 GLU B C 1
ATOM 6724 O O . GLU B 1 389 ? 32.844 -9.547 -20.188 1 88.31 389 GLU B O 1
ATOM 6729 N N . GLU B 1 390 ? 33.656 -11.57 -20.672 1 86.31 390 GLU B N 1
ATOM 6730 C CA . GLU B 1 390 ? 32.469 -11.891 -21.469 1 86.31 390 GLU B CA 1
ATOM 6731 C C . GLU B 1 390 ? 31.219 -11.977 -20.594 1 86.31 390 GLU B C 1
ATOM 6733 O O . GLU B 1 390 ? 30.141 -11.531 -20.984 1 86.31 390 GLU B O 1
ATOM 6738 N N . GLY B 1 391 ? 31.359 -12.539 -19.453 1 87.25 391 GLY B N 1
ATOM 6739 C CA . GLY B 1 391 ? 30.25 -12.586 -18.5 1 87.25 391 GLY B CA 1
ATOM 6740 C C . GLY B 1 391 ? 29.797 -11.211 -18.062 1 87.25 391 GLY B C 1
ATOM 6741 O O . GLY B 1 391 ? 28.594 -10.961 -17.953 1 87.25 391 GLY B O 1
ATOM 6742 N N . ASN B 1 392 ? 30.797 -10.406 -17.859 1 89.06 392 ASN B N 1
ATOM 6743 C CA . ASN B 1 392 ? 30.484 -9.039 -17.453 1 89.06 392 ASN B CA 1
ATOM 6744 C C . ASN B 1 392 ? 29.734 -8.289 -18.531 1 89.06 392 ASN B C 1
ATOM 6746 O O . ASN B 1 392 ? 28.781 -7.559 -18.234 1 89.06 392 ASN B O 1
ATOM 6750 N N . LYS B 1 393 ? 30.141 -8.469 -19.719 1 89.81 393 LYS B N 1
ATOM 6751 C CA . LYS B 1 393 ? 29.469 -7.828 -20.844 1 89.81 393 LYS B CA 1
ATOM 6752 C C . LYS B 1 393 ? 28.047 -8.336 -21 1 89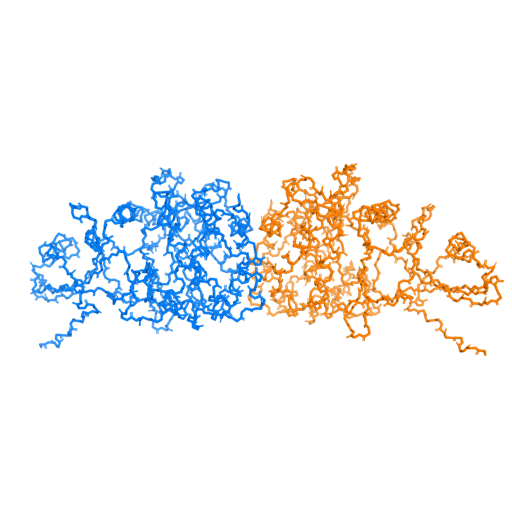.81 393 LYS B C 1
ATOM 6754 O O . LYS B 1 393 ? 27.141 -7.562 -21.312 1 89.81 393 LYS B O 1
ATOM 6759 N N . PHE B 1 394 ? 27.906 -9.578 -20.766 1 88.44 394 PHE B N 1
ATOM 6760 C CA . PHE B 1 394 ? 26.578 -10.172 -20.875 1 88.44 394 PHE B CA 1
ATOM 6761 C C . PHE B 1 394 ? 25.656 -9.609 -19.812 1 88.44 394 PHE B C 1
ATOM 6763 O O . PHE B 1 394 ? 24.516 -9.211 -20.109 1 88.44 394 PHE B O 1
ATOM 6770 N N . ARG B 1 395 ? 26.109 -9.555 -18.594 1 91.69 395 ARG B N 1
ATOM 6771 C CA . ARG B 1 395 ? 25.312 -9.016 -17.5 1 91.69 395 ARG B CA 1
ATOM 6772 C C . ARG B 1 395 ? 24.938 -7.559 -17.766 1 91.69 395 ARG B C 1
ATOM 6774 O O . ARG B 1 395 ? 23.797 -7.148 -17.5 1 91.69 395 ARG B O 1
ATOM 6781 N N . TRP B 1 396 ? 25.875 -6.863 -18.297 1 92.56 396 TRP B N 1
ATOM 6782 C CA . TRP B 1 396 ? 25.609 -5.473 -18.641 1 92.56 396 TRP B CA 1
ATOM 6783 C C . TRP B 1 396 ? 24.484 -5.375 -19.672 1 92.56 396 TRP B C 1
ATOM 6785 O O . TRP B 1 396 ? 23.562 -4.57 -19.531 1 92.56 396 TRP B O 1
ATOM 6795 N N . ARG B 1 397 ? 24.578 -6.219 -20.703 1 91.56 397 ARG B N 1
ATOM 6796 C CA . ARG B 1 397 ? 23.547 -6.223 -21.734 1 91.56 397 ARG B CA 1
ATOM 6797 C C . ARG B 1 397 ? 22.188 -6.625 -21.172 1 91.56 397 ARG B C 1
ATOM 6799 O O . ARG B 1 397 ? 21.156 -6.062 -21.547 1 91.56 397 ARG B O 1
ATOM 6806 N N . LEU B 1 398 ? 22.219 -7.52 -20.266 1 92.12 398 LEU B N 1
ATOM 6807 C CA . LEU B 1 398 ? 21 -8 -19.641 1 92.12 398 LEU B CA 1
ATOM 6808 C C . LEU B 1 398 ? 20.328 -6.895 -18.844 1 92.12 398 LEU B C 1
ATOM 6810 O O . LEU B 1 398 ? 19.125 -6.656 -19 1 92.12 398 LEU B O 1
ATOM 6814 N N . PHE B 1 399 ? 21.078 -6.156 -18.047 1 96.19 399 PHE B N 1
ATOM 6815 C CA . PHE B 1 399 ? 20.531 -5.195 -17.094 1 96.19 399 PHE B CA 1
ATOM 6816 C C . PHE B 1 399 ? 20.25 -3.861 -17.781 1 96.19 399 PHE B C 1
ATOM 6818 O O . PHE B 1 399 ? 19.547 -3.008 -17.219 1 96.19 399 PHE B O 1
ATOM 6825 N N . THR B 1 400 ? 20.781 -3.691 -19.016 1 96 400 THR B N 1
ATOM 6826 C CA . THR B 1 400 ? 20.547 -2.432 -19.719 1 96 400 THR B CA 1
ATOM 6827 C C . THR B 1 400 ? 19.625 -2.637 -20.906 1 96 400 THR B C 1
ATOM 6829 O O . THR B 1 400 ? 19.375 -1.706 -21.688 1 96 400 THR B O 1
ATOM 6832 N N . ASN B 1 401 ? 19.172 -3.906 -21.031 1 93.69 401 ASN B N 1
ATOM 6833 C CA . ASN B 1 401 ? 18.203 -4.176 -22.094 1 93.69 401 ASN B CA 1
ATOM 6834 C C . ASN B 1 401 ? 17.047 -3.184 -22.062 1 93.69 401 ASN B C 1
ATOM 6836 O O . ASN B 1 401 ? 16.484 -2.926 -21 1 93.69 401 ASN B O 1
ATOM 6840 N N . PRO B 1 402 ? 16.688 -2.633 -23.219 1 94.62 402 PRO B N 1
ATOM 6841 C CA . PRO B 1 402 ? 15.688 -1.568 -23.234 1 94.62 402 PRO B CA 1
ATOM 6842 C C . PRO B 1 402 ? 14.336 -2.023 -22.688 1 94.62 402 PRO B C 1
ATOM 6844 O O . PRO B 1 402 ? 13.648 -1.254 -22.016 1 94.62 402 PRO B O 1
ATOM 6847 N N . ALA B 1 403 ? 14 -3.24 -23 1 94.38 403 ALA B N 1
ATOM 6848 C CA . ALA B 1 403 ? 12.719 -3.75 -22.5 1 94.38 403 ALA B CA 1
ATOM 6849 C C . ALA B 1 403 ? 12.727 -3.854 -20.984 1 94.38 403 ALA B C 1
ATOM 6851 O O . ALA B 1 403 ? 11.75 -3.479 -20.328 1 94.38 403 ALA B O 1
ATOM 6852 N N . TYR B 1 404 ? 13.789 -4.312 -20.5 1 96.38 404 TYR B N 1
ATOM 6853 C CA . TYR B 1 404 ? 13.953 -4.418 -19.047 1 96.38 404 TYR B CA 1
ATOM 6854 C C . TYR B 1 404 ? 14 -3.037 -18.406 1 96.38 404 TYR B C 1
ATOM 6856 O O . TYR B 1 404 ? 13.312 -2.789 -17.406 1 96.38 404 TYR B O 1
ATOM 6864 N N . ALA B 1 405 ? 14.719 -2.152 -18.953 1 96.94 405 ALA B N 1
ATOM 6865 C CA . ALA B 1 405 ? 14.867 -0.798 -18.438 1 96.94 405 ALA B CA 1
ATOM 6866 C C . ALA B 1 405 ? 13.531 -0.066 -18.391 1 96.94 405 ALA B C 1
ATOM 6868 O O . ALA B 1 405 ? 13.242 0.676 -17.453 1 96.94 405 ALA B O 1
ATOM 6869 N N . ALA B 1 406 ? 12.758 -0.327 -19.406 1 96.38 406 ALA B N 1
ATOM 6870 C CA . ALA B 1 406 ? 11.453 0.314 -19.516 1 96.38 406 ALA B CA 1
ATOM 6871 C C . ALA B 1 406 ? 10.547 -0.094 -18.344 1 96.38 406 ALA B C 1
ATOM 6873 O O . ALA B 1 406 ? 9.734 0.702 -17.875 1 96.38 406 ALA B O 1
ATOM 6874 N N . ILE B 1 407 ? 10.695 -1.291 -17.859 1 97.62 407 ILE B N 1
ATOM 6875 C CA . ILE B 1 407 ? 9.922 -1.771 -16.719 1 97.62 407 ILE B CA 1
ATOM 6876 C C . ILE B 1 407 ? 10.492 -1.19 -15.438 1 97.62 407 ILE B C 1
ATOM 6878 O O . ILE B 1 407 ? 9.758 -0.653 -14.609 1 97.62 407 ILE B O 1
ATOM 6882 N N . MET B 1 408 ? 11.805 -1.182 -15.32 1 97.69 408 MET B N 1
ATOM 6883 C CA . MET B 1 408 ? 12.477 -0.88 -14.062 1 97.69 408 MET B CA 1
ATOM 6884 C C . MET B 1 408 ? 12.383 0.607 -13.742 1 97.69 408 MET B C 1
ATOM 6886 O O . MET B 1 408 ? 12.336 0.99 -12.57 1 97.69 408 MET B O 1
ATOM 6890 N N . LYS B 1 409 ? 12.258 1.406 -14.781 1 97.19 409 LYS B N 1
ATOM 6891 C CA . LYS B 1 409 ? 12.203 2.854 -14.594 1 97.19 409 LYS B CA 1
ATOM 6892 C C . LYS B 1 409 ? 11.062 3.248 -13.656 1 97.19 409 LYS B C 1
ATOM 6894 O O . LYS B 1 409 ? 11.195 4.191 -12.875 1 97.19 409 LYS B O 1
ATOM 6899 N N . ASP B 1 410 ? 9.992 2.459 -13.664 1 96.5 410 ASP B N 1
ATOM 6900 C CA . ASP B 1 410 ? 8.836 2.785 -12.844 1 96.5 410 ASP B CA 1
ATOM 6901 C C . ASP B 1 410 ? 8.68 1.784 -11.695 1 96.5 410 ASP B C 1
ATOM 6903 O O . ASP B 1 410 ? 8.266 2.152 -10.594 1 96.5 410 ASP B O 1
ATOM 6907 N N . LEU B 1 411 ? 9.047 0.574 -11.945 1 98 411 LEU B N 1
ATOM 6908 C CA . LEU B 1 411 ? 8.797 -0.496 -10.984 1 98 411 LEU B CA 1
ATOM 6909 C C . LEU B 1 411 ? 9.703 -0.361 -9.773 1 98 411 LEU B C 1
ATOM 6911 O O . LEU B 1 411 ? 9.266 -0.553 -8.633 1 98 411 LEU B O 1
ATOM 6915 N N . TYR B 1 412 ? 10.992 -0.051 -9.992 1 98 412 TYR B N 1
ATOM 6916 C CA . TYR B 1 412 ? 11.93 0.022 -8.883 1 98 412 TYR B CA 1
ATOM 6917 C C . TYR B 1 412 ? 11.523 1.118 -7.902 1 98 412 TYR B C 1
ATOM 6919 O O . TYR B 1 412 ? 11.367 0.864 -6.703 1 98 412 TYR B O 1
ATOM 6927 N N . PRO B 1 413 ? 11.219 2.396 -8.391 1 97.38 413 PRO B N 1
ATOM 6928 C CA . PRO B 1 413 ? 10.75 3.432 -7.469 1 97.38 413 PRO B CA 1
ATOM 6929 C C . PRO B 1 413 ? 9.438 3.057 -6.781 1 97.38 413 PRO B C 1
ATOM 6931 O O . PRO B 1 413 ? 9.234 3.377 -5.605 1 97.38 413 PRO B O 1
ATOM 6934 N N . PHE B 1 414 ? 8.594 2.393 -7.523 1 97.88 414 PHE B N 1
ATOM 6935 C CA . PHE B 1 414 ? 7.309 1.969 -6.977 1 97.88 414 PHE B CA 1
ATOM 6936 C C . PHE B 1 414 ? 7.504 1.073 -5.762 1 97.88 414 PHE B C 1
ATOM 6938 O O . PHE B 1 414 ? 6.891 1.296 -4.715 1 97.88 414 PHE B O 1
ATOM 6945 N N . LEU B 1 415 ? 8.352 0.11 -5.852 1 98.19 415 LEU B N 1
ATOM 6946 C CA . LEU B 1 415 ? 8.617 -0.826 -4.766 1 98.19 415 LEU B CA 1
ATOM 6947 C C . LEU B 1 415 ? 9.398 -0.146 -3.643 1 98.19 415 LEU B C 1
ATOM 6949 O O . LEU B 1 415 ? 9.156 -0.416 -2.465 1 98.19 415 LEU B O 1
ATOM 6953 N N . ALA B 1 416 ? 10.312 0.767 -4.027 1 97.31 416 ALA B N 1
ATOM 6954 C CA . ALA B 1 416 ? 11.086 1.508 -3.039 1 97.31 416 ALA B CA 1
ATOM 6955 C C . ALA B 1 416 ? 10.188 2.424 -2.211 1 97.31 416 ALA B C 1
ATOM 6957 O O . ALA B 1 416 ? 10.297 2.465 -0.984 1 97.31 416 ALA B O 1
ATOM 6958 N N . ASN B 1 417 ? 9.25 3.107 -2.854 1 97.12 417 ASN B N 1
ATOM 6959 C CA . ASN B 1 417 ? 8.352 4.035 -2.176 1 97.12 417 ASN B CA 1
ATOM 6960 C C . ASN B 1 417 ? 7.438 3.312 -1.192 1 97.12 417 ASN B C 1
ATOM 6962 O O . ASN B 1 417 ? 7.016 3.893 -0.191 1 97.12 417 ASN B O 1
ATOM 6966 N N . ARG B 1 418 ? 7.238 2.074 -1.379 1 97.44 418 ARG B N 1
ATOM 6967 C CA . ARG B 1 418 ? 6.352 1.271 -0.545 1 97.44 418 ARG B CA 1
ATOM 6968 C C . ARG B 1 418 ? 7.113 0.64 0.616 1 97.44 418 ARG B C 1
ATOM 6970 O O . ARG B 1 418 ? 6.523 -0.066 1.439 1 97.44 418 ARG B O 1
ATOM 6977 N N . GLY B 1 419 ? 8.375 0.892 0.671 1 96.81 419 GLY B N 1
ATOM 6978 C CA . GLY B 1 419 ? 9.18 0.324 1.74 1 96.81 419 GLY B CA 1
ATOM 6979 C C . GLY B 1 419 ? 9.477 -1.151 1.548 1 96.81 419 GLY B C 1
ATOM 6980 O O . GLY B 1 419 ? 10.008 -1.806 2.445 1 96.81 419 GLY B O 1
ATOM 6981 N N . ILE B 1 420 ? 9.117 -1.677 0.377 1 97.44 420 ILE B N 1
ATOM 6982 C CA . ILE B 1 420 ? 9.438 -3.059 0.033 1 97.44 420 ILE B CA 1
ATOM 6983 C C . ILE B 1 420 ? 10.945 -3.203 -0.178 1 97.44 420 ILE B C 1
ATOM 6985 O O . ILE B 1 420 ? 11.547 -4.184 0.263 1 97.44 420 ILE B O 1
ATOM 6989 N N . PHE B 1 421 ? 11.562 -2.152 -0.834 1 96.94 421 PHE B N 1
ATOM 6990 C CA . PHE B 1 421 ? 13.008 -2.129 -1.035 1 96.94 421 PHE B CA 1
ATOM 6991 C C . PHE B 1 421 ? 13.68 -1.238 -0 1 96.94 421 PHE B C 1
ATOM 6993 O O . PHE B 1 421 ? 14.453 -0.341 -0.353 1 96.94 421 PHE B O 1
ATOM 7000 N N . GLN B 1 422 ? 13.367 -1.411 1.233 1 94.12 422 GLN B N 1
ATOM 7001 C CA . GLN B 1 422 ? 14.078 -0.78 2.338 1 94.12 422 GLN B CA 1
ATOM 7002 C C . GLN B 1 422 ? 15.062 -1.752 2.984 1 94.12 422 GLN B C 1
ATOM 7004 O O . GLN B 1 422 ? 14.758 -2.361 4.012 1 94.12 422 GLN B O 1
ATOM 7009 N N . PHE B 1 423 ? 16.25 -1.731 2.551 1 96.5 423 PHE B N 1
ATOM 7010 C CA . PHE B 1 423 ? 17.203 -2.795 2.859 1 96.5 423 PHE B CA 1
ATOM 7011 C C . PHE B 1 423 ? 17.906 -2.52 4.18 1 96.5 423 PHE B C 1
ATOM 7013 O O . PHE B 1 423 ? 18.516 -3.422 4.766 1 96.5 423 PHE B O 1
ATOM 7020 N N . LYS B 1 424 ? 17.766 -1.29 4.645 1 93.31 424 LYS B N 1
ATOM 7021 C CA . LYS B 1 424 ? 18.328 -0.936 5.945 1 93.31 424 LYS B CA 1
ATOM 7022 C C . LYS B 1 424 ? 17.625 -1.7 7.066 1 93.31 424 LYS B C 1
ATOM 7024 O O . LYS B 1 424 ? 18.156 -1.791 8.18 1 93.31 424 LYS B O 1
ATOM 7029 N N . ASP B 1 425 ? 16.484 -2.236 6.734 1 94.56 425 ASP B N 1
ATOM 7030 C CA . ASP B 1 425 ? 15.742 -3.02 7.719 1 94.56 425 ASP B CA 1
ATOM 7031 C C . ASP B 1 425 ? 16.469 -4.324 8.039 1 94.56 425 ASP B C 1
ATOM 7033 O O . ASP B 1 425 ? 16.141 -4.996 9.023 1 94.56 425 ASP B O 1
ATOM 7037 N N . PHE B 1 426 ? 17.391 -4.695 7.242 1 95.25 426 PHE B N 1
ATOM 7038 C CA . PHE B 1 426 ? 18.109 -5.953 7.395 1 95.25 426 PHE B CA 1
ATOM 7039 C C . PHE B 1 426 ? 19.531 -5.707 7.891 1 95.25 426 PHE B C 1
ATOM 7041 O O . PHE B 1 426 ? 20.469 -6.41 7.496 1 95.25 426 PHE B O 1
ATOM 7048 N N . GLU B 1 427 ? 19.781 -4.727 8.734 1 88.5 427 GLU B N 1
ATOM 7049 C CA . GLU B 1 427 ? 21.078 -4.461 9.328 1 88.5 427 GLU B CA 1
ATOM 7050 C C . GLU B 1 427 ? 21.328 -5.355 10.547 1 88.5 427 GLU B C 1
ATOM 7052 O O . GLU B 1 427 ? 20.391 -5.738 11.234 1 88.5 427 GLU B O 1
#

pLDDT: mean 92.16, std 10.34, range [30.28, 98.94]

Solvent-accessible surface area (backbone atoms only — not comparable to full-atom values): 45922 Å² total; per-residue (Å²): 133,75,82,76,74,75,85,77,55,58,28,80,82,64,80,74,63,79,78,73,44,71,75,67,47,47,68,54,36,53,72,77,41,66,56,52,71,46,76,78,42,78,48,78,31,34,58,53,47,79,68,77,62,87,75,51,41,49,29,29,36,40,33,31,29,33,32,76,89,70,48,74,46,82,45,59,35,29,36,43,30,60,40,52,60,90,70,56,18,50,62,50,56,70,70,37,33,62,60,46,27,48,47,34,66,74,47,49,51,59,49,42,35,46,53,36,43,74,64,74,37,91,57,71,68,52,73,58,67,74,41,79,46,81,52,98,86,37,51,37,37,38,27,61,37,52,61,82,71,54,34,40,68,64,63,51,67,64,30,34,52,70,71,54,44,52,53,51,33,42,51,49,17,50,51,29,28,42,40,32,43,43,33,73,76,72,43,78,76,62,74,75,31,50,31,40,94,53,42,83,90,48,42,67,58,54,47,50,54,45,59,68,46,44,59,50,47,51,60,26,47,69,69,30,70,40,85,66,43,62,68,53,54,73,50,51,64,50,68,65,26,46,48,43,35,48,54,39,39,59,50,69,69,84,89,47,72,54,22,48,29,48,57,59,53,41,46,87,33,32,32,39,23,61,40,97,87,64,48,80,68,47,65,38,47,49,72,56,38,30,31,20,52,30,48,59,38,38,38,51,41,30,26,44,69,59,19,35,15,77,86,44,32,71,80,37,43,48,47,51,54,39,55,20,44,55,41,23,50,52,41,27,58,66,69,60,51,85,66,86,78,78,50,58,28,58,52,52,39,42,53,38,33,71,42,33,30,42,36,43,51,50,35,61,74,57,47,32,32,56,51,43,41,73,92,42,97,80,53,44,80,66,44,74,71,36,86,47,72,66,20,50,52,48,50,40,51,38,51,52,28,64,66,35,16,64,48,45,36,53,49,51,55,54,40,39,33,45,21,43,59,48,42,76,77,35,113,131,77,81,77,74,76,82,76,55,60,29,81,81,63,82,75,64,79,77,72,43,70,75,65,46,46,67,54,35,53,71,77,40,65,56,50,71,46,77,78,41,77,48,79,31,36,60,54,47,77,69,77,63,86,75,53,42,50,29,30,37,40,33,33,29,33,31,76,87,72,46,75,44,82,46,59,33,29,35,44,30,59,38,54,60,91,69,56,18,49,61,50,57,69,69,37,34,62,60,46,26,47,47,34,67,71,46,49,51,60,50,43,34,47,53,36,43,73,64,74,38,90,56,71,69,52,72,58,66,73,40,79,45,78,53,99,86,39,53,37,38,37,27,60,39,50,59,81,70,54,32,39,68,63,62,52,68,66,30,33,52,70,71,54,45,52,52,50,32,40,52,50,17,49,51,30,27,42,40,32,43,45,34,72,76,73,44,79,76,63,73,74,31,49,31,40,92,54,42,84,90,47,41,66,58,52,46,51,52,45,60,68,46,44,60,49,45,52,59,26,47,69,69,30,71,40,88,65,40,60,67,54,55,74,51,50,64,48,68,64,26,47,48,42,35,48,58,39,39,59,50,71,67,84,90,50,70,53,22,47,28,49,56,60,52,38,45,88,34,34,31,39,23,62,40,96,87,65,47,79,69,46,64,37,46,50,72,55,37,29,32,19,53,29,49,60,37,36,38,50,40,30,27,44,69,58,20,35,15,77,88,44,31,72,80,37,42,47,48,51,53,39,55,22,45,54,42,23,52,53,40,27,58,66,68,60,51,83,67,86,78,77,50,60,28,58,51,51,39,42,51,38,34,70,42,33,29,42,36,42,52,50,34,61,73,58,47,33,32,56,52,44,41,75,90,41,97,79,55,44,80,64,45,73,69,37,85,47,71,68,20,49,50,48,49,40,51,38,52,52,29,64,66,34,16,64,49,46,36,54,49,51,57,52,40,39,33,46,22,43,60,48,42,75,78,35,112

Secondary structure (DSSP, 8-state):
---------S-TTPPPPTT-SGGGGHHHHHHH-TTEEEEEEEEEEESS-TTS-SSEEEEEEEEEEEETTS-EEEEEEEEEEEPPGGGTHHHHHHHTHHHHHHHIIIIIHHHHHHHHHHTT-----S--EEEEEEETTEEEEEEE-TTTTT-B---TTT-B-HHHHHHHHHHHHHHHHHHHHHHHHH-PPPGGGG-SS--GGGHHHHHHHHHHHHHHHHHHHTTTT-SSHHHHHHTSPPHHHHHHHHHHTT---TTS--EEE-SS-SGGGEEEEE-TTS-EEEEEE--GGG-EEE-THHHHHHHHHHHB-HHHHTTTHHHHHHHHHHHHHHHHHHTT--SPPPPHHHHHHHHH-TTTTHHHHHIIIIIHHHHTS---TT--HHHHT--SHHHHHHHHHHHH-HHHHHHHHHHHHHHHHTTTT-GGGG-/---------S-TTPPPPTT-SGGGGHHHHHHH-TTEEEEEEEEEEESS-TTS-SSEEEEEEEEEEEETTS-EEEEEEEEEEEPPGGGTHHHHHHHTHHHHHHHIIIIIHHHHHHHHHHTT-----S--EEEEEEETTEEEEEEE-TTTTT-B---TTT-B-HHHHHHHHHHHHHHHHHHHHHHHHH-PPPGGGG-SS--GGGHHHHHHHHHHHHHHHHHHHTTTT-SSHHHHHHTSPPHHHHHHHHHHTT---TTS--EEE-SS-SGGGEEEEE-TTS-EEEEEE--GGG-EEE-THHHHHHHHHHHB-HHHHTTTHHHHHHHHHHHHHHHHHHTT--SPPPPHHHHHHHHH-TTTTHHHHHIIIIIHHHHTS---TT--HHHHT--SHHHHHHHHHHHH-HHHHHHHHHHHHHHHHTTTT-GGGG-

Organism: NCBI:txid30044

Sequence (854 aa):
MSDNNSIVNPNKSLEIPKWINQEYFEAVLKKDEPNYVKIVNFTPVAAIPPGENFTSVMLRIHLDLVINDGTTKHKTYVVKTMLAEDRGGKQVKEVGIFDKELHMYQTYLPQFEAIYKEAGEEIQLAPKCLQTEERDDGIHFIFEDLGELQFQNVDRIKGLDMEHMKTVLYKLAEFHAVAAVYVERNGPFPKEFDEGFMTRKYQDFQDSAFKLKRESFVKAMAAWGMDNPEVYTENFPTADQFSKMCLRNLDIDSQSFNTLTHGDLWSSNLLFKYQPDGSIDQMIMLDYQLCKYGSPALDLLFIITISAANDIRIKEFDNFVRIYWERLIECLQLLKYQKPLTTLRELQKSIYHENNTFYPFFAIFNHLPVIQFPSDEQSNLHSLKDESEEGNKFRWRLFTNPAYAAIMKDLYPFLANRGIFQFKDFEMSDNNSIVNPNKSLEIPKWINQEYFEAVLKKDEPNYVKIVNFTPVAAIPPGENFTSVMLRIHLDLVINDGTTKHKTYVVKTMLAEDRGGKQVKEVGIFDKELHMYQTYLPQFEAIYKEAGEEIQLAPKCLQTEERDDGIHFIFEDLGELQFQNVDRIKGLDMEHMKTVLYKLAEFHAVAAVYVERNGPFPKEFDEGFMTRKYQDFQDSAFKLKRESFVKAMAAWGMDNPEVYTENFPTADQFSKMCLRNLDIDSQSFNTLTHGDLWSSNLLFKYQPDGSIDQMIMLDYQLCKYGSPALDLLFIITISAANDIRIKEFDNFVRIYWERLIECLQLLKYQKPLTTLRELQKSIYHENNTFYPFFAIFNHLPVIQFPSDEQSNLHSLKDESEEGNKFRWRLFTNPAYAAIMKDLYPFLANRGIFQFKDFE